Protein 3KK7 (pdb70)

InterPro domains:
  IPR020864 Membrane attack complex component/perforin (MACPF) domain [PS51412] (56-400)
  IPR048467 MACPF protein, D3 domain [PF20785] (496-558)
  IPR048468 MACPF protein, D2 domain [PF20779] (391-493)

Structure (mmCIF, N/CA/C/O backbone):
data_3KK7
#
_entry.id   3KK7
#
_cell.length_a   78.400
_cell.length_b   127.200
_cell.length_c   138.250
_cell.angle_alpha   90.00
_cell.angle_beta   90.00
_cell.angle_gamma   90.00
#
_symmetry.space_group_name_H-M   'P 21 21 21'
#
loop_
_entity.id
_entity.type
_entity.pdbx_description
1 polymer 'Putative cell invasion protein with MAC/Perforin domain'
2 non-polymer 'CHLORIDE ION'
3 non-polymer 1,2-ETHANEDIOL
4 non-polymer (4S)-2-METHYL-2,4-PENTANEDIOL
5 water water
#
loop_
_atom_site.group_PDB
_atom_site.id
_atom_site.type_symbol
_atom_site.label_atom_id
_atom_site.label_alt_id
_atom_site.label_comp_id
_atom_site.label_asym_id
_atom_site.label_entity_id
_atom_site.label_seq_id
_atom_site.pdbx_PDB_ins_code
_atom_site.Cartn_x
_atom_site.Cartn_y
_atom_site.Cartn_z
_atom_site.occupancy
_atom_site.B_iso_or_equiv
_atom_site.auth_seq_id
_atom_site.auth_comp_id
_atom_site.auth_asym_id
_atom_site.auth_atom_id
_atom_site.pdbx_PDB_model_num
ATOM 1 N N . THR A 1 19 ? 9.509 32.963 87.604 1.00 35.88 36 THR A N 1
ATOM 2 C CA . THR A 1 19 ? 10.179 34.202 87.096 1.00 36.16 36 THR A CA 1
ATOM 3 C C . THR A 1 19 ? 9.876 34.498 85.602 1.00 36.19 36 THR A C 1
ATOM 4 O O . THR A 1 19 ? 9.482 35.622 85.255 1.00 36.15 36 THR A O 1
ATOM 8 N N . SER A 1 20 ? 10.086 33.504 84.730 1.00 35.89 37 SER A N 1
ATOM 9 C CA . SER A 1 20 ? 9.630 33.561 83.325 1.00 35.40 37 SER A CA 1
ATOM 10 C C . SER A 1 20 ? 8.362 32.702 83.154 1.00 35.10 37 SER A C 1
ATOM 11 O O . SER A 1 20 ? 8.071 32.183 82.075 1.00 35.08 37 SER A O 1
ATOM 14 N N . GLU A 1 21 ? 7.635 32.540 84.259 1.00 34.81 38 GLU A N 1
ATOM 15 C CA . GLU A 1 21 ? 6.335 31.890 84.306 1.00 34.36 38 GLU A CA 1
ATOM 16 C C . GLU A 1 21 ? 5.325 32.867 83.725 1.00 34.02 38 GLU A C 1
ATOM 17 O O . GLU A 1 21 ? 5.405 34.057 83.998 1.00 33.89 38 GLU A O 1
ATOM 23 N N . ILE A 1 22 ? 4.387 32.386 82.919 1.00 33.73 39 ILE A N 1
ATOM 24 C CA . ILE A 1 22 ? 3.370 33.265 82.343 1.00 33.40 39 ILE A CA 1
ATOM 25 C C . ILE A 1 22 ? 1.996 32.564 82.344 1.00 33.48 39 ILE A C 1
ATOM 26 O O . ILE A 1 22 ? 1.876 31.397 81.936 1.00 33.70 39 ILE A O 1
ATOM 31 N N . ILE A 1 23 ? 0.972 33.255 82.849 1.00 32.99 40 ILE A N 1
ATOM 32 C CA . ILE A 1 23 ? -0.358 32.669 82.914 1.00 32.96 40 ILE A CA 1
ATOM 33 C C . ILE A 1 23 ? -0.981 32.653 81.524 1.00 33.13 40 ILE A C 1
ATOM 34 O O . ILE A 1 23 ? -0.940 33.659 80.820 1.00 33.60 40 ILE A O 1
ATOM 39 N N . LEU A 1 24 ? -1.555 31.524 81.125 1.00 33.01 41 LEU A N 1
ATOM 40 C CA . LEU A 1 24 ? -2.314 31.456 79.876 1.00 32.97 41 LEU A CA 1
ATOM 41 C C . LEU A 1 24 ? -3.816 31.481 80.147 1.00 33.42 41 LEU A C 1
ATOM 42 O O . LEU A 1 24 ? -4.602 31.841 79.261 1.00 34.01 41 LEU A O 1
ATOM 47 N N . GLN A 1 25 ? -4.216 31.110 81.362 1.00 33.59 42 GLN A N 1
ATOM 48 C CA . GLN A 1 25 ? -5.622 31.177 81.770 1.00 33.59 42 GLN A CA 1
ATOM 49 C C . GLN A 1 25 ? -5.675 31.423 83.270 1.00 34.18 42 GLN A C 1
ATOM 50 O O . GLN A 1 25 ? -5.076 30.671 84.038 1.00 34.08 42 GLN A O 1
ATOM 56 N N . GLU A 1 26 ? -6.358 32.494 83.681 1.00 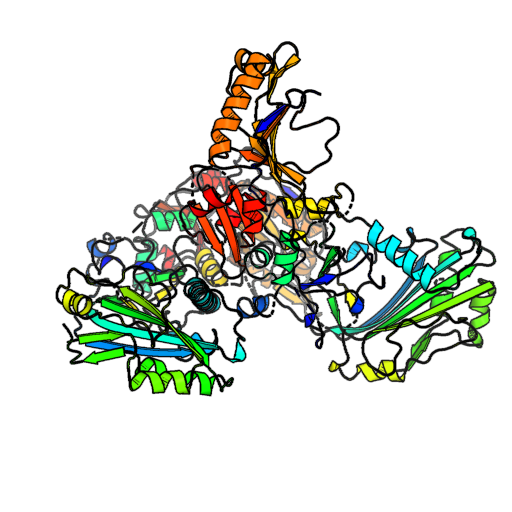34.77 43 GLU A N 1
ATOM 57 C CA . GLU A 1 26 ? -6.608 32.734 85.106 1.00 35.19 43 GLU A CA 1
ATOM 58 C C . GLU A 1 26 ? -7.555 31.615 85.551 1.00 34.73 43 GLU A C 1
ATOM 59 O O . GLU A 1 26 ? -8.387 31.157 84.758 1.00 35.15 43 GLU A O 1
ATOM 65 N N . ARG A 1 27 ? -7.454 31.179 86.798 1.00 33.96 44 ARG A N 1
ATOM 66 C CA . ARG A 1 27 ? -8.462 30.269 87.322 1.00 33.56 44 ARG A CA 1
ATOM 67 C C . ARG A 1 27 ? -9.819 30.970 87.211 1.00 33.48 44 ARG A C 1
ATOM 68 O O . ARG A 1 27 ? -9.973 32.110 87.674 1.00 33.09 44 ARG A O 1
ATOM 76 N N . ASN A 1 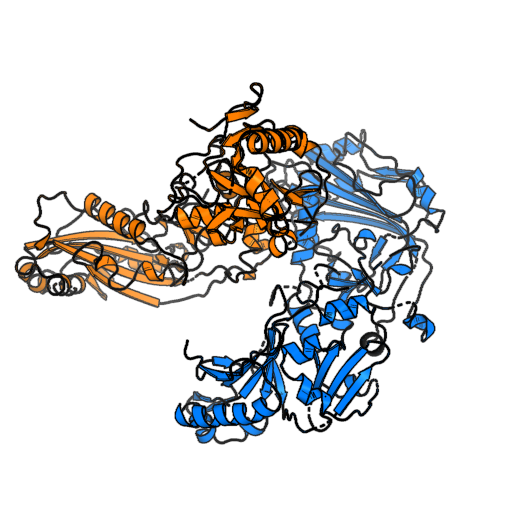28 ? -10.786 30.306 86.581 1.00 33.19 45 ASN A N 1
ATOM 77 C CA . ASN A 1 28 ? -12.119 30.866 86.478 1.00 33.13 45 ASN A CA 1
ATOM 78 C C . ASN A 1 28 ? -12.596 31.373 87.850 1.00 33.04 45 ASN A C 1
ATOM 79 O O . ASN A 1 28 ? -12.700 30.611 88.821 1.00 33.20 45 ASN A O 1
ATOM 84 N N . SER A 1 29 ? -12.893 32.670 87.898 1.00 32.59 46 SER A N 1
ATOM 85 C CA . SER A 1 29 ? -13.115 33.384 89.151 1.00 32.27 46 SER A CA 1
ATOM 86 C C . SER A 1 29 ? -14.401 33.013 89.907 1.00 32.20 46 SER A C 1
ATOM 87 O O . SER A 1 29 ? -14.534 33.343 91.094 1.00 32.40 46 SER A O 1
ATOM 90 N N . SER A 1 30 ? -15.347 32.346 89.243 1.00 31.75 47 SER A N 1
ATOM 91 C CA . SER A 1 30 ? -16.593 31.956 89.910 1.00 31.46 47 SER A CA 1
ATOM 92 C C . SER A 1 30 ? -16.483 30.579 90.571 1.00 31.32 47 SER A C 1
ATOM 93 O O . SER A 1 30 ? -17.367 30.176 91.323 1.00 31.09 47 SER A O 1
ATOM 96 N N . LEU A 1 31 ? -15.393 29.861 90.303 1.00 31.27 48 LEU A N 1
ATOM 97 C CA . LEU A 1 31 ? -15.099 28.618 91.022 1.00 30.85 48 LEU A CA 1
ATOM 98 C C . LEU A 1 31 ? -14.748 28.947 92.462 1.00 30.75 48 LEU A C 1
ATOM 99 O O . LEU A 1 31 ? -14.093 29.968 92.709 1.00 30.93 48 LEU A O 1
ATOM 104 N N . PRO A 1 32 ? -15.152 28.087 93.418 1.00 30.53 49 PRO A N 1
ATOM 105 C CA . PRO A 1 32 ? -14.716 28.357 94.799 1.00 30.26 49 PRO A CA 1
ATOM 106 C C . PRO A 1 32 ? -13.202 28.113 94.973 1.00 30.41 49 PRO A C 1
ATOM 107 O O . PRO A 1 32 ? -12.548 27.591 94.072 1.00 30.32 49 PRO A O 1
ATOM 111 N N . ARG A 1 33 ? -12.654 28.565 96.098 1.00 30.64 50 ARG A N 1
ATOM 112 C CA . ARG A 1 33 ? -11.266 28.313 96.465 1.00 30.81 50 ARG A CA 1
ATOM 113 C C . ARG A 1 33 ? -11.218 27.346 97.636 1.00 30.52 50 ARG A C 1
ATOM 114 O O . ARG A 1 33 ? -10.735 27.703 98.704 1.00 31.03 50 ARG A O 1
ATOM 122 N N . VAL A 1 34 ? -11.745 26.141 97.452 1.00 29.74 51 VAL A N 1
ATOM 123 C CA . VAL A 1 34 ? -11.766 25.183 98.540 1.00 29.32 51 VAL A CA 1
ATOM 124 C C . VAL A 1 34 ? -11.053 23.911 98.109 1.00 29.01 51 VAL A C 1
ATOM 125 O O . VAL A 1 34 ? -11.493 23.200 97.197 1.00 28.14 51 VAL A O 1
ATOM 129 N N . TRP A 1 35 ? -9.941 23.649 98.793 1.00 28.96 52 TRP A N 1
ATOM 130 C CA . TRP A 1 35 ? -9.084 22.525 98.477 1.00 28.99 52 TRP A CA 1
ATOM 131 C C . TRP A 1 35 ? -9.287 21.346 99.440 1.00 29.56 52 TRP A C 1
ATOM 132 O O . TRP A 1 35 ? -8.794 20.247 99.176 1.00 29.09 52 TRP A O 1
ATOM 143 N N . SER A 1 36 ? -10.037 21.552 100.526 1.00 30.14 53 SER A N 1
ATOM 144 C CA . SER A 1 36 ? -10.301 20.478 101.475 1.00 30.58 53 SER A CA 1
ATOM 145 C C . SER A 1 36 ? -11.558 20.720 102.288 1.00 31.28 53 SER A C 1
ATOM 146 O O . SER A 1 36 ? -12.091 21.800 102.270 1.00 31.71 53 SER A O 1
ATOM 149 N N . LYS A 1 37 ? -12.022 19.695 102.996 1.00 32.61 54 LYS A N 1
ATOM 150 C CA . LYS A 1 37 ? -13.133 19.808 103.951 1.00 33.50 54 LYS A CA 1
ATOM 151 C C . LYS A 1 37 ? -12.700 19.101 105.211 1.00 33.91 54 LYS A C 1
ATOM 152 O O . LYS A 1 37 ? -12.232 17.987 105.130 1.00 34.00 54 LYS A O 1
ATOM 158 N N . LYS A 1 38 ? -12.841 19.737 106.371 1.00 34.76 55 LYS A N 1
ATOM 159 C CA . LYS A 1 38 ? -12.469 19.107 107.639 1.00 35.31 55 LYS A CA 1
ATOM 160 C C . LYS A 1 38 ? -13.644 18.305 108.155 1.00 35.98 55 LYS A C 1
ATOM 161 O O . LYS A 1 38 ? -14.305 18.743 109.084 1.00 36.75 55 LYS A O 1
ATOM 163 N N . THR A 1 39 ? -13.903 17.142 107.552 1.00 36.59 56 THR A N 1
ATOM 164 C CA . THR A 1 39 ? -15.024 16.264 107.951 1.00 36.78 56 THR A CA 1
ATOM 165 C C . THR A 1 39 ? -14.764 15.521 109.272 1.00 36.60 56 THR A C 1
ATOM 166 O O . THR A 1 39 ? -15.343 15.861 110.310 1.00 36.74 56 THR A O 1
ATOM 168 N N . PHE A 1 49 ? -13.104 -0.136 121.158 1.00 57.61 66 PHE A N 1
ATOM 169 C CA . PHE A 1 49 ? -12.384 -1.396 121.359 1.00 57.66 66 PHE A CA 1
ATOM 170 C C . PHE A 1 49 ? -12.891 -2.221 122.570 1.00 57.48 66 PHE A C 1
ATOM 171 O O . PHE A 1 49 ? -12.256 -2.246 123.650 1.00 57.44 66 PHE A O 1
ATOM 179 N N . THR A 1 50 ? -14.047 -2.884 122.353 1.00 56.84 67 THR A N 1
ATOM 180 C CA . THR A 1 50 ? -14.680 -3.830 123.323 1.00 56.06 67 THR A CA 1
ATOM 181 C C . THR A 1 50 ? -13.675 -4.949 123.701 1.00 54.67 67 THR A C 1
ATOM 182 O O . THR A 1 50 ? -13.174 -4.995 124.842 1.00 54.48 67 THR A O 1
ATOM 186 N N . ASP A 1 51 ? -13.353 -5.804 122.715 1.00 52.45 68 ASP A N 1
ATOM 187 C CA . ASP A 1 51 ? -12.469 -6.933 122.930 1.00 50.46 68 ASP A CA 1
ATOM 188 C C . ASP A 1 51 ? -11.194 -6.876 122.056 1.00 48.14 68 ASP A C 1
ATOM 189 O O . ASP A 1 51 ? -11.044 -6.021 121.155 1.00 46.97 68 ASP A O 1
ATOM 194 N N . ALA A 1 52 ? -10.312 -7.832 122.367 1.00 45.20 69 ALA A N 1
ATOM 195 C CA . ALA A 1 52 ? -8.968 -7.949 121.845 1.00 42.93 69 ALA A CA 1
ATOM 196 C C . ALA A 1 52 ? -8.888 -8.188 120.336 1.00 40.92 69 ALA A C 1
ATOM 197 O O . ALA A 1 52 ? -7.843 -7.997 119.739 1.00 40.26 69 ALA A O 1
ATOM 199 N N . THR A 1 53 ? -9.989 -8.591 119.720 1.00 38.71 70 THR A N 1
ATOM 200 C CA . THR A 1 53 ? -9.996 -8.898 118.307 1.00 36.92 70 THR A CA 1
ATOM 201 C C . THR A 1 53 ? -10.300 -7.656 117.451 1.00 35.77 70 THR A C 1
ATOM 202 O O . THR A 1 53 ? -10.079 -7.648 116.236 1.00 35.76 70 THR A O 1
ATOM 206 N N . ASP A 1 54 ? -10.793 -6.596 118.076 1.00 34.34 71 ASP A N 1
ATOM 207 C CA . ASP A 1 54 ? -11.161 -5.383 117.334 1.00 33.33 71 ASP A CA 1
ATOM 208 C C . ASP A 1 54 ? -9.983 -4.521 116.881 1.00 31.57 71 ASP A C 1
ATOM 209 O O . ASP A 1 54 ? -10.218 -3.528 116.239 1.00 30.85 71 ASP A O 1
ATOM 214 N N . PHE A 1 55 ? -8.737 -4.836 117.227 1.00 30.15 72 PHE A N 1
ATOM 215 C CA . PHE A 1 55 ? -7.630 -3.978 116.772 1.00 29.49 72 PHE A CA 1
ATOM 216 C C . PHE A 1 55 ? -7.210 -4.276 115.338 1.00 28.97 72 PHE A C 1
ATOM 217 O O . PHE A 1 55 ? -6.502 -3.488 114.728 1.00 28.56 72 PHE A O 1
ATOM 225 N N . LEU A 1 56 ? -7.651 -5.406 114.804 1.00 28.36 73 LEU A N 1
ATOM 226 C CA . LEU A 1 56 ? -7.204 -5.833 113.500 1.00 28.33 73 LEU A CA 1
ATOM 227 C C . LEU A 1 56 ? -7.715 -4.865 112.444 1.00 27.72 73 LEU A C 1
ATOM 228 O O . LEU A 1 56 ? -8.848 -4.441 112.496 1.00 27.37 73 LEU A O 1
ATOM 233 N N . GLY A 1 57 ? -6.848 -4.493 111.515 1.00 27.72 74 GLY A N 1
ATOM 234 C CA . GLY A 1 57 ? -7.200 -3.566 110.439 1.00 27.79 74 GLY A CA 1
ATOM 235 C C . GLY A 1 57 ? -7.283 -2.104 110.846 1.00 27.75 74 GLY A C 1
ATOM 236 O O . GLY A 1 57 ? -7.757 -1.264 110.049 1.00 27.00 74 GLY A O 1
ATOM 237 N N . CYS A 1 58 ? -6.864 -1.806 112.080 1.00 27.39 75 CYS A N 1
ATOM 238 C CA . CYS A 1 58 ? -6.762 -0.427 112.543 1.00 28.46 75 CYS A CA 1
ATOM 239 C C . CYS A 1 58 ? -5.400 0.146 112.282 1.00 27.39 75 CYS A C 1
ATOM 240 O O . CYS A 1 58 ? -4.412 -0.576 112.182 1.00 27.18 75 CYS A O 1
ATOM 243 N N . SER A 1 59 ? -5.365 1.464 112.197 1.00 26.77 76 SER A N 1
ATOM 244 C CA . SER A 1 59 ? -4.109 2.160 112.085 1.00 26.27 76 SER A CA 1
ATOM 245 C C . SER A 1 59 ? -3.355 2.035 113.415 1.00 26.16 76 SER A C 1
ATOM 246 O O . SER A 1 59 ? -3.947 1.818 114.491 1.00 25.97 76 SER A O 1
ATOM 249 N N . TYR A 1 60 ? -2.044 2.180 113.314 1.00 25.81 77 TYR A N 1
ATOM 250 C CA . TYR A 1 60 ? -1.153 2.059 114.423 1.00 26.00 77 TYR A CA 1
ATOM 251 C C . TYR A 1 60 ? -0.189 3.254 114.418 1.00 26.38 77 TYR A C 1
ATOM 252 O O . TYR A 1 60 ? 0.383 3.591 113.368 1.00 26.26 77 TYR A O 1
ATOM 261 N N . ALA A 1 61 ? 0.000 3.874 115.588 1.00 26.57 78 ALA A N 1
ATOM 262 C CA . ALA A 1 61 ? 0.802 5.111 115.712 1.00 26.89 78 ALA A CA 1
ATOM 263 C C . ALA A 1 61 ? 2.202 4.877 116.253 1.00 27.34 78 ALA A C 1
ATOM 264 O O . ALA A 1 61 ? 2.377 4.418 117.383 1.00 26.31 78 ALA A O 1
ATOM 266 N N . VAL A 1 62 ? 3.200 5.203 115.450 1.00 28.51 79 VAL A N 1
ATOM 267 C CA . VAL A 1 62 ? 4.590 5.019 115.864 1.00 30.08 79 VAL A CA 1
ATOM 268 C C . VAL A 1 62 ? 5.093 6.338 116.460 1.00 31.19 79 VAL A C 1
ATOM 269 O O . VAL A 1 62 ? 5.293 6.431 117.663 1.00 30.61 79 VAL A O 1
ATOM 273 N N . GLU A 1 63 ? 5.240 7.358 115.609 1.00 32.32 80 GLU A N 1
ATOM 274 C CA . GLU A 1 63 ? 5.810 8.652 116.006 1.00 33.07 80 GLU A CA 1
ATOM 275 C C . GLU A 1 63 ? 5.101 9.306 117.161 1.00 32.87 80 GLU A C 1
ATOM 276 O O . GLU A 1 63 ? 5.736 9.881 118.032 1.00 34.09 80 GLU A O 1
ATOM 282 N N . ASN A 1 64 ? 3.782 9.258 117.153 1.00 32.41 81 ASN A N 1
ATOM 283 C CA . ASN A 1 64 ? 2.993 9.933 118.168 1.00 31.72 81 ASN A CA 1
ATOM 284 C C . ASN A 1 64 ? 2.353 8.980 119.154 1.00 30.70 81 ASN A C 1
ATOM 285 O O . ASN A 1 64 ? 1.338 9.296 119.745 1.00 31.65 81 ASN A O 1
ATOM 290 N N . GLY A 1 65 ? 2.913 7.797 119.330 1.00 29.63 82 GLY A N 1
ATOM 291 C CA . GLY A 1 65 ? 2.328 6.827 120.263 1.00 28.30 82 GLY A CA 1
ATOM 292 C C . GLY A 1 65 ? 3.127 6.773 121.537 1.00 26.97 82 GLY A C 1
ATOM 293 O O . GLY A 1 65 ? 3.946 7.625 121.806 1.00 26.09 82 GLY A O 1
ATOM 294 N N . THR A 1 66 ? 2.888 5.738 122.313 1.00 26.54 83 THR A N 1
ATOM 295 C CA . THR A 1 66 ? 3.604 5.523 123.560 1.00 25.91 83 THR A CA 1
ATOM 296 C C . THR A 1 66 ? 5.060 5.031 123.359 1.00 25.85 83 THR A C 1
ATOM 297 O O . THR A 1 66 ? 5.870 5.118 124.278 1.00 25.51 83 THR A O 1
ATOM 301 N N . SER A 1 67 ? 5.354 4.494 122.169 1.00 25.26 84 SER A N 1
ATOM 302 C CA . SER A 1 67 ? 6.668 3.951 121.782 1.00 25.03 84 SER A CA 1
ATOM 303 C C . SER A 1 67 ? 6.897 2.540 122.324 1.00 25.42 84 SER A C 1
ATOM 304 O O . SER A 1 67 ? 7.966 1.978 122.146 1.00 25.07 84 SER A O 1
ATOM 307 N N . ILE A 1 68 ? 5.883 1.964 122.978 1.00 26.18 85 ILE A N 1
ATOM 308 C CA . ILE A 1 68 ? 5.921 0.570 123.367 1.00 25.52 85 ILE A CA 1
ATOM 309 C C . ILE A 1 68 ? 5.321 -0.194 122.195 1.00 25.46 85 ILE A C 1
ATOM 310 O O . ILE A 1 68 ? 4.165 -0.003 121.828 1.00 24.86 85 ILE A O 1
ATOM 315 N N . ILE A 1 69 ? 6.151 -1.051 121.611 1.00 25.61 86 ILE A N 1
ATOM 316 C CA . ILE A 1 69 ? 5.804 -1.816 120.421 1.00 25.40 86 ILE A CA 1
ATOM 317 C C . ILE A 1 69 ? 4.650 -2.773 120.716 1.00 25.21 86 ILE A C 1
ATOM 318 O O . ILE A 1 69 ? 4.749 -3.620 121.604 1.00 23.70 86 ILE A O 1
ATOM 323 N N . GLY A 1 70 ? 3.570 -2.625 119.963 1.00 25.18 87 GLY A N 1
ATOM 324 C CA . GLY A 1 70 ? 2.416 -3.505 120.100 1.00 26.11 87 GLY A CA 1
ATOM 325 C C . GLY A 1 70 ? 1.415 -3.123 121.177 1.00 26.44 87 GLY A C 1
ATOM 326 O O . GLY A 1 70 ? 0.427 -3.825 121.376 1.00 27.37 87 GLY A O 1
ATOM 327 N N . ASP A 1 71 ? 1.673 -2.005 121.854 1.00 26.52 88 ASP A N 1
ATOM 328 C CA . ASP A 1 71 ? 0.804 -1.445 122.883 1.00 26.07 88 ASP A CA 1
ATOM 329 C C . ASP A 1 71 ? -0.553 -1.065 122.258 1.00 25.93 88 ASP A C 1
ATOM 330 O O . ASP A 1 71 ? -0.599 -0.279 121.318 1.00 25.64 88 ASP A O 1
ATOM 335 N N . PHE A 1 72 ? -1.639 -1.595 122.823 1.00 25.65 89 PHE A N 1
ATOM 336 C CA . PHE A 1 72 ? -2.985 -1.341 122.339 1.00 25.56 89 PHE A CA 1
ATOM 337 C C . PHE A 1 72 ? -3.332 0.140 122.269 1.00 25.69 89 PHE A C 1
ATOM 338 O O . PHE A 1 72 ? -4.104 0.539 121.412 1.00 26.19 89 PHE A O 1
ATOM 346 N N . ALA A 1 73 ? -2.776 0.950 123.166 1.00 26.00 90 ALA A N 1
ATOM 347 C CA . ALA A 1 73 ? -2.992 2.399 123.145 1.00 25.94 90 ALA A CA 1
ATOM 348 C C . ALA A 1 73 ? -2.588 3.042 121.791 1.00 26.29 90 ALA A C 1
ATOM 349 O O . ALA A 1 73 ? -3.115 4.065 121.424 1.00 26.77 90 ALA A O 1
ATOM 351 N N . ASN A 1 74 ? -1.633 2.464 121.074 1.00 26.53 91 ASN A N 1
ATOM 352 C CA . ASN A 1 74 ? -1.203 3.015 119.800 1.00 26.94 91 ASN A CA 1
ATOM 353 C C . ASN A 1 74 ? -2.126 2.635 118.640 1.00 27.29 91 ASN A C 1
ATOM 354 O O . ASN A 1 74 ? -1.926 3.100 117.512 1.00 26.62 91 ASN A O 1
ATOM 359 N N . ALA A 1 75 ? -3.094 1.754 118.899 1.00 27.50 92 ALA A N 1
ATOM 360 C CA . ALA A 1 75 ? -4.130 1.447 117.911 1.00 27.71 92 ALA A CA 1
ATOM 361 C C . ALA A 1 75 ? -5.044 2.659 117.838 1.00 27.84 92 ALA A C 1
ATOM 362 O O . ALA A 1 75 ? -5.542 3.102 118.864 1.00 28.04 92 ALA A O 1
ATOM 364 N N . LYS A 1 76 ? -5.259 3.220 116.654 1.00 28.16 93 LYS A N 1
ATOM 365 C CA . LYS A 1 76 ? -6.024 4.463 116.577 1.00 28.83 93 LYS A CA 1
ATOM 366 C C . LYS A 1 76 ? -7.420 4.320 115.980 1.00 28.63 93 LYS A C 1
ATOM 367 O O . LYS A 1 76 ? -8.384 4.254 116.728 1.00 29.93 93 LYS A O 1
ATOM 373 N N . TYR A 1 77 ? -7.546 4.288 114.656 1.00 28.41 94 TYR A N 1
ATOM 374 C CA . TYR A 1 77 ? -8.846 4.186 114.011 1.00 28.29 94 TYR A CA 1
ATOM 375 C C . TYR A 1 77 ? -8.892 3.110 112.943 1.00 27.70 94 TYR A C 1
ATOM 376 O O . TYR A 1 77 ? -7.860 2.676 112.403 1.00 27.43 94 TYR A O 1
ATOM 385 N N . PRO A 1 78 ? -10.102 2.679 112.615 1.00 27.22 95 PRO A N 1
ATOM 386 C CA . PRO A 1 78 ? -10.173 1.600 111.634 1.00 26.78 95 PRO A CA 1
ATOM 387 C C . PRO A 1 78 ? -9.792 2.075 110.249 1.00 26.39 95 PRO A C 1
ATOM 388 O O . PRO A 1 78 ? -10.227 3.145 109.835 1.00 26.30 95 PRO A O 1
ATOM 392 N N . VAL A 1 79 ? -8.979 1.279 109.556 1.00 25.77 96 VAL A N 1
ATOM 393 C CA . VAL A 1 79 ? -8.704 1.481 108.139 1.00 25.38 96 VAL A CA 1
ATOM 394 C C . VAL A 1 79 ? -9.537 0.472 107.327 1.00 25.17 96 VAL A C 1
ATOM 395 O O . VAL A 1 79 ? -10.258 0.846 106.385 1.00 24.73 96 VAL A O 1
ATOM 399 N N . VAL A 1 80 ? -9.470 -0.793 107.721 1.00 24.93 97 VAL A N 1
ATOM 400 C CA . VAL A 1 80 ? -10.326 -1.798 107.112 1.00 24.91 97 VAL A CA 1
ATOM 401 C C . VAL A 1 80 ? -11.641 -1.843 107.859 1.00 25.39 97 VAL A C 1
ATOM 402 O O . VAL A 1 80 ? -11.652 -1.863 109.091 1.00 25.42 97 VAL A O 1
ATOM 406 N N . ASN A 1 81 ? -12.751 -1.811 107.114 1.00 25.69 98 ASN A N 1
ATOM 407 C CA . ASN A 1 81 ? -14.066 -2.116 107.696 1.00 25.35 98 ASN A CA 1
ATOM 408 C C . ASN A 1 81 ? -14.201 -3.641 107.872 1.00 25.86 98 ASN A C 1
ATOM 409 O O . ASN A 1 81 ? -14.747 -4.323 107.000 1.00 26.19 98 ASN A O 1
ATOM 422 N N . LYS A 1 83 ? -15.999 -5.566 110.007 1.00 24.65 100 LYS A N 1
ATOM 423 C CA . LYS A 1 83 ? -17.319 -6.138 110.103 1.00 24.60 100 LYS A CA 1
ATOM 424 C C . LYS A 1 83 ? -17.844 -6.388 108.683 1.00 23.99 100 LYS A C 1
ATOM 425 O O . LYS A 1 83 ? -18.356 -7.463 108.388 1.00 23.63 100 LYS A O 1
ATOM 431 N N . LYS A 1 84 ? -17.712 -5.406 107.807 1.00 23.52 101 LYS A N 1
ATOM 432 C CA . LYS A 1 84 ? -18.194 -5.578 106.439 1.00 23.67 101 LYS A CA 1
ATOM 433 C C . LYS A 1 84 ? -17.418 -6.667 105.693 1.00 22.22 101 LYS A C 1
ATOM 434 O O . LYS A 1 84 ? -18.003 -7.480 104.988 1.00 22.20 101 LYS A O 1
ATOM 440 N N . LEU A 1 85 ? -16.109 -6.685 105.857 1.00 20.79 102 LEU A N 1
ATOM 441 C CA . LEU A 1 85 ? -15.269 -7.669 105.179 1.00 19.83 102 LEU A CA 1
ATOM 442 C C . LEU A 1 85 ? -15.640 -9.076 105.599 1.00 19.17 102 LEU A C 1
ATOM 443 O O . LEU A 1 85 ? -15.769 -9.952 104.762 1.00 18.68 102 LEU A O 1
ATOM 448 N N . LEU A 1 86 ? -15.841 -9.287 106.889 1.00 19.00 103 LEU A N 1
ATOM 449 C CA . LEU A 1 86 ? -16.032 -10.651 107.388 1.00 18.83 103 LEU A CA 1
ATOM 450 C C . LEU A 1 86 ? -17.421 -11.161 107.096 1.00 18.95 103 LEU A C 1
ATOM 451 O O . LEU A 1 86 ? -17.640 -12.352 106.985 1.00 18.71 103 LEU A O 1
ATOM 456 N N . GLU A 1 87 ? -18.354 -10.246 106.923 1.00 19.95 104 GLU A N 1
ATOM 457 C CA . GLU A 1 87 ? -19.682 -10.599 106.468 1.00 21.01 104 GLU A CA 1
ATOM 458 C C . GLU A 1 87 ? -19.726 -11.222 105.062 1.00 20.45 104 GLU A C 1
ATOM 459 O O . GLU A 1 87 ? -20.628 -12.004 104.756 1.00 20.73 104 GLU A O 1
ATOM 465 N N . ARG A 1 88 ? -18.740 -10.899 104.236 1.00 20.24 105 ARG A N 1
ATOM 466 C CA . ARG A 1 88 ? -18.617 -11.457 102.890 1.00 20.31 105 ARG A CA 1
ATOM 467 C C . ARG A 1 88 ? -17.570 -12.604 102.831 1.00 19.58 105 ARG A C 1
ATOM 468 O O . ARG A 1 88 ? -17.831 -13.656 102.247 1.00 18.00 105 ARG A O 1
ATOM 476 N N . TYR A 1 89 ? -16.403 -12.383 103.445 1.00 19.30 106 TYR A N 1
ATOM 477 C CA . TYR A 1 89 ? -15.295 -13.342 103.427 1.00 19.03 106 TYR A CA 1
ATOM 478 C C . TYR A 1 89 ? -14.784 -13.639 104.843 1.00 19.17 106 TYR A C 1
ATOM 479 O O . TYR A 1 89 ? -13.777 -13.086 105.271 1.00 18.71 106 TYR A O 1
ATOM 488 N N . PRO A 1 90 ? -15.459 -14.515 105.582 1.00 19.46 107 PRO A N 1
ATOM 489 C CA . PRO A 1 90 ? -15.041 -14.759 106.985 1.00 20.67 107 PRO A CA 1
ATOM 490 C C . PRO A 1 90 ? -13.617 -15.294 107.186 1.00 21.74 107 PRO A C 1
ATOM 491 O O . PRO A 1 90 ? -13.053 -15.168 108.289 1.00 22.62 107 PRO A O 1
ATOM 495 N N . SER A 1 91 ? -13.051 -15.896 106.144 1.00 22.63 108 SER A N 1
ATOM 496 C CA . SER A 1 91 ? -11.732 -16.518 106.251 1.00 23.33 108 SER A CA 1
ATOM 497 C C . SER A 1 91 ? -10.600 -15.478 106.174 1.00 23.36 108 SER A C 1
ATOM 498 O O . SER A 1 91 ? -9.479 -15.857 106.340 1.00 22.88 108 SER A O 1
ATOM 501 N N . TYR A 1 92 ? -10.901 -14.193 105.952 1.00 23.61 109 TYR A N 1
ATOM 502 C CA . TYR A 1 92 ? -9.868 -13.149 105.964 1.00 24.32 109 TYR A CA 1
ATOM 503 C C . TYR A 1 92 ? -9.264 -12.934 107.347 1.00 25.24 109 TYR A C 1
ATOM 504 O O . TYR A 1 92 ? -8.198 -12.341 107.467 1.00 24.98 109 TYR A O 1
ATOM 513 N N . ILE A 1 93 ? -9.964 -13.372 108.389 1.00 26.27 110 ILE A N 1
ATOM 514 C CA . ILE A 1 93 ? -9.459 -13.263 109.749 1.00 26.57 110 ILE A CA 1
ATOM 515 C C . ILE A 1 93 ? -9.055 -14.653 110.155 1.00 27.44 110 ILE A C 1
ATOM 516 O O . ILE A 1 93 ? -9.615 -15.597 109.681 1.00 27.75 110 ILE A O 1
ATOM 521 N N . ASN A 1 94 ? -8.076 -14.774 111.028 1.00 29.04 111 ASN A N 1
ATOM 522 C CA . ASN A 1 94 ? -7.551 -16.064 111.406 1.00 30.11 111 ASN A CA 1
ATOM 523 C C . ASN A 1 94 ? -6.979 -15.990 112.806 1.00 31.04 111 ASN A C 1
ATOM 524 O O . ASN A 1 94 ? -5.836 -15.584 112.983 1.00 31.98 111 ASN A O 1
ATOM 529 N N . PRO A 1 95 ? -7.780 -16.359 113.811 1.00 31.68 112 PRO A N 1
ATOM 530 C CA . PRO A 1 95 ? -7.318 -16.395 115.195 1.00 31.75 112 PRO A CA 1
ATOM 531 C C . PRO A 1 95 ? -6.686 -17.717 115.546 1.00 31.87 112 PRO A C 1
ATOM 532 O O . PRO A 1 95 ? -7.021 -18.714 114.956 1.00 32.45 112 PRO A O 1
ATOM 536 N N . LYS A 1 96 ? -5.750 -17.718 116.478 1.00 32.34 113 LYS A N 1
ATOM 537 C CA A LYS A 1 96 ? -5.131 -18.956 116.964 0.50 32.76 113 LYS A CA 1
ATOM 538 C CA B LYS A 1 96 ? -5.136 -18.951 116.956 0.50 32.68 113 LYS A CA 1
ATOM 539 C C . LYS A 1 96 ? -4.832 -18.838 118.451 1.00 33.23 113 LYS A C 1
ATOM 540 O O . LYS A 1 96 ? -4.130 -17.930 118.876 1.00 33.55 113 LYS A O 1
ATOM 551 N N . GLU A 1 97 ? -5.382 -19.757 119.231 1.00 34.50 114 GLU A N 1
ATOM 552 C CA . GLU A 1 97 ? -5.059 -19.869 120.641 1.00 36.34 114 GLU A CA 1
ATOM 553 C C . GLU A 1 97 ? -3.544 -20.036 120.842 1.00 36.60 114 GLU A C 1
ATOM 554 O O . GLU A 1 97 ? -2.878 -20.753 120.086 1.00 36.49 114 GLU A O 1
ATOM 560 N N . LEU A 1 98 ? -3.019 -19.341 121.849 1.00 37.08 115 LEU A N 1
ATOM 561 C CA . LEU A 1 98 ? -1.668 -19.557 122.362 1.00 37.29 115 LEU A CA 1
ATOM 562 C C . LEU A 1 98 ? -1.712 -19.665 123.877 1.00 37.76 115 LEU A C 1
ATOM 563 O O . LEU A 1 98 ? -2.653 -19.208 124.522 1.00 38.61 115 LEU A O 1
ATOM 568 N N . ARG A 1 99 ? -0.707 -20.297 124.456 1.00 37.54 116 ARG A N 1
ATOM 569 C CA . ARG A 1 99 ? -0.615 -20.341 125.897 1.00 37.24 116 ARG A CA 1
ATOM 570 C C . ARG A 1 99 ? 0.874 -20.395 126.181 1.00 36.28 116 ARG A C 1
ATOM 571 O O . ARG A 1 99 ? 1.456 -21.469 126.315 1.00 35.82 116 ARG A O 1
ATOM 575 N N . THR A 1 100 ? 1.483 -19.215 126.210 1.00 35.55 117 THR A N 1
ATOM 576 C CA . THR A 1 100 ? 2.907 -19.073 126.520 1.00 35.37 117 THR A CA 1
ATOM 577 C C . THR A 1 100 ? 3.169 -17.831 127.345 1.00 34.46 117 THR A C 1
ATOM 578 O O . THR A 1 100 ? 2.287 -17.020 127.579 1.00 33.60 117 THR A O 1
ATOM 582 N N . THR A 1 101 ? 4.400 -17.724 127.814 1.00 34.60 118 THR A N 1
ATOM 583 C CA . THR A 1 101 ? 4.882 -16.560 128.549 1.00 34.49 118 THR A CA 1
ATOM 584 C C . THR A 1 101 ? 6.118 -16.137 127.805 1.00 34.91 118 THR A C 1
ATOM 585 O O . THR A 1 101 ? 6.718 -16.936 127.116 1.00 35.04 118 THR A O 1
ATOM 589 N N . GLU A 1 102 ? 6.491 -14.878 127.937 1.00 35.50 119 GLU A N 1
ATOM 590 C CA . GLU A 1 102 ? 7.631 -14.325 127.217 1.00 35.73 119 GLU A CA 1
ATOM 591 C C . GLU A 1 102 ? 8.257 -13.218 128.069 1.00 34.88 119 GLU A C 1
ATOM 592 O O . GLU A 1 102 ? 7.550 -12.357 128.596 1.00 34.49 119 GLU A O 1
ATOM 598 N N . THR A 1 103 ? 9.571 -13.253 128.238 1.00 34.32 120 THR A N 1
ATOM 599 C CA . THR A 1 103 ? 10.281 -12.096 128.781 1.00 33.62 120 THR A CA 1
ATOM 600 C C . THR A 1 103 ? 11.357 -11.688 127.774 1.00 33.35 120 THR A C 1
ATOM 601 O O . THR A 1 103 ? 11.966 -12.530 127.106 1.00 33.85 120 THR A O 1
ATOM 605 N N . LYS A 1 104 ? 11.514 -10.388 127.602 1.00 32.32 121 LYS A N 1
ATOM 606 C CA . LYS A 1 104 ? 12.532 -9.836 126.724 1.00 31.58 121 LYS A CA 1
ATOM 607 C C . LYS A 1 104 ? 13.073 -8.634 127.469 1.00 29.90 121 LYS A C 1
ATOM 608 O O . LYS A 1 104 ? 12.300 -7.889 128.052 1.00 29.08 121 LYS A O 1
ATOM 614 N N . ALA A 1 105 ? 14.381 -8.437 127.415 1.00 28.47 122 ALA A N 1
ATOM 615 C CA . ALA A 1 105 ? 15.026 -7.263 127.994 1.00 27.79 122 ALA A CA 1
ATOM 616 C C . ALA A 1 105 ? 15.886 -6.640 126.905 1.00 26.99 122 ALA A C 1
ATOM 617 O O . ALA A 1 105 ? 16.465 -7.342 126.092 1.00 26.77 122 ALA A O 1
ATOM 619 N N . LEU A 1 106 ? 15.952 -5.320 126.885 1.00 26.60 123 LEU A N 1
ATOM 620 C CA . LEU A 1 106 ? 16.786 -4.608 125.926 1.00 26.17 123 LEU A CA 1
ATOM 621 C C . LEU A 1 106 ? 17.543 -3.485 126.631 1.00 25.89 123 LEU A C 1
ATOM 622 O O . LEU A 1 106 ? 16.945 -2.683 127.328 1.00 25.40 123 LEU A O 1
ATOM 627 N N . SER A 1 107 ? 18.849 -3.435 126.434 1.00 25.85 124 SER A N 1
ATOM 628 C CA . SER A 1 107 ? 19.655 -2.339 126.914 1.00 26.15 124 SER A CA 1
ATOM 629 C C . SER A 1 107 ? 20.213 -1.589 125.720 1.00 26.14 124 SER A C 1
ATOM 630 O O . SER A 1 107 ? 20.655 -2.208 124.751 1.00 25.82 124 SER A O 1
ATOM 633 N N . TYR A 1 108 ? 20.232 -0.258 125.817 1.00 26.06 125 TYR A N 1
ATOM 634 C CA . TYR A 1 108 ? 20.667 0.589 124.725 1.00 25.07 125 TYR A CA 1
ATOM 635 C C . TYR A 1 108 ? 21.240 1.909 125.221 1.00 25.10 125 TYR A C 1
ATOM 636 O O . TYR A 1 108 ? 20.603 2.639 125.976 1.00 24.42 125 TYR A O 1
ATOM 645 N N . SER A 1 109 ? 22.463 2.185 124.777 1.00 25.37 126 SER A N 1
ATOM 646 C CA . SER A 1 109 ? 23.208 3.399 125.126 1.00 25.48 126 SER A CA 1
ATOM 647 C C . SER A 1 109 ? 22.776 4.616 124.360 1.00 25.72 126 SER A C 1
ATOM 648 O O . SER A 1 109 ? 23.229 5.723 124.661 1.00 25.90 126 SER A O 1
ATOM 651 N N . ASP A 1 110 ? 21.966 4.431 123.334 1.00 25.72 127 ASP A N 1
ATOM 652 C CA . ASP A 1 110 ? 21.502 5.574 122.566 1.00 26.23 127 ASP A CA 1
ATOM 653 C C . ASP A 1 110 ? 20.379 5.119 121.659 1.00 26.72 127 ASP A C 1
ATOM 654 O O . ASP A 1 110 ? 20.071 3.912 121.597 1.00 26.71 127 ASP A O 1
ATOM 659 N N . PHE A 1 111 ? 19.787 6.071 120.945 1.00 27.24 128 PHE A N 1
ATOM 660 C CA . PHE A 1 111 ? 18.554 5.801 120.236 1.00 27.74 128 PHE A CA 1
ATOM 661 C C . PHE A 1 111 ? 18.753 5.099 118.907 1.00 28.47 128 PHE A C 1
ATOM 662 O O . PHE A 1 111 ? 17.807 4.561 118.377 1.00 29.74 128 PHE A O 1
ATOM 670 N N . ASP A 1 112 ? 19.975 5.008 118.406 1.00 28.89 129 ASP A N 1
ATOM 671 C CA . ASP A 1 112 ? 20.226 4.117 117.281 1.00 29.84 129 ASP A CA 1
ATOM 672 C C . ASP A 1 112 ? 20.372 2.704 117.788 1.00 29.71 129 ASP A C 1
ATOM 673 O O . ASP A 1 112 ? 19.849 1.753 117.188 1.00 31.37 129 ASP A O 1
ATOM 678 N N . ARG A 1 113 ? 21.049 2.556 118.917 1.00 28.95 130 ARG A N 1
ATOM 679 C CA . ARG A 1 113 ? 21.189 1.244 119.537 1.00 28.34 130 ARG A CA 1
ATOM 680 C C . ARG A 1 113 ? 19.831 0.668 119.967 1.00 27.45 130 ARG A C 1
ATOM 681 O O . ARG A 1 113 ? 19.748 -0.525 120.179 1.00 26.96 130 ARG A O 1
ATOM 689 N N . LEU A 1 114 ? 18.800 1.510 120.116 1.00 26.37 131 LEU A N 1
ATOM 690 C CA . LEU A 1 114 ? 17.435 1.057 120.437 1.00 25.94 131 LEU A CA 1
ATOM 691 C C . LEU A 1 114 ? 16.996 -0.119 119.549 1.00 25.79 131 LEU A C 1
ATOM 692 O O . LEU A 1 114 ? 16.321 -1.058 120.007 1.00 25.07 131 LEU A O 1
ATOM 697 N N . GLU A 1 115 ? 17.419 -0.052 118.286 1.00 25.79 132 GLU A N 1
ATOM 698 C CA . GLU A 1 115 ? 17.100 -1.068 117.294 1.00 25.69 132 GLU A CA 1
ATOM 699 C C . GLU A 1 115 ? 18.219 -2.103 117.042 1.00 24.94 132 GLU A C 1
ATOM 700 O O . GLU A 1 115 ? 18.198 -2.818 116.054 1.00 24.88 132 GLU A O 1
ATOM 706 N N . LYS A 1 116 ? 19.159 -2.226 117.958 1.00 24.41 133 LYS A N 1
ATOM 707 C CA . LYS A 1 116 ? 20.229 -3.215 117.813 1.00 24.44 133 LYS A CA 1
ATOM 708 C C . LYS A 1 116 ? 19.709 -4.649 117.594 1.00 24.57 133 LYS A C 1
ATOM 709 O O . LYS A 1 116 ? 20.385 -5.426 116.944 1.00 26.30 133 LYS A O 1
ATOM 715 N N . ASN A 1 117 ? 18.561 -5.001 118.163 1.00 23.95 134 ASN A N 1
ATOM 716 C CA . ASN A 1 117 ? 17.921 -6.305 117.937 1.00 23.79 134 ASN A CA 1
ATOM 717 C C . ASN A 1 117 ? 16.754 -6.246 116.961 1.00 23.41 134 ASN A C 1
ATOM 718 O O . ASN A 1 117 ? 15.968 -7.173 116.862 1.00 22.69 134 ASN A O 1
ATOM 723 N N . LYS A 1 118 ? 16.646 -5.131 116.254 1.00 24.12 135 LYS A N 1
ATOM 724 C CA . LYS A 1 118 ? 15.617 -4.929 115.258 1.00 24.89 135 LYS A CA 1
ATOM 725 C C . LYS A 1 118 ? 14.200 -5.213 115.784 1.00 24.26 135 LYS A C 1
ATOM 726 O O . LYS A 1 118 ? 13.332 -5.683 115.050 1.00 23.85 135 LYS A O 1
ATOM 732 N N . THR A 1 119 ? 13.964 -4.865 117.045 1.00 23.76 136 THR A N 1
ATOM 733 C CA . THR A 1 119 ? 12.705 -5.189 117.716 1.00 23.22 136 THR A CA 1
ATOM 734 C C . THR A 1 119 ? 11.477 -4.621 116.978 1.00 23.60 136 THR A C 1
ATOM 735 O O . THR A 1 119 ? 10.494 -5.355 116.730 1.00 22.52 136 THR A O 1
ATOM 739 N N . PHE A 1 120 ? 11.540 -3.328 116.646 1.00 24.24 137 PHE A N 1
ATOM 740 C CA . PHE A 1 120 ? 10.472 -2.669 115.863 1.00 25.16 137 PHE A CA 1
ATOM 741 C C . PHE A 1 120 ? 10.565 -3.004 114.374 1.00 25.42 137 PHE A C 1
ATOM 742 O O . PHE A 1 120 ? 9.555 -3.335 113.754 1.00 25.52 137 PHE A O 1
ATOM 750 N N . THR A 1 121 ? 11.784 -2.952 113.829 1.00 25.40 138 THR A N 1
ATOM 751 C CA . THR A 1 121 ? 12.037 -3.200 112.419 1.00 25.22 138 THR A CA 1
ATOM 752 C C . THR A 1 121 ? 11.367 -4.452 111.896 1.00 25.69 138 THR A C 1
ATOM 753 O O . THR A 1 121 ? 10.746 -4.448 110.824 1.00 26.04 138 THR A O 1
ATOM 757 N N . LYS A 1 122 ? 11.485 -5.532 112.653 1.00 26.08 139 LYS A N 1
ATOM 758 C CA . LYS A 1 122 ? 10.971 -6.814 112.186 1.00 25.98 139 LYS A CA 1
ATOM 759 C C . LYS A 1 122 ? 9.461 -6.936 112.272 1.00 25.52 139 LYS A C 1
ATOM 760 O O . LYS A 1 122 ? 8.919 -7.874 111.695 1.00 25.51 139 LYS A O 1
ATOM 766 N N . THR A 1 123 ? 8.795 -6.014 112.990 1.00 24.89 140 THR A N 1
ATOM 767 C CA . THR A 1 123 ? 7.324 -5.951 113.007 1.00 24.23 140 THR A CA 1
ATOM 768 C C . THR A 1 123 ? 6.724 -5.382 111.712 1.00 24.15 140 THR A C 1
ATOM 769 O O . THR A 1 123 ? 5.571 -5.607 111.421 1.00 23.73 140 THR A O 1
ATOM 773 N N . VAL A 1 124 ? 7.495 -4.624 110.956 1.00 25.03 141 VAL A N 1
ATOM 774 C CA . VAL A 1 124 ? 7.003 -4.036 109.723 1.00 25.34 141 VAL A CA 1
ATOM 775 C C . VAL A 1 124 ? 7.229 -5.008 108.587 1.00 25.89 141 VAL A C 1
ATOM 776 O O . VAL A 1 124 ? 8.239 -5.725 108.542 1.00 26.67 141 VAL A O 1
ATOM 780 N N . LYS A 1 125 ? 6.244 -5.065 107.700 1.00 25.96 142 LYS A N 1
ATOM 781 C CA . LYS A 1 125 ? 6.271 -5.918 106.527 1.00 26.14 142 LYS A CA 1
ATOM 782 C C . LYS A 1 125 ? 7.644 -5.968 105.849 1.00 26.40 142 LYS A C 1
ATOM 783 O O . LYS A 1 125 ? 8.176 -4.976 105.401 1.00 26.29 142 LYS A O 1
ATOM 789 N N . SER A 1 126 ? 8.175 -7.164 105.765 1.00 26.81 143 SER A N 1
ATOM 790 C CA . SER A 1 126 ? 9.406 -7.423 105.092 1.00 27.27 143 SER A CA 1
ATOM 791 C C . SER A 1 126 ? 9.421 -6.831 103.698 1.00 26.73 143 SER A C 1
ATOM 792 O O . SER A 1 126 ? 8.493 -7.030 102.912 1.00 26.13 143 SER A O 1
ATOM 795 N N . GLY A 1 127 ? 10.489 -6.084 103.410 1.00 26.73 144 GLY A N 1
ATOM 796 C CA . GLY A 1 127 ? 10.670 -5.478 102.100 1.00 26.52 144 GLY A CA 1
ATOM 797 C C . GLY A 1 127 ? 10.261 -4.018 101.983 1.00 26.35 144 GLY A C 1
ATOM 798 O O . GLY A 1 127 ? 10.670 -3.349 101.039 1.00 27.26 144 GLY A O 1
ATOM 799 N N . PHE A 1 128 ? 9.445 -3.520 102.905 1.00 25.37 145 PHE A N 1
ATOM 800 C CA . PHE A 1 128 ? 9.040 -2.121 102.881 1.00 24.83 145 PHE A CA 1
ATOM 801 C C . PHE A 1 128 ? 10.196 -1.224 103.321 1.00 24.34 145 PHE A C 1
ATOM 802 O O . PHE A 1 128 ? 10.919 -1.589 104.216 1.00 24.77 145 PHE A O 1
ATOM 810 N N . SER A 1 129 ? 10.363 -0.061 102.692 1.00 24.24 146 SER A N 1
ATOM 811 C CA . SER A 1 129 ? 11.409 0.903 103.094 1.00 24.51 146 SER A CA 1
ATOM 812 C C . SER A 1 129 ? 11.018 1.578 104.381 1.00 23.74 146 SER A C 1
ATOM 813 O O . SER A 1 129 ? 10.226 2.528 104.378 1.00 23.16 146 SER A O 1
ATOM 816 N N . LEU A 1 130 ? 11.606 1.121 105.471 1.00 23.17 147 LEU A N 1
ATOM 817 C CA . LEU A 1 130 ? 11.226 1.625 106.780 1.00 23.13 147 LEU A CA 1
ATOM 818 C C . LEU A 1 130 ? 12.123 2.780 107.233 1.00 23.16 147 LEU A C 1
ATOM 819 O O . LEU A 1 130 ? 13.332 2.672 107.226 1.00 23.25 147 LEU A O 1
ATOM 824 N N . ASN A 1 131 ? 11.498 3.891 107.605 1.00 23.94 148 ASN A N 1
ATOM 825 C CA . ASN A 1 131 ? 12.173 5.001 108.236 1.00 23.78 148 ASN A CA 1
ATOM 826 C C . ASN A 1 131 ? 12.062 4.811 109.738 1.00 24.18 148 ASN A C 1
ATOM 827 O O . ASN A 1 131 ? 10.982 4.897 110.287 1.00 24.82 148 ASN A O 1
ATOM 832 N N . LEU A 1 132 ? 13.188 4.572 110.395 1.00 24.87 149 LEU A N 1
ATOM 833 C CA . LEU A 1 132 ? 13.230 4.388 111.832 1.00 24.75 149 LEU A CA 1
ATOM 834 C C . LEU A 1 132 ? 13.235 5.681 112.648 1.00 25.59 149 LEU A C 1
ATOM 835 O O . LEU A 1 132 ? 12.958 5.631 113.849 1.00 25.97 149 LEU A O 1
ATOM 840 N N . GLY A 1 133 ? 13.531 6.824 112.013 1.00 25.98 150 GLY A N 1
ATOM 841 C CA . GLY A 1 133 ? 13.579 8.122 112.702 1.00 26.39 150 GLY A CA 1
ATOM 842 C C . GLY A 1 133 ? 12.406 8.389 113.643 1.00 27.23 150 GLY A C 1
ATOM 843 O O . GLY A 1 133 ? 12.588 8.677 114.830 1.00 27.29 150 GLY A O 1
ATOM 844 N N . PRO A 1 134 ? 11.177 8.257 113.133 1.00 28.28 151 PRO A N 1
ATOM 845 C CA . PRO A 1 134 ? 10.026 8.558 114.015 1.00 28.75 151 PRO A CA 1
ATOM 846 C C . PRO A 1 134 ? 9.893 7.622 115.214 1.00 28.32 151 PRO A C 1
ATOM 847 O O . PRO A 1 134 ? 9.566 8.078 116.322 1.00 28.47 151 PRO A O 1
ATOM 851 N N . PHE A 1 135 ? 10.173 6.341 115.010 1.00 27.57 152 PHE A N 1
ATOM 852 C CA . PHE A 1 135 ? 10.165 5.413 116.119 1.00 27.25 152 PHE A CA 1
ATOM 853 C C . PHE A 1 135 ? 11.193 5.843 117.165 1.00 27.67 152 PHE A C 1
ATOM 854 O O . PHE A 1 135 ? 10.884 5.917 118.342 1.00 27.59 152 PHE A O 1
ATOM 862 N N . LYS A 1 136 ? 12.415 6.135 116.727 1.00 27.85 153 LYS A N 1
ATOM 863 C CA . LYS A 1 136 ? 13.494 6.500 117.664 1.00 27.48 153 LYS A CA 1
ATOM 864 C C . LYS A 1 136 ? 13.190 7.822 118.372 1.00 26.79 153 LYS A C 1
ATOM 865 O O . LYS A 1 136 ? 13.471 7.990 119.565 1.00 25.66 153 LYS A O 1
ATOM 871 N N . PHE A 1 137 ? 12.609 8.746 117.619 1.00 26.59 154 PHE A N 1
ATOM 872 C CA . PHE A 1 137 ? 12.206 10.026 118.171 1.00 26.98 154 PHE A CA 1
ATOM 873 C C . PHE A 1 137 ? 11.160 9.848 119.274 1.00 25.77 154 PHE A C 1
ATOM 874 O O . PHE A 1 137 ? 11.266 10.437 120.326 1.00 25.37 154 PHE A O 1
ATOM 882 N N . GLY A 1 138 ? 10.161 9.016 119.014 1.00 25.67 155 GLY A N 1
ATOM 883 C CA . GLY A 1 138 ? 9.097 8.751 119.970 1.00 25.08 155 GLY A CA 1
ATOM 884 C C . GLY A 1 138 ? 9.600 8.095 121.230 1.00 24.89 155 GLY A C 1
ATOM 885 O O . GLY A 1 138 ? 9.145 8.402 122.329 1.00 25.36 155 GLY A O 1
ATOM 886 N N . ARG A 1 139 ? 10.557 7.196 121.105 1.00 24.48 156 ARG A N 1
ATOM 887 C CA . ARG A 1 139 ? 11.060 6.559 122.300 1.00 24.59 156 ARG A CA 1
ATOM 888 C C . ARG A 1 139 ? 11.760 7.618 123.148 1.00 24.66 156 ARG A C 1
ATOM 889 O O . ARG A 1 139 ? 11.463 7.728 124.339 1.00 24.68 156 ARG A O 1
ATOM 897 N N . GLN A 1 140 ? 12.635 8.416 122.530 1.00 24.32 157 GLN A N 1
ATOM 898 C CA . GLN A 1 140 ? 13.363 9.440 123.263 1.00 24.55 157 GLN A CA 1
ATOM 899 C C . GLN A 1 140 ? 12.407 10.435 123.910 1.00 24.36 157 GLN A C 1
ATOM 900 O O . GLN A 1 140 ? 12.634 10.875 125.009 1.00 23.62 157 GLN A O 1
ATOM 906 N N . LYS A 1 141 ? 11.360 10.807 123.190 1.00 24.93 158 LYS A N 1
ATOM 907 C CA . LYS A 1 141 ? 10.361 11.731 123.702 1.00 25.47 158 LYS A CA 1
ATOM 908 C C . LYS A 1 141 ? 9.706 11.161 124.980 1.00 24.94 158 LYS A C 1
ATOM 909 O O . LYS A 1 141 ? 9.573 11.859 125.986 1.00 25.08 158 LYS A O 1
ATOM 915 N N . THR A 1 142 ? 9.363 9.878 124.942 1.00 24.54 159 THR A N 1
ATOM 916 C CA . THR A 1 142 ? 8.803 9.197 126.079 1.00 24.09 159 THR A CA 1
ATOM 917 C C . THR A 1 142 ? 9.792 9.136 127.225 1.00 24.90 159 THR A C 1
ATOM 918 O O . THR A 1 142 ? 9.424 9.424 128.374 1.00 24.52 159 THR A O 1
ATOM 922 N N . ILE A 1 143 ? 11.041 8.755 126.932 1.00 25.71 160 ILE A N 1
ATOM 923 C CA . ILE A 1 143 ? 12.045 8.693 128.003 1.00 26.55 160 ILE A CA 1
ATOM 924 C C . ILE A 1 143 ? 12.104 10.058 128.682 1.00 27.36 160 ILE A C 1
ATOM 925 O O . ILE A 1 143 ? 12.032 10.149 129.907 1.00 27.55 160 ILE A O 1
ATOM 930 N N . LYS A 1 144 ? 12.187 11.114 127.886 1.00 27.85 161 LYS A N 1
ATOM 931 C CA . LYS A 1 144 ? 12.298 12.445 128.445 1.00 29.11 161 LYS A CA 1
ATOM 932 C C . LYS A 1 144 ? 11.072 12.847 129.274 1.00 29.44 161 LYS A C 1
ATOM 933 O O . LYS A 1 144 ? 11.221 13.538 130.265 1.00 28.44 161 LYS A O 1
ATOM 939 N N . GLU A 1 145 ? 9.887 12.372 128.905 1.00 30.69 162 GLU A N 1
ATOM 940 C CA . GLU A 1 145 ? 8.665 12.709 129.646 1.00 31.96 162 GLU A CA 1
ATOM 941 C C . GLU A 1 145 ? 8.498 11.835 130.860 1.00 33.31 162 GLU A C 1
ATOM 942 O O . GLU A 1 145 ? 7.835 12.235 131.809 1.00 33.81 162 GLU A O 1
ATOM 948 N N . THR A 1 146 ? 9.072 10.633 130.836 1.00 34.90 163 THR A N 1
ATOM 949 C CA . THR A 1 146 ? 8.856 9.651 131.917 1.00 35.45 163 THR A CA 1
ATOM 950 C C . THR A 1 146 ? 9.811 9.834 133.060 1.00 36.46 163 THR A C 1
ATOM 951 O O . THR A 1 146 ? 9.504 9.462 134.194 1.00 36.95 163 THR A O 1
ATOM 955 N N . PHE A 1 147 ? 10.985 10.360 132.756 1.00 37.81 164 PHE A N 1
ATOM 956 C CA . PHE A 1 147 ? 12.021 10.493 133.758 1.00 39.40 164 PHE A CA 1
ATOM 957 C C . PHE A 1 147 ? 12.248 11.948 134.068 1.00 41.98 164 PHE A C 1
ATOM 958 O O . PHE A 1 147 ? 12.200 12.806 133.190 1.00 42.90 164 PHE A O 1
ATOM 966 N N . VAL A 1 148 ? 12.437 12.208 135.354 1.00 44.71 165 VAL A N 1
ATOM 967 C CA . VAL A 1 148 ? 12.614 13.555 135.867 1.00 46.35 165 VAL A CA 1
ATOM 968 C C . VAL A 1 148 ? 13.708 14.179 135.025 1.00 47.58 165 VAL A C 1
ATOM 969 O O . VAL A 1 148 ? 14.610 13.477 134.555 1.00 47.95 165 VAL A O 1
ATOM 973 N N . HIS A 1 149 ? 13.555 15.475 134.780 1.00 49.02 166 HIS A N 1
ATOM 974 C CA . HIS A 1 149 ? 14.523 16.298 134.076 1.00 50.24 166 HIS A CA 1
ATOM 975 C C . HIS A 1 149 ? 15.956 16.125 134.654 1.00 50.77 166 HIS A C 1
ATOM 976 O O . HIS A 1 149 ? 16.119 16.086 135.884 1.00 50.59 166 HIS A O 1
ATOM 983 N N . ASN A 1 150 ? 16.971 16.036 133.771 1.00 51.36 167 ASN A N 1
ATOM 984 C CA . ASN A 1 150 ? 18.372 15.693 134.167 1.00 51.81 167 ASN A CA 1
ATOM 985 C C . ASN A 1 150 ? 19.443 16.680 133.736 1.00 51.91 167 ASN A C 1
ATOM 986 O O . ASN A 1 150 ? 19.326 17.312 132.693 1.00 52.03 167 ASN A O 1
ATOM 991 N N . THR A 1 151 ? 20.515 16.731 134.523 1.00 51.98 168 THR A N 1
ATOM 992 C CA . THR A 1 151 ? 21.776 17.384 134.141 1.00 52.24 168 THR A CA 1
ATOM 993 C C . THR A 1 151 ? 22.738 16.351 133.540 1.00 51.84 168 THR A C 1
ATOM 994 O O . THR A 1 151 ? 23.853 16.710 133.123 1.00 52.09 168 THR A O 1
ATOM 998 N N . ASP A 1 152 ? 22.304 15.085 133.489 1.00 50.92 169 ASP A N 1
ATOM 999 C CA . ASP A 1 152 ? 23.201 13.944 133.219 1.00 49.90 169 ASP A CA 1
ATOM 1000 C C . ASP A 1 152 ? 24.021 14.066 131.934 1.00 48.83 169 ASP A C 1
ATOM 1001 O O . ASP A 1 152 ? 23.529 14.547 130.901 1.00 49.21 169 ASP A O 1
ATOM 1006 N N . ASP A 1 153 ? 25.285 13.655 132.040 1.00 47.22 170 ASP A N 1
ATOM 1007 C CA . ASP A 1 153 ? 26.230 13.601 130.926 1.00 45.85 170 ASP A CA 1
ATOM 1008 C C . ASP A 1 153 ? 25.850 12.392 130.087 1.00 44.12 170 ASP A C 1
ATOM 1009 O O . ASP A 1 153 ? 26.087 11.249 130.485 1.00 43.85 170 ASP A O 1
ATOM 1014 N N . SER A 1 154 ? 25.277 12.640 128.918 1.00 41.90 171 SER A N 1
ATOM 1015 C CA . SER A 1 154 ? 24.837 11.547 128.061 1.00 40.54 171 SER A CA 1
ATOM 1016 C C . SER A 1 154 ? 25.874 10.396 127.912 1.00 38.61 171 SER A C 1
ATOM 1017 O O . SER A 1 154 ? 25.496 9.259 127.656 1.00 38.30 171 SER A O 1
ATOM 1020 N N . GLU A 1 155 ? 27.162 10.688 128.061 1.00 36.55 172 GLU A N 1
ATOM 1021 C CA . GLU A 1 155 ? 28.205 9.656 127.984 1.00 35.29 172 GLU A CA 1
ATOM 1022 C C . GLU A 1 155 ? 28.003 8.549 128.971 1.00 32.74 172 GLU A C 1
ATOM 1023 O O . GLU A 1 155 ? 28.359 7.415 128.694 1.00 32.49 172 GLU A O 1
ATOM 1029 N N . LYS A 1 156 ? 27.481 8.890 130.137 1.00 30.04 173 LYS A N 1
ATOM 1030 C CA . LYS A 1 156 ? 27.236 7.916 131.184 1.00 28.50 173 LYS A CA 1
ATOM 1031 C C . LYS A 1 156 ? 25.854 7.268 131.127 1.00 26.61 173 LYS A C 1
ATOM 1032 O O . LYS A 1 156 ? 25.595 6.304 131.840 1.00 26.27 173 LYS A O 1
ATOM 1038 N N . VAL A 1 157 ? 24.981 7.789 130.286 1.00 24.64 174 VAL A N 1
ATOM 1039 C CA . VAL A 1 157 ? 23.609 7.340 130.222 1.00 24.06 174 VAL A CA 1
ATOM 1040 C C . VAL A 1 157 ? 23.458 6.024 129.464 1.00 23.65 174 VAL A C 1
ATOM 1041 O O . VAL A 1 157 ? 24.065 5.835 128.408 1.00 24.04 174 VAL A O 1
ATOM 1045 N N . VAL A 1 158 ? 22.676 5.106 130.025 1.00 22.79 175 VAL A N 1
ATOM 1046 C CA . VAL A 1 158 ? 22.220 3.928 129.294 1.00 22.73 175 VAL A CA 1
ATOM 1047 C C . VAL A 1 158 ? 20.746 3.678 129.611 1.00 23.18 175 VAL A C 1
ATOM 1048 O O . VAL A 1 158 ? 20.286 3.959 130.724 1.00 23.26 175 VAL A O 1
ATOM 1052 N N . HIS A 1 159 ? 20.009 3.185 128.612 1.00 23.55 176 HIS A N 1
ATOM 1053 C CA . HIS A 1 159 ? 18.570 2.918 128.737 1.00 23.76 176 HIS A CA 1
ATOM 1054 C C . HIS A 1 159 ? 18.249 1.438 128.733 1.00 24.06 176 HIS A C 1
ATOM 1055 O O . HIS A 1 159 ? 19.008 0.632 128.212 1.00 24.38 176 HIS A O 1
ATOM 1062 N N . GLY A 1 160 ? 17.105 1.101 129.318 1.00 24.10 177 GLY A N 1
ATOM 1063 C CA . GLY A 1 160 ? 16.666 -0.297 129.456 1.00 23.42 177 GLY A CA 1
ATOM 1064 C C . GLY A 1 160 ? 15.173 -0.427 129.212 1.00 22.55 177 GLY A C 1
ATOM 1065 O O . GLY A 1 160 ? 14.431 0.504 129.462 1.00 20.90 177 GLY A O 1
ATOM 1066 N N . GLU A 1 161 ? 14.756 -1.576 128.684 1.00 22.46 178 GLU A N 1
ATOM 1067 C CA . GLU A 1 161 ? 13.336 -1.911 128.546 1.00 22.48 178 GLU A CA 1
ATOM 1068 C C . GLU A 1 161 ? 13.132 -3.362 128.926 1.00 22.44 178 GLU A C 1
ATOM 1069 O O . GLU A 1 161 ? 13.970 -4.215 128.613 1.00 23.24 178 GLU A O 1
ATOM 1075 N N . LEU A 1 162 ? 12.049 -3.641 129.640 1.00 22.47 179 LEU A N 1
ATOM 1076 C CA . LEU A 1 162 ? 11.698 -5.019 129.999 1.00 22.45 179 LEU A CA 1
ATOM 1077 C C . LEU A 1 162 ? 10.296 -5.275 129.499 1.00 22.72 179 LEU A C 1
ATOM 1078 O O . LEU A 1 162 ? 9.469 -4.357 129.498 1.00 22.55 179 LEU A O 1
ATOM 1083 N N . SER A 1 163 ? 10.040 -6.506 129.056 1.00 23.04 180 SER A N 1
ATOM 1084 C CA . SER A 1 163 ? 8.697 -6.922 128.694 1.00 23.76 180 SER A CA 1
ATOM 1085 C C . SER A 1 163 ? 8.347 -8.253 129.331 1.00 23.80 180 SER A C 1
ATOM 1086 O O . SER A 1 163 ? 9.110 -9.219 129.263 1.00 24.61 180 SER A O 1
ATOM 1089 N N . ILE A 1 164 ? 7.192 -8.287 129.972 1.00 23.77 181 ILE A N 1
ATOM 1090 C CA . ILE A 1 164 ? 6.717 -9.465 130.673 1.00 23.91 181 ILE A CA 1
ATOM 1091 C C . ILE A 1 164 ? 5.340 -9.686 130.108 1.00 24.29 181 ILE A C 1
ATOM 1092 O O . ILE A 1 164 ? 4.469 -8.827 130.281 1.00 24.15 181 ILE A O 1
ATOM 1097 N N . GLU A 1 165 ? 5.153 -10.811 129.425 1.00 24.54 182 GLU A N 1
ATOM 1098 C CA . GLU A 1 165 ? 3.927 -11.061 128.658 1.00 25.25 182 GLU A CA 1
ATOM 1099 C C . GLU A 1 165 ? 3.308 -12.417 128.960 1.00 24.79 182 GLU A C 1
ATOM 1100 O O . GLU A 1 165 ? 3.986 -13.463 128.910 1.00 24.50 182 GLU A O 1
ATOM 1106 N N . VAL A 1 166 ? 2.022 -12.409 129.270 1.00 24.41 183 VAL A N 1
ATOM 1107 C CA . VAL A 1 166 ? 1.281 -13.650 129.275 1.00 24.58 183 VAL A CA 1
ATOM 1108 C C . VAL A 1 166 ? 0.509 -13.663 127.956 1.00 24.92 183 VAL A C 1
ATOM 1109 O O . VAL A 1 166 ? -0.337 -12.803 127.695 1.00 24.55 183 VAL A O 1
ATOM 1113 N N . VAL A 1 167 ? 0.870 -14.598 127.090 1.00 25.33 184 VAL A N 1
ATOM 1114 C CA . VAL A 1 167 ? 0.346 -14.600 125.746 1.00 25.39 184 VAL A CA 1
ATOM 1115 C C . VAL A 1 167 ? -0.733 -15.651 125.675 1.00 26.89 184 VAL A C 1
ATOM 1116 O O . VAL A 1 167 ? -0.556 -16.808 126.100 1.00 26.47 184 VAL A O 1
ATOM 1120 N N . ASN A 1 168 ? -1.875 -15.218 125.162 1.00 28.05 185 ASN A N 1
ATOM 1121 C CA . ASN A 1 168 ? -3.017 -16.089 125.106 1.00 29.39 185 ASN A CA 1
ATOM 1122 C C . ASN A 1 168 ? -3.578 -16.294 123.716 1.00 29.31 185 ASN A C 1
ATOM 1123 O O . ASN A 1 168 ? -4.202 -17.312 123.444 1.00 29.54 185 ASN A O 1
ATOM 1128 N N . GLY A 1 169 ? -3.340 -15.342 122.830 1.00 29.42 186 GLY A N 1
ATOM 1129 C CA . GLY A 1 169 ? -3.837 -15.446 121.486 1.00 29.43 186 GLY A CA 1
ATOM 1130 C C . GLY A 1 169 ? -3.003 -14.735 120.452 1.00 29.68 186 GLY A C 1
ATOM 1131 O O . GLY A 1 169 ? -1.987 -14.087 120.742 1.00 29.19 186 GLY A O 1
ATOM 1140 N N . LEU A 1 171 ? -3.809 -12.977 116.374 1.00 28.51 188 LEU A N 1
ATOM 1141 C CA . LEU A 1 171 ? -4.789 -12.619 115.338 1.00 28.00 188 LEU A CA 1
ATOM 1142 C C . LEU A 1 171 ? -4.083 -12.199 114.103 1.00 26.78 188 LEU A C 1
ATOM 1143 O O . LEU A 1 171 ? -3.139 -11.439 114.195 1.00 27.26 188 LEU A O 1
ATOM 1148 N N . ASN A 1 172 ? -4.576 -12.652 112.952 1.00 25.80 189 ASN A N 1
ATOM 1149 C CA . ASN A 1 172 ? -4.010 -12.287 111.662 1.00 24.88 189 ASN A CA 1
ATOM 1150 C C . ASN A 1 172 ? -5.076 -11.915 110.651 1.00 25.11 189 ASN A C 1
ATOM 1151 O O . ASN A 1 172 ? -6.125 -12.561 110.589 1.00 25.89 189 ASN A O 1
ATOM 1156 N N . LEU A 1 173 ? -4.817 -10.859 109.882 1.00 25.13 190 LEU A N 1
ATOM 1157 C CA . LEU A 1 173 ? -5.625 -10.530 108.716 1.00 25.05 190 LEU A CA 1
ATOM 1158 C C . LEU A 1 173 ? -4.889 -11.089 107.524 1.00 25.36 190 LEU A C 1
ATOM 1159 O O . LEU A 1 173 ? -3.648 -11.029 107.466 1.00 26.27 190 LEU A O 1
ATOM 1164 N N . GLN A 1 174 ? -5.650 -11.633 106.583 1.00 24.80 191 GLN A N 1
ATOM 1165 C CA . GLN A 1 174 ? -5.131 -12.135 105.322 1.00 24.77 191 GLN A CA 1
ATOM 1166 C C . GLN A 1 174 ? -4.367 -11.032 104.615 1.00 24.56 191 GLN A C 1
ATOM 1167 O O . GLN A 1 174 ? -4.895 -9.951 104.446 1.00 24.39 191 GLN A O 1
ATOM 1173 N N . THR A 1 175 ? -3.135 -11.292 104.199 1.00 24.53 192 THR A N 1
ATOM 1174 C CA . THR A 1 175 ? -2.377 -10.246 103.517 1.00 24.53 192 THR A CA 1
ATOM 1175 C C . THR A 1 175 ? -1.884 -10.575 102.104 1.00 24.57 192 THR A C 1
ATOM 1176 O O . THR A 1 175 ? -1.058 -9.842 101.565 1.00 25.35 192 THR A O 1
ATOM 1180 N N . ALA A 1 176 ? -2.405 -11.622 101.469 1.00 24.29 193 ALA A N 1
ATOM 1181 C CA . ALA A 1 176 ? -2.058 -11.847 100.072 1.00 24.72 193 ALA A CA 1
ATOM 1182 C C . ALA A 1 176 ? -2.401 -10.571 99.293 1.00 25.39 193 ALA A C 1
ATOM 1183 O O . ALA A 1 176 ? -3.476 -9.969 99.502 1.00 24.32 193 ALA A O 1
ATOM 1185 N N . PRO A 1 177 ? -1.474 -10.143 98.414 1.00 26.15 194 PRO A N 1
ATOM 1186 C CA . PRO A 1 177 ? -1.651 -8.906 97.651 1.00 26.51 194 PRO A CA 1
ATOM 1187 C C . PRO A 1 177 ? -3.016 -8.783 97.020 1.00 26.54 194 PRO A C 1
ATOM 1188 O O . PRO A 1 177 ? -3.581 -7.696 97.037 1.00 27.55 194 PRO A O 1
ATOM 1192 N N . SER A 1 178 ? -3.536 -9.876 96.475 1.00 26.78 195 SER A N 1
ATOM 1193 C CA . SER A 1 178 ? -4.861 -9.887 95.852 1.00 27.09 195 SER A CA 1
ATOM 1194 C C . SER A 1 178 ? -5.990 -9.666 96.883 1.00 26.90 195 SER A C 1
ATOM 1195 O O . SER A 1 178 ? -7.025 -9.070 96.579 1.00 27.06 195 SER A O 1
ATOM 1198 N N . ALA A 1 179 ? -5.790 -10.160 98.094 1.00 26.48 196 ALA A N 1
ATOM 1199 C CA . ALA A 1 179 ? -6.664 -9.840 99.193 1.00 26.42 196 ALA A CA 1
ATOM 1200 C C . ALA A 1 179 ? -6.600 -8.340 99.483 1.00 26.30 196 ALA A C 1
ATOM 1201 O O . ALA A 1 179 ? -7.621 -7.669 99.565 1.00 26.09 196 ALA A O 1
ATOM 1203 N N . LEU A 1 180 ? -5.386 -7.814 99.637 1.00 26.72 197 LEU A N 1
ATOM 1204 C CA . LEU A 1 180 ? -5.216 -6.419 99.997 1.00 26.67 197 LEU A CA 1
ATOM 1205 C C . LEU A 1 180 ? -5.857 -5.524 98.949 1.00 26.88 197 LEU A C 1
ATOM 1206 O O . LEU A 1 180 ? -6.508 -4.521 99.266 1.00 26.74 197 LEU A O 1
ATOM 1211 N N . ARG A 1 181 ? -5.753 -5.899 97.696 1.00 27.35 198 ARG A N 1
ATOM 1212 C CA . ARG A 1 181 ? -6.374 -5.051 96.691 1.00 27.97 198 ARG A CA 1
ATOM 1213 C C . ARG A 1 181 ? -7.898 -5.061 96.782 1.00 26.86 198 ARG A C 1
ATOM 1214 O O . ARG A 1 181 ? -8.529 -4.013 96.660 1.00 26.69 198 ARG A O 1
ATOM 1222 N N . LYS A 1 182 ? -8.479 -6.231 97.025 1.00 25.98 199 LYS A N 1
ATOM 1223 C CA . LYS A 1 182 ? -9.920 -6.333 97.210 1.00 24.93 199 LYS A CA 1
ATOM 1224 C C . LYS A 1 182 ? -10.354 -5.428 98.339 1.00 23.79 199 LYS A C 1
ATOM 1225 O O . LYS A 1 182 ? -11.386 -4.740 98.208 1.00 23.32 199 LYS A O 1
ATOM 1231 N N . ILE A 1 183 ? -9.577 -5.435 99.442 1.00 22.62 200 ILE A N 1
ATOM 1232 C CA . ILE A 1 183 ? -9.906 -4.617 100.620 1.00 21.28 200 ILE A CA 1
ATOM 1233 C C . ILE A 1 183 ? -9.861 -3.135 100.252 1.00 20.71 200 ILE A C 1
ATOM 1234 O O . ILE A 1 183 ? -10.778 -2.380 100.590 1.00 19.12 200 ILE A O 1
ATOM 1239 N N . ALA A 1 184 ? -8.816 -2.751 99.522 1.00 20.97 201 ALA A N 1
ATOM 1240 C CA . ALA A 1 184 ? -8.614 -1.357 99.077 1.00 21.75 201 ALA A CA 1
ATOM 1241 C C . ALA A 1 184 ? -9.801 -0.852 98.251 1.00 22.55 201 ALA A C 1
ATOM 1242 O O . ALA A 1 184 ? -10.363 0.227 98.533 1.00 23.46 201 ALA A O 1
ATOM 1244 N N . ALA A 1 185 ? -10.188 -1.664 97.270 1.00 22.72 202 ALA A N 1
ATOM 1245 C CA . ALA A 1 185 ? -11.313 -1.404 96.356 1.00 22.76 202 ALA A CA 1
ATOM 1246 C C . ALA A 1 185 ? -12.680 -1.201 97.014 1.00 22.86 202 ALA A C 1
ATOM 1247 O O . ALA A 1 185 ? -13.447 -0.313 96.590 1.00 23.41 202 ALA A O 1
ATOM 1249 N N . ASP A 1 186 ? -12.984 -2.017 98.025 1.00 22.75 203 ASP A N 1
ATOM 1250 C CA . ASP A 1 186 ? -14.357 -2.128 98.536 1.00 23.30 203 ASP A CA 1
ATOM 1251 C C . ASP A 1 186 ? -14.572 -2.192 100.059 1.00 23.19 203 ASP A C 1
ATOM 1252 O O . ASP A 1 186 ? -15.676 -2.020 100.492 1.00 23.07 203 ASP A O 1
ATOM 1257 N N . TYR A 1 187 ? -13.540 -2.406 100.874 1.00 23.80 204 TYR A N 1
ATOM 1258 C CA . TYR A 1 187 ? -13.744 -2.647 102.301 1.00 24.01 204 TYR A CA 1
ATOM 1259 C C . TYR A 1 187 ? -13.066 -1.652 103.268 1.00 24.04 204 TYR A C 1
ATOM 1260 O O . TYR A 1 187 ? -12.894 -1.941 104.466 1.00 24.46 204 TYR A O 1
ATOM 1269 N N . LEU A 1 188 ? -12.736 -0.462 102.768 1.00 23.56 205 LEU A N 1
ATOM 1270 C CA . LEU A 1 188 ? -12.164 0.565 103.613 1.00 23.13 205 LEU A CA 1
ATOM 1271 C C . LEU A 1 188 ? -13.226 1.261 104.468 1.00 23.76 205 LEU A C 1
ATOM 1272 O O . LEU A 1 188 ? -14.376 1.423 104.071 1.00 22.46 205 LEU A O 1
ATOM 1277 N N . ASP A 1 189 ? -12.820 1.644 105.676 1.00 24.78 206 ASP A N 1
ATOM 1278 C CA . ASP A 1 189 ? -13.684 2.365 106.578 1.00 25.17 206 ASP A CA 1
ATOM 1279 C C . ASP A 1 189 ? -14.006 3.701 105.915 1.00 26.07 206 ASP A C 1
ATOM 1280 O O . ASP A 1 189 ? -13.113 4.334 105.323 1.00 26.65 206 ASP A O 1
ATOM 1285 N N . GLU A 1 190 ? -15.258 4.138 105.987 1.00 26.37 207 GLU A N 1
ATOM 1286 C CA . GLU A 1 190 ? -15.627 5.376 105.303 1.00 27.43 207 GLU A CA 1
ATOM 1287 C C . GLU A 1 190 ? -14.900 6.631 105.876 1.00 27.15 207 GLU A C 1
ATOM 1288 O O . GLU A 1 190 ? -14.635 7.579 105.145 1.00 26.77 207 GLU A O 1
ATOM 1294 N N . LEU A 1 191 ? -14.562 6.645 107.162 1.00 26.75 208 LEU A N 1
ATOM 1295 C CA . LEU A 1 191 ? -13.869 7.820 107.697 1.00 26.60 208 LEU A CA 1
ATOM 1296 C C . LEU A 1 191 ? -12.403 7.816 107.250 1.00 26.90 208 LEU A C 1
ATOM 1297 O O . LEU A 1 191 ? -11.790 8.862 107.085 1.00 27.19 208 LEU A O 1
ATOM 1302 N N . PHE A 1 192 ? -11.834 6.641 107.030 1.00 27.02 209 PHE A N 1
ATOM 1303 C CA . PHE A 1 192 ? -10.522 6.580 106.393 1.00 27.22 209 PHE A CA 1
ATOM 1304 C C . PHE A 1 192 ? -10.575 7.060 104.921 1.00 27.29 209 PHE A C 1
ATOM 1305 O O . PHE A 1 192 ? -9.672 7.768 104.473 1.00 27.29 209 PHE A O 1
ATOM 1313 N N . VAL A 1 193 ? -11.612 6.664 104.181 1.00 27.21 210 VAL A N 1
ATOM 1314 C CA . VAL A 1 193 ? -11.825 7.198 102.835 1.00 27.17 210 VAL A CA 1
ATOM 1315 C C . VAL A 1 193 ? -11.958 8.702 102.907 1.00 27.55 210 VAL A C 1
ATOM 1316 O O . VAL A 1 193 ? -11.377 9.399 102.100 1.00 28.12 210 VAL A O 1
ATOM 1320 N N . ASP A 1 194 ? -12.681 9.204 103.897 1.00 27.89 211 ASP A N 1
ATOM 1321 C CA . ASP A 1 194 ? -12.773 10.642 104.100 1.00 28.20 211 ASP A CA 1
ATOM 1322 C C . ASP A 1 194 ? -11.406 11.306 104.205 1.00 27.48 211 ASP A C 1
ATOM 1323 O O . ASP A 1 194 ? -11.172 12.318 103.568 1.00 27.01 211 ASP A O 1
ATOM 1328 N N . ALA A 1 195 ? -10.524 10.742 105.021 1.00 27.25 212 ALA A N 1
ATOM 1329 C CA . ALA A 1 195 ? -9.213 11.348 105.284 1.00 27.01 212 ALA A CA 1
ATOM 1330 C C . ALA A 1 195 ? -8.364 11.281 104.036 1.00 27.36 212 ALA A C 1
ATOM 1331 O O . ALA A 1 195 ? -7.613 12.206 103.734 1.00 28.20 212 ALA A O 1
ATOM 1333 N N . LEU A 1 196 ? -8.558 10.217 103.268 1.00 27.60 213 LEU A N 1
ATOM 1334 C CA . LEU A 1 196 ? -7.813 9.987 102.029 1.00 27.71 213 LEU A CA 1
ATOM 1335 C C . LEU A 1 196 ? -8.071 11.076 100.999 1.00 27.26 213 LEU A C 1
ATOM 1336 O O . LEU A 1 196 ? -7.142 11.537 100.357 1.00 27.27 213 LEU A O 1
ATOM 1341 N N . TYR A 1 197 ? -9.328 11.472 100.840 1.00 26.90 214 TYR A N 1
ATOM 1342 C CA . TYR A 1 197 ? -9.678 12.495 99.864 1.00 27.16 214 TYR A CA 1
ATOM 1343 C C . TYR A 1 197 ? -9.911 13.902 100.404 1.00 27.17 214 TYR A C 1
ATOM 1344 O O . TYR A 1 197 ? -9.920 14.833 99.620 1.00 27.59 214 TYR A O 1
ATOM 1353 N N . ASN A 1 198 ? -10.094 14.083 101.703 1.00 27.04 215 ASN A N 1
ATOM 1354 C CA . ASN A 1 198 ? -10.443 15.412 102.213 1.00 27.46 215 ASN A CA 1
ATOM 1355 C C . ASN A 1 198 ? -9.397 16.083 103.080 1.00 27.69 215 ASN A C 1
ATOM 1356 O O . ASN A 1 198 ? -9.609 17.185 103.558 1.00 28.27 215 ASN A O 1
ATOM 1361 N N . SER A 1 199 ? -8.261 15.427 103.258 1.00 27.79 216 SER A N 1
ATOM 1362 C CA . SER A 1 199 ? -7.138 16.007 103.959 1.00 27.23 216 SER A CA 1
ATOM 1363 C C . SER A 1 199 ? -5.886 15.569 103.190 1.00 26.75 216 SER A C 1
ATOM 1364 O O . SER A 1 199 ? -5.983 14.818 102.208 1.00 26.40 216 SER A O 1
ATOM 1367 N N . SER A 1 200 ? -4.736 16.087 103.610 1.00 25.69 217 SER A N 1
ATOM 1368 C CA . SER A 1 200 ? -3.486 15.757 102.966 1.00 25.30 217 SER A CA 1
ATOM 1369 C C . SER A 1 200 ? -2.985 14.479 103.581 1.00 24.78 217 SER A C 1
ATOM 1370 O O . SER A 1 200 ? -3.367 14.125 104.687 1.00 25.35 217 SER A O 1
ATOM 1381 N N . VAL A 1 202 ? -0.187 14.064 104.858 1.00 23.65 219 VAL A N 1
ATOM 1382 C CA . VAL A 1 202 ? 0.438 14.502 106.086 1.00 23.48 219 VAL A CA 1
ATOM 1383 C C . VAL A 1 202 ? -0.578 14.482 107.236 1.00 23.75 219 VAL A C 1
ATOM 1384 O O . VAL A 1 202 ? -0.307 13.915 108.297 1.00 22.55 219 VAL A O 1
ATOM 1388 N N . GLU A 1 203 ? -1.741 15.095 106.996 1.00 24.24 220 GLU A N 1
ATOM 1389 C CA . GLU A 1 203 ? -2.822 15.185 107.991 1.00 24.26 220 GLU A CA 1
ATOM 1390 C C . GLU A 1 203 ? -3.400 13.807 108.352 1.00 24.58 220 GLU A C 1
ATOM 1391 O O . GLU A 1 203 ? -3.650 13.507 109.527 1.00 24.25 220 GLU A O 1
ATOM 1397 N N . LEU A 1 204 ? -3.582 12.967 107.334 1.00 24.97 221 LEU A N 1
ATOM 1398 C CA . LEU A 1 204 ? -4.080 11.625 107.514 1.00 25.20 221 LEU A CA 1
ATOM 1399 C C . LEU A 1 204 ? -3.114 10.858 108.412 1.00 25.68 221 LEU A C 1
ATOM 1400 O O . LEU A 1 204 ? -3.547 10.163 109.331 1.00 26.11 221 LEU A O 1
ATOM 1413 N N . GLN A 1 206 ? -1.069 12.078 110.634 1.00 27.46 223 GLN A N 1
ATOM 1414 C CA . GLN A 1 206 ? -1.094 12.665 111.980 1.00 28.48 223 GLN A CA 1
ATOM 1415 C C . GLN A 1 206 ? -2.237 12.094 112.803 1.00 28.16 223 GLN A C 1
ATOM 1416 O O . GLN A 1 206 ? -2.099 11.815 113.980 1.00 29.05 223 GLN A O 1
ATOM 1422 N N . SER A 1 207 ? -3.375 11.928 112.162 1.00 27.69 224 SER A N 1
ATOM 1423 C CA . SER A 1 207 ? -4.543 11.446 112.829 1.00 27.46 224 SER A CA 1
ATOM 1424 C C . SER A 1 207 ? -4.546 9.906 113.007 1.00 27.19 224 SER A C 1
ATOM 1425 O O . SER A 1 207 ? -4.805 9.420 114.117 1.00 27.25 224 SER A O 1
ATOM 1428 N N . TYR A 1 208 ? -4.265 9.156 111.928 1.00 26.23 225 TYR A N 1
ATOM 1429 C CA . TYR A 1 208 ? -4.296 7.692 111.959 1.00 25.68 225 TYR A CA 1
ATOM 1430 C C . TYR A 1 208 ? -3.012 7.019 112.474 1.00 25.76 225 TYR A C 1
ATOM 1431 O O . TYR A 1 208 ? -3.085 5.963 113.098 1.00 25.47 225 TYR A O 1
ATOM 1440 N N . GLY A 1 209 ? -1.849 7.633 112.236 1.00 25.07 226 GLY A N 1
ATOM 1441 C CA . GLY A 1 209 ? -0.580 6.924 112.358 1.00 24.44 226 GLY A CA 1
ATOM 1442 C C . GLY A 1 209 ? -0.102 6.443 110.987 1.00 24.12 226 GLY A C 1
ATOM 1443 O O . GLY A 1 209 ? -0.657 6.830 109.952 1.00 24.22 226 GLY A O 1
ATOM 1444 N N . GLU A 1 210 ? 0.902 5.569 110.979 1.00 23.53 227 GLU A N 1
ATOM 1445 C CA . GLU A 1 210 ? 1.599 5.219 109.756 1.00 23.48 227 GLU A CA 1
ATOM 1446 C C . GLU A 1 210 ? 1.337 3.819 109.232 1.00 23.55 227 GLU A C 1
ATOM 1447 O O . GLU A 1 210 ? 1.633 3.534 108.078 1.00 23.74 227 GLU A O 1
ATOM 1453 N N . PHE A 1 211 ? 0.763 2.947 110.051 1.00 23.78 228 PHE A N 1
ATOM 1454 C CA . PHE A 1 211 ? 0.660 1.542 109.684 1.00 23.96 228 PHE A CA 1
ATOM 1455 C C . PHE A 1 211 ? -0.686 0.925 110.002 1.00 23.88 228 PHE A C 1
ATOM 1456 O O . PHE A 1 211 ? -1.470 1.467 110.796 1.00 23.17 228 PHE A O 1
ATOM 1464 N N . VAL A 1 212 ? -0.956 -0.211 109.352 1.00 23.45 229 VAL A N 1
ATOM 1465 C CA . VAL A 1 212 ? -2.192 -0.966 109.609 1.00 22.57 229 VAL A CA 1
ATOM 1466 C C . VAL A 1 212 ? -1.868 -2.283 110.302 1.00 22.49 229 VAL A C 1
ATOM 1467 O O . VAL A 1 212 ? -0.976 -3.022 109.880 1.00 22.06 229 VAL A O 1
ATOM 1471 N N . LEU A 1 213 ? -2.592 -2.564 111.380 1.00 22.22 230 LEU A N 1
ATOM 1472 C CA . LEU A 1 213 ? -2.404 -3.814 112.135 1.00 22.22 230 LEU A CA 1
ATOM 1473 C C . LEU A 1 213 ? -2.933 -5.048 111.356 1.00 21.84 230 LEU A C 1
ATOM 1474 O O . LEU A 1 213 ? -4.122 -5.167 111.150 1.00 21.37 230 LEU A O 1
ATOM 1479 N N . THR A 1 214 ? -2.034 -5.949 110.966 1.00 21.88 231 THR A N 1
ATOM 1480 C CA . THR A 1 214 ? -2.360 -7.210 110.312 1.00 21.94 231 THR A CA 1
ATOM 1481 C C . THR A 1 214 ? -1.999 -8.448 111.140 1.00 22.58 231 THR A C 1
ATOM 1482 O O . THR A 1 214 ? -2.537 -9.547 110.874 1.00 22.23 231 THR A O 1
ATOM 1486 N N . GLY A 1 215 ? -1.082 -8.297 112.108 1.00 22.63 232 GLY A N 1
ATOM 1487 C CA . GLY A 1 215 ? -0.623 -9.436 112.936 1.00 22.76 232 GLY A CA 1
ATOM 1488 C C . GLY A 1 215 ? -0.164 -9.064 114.345 1.00 23.05 232 GLY A C 1
ATOM 1489 O O . GLY A 1 215 ? 0.864 -8.433 114.537 1.00 23.09 232 GLY A O 1
ATOM 1490 N N . TYR A 1 216 ? -0.919 -9.460 115.359 1.00 23.52 233 TYR A N 1
ATOM 1491 C CA . TYR A 1 216 ? -0.535 -9.141 116.725 1.00 23.38 233 TYR A CA 1
ATOM 1492 C C . TYR A 1 216 ? -0.823 -10.261 117.682 1.00 23.43 233 TYR A C 1
ATOM 1493 O O . TYR A 1 216 ? -1.426 -11.259 117.300 1.00 22.99 233 TYR A O 1
ATOM 1502 N N . TYR A 1 217 ? -0.369 -10.084 118.926 1.00 23.71 234 TYR A N 1
ATOM 1503 C CA . TYR A 1 217 ? -0.641 -11.026 120.006 1.00 23.57 234 TYR A CA 1
ATOM 1504 C C . TYR A 1 217 ? -1.576 -10.407 121.014 1.00 23.34 234 TYR A C 1
ATOM 1505 O O . TYR A 1 217 ? -1.611 -9.187 121.165 1.00 23.43 234 TYR A O 1
ATOM 1514 N N . THR A 1 218 ? -2.361 -11.256 121.686 1.00 23.30 235 THR A N 1
ATOM 1515 C CA . THR A 1 218 ? -3.226 -10.804 122.768 1.00 22.64 235 THR A CA 1
ATOM 1516 C C . THR A 1 218 ? -2.856 -11.446 124.072 1.00 22.63 235 THR A C 1
ATOM 1517 O O . THR A 1 218 ? -2.329 -12.565 124.100 1.00 23.04 235 THR A O 1
ATOM 1521 N N . GLY A 1 219 ? -3.161 -10.731 125.148 1.00 22.07 236 GLY A N 1
ATOM 1522 C CA . GLY A 1 219 ? -2.951 -11.226 126.484 1.00 22.15 236 GLY A CA 1
ATOM 1523 C C . GLY A 1 219 ? -2.853 -10.095 127.480 1.00 22.30 236 GLY A C 1
ATOM 1524 O O . GLY A 1 219 ? -3.656 -9.163 127.435 1.00 21.44 236 GLY A O 1
ATOM 1525 N N . GLY A 1 220 ? -1.881 -10.216 128.390 1.00 22.53 237 GLY A N 1
ATOM 1526 C CA . GLY A 1 220 ? -1.502 -9.152 129.324 1.00 23.02 237 GLY A CA 1
ATOM 1527 C C . GLY A 1 220 ? 0.003 -8.894 129.232 1.00 22.94 237 GLY A C 1
ATOM 1528 O O . GLY A 1 220 ? 0.736 -9.764 128.856 1.00 23.04 237 GLY A O 1
ATOM 1529 N N . ARG A 1 221 ? 0.463 -7.700 129.559 1.00 23.25 238 ARG A N 1
ATOM 1530 C CA . ARG A 1 221 ? 1.896 -7.395 129.504 1.00 23.80 238 ARG A CA 1
ATOM 1531 C C . ARG A 1 221 ? 2.269 -6.369 130.544 1.00 24.25 238 ARG A C 1
ATOM 1532 O O . ARG A 1 221 ? 1.520 -5.420 130.740 1.00 24.82 238 ARG A O 1
ATOM 1540 N N . ALA A 1 222 ? 3.406 -6.560 131.216 1.00 24.34 239 ALA A N 1
ATOM 1541 C CA . ALA A 1 222 ? 3.985 -5.485 132.007 1.00 24.49 239 ALA A CA 1
ATOM 1542 C C . ALA A 1 222 ? 5.215 -5.007 131.242 1.00 24.54 239 ALA A C 1
ATOM 1543 O O . ALA A 1 222 ? 6.001 -5.799 130.753 1.00 24.38 239 ALA A O 1
ATOM 1545 N N . SER A 1 223 ? 5.343 -3.693 131.128 1.00 25.13 240 SER A N 1
ATOM 1546 C CA . SER A 1 223 ? 6.377 -3.035 130.356 1.00 24.88 240 SER A CA 1
ATOM 1547 C C . SER A 1 223 ? 7.051 -2.066 131.280 1.00 24.98 240 SER A C 1
ATOM 1548 O O . SER A 1 223 ? 6.390 -1.287 131.936 1.00 25.59 240 SER A O 1
ATOM 1551 N N . ALA A 1 224 ? 8.371 -2.130 131.356 1.00 25.42 241 ALA A N 1
ATOM 1552 C CA . ALA A 1 224 ? 9.150 -1.290 132.245 1.00 24.61 241 ALA A CA 1
ATOM 1553 C C . ALA A 1 224 ? 10.275 -0.647 131.435 1.00 24.01 241 ALA A C 1
ATOM 1554 O O . ALA A 1 224 ? 10.947 -1.337 130.654 1.00 23.48 241 ALA A O 1
ATOM 1556 N N . LEU A 1 225 ? 10.468 0.660 131.626 1.00 23.11 242 LEU A N 1
ATOM 1557 C CA . LEU A 1 225 ? 11.591 1.372 131.036 1.00 22.88 242 LEU A CA 1
ATOM 1558 C C . LEU A 1 225 ? 12.532 1.756 132.156 1.00 22.97 242 LEU A C 1
ATOM 1559 O O . LEU A 1 225 ? 12.087 2.036 133.268 1.00 22.98 242 LEU A O 1
ATOM 1564 N N . PHE A 1 226 ? 13.828 1.750 131.852 1.00 23.10 243 PHE A N 1
ATOM 1565 C CA . PHE A 1 226 ? 14.872 2.055 132.812 1.00 23.13 243 PHE A CA 1
ATOM 1566 C C . PHE A 1 226 ? 15.763 3.189 132.304 1.00 23.69 243 PHE A C 1
ATOM 1567 O O . PHE A 1 226 ? 16.068 3.306 131.088 1.00 23.28 243 PHE A O 1
ATOM 1575 N N . TYR A 1 227 ? 16.188 4.015 133.251 1.00 23.76 244 TYR A N 1
ATOM 1576 C CA . TYR A 1 227 ? 17.121 5.084 132.974 1.00 24.39 244 TYR A CA 1
ATOM 1577 C C . TYR A 1 227 ? 18.237 5.039 134.001 1.00 24.19 244 TYR A C 1
ATOM 1578 O O . TYR A 1 227 ? 18.014 5.316 135.170 1.00 24.64 244 TYR A O 1
ATOM 1587 N N . GLY A 1 228 ? 19.432 4.650 133.551 1.00 24.65 245 GLY A N 1
ATOM 1588 C CA . GLY A 1 228 ? 20.628 4.523 134.403 1.00 24.33 245 GLY A CA 1
ATOM 1589 C C . GLY A 1 228 ? 21.789 5.471 134.078 1.00 24.58 245 GLY A C 1
ATOM 1590 O O . GLY A 1 228 ? 22.064 5.794 132.905 1.00 23.45 245 GLY A O 1
ATOM 1591 N N . VAL A 1 229 ? 22.467 5.928 135.140 1.00 24.89 246 VAL A N 1
ATOM 1592 C CA . VAL A 1 229 ? 23.734 6.641 134.996 1.00 24.81 246 VAL A CA 1
ATOM 1593 C C . VAL A 1 229 ? 24.841 5.673 135.428 1.00 25.52 246 VAL A C 1
ATOM 1594 O O . VAL A 1 229 ? 24.987 5.362 136.620 1.00 25.92 246 VAL A O 1
ATOM 1598 N N . ASP A 1 230 ? 25.600 5.185 134.450 1.00 25.75 247 ASP A N 1
ATOM 1599 C CA . ASP A 1 230 ? 26.652 4.227 134.712 1.00 26.24 247 ASP A CA 1
ATOM 1600 C C . ASP A 1 230 ? 27.815 5.010 135.321 1.00 27.09 247 ASP A C 1
ATOM 1601 O O . ASP A 1 230 ? 28.309 5.992 134.760 1.00 28.03 247 ASP A O 1
ATOM 1606 N N . THR A 1 231 ? 28.215 4.574 136.499 1.00 27.83 248 THR A N 1
ATOM 1607 C CA . THR A 1 231 ? 29.214 5.254 137.299 1.00 28.00 248 THR A CA 1
ATOM 1608 C C . THR A 1 231 ? 30.579 5.300 136.620 1.00 28.39 248 THR A C 1
ATOM 1609 O O . THR A 1 231 ? 31.263 6.344 136.635 1.00 28.56 248 THR A O 1
ATOM 1613 N N . ASN A 1 232 ? 30.965 4.187 136.006 1.00 28.42 249 ASN A N 1
ATOM 1614 C CA . ASN A 1 232 ? 32.333 4.062 135.518 1.00 28.45 249 ASN A CA 1
ATOM 1615 C C . ASN A 1 232 ? 32.576 3.704 134.061 1.00 28.18 249 ASN A C 1
ATOM 1616 O O . ASN A 1 232 ? 33.717 3.801 133.622 1.00 28.94 249 ASN A O 1
ATOM 1621 N N . SER A 1 233 ? 31.555 3.308 133.311 1.00 27.48 250 SER A N 1
ATOM 1622 C CA . SER A 1 233 ? 31.751 2.987 131.900 1.00 27.29 250 SER A CA 1
ATOM 1623 C C . SER A 1 233 ? 31.053 4.005 131.037 1.00 27.44 250 SER A C 1
ATOM 1624 O O . SER A 1 233 ? 29.938 4.401 131.343 1.00 27.66 250 SER A O 1
ATOM 1627 N N . ILE A 1 234 ? 31.717 4.426 129.970 1.00 27.68 251 ILE A N 1
ATOM 1628 C CA . ILE A 1 234 ? 31.105 5.277 128.947 1.00 27.86 251 ILE A CA 1
ATOM 1629 C C . ILE A 1 234 ? 30.943 4.547 127.594 1.00 28.43 251 ILE A C 1
ATOM 1630 O O . ILE A 1 234 ? 30.263 5.040 126.696 1.00 28.16 251 ILE A O 1
ATOM 1635 N N . GLN A 1 235 ? 31.601 3.398 127.454 1.00 29.11 252 GLN A N 1
ATOM 1636 C CA . GLN A 1 235 ? 31.528 2.587 126.255 1.00 29.81 252 GLN A CA 1
ATOM 1637 C C . GLN A 1 235 ? 30.143 1.991 126.087 1.00 29.50 252 GLN A C 1
ATOM 1638 O O . GLN A 1 235 ? 29.616 1.364 127.010 1.00 29.35 252 GLN A O 1
ATOM 1644 N N . PHE A 1 236 ? 29.589 2.150 124.885 1.00 28.89 253 PHE A N 1
ATOM 1645 C CA . PHE A 1 236 ? 28.240 1.681 124.600 1.00 28.81 253 PHE A CA 1
ATOM 1646 C C . PHE A 1 236 ? 28.019 0.224 125.026 1.00 28.68 253 PHE A C 1
ATOM 1647 O O . PHE A 1 236 ? 26.978 -0.111 125.567 1.00 28.05 253 PHE A O 1
ATOM 1655 N N . ASP A 1 237 ? 29.006 -0.629 124.798 1.00 28.35 254 ASP A N 1
ATOM 1656 C CA . ASP A 1 237 ? 28.803 -2.032 125.059 1.00 28.38 254 ASP A CA 1
ATOM 1657 C C . ASP A 1 237 ? 28.899 -2.335 126.545 1.00 27.42 254 ASP A C 1
ATOM 1658 O O . ASP A 1 237 ? 28.051 -3.054 127.093 1.00 27.40 254 ASP A O 1
ATOM 1663 N N . SER A 1 238 ? 29.891 -1.763 127.207 1.00 26.17 255 SER A N 1
ATOM 1664 C CA . SER A 1 238 ? 30.021 -1.964 128.646 1.00 25.83 255 SER A CA 1
ATOM 1665 C C . SER A 1 238 ? 28.752 -1.518 129.420 1.00 24.96 255 SER A C 1
ATOM 1666 O O . SER A 1 238 ? 28.279 -2.220 130.304 1.00 24.23 255 SER A O 1
ATOM 1669 N N . LYS A 1 239 ? 28.210 -0.352 129.071 1.00 24.53 256 LYS A N 1
ATOM 1670 C CA . LYS A 1 239 ? 27.022 0.160 129.741 1.00 24.11 256 LYS A CA 1
ATOM 1671 C C . LYS A 1 239 ? 25.848 -0.771 129.480 1.00 24.23 256 LYS A C 1
ATOM 1672 O O . LYS A 1 239 ? 25.070 -1.042 130.375 1.00 23.84 256 LYS A O 1
ATOM 1678 N N . GLU A 1 240 ? 25.749 -1.282 128.257 1.00 25.08 257 GLU A N 1
ATOM 1679 C CA . GLU A 1 240 ? 24.661 -2.211 127.894 1.00 25.66 257 GLU A CA 1
ATOM 1680 C C . GLU A 1 240 ? 24.747 -3.527 128.686 1.00 25.84 257 GLU A C 1
ATOM 1681 O O . GLU A 1 240 ? 23.721 -4.011 129.151 1.00 26.21 257 GLU A O 1
ATOM 1687 N N . LYS A 1 241 ? 25.963 -4.057 128.893 1.00 25.80 258 LYS A N 1
ATOM 1688 C CA . LYS A 1 241 ? 26.148 -5.253 129.705 1.00 25.59 258 LYS A CA 1
ATOM 1689 C C . LYS A 1 241 ? 25.790 -4.921 131.161 1.00 25.51 258 LYS A C 1
ATOM 1690 O O . LYS A 1 241 ? 25.148 -5.730 131.838 1.00 25.62 258 LYS A O 1
ATOM 1693 N N . ASP A 1 242 ? 26.148 -3.729 131.633 1.00 24.87 259 ASP A N 1
ATOM 1694 C CA . ASP A 1 242 ? 25.739 -3.333 132.977 1.00 24.93 259 ASP A CA 1
ATOM 1695 C C . ASP A 1 242 ? 24.212 -3.278 133.098 1.00 24.55 259 ASP A C 1
ATOM 1696 O O . ASP A 1 242 ? 23.627 -3.753 134.058 1.00 24.81 259 ASP A O 1
ATOM 1709 N N . ASP A 1 244 ? 21.953 -4.809 131.056 1.00 24.09 261 ASP A N 1
ATOM 1710 C CA . ASP A 1 244 ? 21.556 -6.209 130.915 1.00 24.52 261 ASP A CA 1
ATOM 1711 C C . ASP A 1 244 ? 21.546 -6.928 132.286 1.00 24.44 261 ASP A C 1
ATOM 1712 O O . ASP A 1 244 ? 20.614 -7.664 132.599 1.00 24.51 261 ASP A O 1
ATOM 1717 N N . VAL A 1 245 ? 22.578 -6.706 133.095 1.00 24.73 262 VAL A N 1
ATOM 1718 C CA . VAL A 1 245 ? 22.701 -7.364 134.406 1.00 25.03 262 VAL A CA 1
ATOM 1719 C C . VAL A 1 245 ? 21.709 -6.765 135.372 1.00 25.00 262 VAL A C 1
ATOM 1720 O O . VAL A 1 245 ? 21.089 -7.495 136.161 1.00 25.51 262 VAL A O 1
ATOM 1724 N N . ALA A 1 246 ? 21.541 -5.442 135.306 1.00 24.21 263 ALA A N 1
ATOM 1725 C CA . ALA A 1 246 ? 20.666 -4.760 136.244 1.00 23.84 263 ALA A CA 1
ATOM 1726 C C . ALA A 1 246 ? 19.214 -5.148 136.008 1.00 23.91 263 ALA A C 1
ATOM 1727 O O . ALA A 1 246 ? 18.505 -5.557 136.932 1.00 23.05 263 ALA A O 1
ATOM 1729 N N . ILE A 1 247 ? 18.768 -5.028 134.764 1.00 24.69 264 ILE A N 1
ATOM 1730 C CA . ILE A 1 247 ? 17.400 -5.423 134.422 1.00 25.00 264 ILE A CA 1
ATOM 1731 C C . ILE A 1 247 ? 17.115 -6.810 134.959 1.00 25.45 264 ILE A C 1
ATOM 1732 O O . ILE A 1 247 ? 16.128 -7.031 135.635 1.00 25.32 264 ILE A O 1
ATOM 1737 N N . ASN A 1 248 ? 18.032 -7.726 134.679 1.00 26.73 265 ASN A N 1
ATOM 1738 C CA . ASN A 1 248 ? 17.876 -9.113 135.064 1.00 27.51 265 ASN A CA 1
ATOM 1739 C C . ASN A 1 248 ? 17.908 -9.363 136.575 1.00 27.45 265 ASN A C 1
ATOM 1740 O O . ASN A 1 248 ? 17.363 -10.363 137.031 1.00 28.29 265 ASN A O 1
ATOM 1745 N N . ALA A 1 249 ? 18.519 -8.477 137.352 1.00 27.22 266 ALA A N 1
ATOM 1746 C CA . ALA A 1 249 ? 18.477 -8.595 138.810 1.00 27.59 266 ALA A CA 1
ATOM 1747 C C . ALA A 1 249 ? 17.318 -7.815 139.435 1.00 28.10 266 ALA A C 1
ATOM 1748 O O . ALA A 1 249 ? 17.166 -7.815 140.660 1.00 27.71 266 ALA A O 1
ATOM 1750 N N . SER A 1 250 ? 16.490 -7.181 138.605 1.00 28.97 267 SER A N 1
ATOM 1751 C CA . SER A 1 250 ? 15.525 -6.192 139.089 1.00 29.85 267 SER A CA 1
ATOM 1752 C C . SER A 1 250 ? 14.076 -6.581 138.983 1.00 29.95 267 SER A C 1
ATOM 1753 O O . SER A 1 250 ? 13.205 -5.730 139.144 1.00 29.83 267 SER A O 1
ATOM 1756 N N . TYR A 1 251 ? 13.798 -7.852 138.713 1.00 30.14 268 TYR A N 1
ATOM 1757 C CA . TYR A 1 251 ? 12.427 -8.307 138.763 1.00 30.14 268 TYR A CA 1
ATOM 1758 C C . TYR A 1 251 ? 12.410 -9.754 139.157 1.00 30.65 268 TYR A C 1
ATOM 1759 O O . TYR A 1 251 ? 13.426 -10.407 139.123 1.00 30.28 268 TYR A O 1
ATOM 1768 N N . GLU A 1 252 ? 11.253 -10.247 139.561 1.00 32.08 269 GLU A N 1
ATOM 1769 C CA . GLU A 1 252 ? 11.127 -11.634 139.914 1.00 33.57 269 GLU A CA 1
ATOM 1770 C C . GLU A 1 252 ? 9.820 -12.208 139.384 1.00 34.98 269 GLU A C 1
ATOM 1771 O O . GLU A 1 252 ? 8.748 -11.681 139.650 1.00 34.88 269 GLU A O 1
ATOM 1777 N N . TRP A 1 253 ? 9.926 -13.281 138.612 1.00 37.21 270 TRP A N 1
ATOM 1778 C CA . TRP A 1 253 ? 8.767 -14.055 138.201 1.00 39.02 270 TRP A CA 1
ATOM 1779 C C . TRP A 1 253 ? 8.973 -15.487 138.719 1.00 41.16 270 TRP A C 1
ATOM 1780 O O . TRP A 1 253 ? 9.690 -16.272 138.101 1.00 40.87 270 TRP A O 1
ATOM 1791 N N . LYS A 1 254 ? 8.397 -15.796 139.887 1.00 44.09 271 LYS A N 1
ATOM 1792 C CA . LYS A 1 254 ? 8.423 -17.162 140.437 1.00 46.30 271 LYS A CA 1
ATOM 1793 C C . LYS A 1 254 ? 7.313 -17.982 139.811 1.00 48.09 271 LYS A C 1
ATOM 1794 O O . LYS A 1 254 ? 6.177 -17.518 139.766 1.00 48.67 271 LYS A O 1
ATOM 1800 N N . ASN A 1 255 ? 7.622 -19.198 139.363 1.00 50.32 272 ASN A N 1
ATOM 1801 C CA . ASN A 1 255 ? 6.597 -20.133 138.852 1.00 52.18 272 ASN A CA 1
ATOM 1802 C C . ASN A 1 255 ? 5.826 -19.554 137.653 1.00 53.70 272 ASN A C 1
ATOM 1803 O O . ASN A 1 255 ? 4.601 -19.453 137.696 1.00 53.61 272 ASN A O 1
ATOM 1808 N N . LYS A 1 256 ? 6.541 -19.201 136.581 1.00 56.04 273 LYS A N 1
ATOM 1809 C CA . LYS A 1 256 ? 5.946 -18.457 135.444 1.00 57.85 273 LYS A CA 1
ATOM 1810 C C . LYS A 1 256 ? 5.028 -19.324 134.549 1.00 59.79 273 LYS A C 1
ATOM 1811 O O . LYS A 1 256 ? 5.277 -19.517 133.355 1.00 60.26 273 LYS A O 1
ATOM 1817 N N . LYS A 1 257 ? 3.947 -19.825 135.147 1.00 62.03 274 LYS A N 1
ATOM 1818 C CA . LYS A 1 257 ? 2.931 -20.607 134.427 1.00 63.51 274 LYS A CA 1
ATOM 1819 C C . LYS A 1 257 ? 2.138 -19.686 133.480 1.00 64.65 274 LYS A C 1
ATOM 1820 O O . LYS A 1 257 ? 1.936 -18.503 133.803 1.00 64.83 274 LYS A O 1
ATOM 1826 N N . PRO A 1 258 ? 1.705 -20.214 132.306 1.00 65.91 275 PRO A N 1
ATOM 1827 C CA . PRO A 1 258 ? 0.803 -19.474 131.399 1.00 66.46 275 PRO A CA 1
ATOM 1828 C C . PRO A 1 258 ? -0.691 -19.787 131.624 1.00 67.10 275 PRO A C 1
ATOM 1829 O O . PRO A 1 258 ? -1.037 -20.552 132.551 1.00 67.40 275 PRO A O 1
ATOM 1833 N N . THR A 1 259 ? -1.551 -19.189 130.786 1.00 67.44 276 THR A N 1
ATOM 1834 C CA . THR A 1 259 ? -2.963 -19.590 130.659 1.00 67.50 276 THR A CA 1
ATOM 1835 C C . THR A 1 259 ? -3.774 -19.249 131.919 1.00 67.60 276 THR A C 1
ATOM 1836 O O . THR A 1 259 ? -4.580 -20.044 132.406 1.00 67.81 276 THR A O 1
ATOM 1840 N N . GLY A 1 270 ? 1.623 -18.019 140.445 1.00 37.99 287 GLY A N 1
ATOM 1841 C CA . GLY A 1 270 ? 2.925 -17.356 140.310 1.00 37.93 287 GLY A CA 1
ATOM 1842 C C . GLY A 1 270 ? 2.976 -15.971 140.958 1.00 37.86 287 GLY A C 1
ATOM 1843 O O . GLY A 1 270 ? 1.942 -15.321 141.113 1.00 38.79 287 GLY A O 1
ATOM 1844 N N . ASN A 1 271 ? 4.171 -15.530 141.355 1.00 36.72 288 ASN A N 1
ATOM 1845 C CA . ASN A 1 271 ? 4.369 -14.219 141.971 1.00 35.89 288 ASN A CA 1
ATOM 1846 C C . ASN A 1 271 ? 5.193 -13.375 141.039 1.00 34.50 288 ASN A C 1
ATOM 1847 O O . ASN A 1 271 ? 6.161 -13.857 140.463 1.00 34.62 288 ASN A O 1
ATOM 1852 N N . LEU A 1 272 ? 4.809 -12.118 140.877 1.00 32.96 289 LEU A N 1
ATOM 1853 C CA . LEU A 1 272 ? 5.532 -11.208 139.991 1.00 31.81 289 LEU A CA 1
ATOM 1854 C C . LEU A 1 272 ? 5.801 -9.857 140.681 1.00 31.12 289 LEU A C 1
ATOM 1855 O O . LEU A 1 272 ? 4.895 -9.226 141.240 1.00 31.00 289 LEU A O 1
ATOM 1860 N N . SER A 1 273 ? 7.045 -9.411 140.637 1.00 30.35 290 SER A N 1
ATOM 1861 C CA . SER A 1 273 ? 7.366 -8.113 141.205 1.00 30.01 290 SER A CA 1
ATOM 1862 C C . SER A 1 273 ? 8.537 -7.530 140.497 1.00 30.10 290 SER A C 1
ATOM 1863 O O . SER A 1 273 ? 9.390 -8.262 139.993 1.00 29.38 290 SER A O 1
ATOM 1866 N N . ILE A 1 274 ? 8.564 -6.202 140.465 1.00 30.56 291 ILE A N 1
ATOM 1867 C CA . ILE A 1 274 ? 9.683 -5.447 139.895 1.00 31.11 291 ILE A CA 1
ATOM 1868 C C . ILE A 1 274 ? 10.297 -4.619 141.028 1.00 31.59 291 ILE A C 1
ATOM 1869 O O . ILE A 1 274 ? 9.583 -4.215 141.950 1.00 31.41 291 ILE A O 1
ATOM 1874 N N . GLY A 1 275 ? 11.609 -4.392 140.955 1.00 32.36 292 GLY A N 1
ATOM 1875 C CA . GLY A 1 275 ? 12.365 -3.701 142.001 1.00 33.46 292 GLY A CA 1
ATOM 1876 C C . GLY A 1 275 ? 13.351 -4.664 142.636 1.00 34.32 292 GLY A C 1
ATOM 1877 O O . GLY A 1 275 ? 13.122 -5.864 142.649 1.00 35.40 292 GLY A O 1
ATOM 1878 N N . THR A 1 276 ? 14.468 -4.157 143.135 1.00 35.02 293 THR A N 1
ATOM 1879 C CA . THR A 1 276 ? 15.433 -4.989 143.841 1.00 35.36 293 THR A CA 1
ATOM 1880 C C . THR A 1 276 ? 15.288 -4.742 145.345 1.00 36.26 293 THR A C 1
ATOM 1881 O O . THR A 1 276 ? 14.661 -3.768 145.769 1.00 36.47 293 THR A O 1
ATOM 1885 N N . LYS A 1 277 ? 15.844 -5.634 146.152 1.00 36.84 294 LYS A N 1
ATOM 1886 C CA . LYS A 1 277 ? 16.048 -5.348 147.567 1.00 37.31 294 LYS A CA 1
ATOM 1887 C C . LYS A 1 277 ? 17.358 -5.983 147.946 1.00 37.82 294 LYS A C 1
ATOM 1888 O O . LYS A 1 277 ? 17.995 -6.658 147.129 1.00 38.18 294 LYS A O 1
ATOM 1890 N N . ARG A 1 278 ? 17.773 -5.722 149.172 1.00 38.43 295 ARG A N 1
ATOM 1891 C CA . ARG A 1 278 ? 18.904 -6.404 149.797 1.00 39.01 295 ARG A CA 1
ATOM 1892 C C . ARG A 1 278 ? 20.051 -6.809 148.817 1.00 39.15 295 ARG A C 1
ATOM 1893 O O . ARG A 1 278 ? 20.670 -5.938 148.207 1.00 38.85 295 ARG A O 1
ATOM 1895 N N . GLU A 1 279 ? 20.309 -8.119 148.665 1.00 39.72 296 GLU A N 1
ATOM 1896 C CA . GLU A 1 279 ? 21.489 -8.629 147.926 1.00 39.48 296 GLU A CA 1
ATOM 1897 C C . GLU A 1 279 ? 21.504 -8.124 146.499 1.00 39.20 296 GLU A C 1
ATOM 1898 O O . GLU A 1 279 ? 22.532 -7.603 146.024 1.00 39.54 296 GLU A O 1
ATOM 1900 N N . ASN A 1 280 ? 20.353 -8.214 145.834 1.00 38.35 297 ASN A N 1
ATOM 1901 C CA . ASN A 1 280 ? 20.249 -7.705 144.461 1.00 37.90 297 ASN A CA 1
ATOM 1902 C C . ASN A 1 280 ? 20.537 -6.209 144.289 1.00 38.22 297 ASN A C 1
ATOM 1903 O O . ASN A 1 280 ? 20.857 -5.774 143.172 1.00 38.71 297 ASN A O 1
ATOM 1908 N N . SER A 1 281 ? 20.426 -5.420 145.358 1.00 37.88 298 SER A N 1
ATOM 1909 C CA . SER A 1 281 ? 20.627 -3.980 145.228 1.00 37.89 298 SER A CA 1
ATOM 1910 C C . SER A 1 281 ? 22.093 -3.633 145.026 1.00 37.56 298 SER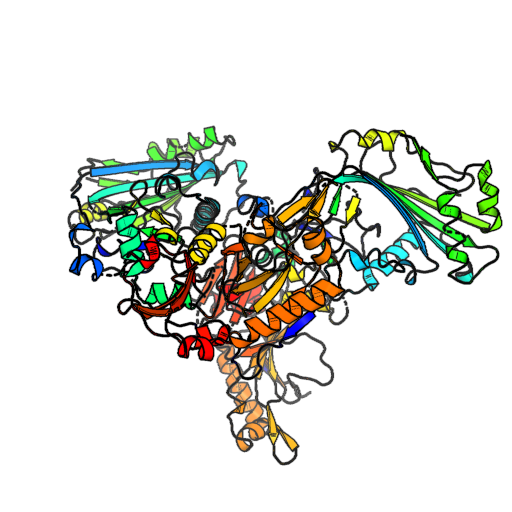 A C 1
ATOM 1911 O O . SER A 1 281 ? 22.419 -2.746 144.246 1.00 37.02 298 SER A O 1
ATOM 1914 N N . GLU A 1 282 ? 22.969 -4.374 145.694 1.00 37.62 299 GLU A N 1
ATOM 1915 C CA . GLU A 1 282 ? 24.415 -4.276 145.472 1.00 37.35 299 GLU A CA 1
ATOM 1916 C C . GLU A 1 282 ? 24.789 -4.527 144.000 1.00 36.10 299 GLU A C 1
ATOM 1917 O O . GLU A 1 282 ? 25.633 -3.826 143.449 1.00 36.54 299 GLU A O 1
ATOM 1923 N N . THR A 1 283 ? 24.150 -5.499 143.351 1.00 34.41 300 THR A N 1
ATOM 1924 C CA . THR A 1 283 ? 24.367 -5.737 141.920 1.00 33.36 300 THR A CA 1
ATOM 1925 C C . THR A 1 283 ? 24.182 -4.460 141.092 1.00 32.63 300 THR A C 1
ATOM 1926 O O . THR A 1 283 ? 24.821 -4.288 140.057 1.00 32.05 300 THR A O 1
ATOM 1930 N N . ILE A 1 284 ? 23.280 -3.592 141.536 1.00 31.77 301 ILE A N 1
ATOM 1931 C CA . ILE A 1 284 ? 22.924 -2.392 140.795 1.00 31.33 301 ILE A CA 1
ATOM 1932 C C . ILE A 1 284 ? 23.829 -1.239 141.161 1.00 30.66 301 ILE A C 1
ATOM 1933 O O . ILE A 1 284 ? 24.431 -0.606 140.308 1.00 31.04 301 ILE A O 1
ATOM 1938 N N . THR A 1 285 ? 23.943 -0.981 142.441 1.00 30.15 302 THR A N 1
ATOM 1939 C CA . THR A 1 285 ? 24.742 0.138 142.909 1.00 29.79 302 THR A CA 1
ATOM 1940 C C . THR A 1 285 ? 26.242 0.013 142.568 1.00 29.44 302 THR A C 1
ATOM 1941 O O . THR A 1 285 ? 26.910 1.026 142.371 1.00 28.43 302 THR A O 1
ATOM 1945 N N . ASN A 1 286 ? 26.749 -1.217 142.497 1.00 29.37 303 ASN A N 1
ATOM 1946 C CA . ASN A 1 286 ? 28.124 -1.467 142.065 1.00 29.85 303 ASN A CA 1
ATOM 1947 C C . ASN A 1 286 ? 28.419 -1.004 140.630 1.00 29.13 303 ASN A C 1
ATOM 1948 O O . ASN A 1 286 ? 29.569 -0.753 140.288 1.00 29.19 303 ASN A O 1
ATOM 1953 N N . LYS A 1 287 ? 27.392 -0.890 139.798 1.00 28.42 304 LYS A N 1
ATOM 1954 C CA . LYS A 1 287 ? 27.566 -0.404 138.429 1.00 27.74 304 LYS A CA 1
ATOM 1955 C C . LYS A 1 287 ? 26.928 0.955 138.153 1.00 26.64 304 LYS A C 1
ATOM 1956 O O . LYS A 1 287 ? 27.379 1.678 137.267 1.00 25.88 304 LYS A O 1
ATOM 1962 N N . PHE A 1 288 ? 25.886 1.310 138.897 1.00 25.60 305 PHE A N 1
ATOM 1963 C CA . PHE A 1 288 ? 25.138 2.535 138.612 1.00 24.95 305 PHE A CA 1
ATOM 1964 C C . PHE A 1 288 ? 25.082 3.478 139.790 1.00 24.24 305 PHE A C 1
ATOM 1965 O O . PHE A 1 288 ? 24.804 3.058 140.904 1.00 23.57 305 PHE A O 1
ATOM 1973 N N . SER A 1 289 ? 25.300 4.762 139.517 1.00 23.97 306 SER A N 1
ATOM 1974 C CA . SER A 1 289 ? 25.086 5.826 140.515 1.00 23.06 306 SER A CA 1
ATOM 1975 C C . SER A 1 289 ? 23.606 6.138 140.637 1.00 22.83 306 SER A C 1
ATOM 1976 O O . SER A 1 289 ? 23.185 6.723 141.607 1.00 22.60 306 SER A O 1
ATOM 1979 N N . ALA A 1 290 ? 22.810 5.780 139.635 1.00 22.90 307 ALA A N 1
ATOM 1980 C CA . ALA A 1 290 ? 21.346 5.841 139.778 1.00 22.80 307 ALA A CA 1
ATOM 1981 C C . ALA A 1 290 ? 20.759 4.968 138.704 1.00 23.17 307 ALA A C 1
ATOM 1982 O O . ALA A 1 290 ? 21.278 4.965 137.575 1.00 24.87 307 ALA A O 1
ATOM 1984 N N . LEU A 1 291 ? 19.708 4.220 139.040 1.00 23.02 308 LEU A N 1
ATOM 1985 C CA . LEU A 1 291 ? 18.909 3.481 138.052 1.00 22.46 308 LEU A CA 1
ATOM 1986 C C . LEU A 1 291 ? 17.457 3.589 138.443 1.00 22.36 308 LEU A C 1
ATOM 1987 O O . LEU A 1 291 ? 17.071 3.104 139.484 1.00 21.87 308 LEU A O 1
ATOM 1992 N N . SER A 1 292 ? 16.666 4.212 137.582 1.00 22.83 309 SER A N 1
ATOM 1993 C CA . SER A 1 292 ? 15.264 4.465 137.851 1.00 23.57 309 SER A CA 1
ATOM 1994 C C . SER A 1 292 ? 14.420 3.727 136.851 1.00 23.77 309 SER A C 1
ATOM 1995 O O . SER A 1 292 ? 14.933 3.330 135.807 1.00 23.85 309 SER A O 1
ATOM 1998 N N . TYR A 1 293 ? 13.139 3.522 137.177 1.00 23.80 310 TYR A N 1
ATOM 1999 C CA . TYR A 1 293 ? 12.218 2.795 136.272 1.00 23.46 310 TYR A CA 1
ATOM 2000 C C . TYR A 1 293 ? 10.798 3.286 136.318 1.00 23.52 310 TYR A C 1
ATOM 2001 O O . TYR A 1 293 ? 10.395 3.931 137.264 1.00 23.69 310 TYR A O 1
ATOM 2010 N N . SER A 1 294 ? 10.043 2.955 135.286 1.00 23.45 311 SER A N 1
ATOM 2011 C CA . SER A 1 294 ? 8.636 3.222 135.258 1.00 23.95 311 SER A CA 1
ATOM 2012 C C . SER A 1 294 ? 7.974 2.032 134.598 1.00 24.39 311 SER A C 1
ATOM 2013 O O . SER A 1 294 ? 8.475 1.524 133.611 1.00 24.77 311 SER A O 1
ATOM 2016 N N . ILE A 1 295 ? 6.865 1.564 135.153 1.00 24.86 312 ILE A N 1
ATOM 2017 C CA . ILE A 1 295 ? 6.150 0.471 134.531 1.00 24.94 312 ILE A CA 1
ATOM 2018 C C . ILE A 1 295 ? 4.753 0.879 134.087 1.00 24.74 312 ILE A C 1
ATOM 2019 O O . ILE A 1 295 ? 4.234 1.931 134.484 1.00 24.86 312 ILE A O 1
ATOM 2024 N N . LYS A 1 296 ? 4.191 0.042 133.231 1.00 24.32 313 LYS A N 1
ATOM 2025 C CA . LYS A 1 296 ? 2.835 0.185 132.728 1.00 24.87 313 LYS A CA 1
ATOM 2026 C C . LYS A 1 296 ? 2.351 -1.199 132.393 1.00 24.74 313 LYS A C 1
ATOM 2027 O O . LYS A 1 296 ? 3.084 -1.958 131.756 1.00 24.42 313 LYS A O 1
ATOM 2033 N N . THR A 1 297 ? 1.135 -1.543 132.815 1.00 24.96 314 THR A N 1
ATOM 2034 C CA . THR A 1 297 ? 0.566 -2.850 132.498 1.00 24.35 314 THR A CA 1
ATOM 2035 C C . THR A 1 297 ? -0.452 -2.656 131.397 1.00 24.90 314 THR A C 1
ATOM 2036 O O . THR A 1 297 ? -1.090 -1.608 131.305 1.00 24.34 314 THR A O 1
ATOM 2040 N N . LEU A 1 298 ? -0.544 -3.659 130.530 1.00 25.74 315 LEU A N 1
ATOM 2041 C CA . LEU A 1 298 ? -1.477 -3.667 129.417 1.00 26.29 315 LEU A CA 1
ATOM 2042 C C . LEU A 1 298 ? -2.446 -4.798 129.682 1.00 27.11 315 LEU A C 1
ATOM 2043 O O . LEU A 1 298 ? -2.025 -5.959 129.740 1.00 27.89 315 LEU A O 1
ATOM 2048 N N . GLY A 1 299 ? -3.723 -4.465 129.865 1.00 27.33 316 GLY A N 1
ATOM 2049 C CA . GLY A 1 299 ? -4.750 -5.463 130.130 1.00 27.53 316 GLY A CA 1
ATOM 2050 C C . GLY A 1 299 ? -4.753 -5.891 131.575 1.00 27.56 316 GLY A C 1
ATOM 2051 O O . GLY A 1 299 ? -4.051 -5.326 132.404 1.00 27.15 316 GLY A O 1
ATOM 2052 N N . GLY A 1 300 ? -5.550 -6.911 131.868 1.00 28.34 317 GLY A N 1
ATOM 2053 C CA . GLY A 1 300 ? -5.718 -7.405 133.243 1.00 28.48 317 GLY A CA 1
ATOM 2054 C C . GLY A 1 300 ? -6.404 -6.379 134.112 1.00 28.73 317 GLY A C 1
ATOM 2055 O O . GLY A 1 300 ? -7.038 -5.457 133.610 1.00 28.74 317 GLY A O 1
ATOM 2056 N N . ALA A 1 301 ? -6.277 -6.547 135.423 1.00 29.10 318 ALA A N 1
ATOM 2057 C CA . ALA A 1 301 ? -6.851 -5.623 136.388 1.00 29.25 318 ALA A CA 1
ATOM 2058 C C . ALA A 1 301 ? -5.852 -5.520 137.501 1.00 29.88 318 ALA A C 1
ATOM 2059 O O . ALA A 1 301 ? -4.920 -6.316 137.550 1.00 30.00 318 ALA A O 1
ATOM 2061 N N . TYR A 1 302 ? -6.032 -4.529 138.375 1.00 30.72 319 TYR A N 1
ATOM 2062 C CA . TYR A 1 302 ? -5.225 -4.374 139.599 1.00 31.54 319 TYR A CA 1
ATOM 2063 C C . TYR A 1 302 ? -3.764 -4.068 139.284 1.00 31.24 319 TYR A C 1
ATOM 2064 O O . TYR A 1 302 ? -2.852 -4.392 140.052 1.00 31.16 319 TYR A O 1
ATOM 2073 N N . GLY A 1 303 ? -3.560 -3.403 138.155 1.00 31.08 320 GLY A N 1
ATOM 2074 C CA . GLY A 1 303 ? -2.225 -3.065 137.692 1.00 30.92 320 GLY A CA 1
ATOM 2075 C C . GLY A 1 303 ? -2.008 -1.578 137.525 1.00 30.51 320 GLY A C 1
ATOM 2076 O O . GLY A 1 303 ? -2.348 -0.786 138.392 1.00 30.01 320 GLY A O 1
ATOM 2077 N N . TYR A 1 304 ? -1.411 -1.199 136.401 1.00 30.35 321 TYR A N 1
ATOM 2078 C CA . TYR A 1 304 ? -0.997 0.177 136.203 1.00 30.39 321 TYR A CA 1
ATOM 2079 C C . TYR A 1 304 ? -1.219 0.587 134.765 1.00 29.69 321 TYR A C 1
ATOM 2080 O O . TYR A 1 304 ? -0.293 0.598 133.955 1.00 31.08 321 TYR A O 1
ATOM 2089 N N . SER A 1 305 ? -2.459 0.965 134.492 1.00 28.82 322 SER A N 1
ATOM 2090 C CA A SER A 1 305 ? -2.922 1.306 133.154 0.50 28.70 322 SER A CA 1
ATOM 2091 C CA B SER A 1 305 ? -2.885 1.288 133.137 0.50 28.74 322 SER A CA 1
ATOM 2092 C C . SER A 1 305 ? -2.213 2.536 132.574 1.00 28.65 322 SER A C 1
ATOM 2093 O O . SER A 1 305 ? -2.105 2.677 131.353 1.00 28.69 322 SER A O 1
ATOM 2098 N N . ILE A 1 306 ? -1.759 3.422 133.456 1.00 28.52 323 ILE A N 1
ATOM 2099 C CA . ILE A 1 306 ? -1.073 4.652 133.080 1.00 28.71 323 ILE A CA 1
ATOM 2100 C C . ILE A 1 306 ? 0.357 4.499 133.549 1.00 28.55 323 ILE A C 1
ATOM 2101 O O . ILE A 1 306 ? 0.591 4.091 134.679 1.00 28.61 323 ILE A O 1
ATOM 2106 N N . SER A 1 307 ? 1.317 4.819 132.697 1.00 28.09 324 SER A N 1
ATOM 2107 C CA . SER A 1 307 ? 2.718 4.702 133.095 1.00 28.04 324 SER A CA 1
ATOM 2108 C C . SER A 1 307 ? 2.931 5.321 134.460 1.00 27.31 324 SER A C 1
ATOM 2109 O O . SER A 1 307 ? 2.415 6.403 134.710 1.00 28.42 324 SER A O 1
ATOM 2112 N N . THR A 1 308 ? 3.669 4.642 135.344 1.00 26.85 325 THR A N 1
ATOM 2113 C CA . THR A 1 308 ? 3.945 5.166 136.692 1.00 25.82 325 THR A CA 1
ATOM 2114 C C . THR A 1 308 ? 5.003 6.280 136.694 1.00 26.35 325 THR A C 1
ATOM 2115 O O . THR A 1 308 ? 5.851 6.362 135.809 1.00 26.24 325 THR A O 1
ATOM 2119 N N . PRO A 1 309 ? 4.984 7.133 137.720 1.00 26.38 326 PRO A N 1
ATOM 2120 C CA . PRO A 1 309 ? 6.099 8.023 137.861 1.00 26.12 326 PRO A CA 1
ATOM 2121 C C . PRO A 1 309 ? 7.374 7.213 138.003 1.00 26.21 326 PRO A C 1
ATOM 2122 O O . PRO A 1 309 ? 7.311 6.013 138.271 1.00 26.26 326 PRO A O 1
ATOM 2126 N N . PRO A 1 310 ? 8.527 7.867 137.866 1.00 26.24 327 PRO A N 1
ATOM 2127 C CA . PRO A 1 310 ? 9.785 7.162 137.947 1.00 26.69 327 PRO A CA 1
ATOM 2128 C C . PRO A 1 310 ? 10.205 6.899 139.392 1.00 27.14 327 PRO A C 1
ATOM 2129 O O . PRO A 1 310 ? 10.029 7.755 140.253 1.00 26.60 327 PRO A O 1
ATOM 2133 N N . TYR A 1 311 ? 10.764 5.708 139.614 1.00 27.76 328 TYR A N 1
ATOM 2134 C CA . TYR A 1 311 ? 11.153 5.242 140.924 1.00 28.58 328 TYR A CA 1
ATOM 2135 C C . TYR A 1 311 ? 12.573 4.726 140.870 1.00 28.30 328 TYR A C 1
ATOM 2136 O O . TYR A 1 311 ? 12.989 4.153 139.858 1.00 27.75 328 TYR A O 1
ATOM 2145 N N . ASP A 1 312 ? 13.308 4.938 141.962 1.00 28.37 329 ASP A N 1
ATOM 2146 C CA . ASP A 1 312 ? 14.627 4.344 142.115 1.00 28.82 329 ASP A CA 1
ATOM 2147 C C . ASP A 1 312 ? 14.450 2.832 142.369 1.00 29.05 329 ASP A C 1
ATOM 2148 O O . ASP A 1 312 ? 13.752 2.415 143.323 1.00 29.17 329 ASP A O 1
ATOM 2153 N N . ILE A 1 313 ? 15.111 2.033 141.526 1.00 28.27 330 ILE A N 1
ATOM 2154 C CA . ILE A 1 313 ? 14.967 0.574 141.512 1.00 27.46 330 ILE A CA 1
ATOM 2155 C C . ILE A 1 313 ? 15.259 -0.090 142.861 1.00 27.60 330 ILE A C 1
ATOM 2156 O O . ILE A 1 313 ? 14.631 -1.102 143.209 1.00 27.61 330 ILE A O 1
ATOM 2161 N N . THR A 1 314 ? 16.182 0.485 143.624 1.00 27.16 331 THR A N 1
ATOM 2162 C CA . THR A 1 314 ? 16.549 -0.063 144.919 1.00 27.21 331 THR A CA 1
ATOM 2163 C C . THR A 1 314 ? 15.667 0.452 146.071 1.00 27.20 331 THR A C 1
ATOM 2164 O O . THR A 1 314 ? 15.750 -0.059 147.176 1.00 27.16 331 THR A O 1
ATOM 2168 N N . ASN A 1 315 ? 14.853 1.474 145.825 1.00 26.98 332 ASN A N 1
ATOM 2169 C CA . ASN A 1 315 ? 14.051 2.085 146.874 1.00 26.64 332 ASN A CA 1
ATOM 2170 C C . ASN A 1 315 ? 12.603 1.643 146.829 1.00 27.18 332 ASN A C 1
ATOM 2171 O O . ASN A 1 315 ? 11.970 1.501 147.873 1.00 26.60 332 ASN A O 1
ATOM 2176 N N . TYR A 1 316 ? 12.055 1.433 145.635 1.00 27.88 333 TYR A N 1
ATOM 2177 C CA . TYR A 1 316 ? 10.645 1.129 145.557 1.00 28.71 333 TYR A CA 1
ATOM 2178 C C . TYR A 1 316 ? 10.348 -0.063 144.675 1.00 29.34 333 TYR A C 1
ATOM 2179 O O . TYR A 1 316 ? 10.742 -0.115 143.508 1.00 29.86 333 TYR A O 1
ATOM 2188 N N . SER A 1 317 ? 9.637 -1.021 145.261 1.00 29.90 334 SER A N 1
ATOM 2189 C CA . SER A 1 317 ? 9.241 -2.249 144.595 1.00 30.06 334 SER A CA 1
ATOM 2190 C C . SER A 1 317 ? 7.745 -2.307 144.488 1.00 29.68 334 SER A C 1
ATOM 2191 O O . SER A 1 317 ? 7.043 -1.888 145.405 1.00 28.99 334 SER A O 1
ATOM 2194 N N . ILE A 1 318 ? 7.280 -2.858 143.372 1.00 29.61 335 ILE A N 1
ATOM 2195 C CA . ILE A 1 318 ? 5.879 -3.014 143.093 1.00 29.88 335 ILE A CA 1
ATOM 2196 C C . ILE A 1 318 ? 5.557 -4.484 142.919 1.00 30.19 335 ILE A C 1
ATOM 2197 O O . ILE A 1 318 ? 6.222 -5.164 142.142 1.00 30.86 335 ILE A O 1
ATOM 2202 N N . ASP A 1 319 ? 4.526 -4.951 143.625 1.00 30.38 336 ASP A N 1
ATOM 2203 C CA . ASP A 1 319 ? 4.018 -6.317 143.526 1.00 30.36 336 ASP A CA 1
ATOM 2204 C C . ASP A 1 319 ? 2.985 -6.359 142.403 1.00 29.77 336 ASP A C 1
ATOM 2205 O O . ASP A 1 319 ? 1.942 -5.715 142.515 1.00 29.88 336 ASP A O 1
ATOM 2210 N N . LEU A 1 320 ? 3.270 -7.091 141.324 1.00 28.52 337 LEU A N 1
ATOM 2211 C CA . LEU A 1 320 ? 2.288 -7.258 140.265 1.00 28.27 337 LEU A CA 1
ATOM 2212 C C . LEU A 1 320 ? 1.511 -8.583 140.403 1.00 28.19 337 LEU A C 1
ATOM 2213 O O . LEU A 1 320 ? 0.805 -8.994 139.469 1.00 28.53 337 LEU A O 1
ATOM 2218 N N . THR A 1 321 ? 1.599 -9.240 141.561 1.00 27.52 338 THR A N 1
ATOM 2219 C CA . THR A 1 321 ? 0.979 -10.547 141.692 1.00 26.89 338 THR A CA 1
ATOM 2220 C C . THR A 1 321 ? -0.532 -10.496 141.427 1.00 27.05 338 THR A C 1
ATOM 2221 O O . THR A 1 321 ? -1.008 -11.258 140.612 1.00 26.62 338 THR A O 1
ATOM 2225 N N . PRO A 1 322 ? -1.273 -9.561 142.053 1.00 27.27 339 PRO A N 1
ATOM 2226 C CA . PRO A 1 322 ? -2.713 -9.463 141.756 1.00 27.17 339 PRO A CA 1
ATOM 2227 C C . PRO A 1 322 ? -2.990 -9.252 140.280 1.00 27.45 339 PRO A C 1
ATOM 2228 O O . PRO A 1 322 ? -3.910 -9.873 139.730 1.00 27.81 339 PRO A O 1
ATOM 2232 N N . TRP A 1 323 ? -2.212 -8.380 139.642 1.00 27.40 340 TRP A N 1
ATOM 2233 C CA . TRP A 1 323 ? -2.385 -8.149 138.215 1.00 27.60 340 TRP A CA 1
ATOM 2234 C C . TRP A 1 323 ? -2.121 -9.432 137.390 1.00 28.19 340 TRP A C 1
ATOM 2235 O O . TRP A 1 323 ? -2.876 -9.758 136.466 1.00 28.20 340 TRP A O 1
ATOM 2246 N N . LEU A 1 324 ? -1.067 -10.163 137.732 1.00 28.52 341 LEU A N 1
ATOM 2247 C CA . LEU A 1 324 ? -0.737 -11.358 136.992 1.00 28.79 341 LEU A CA 1
ATOM 2248 C C . LEU A 1 324 ? -1.902 -12.327 137.075 1.00 29.57 341 LEU A C 1
ATOM 2249 O O . LEU A 1 324 ? -2.325 -12.881 136.068 1.00 29.85 341 LEU A O 1
ATOM 2254 N N . GLN A 1 325 ? -2.454 -12.514 138.266 1.00 30.05 342 GLN A N 1
ATOM 2255 C CA . GLN A 1 325 ? -3.521 -13.476 138.410 1.00 30.72 342 GLN A CA 1
ATOM 2256 C C . GLN A 1 325 ? -4.875 -12.945 137.933 1.00 30.56 342 GLN A C 1
ATOM 2257 O O . GLN A 1 325 ? -5.816 -13.701 137.803 1.00 30.70 342 GLN A O 1
ATOM 2263 N N . SER A 1 326 ? -4.968 -11.656 137.643 1.00 30.36 343 SER A N 1
ATOM 2264 C CA . SER A 1 326 ? -6.158 -11.122 137.009 1.00 30.12 343 SER A CA 1
ATOM 2265 C C . SER A 1 326 ? -6.223 -11.600 135.553 1.00 30.13 343 SER A C 1
ATOM 2266 O O . SER A 1 326 ? -7.303 -11.608 134.938 1.00 29.62 343 SER A O 1
ATOM 2269 N N . LEU A 1 327 ? -5.068 -11.992 135.007 1.00 30.09 344 LEU A N 1
ATOM 2270 C CA . LEU A 1 327 ? -4.978 -12.422 133.602 1.00 30.10 344 LEU A CA 1
ATOM 2271 C C . LEU A 1 327 ? -5.597 -13.798 133.344 1.00 30.91 344 LEU A C 1
ATOM 2272 O O . LEU A 1 327 ? -5.700 -14.229 132.198 1.00 30.68 344 LEU A O 1
ATOM 2277 N N . ASN A 1 328 ? -6.008 -14.480 134.410 1.00 32.22 345 ASN A N 1
ATOM 2278 C CA . ASN A 1 328 ? -6.732 -15.733 134.278 1.00 33.35 345 ASN A CA 1
ATOM 2279 C C . ASN A 1 328 ? -8.114 -15.541 133.693 1.00 33.60 345 ASN A C 1
ATOM 2280 O O . ASN A 1 328 ? -8.725 -16.503 133.243 1.00 33.99 345 ASN A O 1
ATOM 2285 N N . ASP A 1 329 ? -8.610 -14.309 133.708 1.00 34.02 346 ASP A N 1
ATOM 2286 C CA . ASP A 1 329 ? -9.867 -13.965 133.033 1.00 34.32 346 ASP A CA 1
ATOM 2287 C C . ASP A 1 329 ? -9.547 -13.416 131.639 1.00 34.01 346 ASP A C 1
ATOM 2288 O O . ASP A 1 329 ? -9.221 -12.230 131.487 1.00 33.87 346 ASP A O 1
ATOM 2293 N N . PRO A 1 330 ? -9.689 -14.256 130.607 1.00 33.52 347 PRO A N 1
ATOM 2294 C CA . PRO A 1 330 ? -9.326 -13.767 129.280 1.00 33.23 347 PRO A CA 1
ATOM 2295 C C . PRO A 1 330 ? -10.158 -12.552 128.800 1.00 32.72 347 PRO A C 1
ATOM 2296 O O . PRO A 1 330 ? -9.789 -11.912 127.819 1.00 32.76 347 PRO A O 1
ATOM 2300 N N . LYS A 1 331 ? -11.242 -12.214 129.493 1.00 32.29 348 LYS A N 1
ATOM 2301 C CA A LYS A 1 331 ? -12.028 -11.026 129.160 0.50 32.16 348 LYS A CA 1
ATOM 2302 C CA B LYS A 1 331 ? -12.014 -11.021 129.123 0.50 32.06 348 LYS A CA 1
ATOM 2303 C C . LYS A 1 331 ? -11.187 -9.753 129.359 1.00 31.94 348 LYS A C 1
ATOM 2304 O O . LYS A 1 331 ? -11.461 -8.700 128.771 1.00 31.56 348 LYS A O 1
ATOM 2315 N N . THR A 1 332 ? -10.166 -9.850 130.213 1.00 31.10 349 THR A N 1
ATOM 2316 C CA . THR A 1 332 ? -9.331 -8.700 130.520 1.00 30.16 349 THR A CA 1
ATOM 2317 C C . THR A 1 332 ? -8.152 -8.539 129.551 1.00 29.60 349 THR A C 1
ATOM 2318 O O . THR A 1 332 ? -7.340 -7.625 129.702 1.00 29.43 349 THR A O 1
ATOM 2322 N N . HIS A 1 333 ? -8.073 -9.397 128.544 1.00 28.73 350 HIS A N 1
ATOM 2323 C CA . HIS A 1 333 ? -6.936 -9.386 127.642 1.00 28.29 350 HIS A CA 1
ATOM 2324 C C . HIS A 1 333 ? -7.038 -8.255 126.612 1.00 27.91 350 HIS A C 1
ATOM 2325 O O . HIS A 1 333 ? -8.120 -7.726 126.359 1.00 28.77 350 HIS A O 1
ATOM 2332 N N . THR A 1 334 ? -5.908 -7.852 126.052 1.00 26.86 351 THR A N 1
ATOM 2333 C CA . THR A 1 334 ? -5.913 -6.803 125.044 1.00 26.08 351 THR A CA 1
ATOM 2334 C C . THR A 1 334 ? -4.744 -7.058 124.106 1.00 25.40 351 THR A C 1
ATOM 2335 O O . THR A 1 334 ? -4.068 -8.066 124.244 1.00 24.37 351 THR A O 1
ATOM 2347 N N . ILE A 1 336 ? -1.103 -6.864 123.069 1.00 25.82 353 ILE A N 1
ATOM 2348 C CA . ILE A 1 336 ? 0.099 -6.691 123.873 1.00 25.33 353 ILE A CA 1
ATOM 2349 C C . ILE A 1 336 ? 1.460 -6.680 123.144 1.00 25.65 353 ILE A C 1
ATOM 2350 O O . ILE A 1 336 ? 2.468 -6.297 123.747 1.00 25.00 353 ILE A O 1
ATOM 2355 N N . ASP A 1 337 ? 1.511 -7.092 121.878 1.00 25.87 354 ASP A N 1
ATOM 2356 C CA . ASP A 1 337 ? 2.781 -7.109 121.117 1.00 25.95 354 ASP A CA 1
ATOM 2357 C C . ASP A 1 337 ? 2.446 -7.405 119.675 1.00 25.96 354 ASP A C 1
ATOM 2358 O O . ASP A 1 337 ? 1.308 -7.757 119.364 1.00 25.95 354 ASP A O 1
ATOM 2363 N N . LEU A 1 338 ? 3.434 -7.276 118.802 1.00 25.72 355 LEU A N 1
ATOM 2364 C CA . LEU A 1 338 ? 3.231 -7.437 117.370 1.00 25.42 355 LEU A CA 1
ATOM 2365 C C . LEU A 1 338 ? 3.956 -8.689 116.853 1.00 25.30 355 LEU A C 1
ATOM 2366 O O . LEU A 1 338 ? 5.004 -9.060 117.352 1.00 24.46 355 LEU A O 1
ATOM 2371 N N . GLN A 1 339 ? 3.354 -9.336 115.859 1.00 24.95 356 GLN A N 1
ATOM 2372 C CA . GLN A 1 339 ? 3.971 -10.427 115.141 1.00 24.54 356 GLN A CA 1
ATOM 2373 C C . GLN A 1 339 ? 4.966 -9.851 114.174 1.00 24.24 356 GLN A C 1
ATOM 2374 O O . GLN A 1 339 ? 4.816 -8.717 113.729 1.00 23.92 356 GLN A O 1
ATOM 2380 N N . ASP A 1 340 ? 5.970 -10.638 113.823 1.00 24.13 357 ASP A N 1
ATOM 2381 C CA . ASP A 1 340 ? 6.895 -10.204 112.795 1.00 24.04 357 ASP A CA 1
ATOM 2382 C C . ASP A 1 340 ? 6.063 -9.924 111.547 1.00 23.88 357 ASP A C 1
ATOM 2383 O O . ASP A 1 340 ? 5.191 -10.708 111.170 1.00 23.76 357 ASP A O 1
ATOM 2388 N N . GLY A 1 341 ? 6.312 -8.788 110.918 1.00 23.50 358 GLY A N 1
ATOM 2389 C CA . GLY A 1 341 ? 5.528 -8.401 109.761 1.00 23.50 358 GLY A CA 1
ATOM 2390 C C . GLY A 1 341 ? 4.051 -8.152 110.044 1.00 23.16 358 GLY A C 1
ATOM 2391 O O . GLY A 1 341 ? 3.244 -8.242 109.129 1.00 23.31 358 GLY A O 1
ATOM 2392 N N . GLY A 1 342 ? 3.708 -7.834 111.301 1.00 22.94 359 GLY A N 1
ATOM 2393 C CA . GLY A 1 342 ? 2.326 -7.541 111.704 1.00 22.79 359 GLY A CA 1
ATOM 2394 C C . GLY A 1 342 ? 1.848 -6.122 111.419 1.00 23.08 359 GLY A C 1
ATOM 2395 O O . GLY A 1 342 ? 0.720 -5.778 111.750 1.00 22.90 359 GLY A O 1
ATOM 2396 N N . LEU A 1 343 ? 2.726 -5.284 110.854 1.00 23.39 360 LEU A N 1
ATOM 2397 C CA . LEU A 1 343 ? 2.397 -3.902 110.472 1.00 23.44 360 LEU A CA 1
ATOM 2398 C C . LEU A 1 343 ? 2.632 -3.712 108.976 1.00 22.76 360 LEU A C 1
ATOM 2399 O O . LEU A 1 343 ? 3.718 -3.944 108.485 1.00 23.27 360 LEU A O 1
ATOM 2404 N N . TYR A 1 344 ? 1.605 -3.259 108.273 1.00 22.54 361 TYR A N 1
ATOM 2405 C CA . TYR A 1 344 ? 1.656 -3.033 106.839 1.00 22.39 361 TYR A CA 1
ATOM 2406 C C . TYR A 1 344 ? 1.532 -1.560 106.557 1.00 22.23 361 TYR A C 1
ATOM 2407 O O . TYR A 1 344 ? 0.796 -0.864 107.234 1.00 22.79 361 TYR A O 1
ATOM 2416 N N . PRO A 1 345 ? 2.245 -1.068 105.555 1.00 22.15 362 PRO A N 1
ATOM 2417 C CA . PRO A 1 345 ? 2.090 0.317 105.239 1.00 22.51 362 PRO A CA 1
ATOM 2418 C C . PRO A 1 345 ? 0.678 0.642 104.806 1.00 22.52 362 PRO A C 1
ATOM 2419 O O . PRO A 1 345 ? 0.039 -0.169 104.158 1.00 22.43 362 PRO A O 1
ATOM 2423 N N . ILE A 1 346 ? 0.216 1.841 105.125 1.00 23.15 363 ILE A N 1
ATOM 2424 C CA . ILE A 1 346 ? -1.097 2.324 104.656 1.00 23.43 363 ILE A CA 1
ATOM 2425 C C . ILE A 1 346 ? -1.177 2.228 103.144 1.00 23.43 363 ILE A C 1
ATOM 2426 O O . ILE A 1 346 ? -2.242 1.978 102.591 1.00 23.70 363 ILE A O 1
ATOM 2431 N N . SER A 1 347 ? -0.044 2.388 102.467 1.00 24.29 364 SER A N 1
ATOM 2432 C CA . SER A 1 347 ? -0.035 2.344 100.993 1.00 24.47 364 SER A CA 1
ATOM 2433 C C . SER A 1 347 ? -0.501 1.012 100.421 1.00 24.93 364 SER A C 1
ATOM 2434 O O . SER A 1 347 ? -1.008 0.965 99.299 1.00 25.81 364 SER A O 1
ATOM 2437 N N . ASP A 1 348 ? -0.353 -0.067 101.180 1.00 25.41 365 ASP A N 1
ATOM 2438 C CA . ASP A 1 348 ? -0.906 -1.359 100.753 1.00 25.93 365 ASP A CA 1
ATOM 2439 C C . ASP A 1 348 ? -2.418 -1.429 100.770 1.00 25.68 365 ASP A C 1
ATOM 2440 O O . ASP A 1 348 ? -2.966 -2.331 100.174 1.00 26.28 365 ASP A O 1
ATOM 2445 N N . PHE A 1 349 ? -3.090 -0.481 101.423 1.00 25.66 366 PHE A N 1
ATOM 2446 C CA . PHE A 1 349 ? -4.553 -0.495 101.543 1.00 25.36 366 PHE A CA 1
ATOM 2447 C C . PHE A 1 349 ? -5.312 0.494 100.670 1.00 24.86 366 PHE A C 1
ATOM 2448 O O . PHE A 1 349 ? -6.503 0.686 100.864 1.00 24.13 366 PHE A O 1
ATOM 2456 N N . ILE A 1 350 ? -4.627 1.094 99.698 1.00 25.11 367 ILE A N 1
ATOM 2457 C CA . ILE A 1 350 ? -5.229 2.076 98.793 1.00 24.81 367 ILE A CA 1
ATOM 2458 C C . ILE A 1 350 ? -4.826 1.774 97.370 1.00 24.75 367 ILE A C 1
ATOM 2459 O O . ILE A 1 350 ? -3.783 1.169 97.132 1.00 25.11 367 ILE A O 1
ATOM 2464 N N . LEU A 1 351 ? -5.677 2.164 96.429 1.00 24.90 368 LEU A N 1
ATOM 2465 C CA . LEU A 1 351 ? -5.465 1.855 95.017 1.00 24.91 368 LEU A CA 1
ATOM 2466 C C . LEU A 1 351 ? -4.695 2.927 94.256 1.00 25.46 368 LEU A C 1
ATOM 2467 O O . LEU A 1 351 ? -4.073 2.632 93.225 1.00 26.13 368 LEU A O 1
ATOM 2472 N N . GLU A 1 352 ? -4.756 4.158 94.755 1.00 25.40 369 GLU A N 1
ATOM 2473 C CA . GLU A 1 352 ? -4.274 5.331 94.049 1.00 25.69 369 GLU A CA 1
ATOM 2474 C C . GLU A 1 352 ? -2.746 5.404 94.042 1.00 25.76 369 GLU A C 1
ATOM 2475 O O . GLU A 1 352 ? -2.109 5.639 95.078 1.00 25.45 369 GLU A O 1
ATOM 2481 N N . GLU A 1 353 ? -2.171 5.255 92.856 1.00 25.89 370 GLU A N 1
ATOM 2482 C CA . GLU A 1 353 ? -0.712 5.373 92.641 1.00 25.89 370 GLU A CA 1
ATOM 2483 C C . GLU A 1 353 ? -0.064 6.563 93.349 1.00 24.91 370 GLU A C 1
ATOM 2484 O O . GLU A 1 353 ? 0.958 6.427 94.013 1.00 24.38 370 GLU A O 1
ATOM 2490 N N . ASN A 1 354 ? -0.653 7.744 93.173 1.00 24.46 371 ASN A N 1
ATOM 2491 C CA . ASN A 1 354 ? -0.092 8.971 93.733 1.00 23.78 371 ASN A CA 1
ATOM 2492 C C . ASN A 1 354 ? -0.192 9.048 95.242 1.00 23.51 371 ASN A C 1
ATOM 2493 O O . ASN A 1 354 ? 0.705 9.607 95.880 1.00 22.35 371 ASN A O 1
ATOM 2498 N N . PHE A 1 355 ? -1.252 8.481 95.822 1.00 23.46 372 PHE A N 1
ATOM 2499 C CA . PHE A 1 355 ? -1.357 8.471 97.284 1.00 23.19 372 PHE A CA 1
ATOM 2500 C C . PHE A 1 355 ? -0.374 7.470 97.868 1.00 23.71 372 PHE A C 1
ATOM 2501 O O . PHE A 1 355 ? 0.248 7.708 98.905 1.00 24.00 372 PHE A O 1
ATOM 2509 N N . LYS A 1 356 ? -0.228 6.350 97.184 1.00 24.21 373 LYS A N 1
ATOM 2510 C CA . LYS A 1 356 ? 0.700 5.327 97.600 1.00 24.48 373 LYS A CA 1
ATOM 2511 C C . LYS A 1 356 ? 2.090 5.923 97.701 1.00 23.89 373 LYS A C 1
ATOM 2512 O O . LYS A 1 356 ? 2.723 5.869 98.746 1.00 23.07 373 LYS A O 1
ATOM 2518 N N . GLN A 1 357 ? 2.529 6.525 96.609 1.00 23.86 374 GLN A N 1
ATOM 2519 C CA . GLN A 1 357 ? 3.842 7.140 96.536 1.00 24.15 374 GLN A CA 1
ATOM 2520 C C . GLN A 1 357 ? 4.025 8.255 97.573 1.00 23.63 374 GLN A C 1
ATOM 2521 O O . GLN A 1 357 ? 5.053 8.330 98.242 1.00 24.27 374 GLN A O 1
ATOM 2527 N N . ARG A 1 358 ? 3.014 9.099 97.742 1.00 23.02 375 ARG A N 1
ATOM 2528 C CA . ARG A 1 358 ? 3.089 10.197 98.704 1.00 22.35 375 ARG A CA 1
ATOM 2529 C C . ARG A 1 358 ? 3.205 9.724 100.155 1.00 22.39 375 ARG A C 1
ATOM 2530 O O . ARG A 1 358 ? 3.947 10.326 100.922 1.00 21.70 375 ARG A O 1
ATOM 2538 N N . TYR A 1 359 ? 2.441 8.683 100.512 1.00 22.32 376 TYR A N 1
ATOM 2539 C CA . TYR A 1 359 ? 2.560 8.017 101.782 1.00 22.61 376 TYR A CA 1
ATOM 2540 C C . TYR A 1 359 ? 4.009 7.584 101.980 1.00 23.22 376 TYR A C 1
ATOM 2541 O O . TYR A 1 359 ? 4.646 7.914 102.990 1.00 23.71 376 TYR A O 1
ATOM 2550 N N . ASN A 1 360 ? 4.529 6.850 101.012 1.00 23.34 377 ASN A N 1
ATOM 2551 C CA . ASN A 1 360 ? 5.914 6.380 101.088 1.00 23.98 377 ASN A CA 1
ATOM 2552 C C . ASN A 1 360 ? 6.939 7.502 101.171 1.00 23.34 377 ASN A C 1
ATOM 2553 O O . ASN A 1 360 ? 7.860 7.481 102.013 1.00 23.36 377 ASN A O 1
ATOM 2558 N N . ASP A 1 361 ? 6.762 8.491 100.329 1.00 22.67 378 ASP A N 1
ATOM 2559 C CA . ASP A 1 361 ? 7.707 9.583 100.295 1.00 23.18 378 ASP A CA 1
ATOM 2560 C C . ASP A 1 361 ? 7.623 10.404 101.603 1.00 23.20 378 ASP A C 1
ATOM 2561 O O . ASP A 1 361 ? 8.628 10.963 102.083 1.00 23.42 378 ASP A O 1
ATOM 2566 N N . THR A 1 362 ? 6.432 10.481 102.191 1.00 23.02 379 THR A N 1
ATOM 2567 C CA . THR A 1 362 ? 6.259 11.316 103.369 1.00 22.41 379 THR A CA 1
ATOM 2568 C C . THR A 1 362 ? 6.855 10.563 104.541 1.00 23.22 379 THR A C 1
ATOM 2569 O O . THR A 1 362 ? 7.576 11.134 105.356 1.00 23.65 379 THR A O 1
ATOM 2573 N N . HIS A 1 363 ? 6.594 9.261 104.599 1.00 23.60 380 HIS A N 1
ATOM 2574 C CA . HIS A 1 363 ? 7.153 8.435 105.642 1.00 23.66 380 HIS A CA 1
ATOM 2575 C C . HIS A 1 363 ? 8.662 8.513 105.627 1.00 24.28 380 HIS A C 1
ATOM 2576 O O . HIS A 1 363 ? 9.300 8.533 106.685 1.00 23.74 380 HIS A O 1
ATOM 2591 N N . ASP A 1 365 ? 10.565 10.931 104.699 1.00 25.22 382 ASP A N 1
ATOM 2592 C CA . ASP A 1 365 ? 11.035 12.338 104.766 1.00 25.12 382 ASP A CA 1
ATOM 2593 C C . ASP A 1 365 ? 11.481 12.892 103.393 1.00 25.11 382 ASP A C 1
ATOM 2594 O O . ASP A 1 365 ? 12.258 13.838 103.336 1.00 25.21 382 ASP A O 1
ATOM 2599 N N . PHE A 1 366 ? 10.977 12.330 102.293 1.00 25.18 383 PHE A N 1
ATOM 2600 C CA . PHE A 1 366 ? 11.261 12.887 100.958 1.00 25.40 383 PHE A CA 1
ATOM 2601 C C . PHE A 1 366 ? 10.277 14.012 100.534 1.00 24.87 383 PHE A C 1
ATOM 2602 O O . PHE A 1 366 ? 10.633 14.886 99.755 1.00 25.02 383 PHE A O 1
ATOM 2610 N N . GLN A 1 367 ? 9.058 13.996 101.043 1.00 24.26 384 GLN A N 1
ATOM 2611 C CA . GLN A 1 367 ? 8.069 14.983 100.669 1.00 24.33 384 GLN A CA 1
ATOM 2612 C C . GLN A 1 367 ? 7.233 15.318 101.870 1.00 23.80 384 GLN A C 1
ATOM 2613 O O . GLN A 1 367 ? 7.014 14.481 102.718 1.00 23.87 384 GLN A O 1
ATOM 2619 N N . TYR A 1 368 ? 6.734 16.538 101.936 1.00 23.73 385 TYR A N 1
ATOM 2620 C CA . TYR A 1 368 ? 5.855 16.930 103.019 1.00 23.93 385 TYR A CA 1
ATOM 2621 C C . TYR A 1 368 ? 5.052 18.145 102.568 1.00 24.61 385 TYR A C 1
ATOM 2622 O O . TYR A 1 368 ? 5.590 19.242 102.476 1.00 26.26 385 TYR A O 1
ATOM 2631 N N . GLN A 1 369 ? 3.787 17.939 102.239 1.00 24.51 386 GLN A N 1
ATOM 2632 C CA . GLN A 1 369 ? 2.864 19.015 101.972 1.00 24.62 386 GLN A CA 1
ATOM 2633 C C . GLN A 1 369 ? 1.904 19.067 103.166 1.00 24.67 386 GLN A C 1
ATOM 2634 O O . GLN A 1 369 ? 1.142 18.104 103.377 1.00 24.54 386 GLN A O 1
ATOM 2640 N N . GLU A 1 370 ? 1.955 20.161 103.947 1.00 24.56 387 GLU A N 1
ATOM 2641 C CA A GLU A 1 370 ? 1.151 20.268 105.171 0.50 24.23 387 GLU A CA 1
ATOM 2642 C CA B GLU A 1 370 ? 1.118 20.306 105.162 0.50 24.22 387 GLU A CA 1
ATOM 2643 C C . GLU A 1 370 ? -0.344 20.064 104.833 1.00 24.12 387 GLU A C 1
ATOM 2644 O O . GLU A 1 370 ? -1.032 19.282 105.506 1.00 24.01 387 GLU A O 1
ATOM 2655 N N . SER A 1 371 ? -0.825 20.723 103.782 1.00 24.07 388 SER A N 1
ATOM 2656 C CA . SER A 1 371 ? -2.259 20.665 103.440 1.00 24.24 388 SER A CA 1
ATOM 2657 C C . SER A 1 371 ? -2.575 20.788 101.965 1.00 24.03 388 SER A C 1
ATOM 2658 O O . SER A 1 371 ? -1.771 21.274 101.188 1.00 23.72 388 SER A O 1
ATOM 2661 N N . LEU A 1 372 ? -3.788 20.369 101.604 1.00 23.99 389 LEU A N 1
ATOM 2662 C CA . LEU A 1 372 ? -4.205 20.347 100.218 1.00 24.20 389 LEU A CA 1
ATOM 2663 C C . LEU A 1 372 ? -4.180 21.772 99.668 1.00 24.72 389 LEU A C 1
ATOM 2664 O O . LEU A 1 372 ? -4.322 22.717 100.422 1.00 25.11 389 LEU A O 1
ATOM 2669 N N . GLU A 1 373 ? -3.942 21.913 98.365 1.00 25.38 390 GLU A N 1
ATOM 2670 C CA . GLU A 1 373 ? -3.692 23.214 97.735 1.00 25.24 390 GLU A CA 1
ATOM 2671 C C . GLU A 1 373 ? -4.409 23.366 96.379 1.00 25.25 390 GLU A C 1
ATOM 2672 O O . GLU A 1 373 ? -5.093 22.452 95.927 1.00 23.92 390 GLU A O 1
ATOM 2678 N N . GLU A 1 374 ? -4.271 24.540 95.757 1.00 26.09 391 GLU A N 1
ATOM 2679 C CA . GLU A 1 374 ? -4.923 24.818 94.477 1.00 27.23 391 GLU A CA 1
ATOM 2680 C C . GLU A 1 374 ? -4.263 23.989 93.393 1.00 27.47 391 GLU A C 1
ATOM 2681 O O . GLU A 1 374 ? -3.042 24.013 93.261 1.00 26.83 391 GLU A O 1
ATOM 2687 N N . PRO A 1 375 ? -5.064 23.246 92.621 1.00 28.31 392 PRO A N 1
ATOM 2688 C CA . PRO A 1 375 ? -4.511 22.590 91.446 1.00 29.04 392 PRO A CA 1
ATOM 2689 C C . PRO A 1 375 ? -4.366 23.528 90.229 1.00 29.80 392 PRO A C 1
ATOM 2690 O O . PRO A 1 375 ? -4.974 24.587 90.175 1.00 29.71 392 PRO A O 1
ATOM 2694 N N . TYR A 1 376 ? -3.554 23.108 89.262 1.00 30.77 393 TYR A N 1
ATOM 2695 C CA . TYR A 1 376 ? -3.258 23.909 88.087 1.00 31.33 393 TYR A CA 1
ATOM 2696 C C . TYR A 1 376 ? -2.494 23.070 87.086 1.00 31.92 393 TYR A C 1
ATOM 2697 O O . TYR A 1 376 ? -1.797 22.147 87.466 1.00 32.45 393 TYR A O 1
ATOM 2706 N N . ILE A 1 377 ? -2.627 23.405 85.812 1.00 32.39 394 ILE A N 1
ATOM 2707 C CA . ILE A 1 377 ? -1.870 22.771 84.759 1.00 32.64 394 ILE A CA 1
ATOM 2708 C C . ILE A 1 377 ? -0.715 23.691 84.420 1.00 33.09 394 ILE A C 1
ATOM 2709 O O . ILE A 1 377 ? -0.930 24.877 84.210 1.00 33.23 394 ILE A O 1
ATOM 2714 N N . GLU A 1 378 ? 0.503 23.158 84.393 1.00 33.44 395 GLU A N 1
ATOM 2715 C CA . GLU A 1 378 ? 1.664 23.920 83.947 1.00 34.21 395 GLU A CA 1
ATOM 2716 C C . GLU A 1 378 ? 2.173 23.278 82.645 1.00 34.88 395 GLU A C 1
ATOM 2717 O O . GLU A 1 378 ? 2.394 22.057 82.593 1.00 35.37 395 GLU A O 1
ATOM 2723 N N . ILE A 1 379 ? 2.285 24.075 81.578 1.00 34.82 396 ILE A N 1
ATOM 2724 C CA . ILE A 1 379 ? 2.814 23.592 80.296 1.00 34.80 396 ILE A CA 1
ATOM 2725 C C . ILE A 1 379 ? 4.310 23.891 80.324 1.00 35.01 396 ILE A C 1
ATOM 2726 O O . ILE A 1 379 ? 4.727 25.059 80.263 1.00 35.01 396 ILE A O 1
ATOM 2731 N N . ILE A 1 380 ? 5.115 22.845 80.443 1.00 34.69 397 ILE A N 1
ATOM 2732 C CA . ILE A 1 380 ? 6.540 23.021 80.605 1.00 34.71 397 ILE A CA 1
ATOM 2733 C C . ILE A 1 380 ? 7.274 22.028 79.726 1.00 34.85 397 ILE A C 1
ATOM 2734 O O . ILE A 1 380 ? 6.683 21.436 78.841 1.00 34.52 397 ILE A O 1
ATOM 2739 N N . LYS A 1 381 ? 8.565 21.863 79.970 1.00 35.49 398 LYS A N 1
ATOM 2740 C CA . LYS A 1 381 ? 9.418 21.045 79.139 1.00 35.88 398 LYS A CA 1
ATOM 2741 C C . LYS A 1 381 ? 9.762 19.740 79.842 1.00 36.49 398 LYS A C 1
ATOM 2742 O O . LYS A 1 381 ? 10.077 19.748 81.026 1.00 36.97 398 LYS A O 1
ATOM 2756 N N . TYR A 1 383 ? 12.250 16.349 79.571 1.00 37.94 400 TYR A N 1
ATOM 2757 C CA . TYR A 1 383 ? 13.488 15.862 78.995 1.00 38.14 400 TYR A CA 1
ATOM 2758 C C . TYR A 1 383 ? 13.218 14.576 78.242 1.00 37.81 400 TYR A C 1
ATOM 2759 O O . TYR A 1 383 ? 12.484 13.719 78.730 1.00 38.46 400 TYR A O 1
ATOM 2768 N N . ILE A 1 384 ? 13.789 14.454 77.049 1.00 37.49 401 ILE A N 1
ATOM 2769 C CA . ILE A 1 384 ? 13.599 13.260 76.222 1.00 37.41 401 ILE A CA 1
ATOM 2770 C C . ILE A 1 384 ? 14.939 12.570 76.019 1.00 37.58 401 ILE A C 1
ATOM 2771 O O . ILE A 1 384 ? 15.106 11.429 76.444 1.00 38.01 401 ILE A O 1
ATOM 2776 N N . ARG A 1 385 ? 15.891 13.253 75.383 1.00 37.47 402 ARG A N 1
ATOM 2777 C CA . ARG A 1 385 ? 17.218 12.675 75.163 1.00 37.43 402 ARG A CA 1
ATOM 2778 C C . ARG A 1 385 ? 18.258 13.729 74.825 1.00 37.11 402 ARG A C 1
ATOM 2779 O O . ARG A 1 385 ? 17.918 14.905 74.631 1.00 37.13 402 ARG A O 1
ATOM 2787 N N . LYS A 1 386 ? 19.518 13.287 74.766 1.00 36.55 403 LYS A N 1
ATOM 2788 C CA . LYS A 1 386 ? 20.641 14.097 74.281 1.00 36.21 403 LYS A CA 1
ATOM 2789 C C . LYS A 1 386 ? 20.831 13.890 72.788 1.00 34.61 403 LYS A C 1
ATOM 2790 O O . LYS A 1 386 ? 20.807 12.760 72.314 1.00 34.08 403 LYS A O 1
ATOM 2796 N N . SER A 1 387 ? 21.062 14.988 72.073 1.00 33.09 404 SER A N 1
ATOM 2797 C CA . SER A 1 387 ? 21.379 14.941 70.653 1.00 31.99 404 SER A CA 1
ATOM 2798 C C . SER A 1 387 ? 22.747 14.310 70.467 1.00 31.08 404 SER A C 1
ATOM 2799 O O . SER A 1 387 ? 23.478 14.107 71.431 1.00 30.15 404 SER A O 1
ATOM 2802 N N . ASN A 1 388 ? 23.103 14.013 69.225 1.00 30.48 405 ASN A N 1
ATOM 2803 C CA . ASN A 1 388 ? 24.431 13.495 68.965 1.00 30.16 405 ASN A CA 1
ATOM 2804 C C . ASN A 1 388 ? 25.503 14.585 69.059 1.00 30.63 405 ASN A C 1
ATOM 2805 O O . ASN A 1 388 ? 26.684 14.304 68.863 1.00 30.39 405 ASN A O 1
ATOM 2810 N N . SER A 1 389 ? 25.097 15.826 69.320 1.00 30.78 406 SER A N 1
ATOM 2811 C CA . SER A 1 389 ? 26.053 16.876 69.621 1.00 31.49 406 SER A CA 1
ATOM 2812 C C . SER A 1 389 ? 26.126 17.099 71.147 1.00 31.76 406 SER A C 1
ATOM 2813 O O . SER A 1 389 ? 26.910 17.913 71.633 1.00 31.60 406 SER A O 1
ATOM 2816 N N . GLY A 1 390 ? 25.332 16.348 71.898 1.00 32.12 407 GLY A N 1
ATOM 2817 C CA . GLY A 1 390 ? 25.394 16.379 73.350 1.00 32.67 407 GLY A CA 1
ATOM 2818 C C . GLY A 1 390 ? 24.386 17.318 73.944 1.00 33.49 407 GLY A C 1
ATOM 2819 O O . GLY A 1 390 ? 24.432 17.605 75.125 1.00 33.36 407 GLY A O 1
ATOM 2820 N N . GLU A 1 391 ? 23.440 17.763 73.129 1.00 34.83 408 GLU A N 1
ATOM 2821 C CA . GLU A 1 391 ? 22.488 18.790 73.541 1.00 35.83 408 GLU A CA 1
ATOM 2822 C C . GLU A 1 391 ? 21.219 18.174 74.146 1.00 36.27 408 GLU A C 1
ATOM 2823 O O . GLU A 1 391 ? 20.635 17.230 73.584 1.00 35.72 408 GLU A O 1
ATOM 2829 N N . LYS A 1 392 ? 20.791 18.719 75.286 1.00 36.51 409 LYS A N 1
ATOM 2830 C CA . LYS A 1 392 ? 19.550 18.269 75.887 1.00 36.79 409 LYS A CA 1
ATOM 2831 C C . LYS A 1 392 ? 18.367 18.706 75.021 1.00 36.52 409 LYS A C 1
ATOM 2832 O O . LYS A 1 392 ? 18.277 19.869 74.607 1.00 36.31 409 LYS A O 1
ATOM 2838 N N . LEU A 1 393 ? 17.495 17.735 74.729 1.00 36.38 410 LEU A N 1
ATOM 2839 C CA . LEU A 1 393 ? 16.298 17.925 73.897 1.00 35.85 410 LEU A CA 1
ATOM 2840 C C . LEU A 1 393 ? 15.031 17.629 74.696 1.00 35.73 410 LEU A C 1
ATOM 2841 O O . LEU A 1 393 ? 14.959 16.635 75.432 1.00 35.04 410 LEU A O 1
ATOM 2846 N N . TYR A 1 394 ? 14.026 18.482 74.502 1.00 35.58 411 TYR A N 1
ATOM 2847 C CA . TYR A 1 394 ? 12.833 18.472 75.317 1.00 34.98 411 TYR A CA 1
ATOM 2848 C C . TYR A 1 394 ? 11.550 18.467 74.498 1.00 35.11 411 TYR A C 1
ATOM 2849 O O . TYR A 1 394 ? 11.505 19.004 73.397 1.00 35.10 411 TYR A O 1
ATOM 2858 N N . ASP A 1 395 ? 10.512 17.845 75.060 1.00 35.23 412 ASP A N 1
ATOM 2859 C CA . ASP A 1 395 ? 9.150 17.942 74.559 1.00 35.15 412 ASP A CA 1
ATOM 2860 C C . ASP A 1 395 ? 8.434 18.981 75.436 1.00 35.21 412 ASP A C 1
ATOM 2861 O O . ASP A 1 395 ? 8.866 19.270 76.554 1.00 34.71 412 ASP A O 1
ATOM 2866 N N . ILE A 1 396 ? 7.353 19.554 74.916 1.00 35.21 413 ILE A N 1
ATOM 2867 C CA . ILE A 1 396 ? 6.529 20.498 75.668 1.00 34.83 413 ILE A CA 1
ATOM 2868 C C . ILE A 1 396 ? 5.305 19.723 76.091 1.00 34.09 413 ILE A C 1
ATOM 2869 O O . ILE A 1 396 ? 4.628 19.129 75.265 1.00 34.16 413 ILE A O 1
ATOM 2874 N N . VAL A 1 397 ? 5.014 19.769 77.379 1.00 33.65 414 VAL A N 1
ATOM 2875 C CA . VAL A 1 397 ? 4.028 18.898 78.002 1.00 33.09 414 VAL A CA 1
ATOM 2876 C C . VAL A 1 397 ? 3.130 19.646 79.027 1.00 32.44 414 VAL A C 1
ATOM 2877 O O . VAL A 1 397 ? 3.618 20.487 79.790 1.00 32.44 414 VAL A O 1
ATOM 2881 N N . PRO A 1 398 ? 1.814 19.350 79.035 1.00 31.65 415 PRO A N 1
ATOM 2882 C CA . PRO A 1 398 ? 0.979 19.830 80.122 1.00 31.30 415 PRO A CA 1
ATOM 2883 C C . PRO A 1 398 ? 1.141 18.911 81.319 1.00 30.78 415 PRO A C 1
ATOM 2884 O O . PRO A 1 398 ? 1.134 17.695 81.146 1.00 30.41 415 PRO A O 1
ATOM 2888 N N . VAL A 1 399 ? 1.306 19.488 82.512 1.00 30.05 416 VAL A N 1
ATOM 2889 C CA . VAL A 1 399 ? 1.438 18.710 83.745 1.00 28.95 416 VAL A CA 1
ATOM 2890 C C . VAL A 1 399 ? 0.375 19.167 84.737 1.00 29.03 416 VAL A C 1
ATOM 2891 O O . VAL A 1 399 ? 0.407 20.293 85.205 1.00 28.75 416 VAL A O 1
ATOM 2895 N N . LEU A 1 400 ? -0.576 18.292 85.062 1.00 29.23 417 LEU A N 1
ATOM 2896 C CA . LEU A 1 400 ? -1.583 18.614 86.076 1.00 28.87 417 LEU A CA 1
ATOM 2897 C C . LEU A 1 400 ? -0.980 18.483 87.466 1.00 29.22 417 LEU A C 1
ATOM 2898 O O . LEU A 1 400 ? -0.534 17.401 87.849 1.00 29.17 417 LEU A O 1
ATOM 2903 N N . ASN A 1 401 ? -0.943 19.590 88.204 1.00 29.93 418 ASN A N 1
ATOM 2904 C CA . ASN A 1 401 ? -0.570 19.574 89.616 1.00 30.59 418 ASN A CA 1
ATOM 2905 C C . ASN A 1 401 ? -1.837 19.339 90.429 1.00 30.46 418 ASN A C 1
ATOM 2906 O O . ASN A 1 401 ? -2.763 20.156 90.354 1.00 30.95 418 ASN A O 1
ATOM 2911 N N . THR A 1 402 ? -1.880 18.231 91.184 1.00 29.52 419 THR A N 1
ATOM 2912 C CA . THR A 1 402 ? -3.069 17.857 91.946 1.00 29.01 419 THR A CA 1
ATOM 2913 C C . THR A 1 402 ? -3.157 18.645 93.242 1.00 28.39 419 THR A C 1
ATOM 2914 O O . THR A 1 402 ? -2.249 19.375 93.578 1.00 28.43 419 THR A O 1
ATOM 2918 N N . ARG A 1 403 ? -4.241 18.465 93.979 1.00 27.86 420 ARG A N 1
ATOM 2919 C CA . ARG A 1 403 ? -4.416 19.091 95.277 1.00 27.77 420 ARG A CA 1
ATOM 2920 C C . ARG A 1 403 ? -3.308 18.719 96.262 1.00 27.89 420 ARG A C 1
ATOM 2921 O O . ARG A 1 403 ? -2.901 19.519 97.137 1.00 26.83 420 ARG A O 1
ATOM 2929 N N . GLN A 1 404 ? -2.841 17.485 96.110 1.00 28.03 421 GLN A N 1
ATOM 2930 C CA . GLN A 1 404 ? -1.873 16.883 97.013 1.00 28.19 421 GLN A CA 1
ATOM 2931 C C . GLN A 1 404 ? -0.484 17.329 96.596 1.00 28.36 421 GLN A C 1
ATOM 2932 O O . GLN A 1 404 ? 0.486 17.122 97.312 1.00 28.01 421 GLN A O 1
ATOM 2938 N N . GLY A 1 405 ? -0.396 17.949 95.421 1.00 28.96 422 GLY A N 1
ATOM 2939 C CA . GLY A 1 405 ? 0.873 18.462 94.901 1.00 29.49 422 GLY A CA 1
ATOM 2940 C C . GLY A 1 405 ? 1.662 17.441 94.096 1.00 29.74 422 GLY A C 1
ATOM 2941 O O . GLY A 1 405 ? 2.866 17.547 93.970 1.00 30.46 422 GLY A O 1
ATOM 2942 N N . ASP A 1 406 ? 0.972 16.459 93.536 1.00 29.93 423 ASP A N 1
ATOM 2943 C CA . ASP A 1 406 ? 1.584 15.471 92.657 1.00 29.92 423 ASP A CA 1
ATOM 2944 C C . ASP A 1 406 ? 1.598 16.089 91.272 1.00 29.83 423 ASP A C 1
ATOM 2945 O O . ASP A 1 406 ? 0.734 16.891 90.971 1.00 29.58 423 ASP A O 1
ATOM 2950 N N . LYS A 1 407 ? 2.570 15.714 90.443 1.00 29.97 424 LYS A N 1
ATOM 2951 C CA . LYS A 1 407 ? 2.657 16.206 89.080 1.00 30.24 424 LYS A CA 1
ATOM 2952 C C . LYS A 1 407 ? 2.317 15.083 88.108 1.00 30.19 424 LYS A C 1
ATOM 2953 O O . LYS A 1 407 ? 3.068 14.121 87.968 1.00 29.88 424 LYS A O 1
ATOM 2959 N N . LEU A 1 408 ? 1.166 15.209 87.450 1.00 30.43 425 LEU A N 1
ATOM 2960 C CA . LEU A 1 408 ? 0.721 14.229 86.469 1.00 30.70 425 LEU A CA 1
ATOM 2961 C C . LEU A 1 408 ? 1.048 14.761 85.070 1.00 31.10 425 LEU A C 1
ATOM 2962 O O . LEU A 1 408 ? 0.282 15.522 84.468 1.00 30.96 425 LEU A O 1
ATOM 2967 N N . ILE A 1 409 ? 2.217 14.357 84.582 1.00 31.74 426 ILE A N 1
ATOM 2968 C CA . ILE A 1 409 ? 2.711 14.715 83.257 1.00 32.23 426 ILE A CA 1
ATOM 2969 C C . ILE A 1 409 ? 1.882 13.984 82.212 1.00 32.53 426 ILE A C 1
ATOM 2970 O O . ILE A 1 409 ? 1.829 12.768 82.235 1.00 31.87 426 ILE A O 1
ATOM 2975 N N . PHE A 1 410 ? 1.236 14.730 81.313 1.00 33.83 427 PHE A N 1
ATOM 2976 C CA . PHE A 1 410 ? 0.494 14.156 80.164 1.00 35.03 427 PHE A CA 1
ATOM 2977 C C . PHE A 1 410 ? 1.466 14.033 78.985 1.00 36.72 427 PHE A C 1
ATOM 2978 O O . PHE A 1 410 ? 1.574 14.924 78.138 1.00 36.34 427 PHE A O 1
ATOM 2986 N N . SER A 1 411 ? 2.175 12.918 78.937 1.00 38.93 428 SER A N 1
ATOM 2987 C CA . SER A 1 411 ? 3.257 12.735 77.975 1.00 40.81 428 SER A CA 1
ATOM 2988 C C . SER A 1 411 ? 2.778 12.273 76.627 1.00 42.24 428 SER A C 1
ATOM 2989 O O . SER A 1 411 ? 1.683 11.719 76.509 1.00 42.55 428 SER A O 1
ATOM 2992 N N . ASN A 1 412 ? 3.622 12.518 75.616 1.00 44.16 429 ASN A N 1
ATOM 2993 C CA . ASN A 1 412 ? 3.417 12.058 74.234 1.00 45.63 429 ASN A CA 1
ATOM 2994 C C . ASN A 1 412 ? 4.488 11.004 73.953 1.00 46.40 429 ASN A C 1
ATOM 2995 O O . ASN A 1 412 ? 5.636 11.344 73.650 1.00 46.61 429 ASN A O 1
ATOM 3000 N N . PRO A 1 413 ? 4.130 9.713 74.067 1.00 47.44 430 PRO A N 1
ATOM 3001 C CA . PRO A 1 413 ? 5.167 8.686 73.977 1.00 48.04 430 PRO A CA 1
ATOM 3002 C C . PRO A 1 413 ? 5.833 8.632 72.595 1.00 48.84 430 PRO A C 1
ATOM 3003 O O . PRO A 1 413 ? 6.946 8.118 72.477 1.00 48.72 430 PRO A O 1
ATOM 3007 N N . ASP A 1 414 ? 5.168 9.195 71.580 1.00 49.91 431 ASP A N 1
ATOM 3008 C CA . ASP A 1 414 ? 5.744 9.330 70.231 1.00 50.89 431 ASP A CA 1
ATOM 3009 C C . ASP A 1 414 ? 6.702 10.521 70.083 1.00 50.91 431 ASP A C 1
ATOM 3010 O O . ASP A 1 414 ? 7.225 10.781 69.000 1.00 51.00 431 ASP A O 1
ATOM 3015 N N . ALA A 1 415 ? 6.939 11.232 71.176 1.00 51.16 432 ALA A N 1
ATOM 3016 C CA . ALA A 1 415 ? 7.875 12.340 71.182 1.00 51.09 432 ALA A CA 1
ATOM 3017 C C . ALA A 1 415 ? 9.316 11.864 70.976 1.00 51.06 432 ALA A C 1
ATOM 3018 O O . ALA A 1 415 ? 10.129 12.628 70.463 1.00 51.44 432 ALA A O 1
ATOM 3020 N N . ALA A 1 416 ? 9.632 10.627 71.377 1.00 50.86 433 ALA A N 1
ATOM 3021 C CA . ALA A 1 416 ? 10.986 10.064 71.189 1.00 50.95 433 ALA A CA 1
ATOM 3022 C C . ALA A 1 416 ? 11.290 9.752 69.70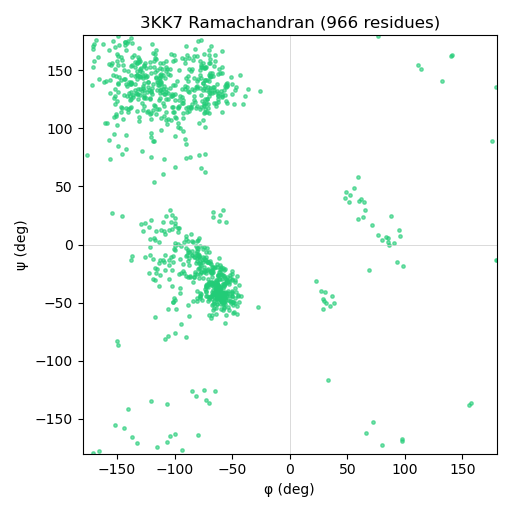9 1.00 50.94 433 ALA A C 1
ATOM 3023 O O . ALA A 1 416 ? 12.453 9.804 69.284 1.00 51.11 433 ALA A O 1
ATOM 3025 N N . SER A 1 417 ? 10.242 9.435 68.942 1.00 50.71 434 SER A N 1
ATOM 3026 C CA . SER A 1 417 ? 10.344 9.199 67.490 1.00 50.41 434 SER A CA 1
ATOM 3027 C C . SER A 1 417 ? 10.819 10.445 66.748 1.00 49.97 434 SER A C 1
ATOM 3028 O O . SER A 1 417 ? 11.560 10.350 65.783 1.00 50.00 434 SER A O 1
ATOM 3031 N N . GLN A 1 418 ? 10.392 11.615 67.203 1.00 49.61 435 GLN A N 1
ATOM 3032 C CA . GLN A 1 418 ? 10.655 12.845 66.471 1.00 49.17 435 GLN A CA 1
ATOM 3033 C C . GLN A 1 418 ? 12.152 13.070 66.289 1.00 48.91 435 GLN A C 1
ATOM 3034 O O . GLN A 1 418 ? 12.963 12.688 67.130 1.00 49.13 435 GLN A O 1
ATOM 3040 N N . SER A 1 419 ? 12.503 13.686 65.172 1.00 48.63 436 SER A N 1
ATOM 3041 C CA . SER A 1 419 ? 13.888 13.937 64.822 1.00 48.46 436 SER A CA 1
ATOM 3042 C C . SER A 1 419 ? 14.457 15.042 65.683 1.00 48.46 436 SER A C 1
ATOM 3043 O O . SER A 1 419 ? 13.780 16.039 65.945 1.00 48.62 436 SER A O 1
ATOM 3046 N N . ASP A 1 420 ? 15.714 14.877 66.083 1.00 48.38 437 ASP A N 1
ATOM 3047 C CA . ASP A 1 420 ? 16.450 15.890 66.841 1.00 48.35 437 ASP A CA 1
ATOM 3048 C C . ASP A 1 420 ? 15.989 17.343 66.585 1.00 48.56 437 ASP A C 1
ATOM 3049 O O . ASP A 1 420 ? 15.644 18.058 67.526 1.00 48.40 437 ASP A O 1
ATOM 3054 N N . GLU A 1 421 ? 15.958 17.763 65.318 1.00 48.80 438 GLU A N 1
ATOM 3055 C CA . GLU A 1 421 ? 15.711 19.183 64.976 1.00 48.86 438 GLU A CA 1
ATOM 3056 C C . GLU A 1 421 ? 14.319 19.659 65.368 1.00 48.12 438 GLU A C 1
ATOM 3057 O O . GLU A 1 421 ? 14.137 20.821 65.723 1.00 48.07 438 GLU A O 1
ATOM 3063 N N . GLU A 1 422 ? 13.346 18.757 65.319 1.00 47.48 439 GLU A N 1
ATOM 3064 C CA . GLU A 1 422 ? 11.994 19.068 65.773 1.00 47.03 439 GLU A CA 1
ATOM 3065 C C . GLU A 1 422 ? 11.973 19.377 67.271 1.00 46.21 439 GLU A C 1
ATOM 3066 O O . GLU A 1 422 ? 11.500 20.437 67.698 1.00 46.46 439 GLU A O 1
ATOM 3072 N N . LEU A 1 423 ? 12.500 18.443 68.059 1.00 45.05 440 LEU A N 1
ATOM 3073 C CA . LEU A 1 423 ? 12.579 18.593 69.518 1.00 43.96 440 LEU A CA 1
ATOM 3074 C C . LEU A 1 423 ? 13.353 19.847 69.932 1.00 42.95 440 LEU A C 1
ATOM 3075 O O . LEU A 1 423 ? 12.940 20.552 70.850 1.00 42.94 440 LEU A O 1
ATOM 3080 N N . LYS A 1 424 ? 14.456 20.124 69.245 1.00 41.84 441 LYS A N 1
ATOM 3081 C CA . LYS A 1 424 ? 15.246 21.343 69.481 1.00 41.27 441 LYS A CA 1
ATOM 3082 C C . LYS A 1 424 ? 14.453 22.635 69.190 1.00 40.73 441 LYS A C 1
ATOM 3083 O O . LYS A 1 424 ? 14.747 23.698 69.760 1.00 40.39 441 LYS A O 1
ATOM 3089 N N . ALA A 1 425 ? 13.459 22.538 68.301 1.00 40.20 442 ALA A N 1
ATOM 3090 C CA . ALA A 1 425 ? 12.587 23.673 67.971 1.00 39.85 442 ALA A CA 1
ATOM 3091 C C . ALA A 1 425 ? 11.619 24.031 69.111 1.00 39.43 442 ALA A C 1
ATOM 3092 O O . ALA A 1 425 ? 11.020 25.108 69.090 1.00 39.08 442 ALA A O 1
ATOM 3094 N N . ASN A 1 426 ? 11.464 23.134 70.093 1.00 38.76 443 ASN A N 1
ATOM 3095 C CA . ASN A 1 426 ? 10.703 23.448 71.298 1.00 38.51 443 ASN A CA 1
ATOM 3096 C C . ASN A 1 426 ? 11.451 24.451 72.201 1.00 38.62 443 ASN A C 1
ATOM 3097 O O . ASN A 1 426 ? 10.856 25.027 73.131 1.00 38.34 443 ASN A O 1
ATOM 3102 N N . SER A 1 427 ? 12.749 24.634 71.928 1.00 38.63 444 SER A N 1
ATOM 3103 C CA . SER A 1 427 ? 13.595 25.629 72.609 1.00 38.87 444 SER A CA 1
ATOM 3104 C C . SER A 1 427 ? 13.508 27.012 72.010 1.00 38.57 444 SER A C 1
ATOM 3105 O O . SER A 1 427 ? 14.059 27.952 72.575 1.00 38.60 444 SER A O 1
ATOM 3108 N N . ILE A 1 428 ? 12.854 27.130 70.854 1.00 38.35 445 ILE A N 1
ATOM 3109 C CA . ILE A 1 428 ? 12.602 28.424 70.232 1.00 38.07 445 ILE A CA 1
ATOM 3110 C C . ILE A 1 428 ? 11.353 29.040 70.883 1.00 38.16 445 ILE A C 1
ATOM 3111 O O . ILE A 1 428 ? 10.283 28.418 70.872 1.00 38.03 445 ILE A O 1
ATOM 3116 N N . PRO A 1 429 ? 11.483 30.260 71.457 1.00 38.19 446 PRO A N 1
ATOM 3117 C CA . PRO A 1 429 ? 10.343 30.970 72.071 1.00 38.16 446 PRO A CA 1
ATOM 3118 C C . PRO A 1 429 ? 9.058 31.012 71.221 1.00 38.18 446 PRO A C 1
ATOM 3119 O O . PRO A 1 429 ? 7.958 31.005 71.771 1.00 37.93 446 PRO A O 1
ATOM 3123 N N . ALA A 1 430 ? 9.217 31.057 69.897 1.00 38.29 447 ALA A N 1
ATOM 3124 C CA . ALA A 1 430 ? 8.093 31.160 68.951 1.00 38.49 447 ALA A CA 1
ATOM 3125 C C . ALA A 1 430 ? 7.271 29.870 68.851 1.00 38.41 447 ALA A C 1
ATOM 3126 O O . ALA A 1 430 ? 6.035 29.913 68.817 1.00 38.28 447 ALA A O 1
ATOM 3128 N N . THR A 1 431 ? 7.958 28.731 68.773 1.00 38.59 448 THR A N 1
ATOM 3129 C CA . THR A 1 431 ? 7.277 27.431 68.734 1.00 38.60 448 THR A CA 1
ATOM 3130 C C . THR A 1 431 ? 6.681 27.128 70.127 1.00 38.49 448 THR A C 1
ATOM 3131 O O . THR A 1 431 ? 5.613 26.524 70.227 1.00 38.35 448 THR A O 1
ATOM 3135 N N . PHE A 1 432 ? 7.356 27.566 71.192 1.00 38.45 449 PHE A N 1
ATOM 3136 C CA . PHE A 1 432 ? 6.846 27.356 72.547 1.00 38.68 449 PHE A CA 1
ATOM 3137 C C . PHE A 1 432 ? 5.507 28.096 72.705 1.00 39.08 449 PHE A C 1
ATOM 3138 O O . PHE A 1 432 ? 4.526 27.500 73.177 1.00 39.23 449 PHE A O 1
ATOM 3146 N N . LEU A 1 433 ? 5.484 29.367 72.279 1.00 39.10 450 LEU A N 1
ATOM 3147 C CA . LEU A 1 433 ? 4.263 30.202 72.207 1.00 39.15 450 LEU A CA 1
ATOM 3148 C C . LEU A 1 433 ? 3.117 29.417 71.572 1.00 38.75 450 LEU A C 1
ATOM 3149 O O . LEU A 1 433 ? 2.089 29.203 72.216 1.00 39.24 450 LEU A O 1
ATOM 3154 N N . THR A 1 434 ? 3.327 28.979 70.326 1.00 37.96 451 THR A N 1
ATOM 3155 C CA . THR A 1 434 ? 2.312 28.296 69.505 1.00 37.45 451 THR A CA 1
ATOM 3156 C C . THR A 1 434 ? 1.815 26.986 70.125 1.00 37.15 451 THR A C 1
ATOM 3157 O O . THR A 1 434 ? 0.617 26.675 70.081 1.00 37.18 451 THR A O 1
ATOM 3161 N N . LYS A 1 435 ? 2.743 26.211 70.679 1.00 36.71 452 LYS A N 1
ATOM 3162 C CA . LYS A 1 435 ? 2.403 24.903 71.243 1.00 36.58 452 LYS A CA 1
ATOM 3163 C C . LYS A 1 435 ? 1.716 25.062 72.576 1.00 35.83 452 LYS A C 1
ATOM 3164 O O . LYS A 1 435 ? 0.676 24.444 72.807 1.00 35.49 452 LYS A O 1
ATOM 3170 N N . SER A 1 436 ? 2.297 25.897 73.436 1.00 35.24 453 SER A N 1
ATOM 3171 C CA . SER A 1 436 ? 1.753 26.124 74.770 1.00 35.15 453 SER A CA 1
ATOM 3172 C C . SER A 1 436 ? 0.328 26.669 74.668 1.00 35.13 453 SER A C 1
ATOM 3173 O O . SER A 1 436 ? -0.591 26.151 75.330 1.00 34.51 453 SER A O 1
ATOM 3176 N N . ASN A 1 437 ? 0.145 27.669 73.798 1.00 35.12 454 ASN A N 1
ATOM 3177 C CA . ASN A 1 437 ? -1.168 28.242 73.550 1.00 35.35 454 ASN A CA 1
ATOM 3178 C C . ASN A 1 437 ? -2.138 27.247 72.944 1.00 35.09 454 ASN A C 1
ATOM 3179 O O . ASN A 1 437 ? -3.334 27.328 73.212 1.00 35.47 454 ASN A O 1
ATOM 3184 N N . ALA A 1 438 ? -1.640 26.339 72.107 1.00 34.74 455 ALA A N 1
ATOM 3185 C CA . ALA A 1 438 ? -2.495 25.312 71.480 1.00 34.31 455 ALA A CA 1
ATOM 3186 C C . ALA A 1 438 ? -2.975 24.293 72.525 1.00 33.89 455 ALA A C 1
ATOM 3187 O O . ALA A 1 438 ? -4.169 23.955 72.568 1.00 33.68 455 ALA A O 1
ATOM 3189 N N . ILE A 1 439 ? -2.047 23.839 73.375 1.00 33.43 456 ILE A N 1
ATOM 3190 C CA . ILE A 1 439 ? -2.370 22.952 74.507 1.00 33.21 456 ILE A CA 1
ATOM 3191 C C . ILE A 1 439 ? -3.366 23.620 75.451 1.00 33.61 456 ILE A C 1
ATOM 3192 O O . ILE A 1 439 ? -4.350 23.011 75.856 1.00 33.89 456 ILE A O 1
ATOM 3197 N N . LYS A 1 440 ? -3.119 24.876 75.800 1.00 34.10 457 LYS A N 1
ATOM 3198 C CA . LYS A 1 440 ? -4.077 25.623 76.613 1.00 34.30 457 LYS A CA 1
ATOM 3199 C C . LYS A 1 440 ? -5.453 25.655 75.926 1.00 34.51 457 LYS A C 1
ATOM 3200 O O . LYS A 1 440 ? -6.445 25.318 76.554 1.00 33.97 457 LYS A O 1
ATOM 3206 N N . ASP A 1 441 ? -5.508 26.008 74.638 1.00 34.90 458 ASP A N 1
ATOM 3207 C CA . ASP A 1 441 ? -6.799 26.068 73.923 1.00 35.50 458 ASP A CA 1
ATOM 3208 C C . ASP A 1 441 ? -7.534 24.742 74.060 1.00 35.62 458 ASP A C 1
ATOM 3209 O O . ASP A 1 441 ? -8.741 24.725 74.284 1.00 35.34 458 ASP A O 1
ATOM 3214 N N . GLU A 1 442 ? -6.801 23.634 73.935 1.00 35.86 459 GLU A N 1
ATOM 3215 C CA . GLU A 1 442 ? -7.409 22.306 74.109 1.00 36.24 459 GLU A CA 1
ATOM 3216 C C . GLU A 1 442 ? -7.840 22.018 75.537 1.00 36.01 459 GLU A C 1
ATOM 3217 O O . GLU A 1 442 ? -9.029 21.842 75.806 1.00 35.25 459 GLU A O 1
ATOM 3223 N N . LYS A 1 443 ? -6.882 21.974 76.455 1.00 36.15 460 LYS A N 1
ATOM 3224 C CA . LYS A 1 443 ? -7.202 21.613 77.839 1.00 36.56 460 LYS A CA 1
ATOM 3225 C C . LYS A 1 443 ? -8.249 22.554 78.455 1.00 36.30 460 LYS A C 1
ATOM 3226 O O . LYS A 1 443 ? -9.096 22.132 79.248 1.00 36.62 460 LYS A O 1
ATOM 3232 N N . SER A 1 444 ? -8.203 23.819 78.056 1.00 36.13 461 SER A N 1
ATOM 3233 C CA . SER A 1 444 ? -9.187 24.828 78.471 1.00 35.90 461 SER A CA 1
ATOM 3234 C C . SER A 1 444 ? -10.647 24.390 78.244 1.00 35.25 461 SER A C 1
ATOM 3235 O O . SER A 1 444 ? -11.546 24.859 78.923 1.00 34.92 461 SER A O 1
ATOM 3238 N N . LYS A 1 445 ? -10.878 23.505 77.277 1.00 35.01 462 LYS A N 1
ATOM 3239 C CA . LYS A 1 445 ? -12.226 22.989 76.997 1.00 34.93 462 LYS A CA 1
ATOM 3240 C C . LYS A 1 445 ? -12.761 22.117 78.139 1.00 34.80 462 LYS A C 1
ATOM 3241 O O . LYS A 1 445 ? -13.967 21.943 78.262 1.00 34.64 462 LYS A O 1
ATOM 3247 N N . TYR A 1 446 ? -11.856 21.565 78.948 1.00 34.72 463 TYR A N 1
ATOM 3248 C CA . TYR A 1 446 ? -12.211 20.614 79.998 1.00 34.79 463 TYR A CA 1
ATOM 3249 C C . TYR A 1 446 ? -11.895 21.119 81.419 1.00 35.08 463 TYR A C 1
ATOM 3250 O O . TYR A 1 446 ? -12.584 20.747 82.372 1.00 34.58 463 TYR A O 1
ATOM 3259 N N . TYR A 1 447 ? -10.853 21.948 81.553 1.00 35.54 464 TYR A N 1
ATOM 3260 C CA . TYR A 1 447 ? -10.362 22.407 82.858 1.00 35.86 464 TYR A CA 1
ATOM 3261 C C . TYR A 1 447 ? -10.445 23.926 82.920 1.00 36.39 464 TYR A C 1
ATOM 3262 O O . TYR A 1 447 ? -9.980 24.609 82.000 1.00 36.11 464 TYR A O 1
ATOM 3271 N N . GLN A 1 448 ? -10.999 24.436 84.020 1.00 36.99 465 GLN A N 1
ATOM 3272 C CA . GLN A 1 448 ? -11.177 25.878 84.245 1.00 37.37 465 GLN A CA 1
ATOM 3273 C C . GLN A 1 448 ? -10.252 26.414 85.346 1.00 37.17 465 GLN A C 1
ATOM 3274 O O . GLN A 1 448 ? -10.501 27.486 85.922 1.00 36.97 465 GLN A O 1
ATOM 3280 N N . LEU A 1 449 ? -9.194 25.658 85.638 1.00 36.80 466 LEU A N 1
ATOM 3281 C CA . LEU A 1 449 ? -8.230 26.041 86.654 1.00 36.22 466 LEU A CA 1
ATOM 3282 C C . LEU A 1 449 ? -7.117 26.871 86.013 1.00 36.11 466 LEU A C 1
ATOM 3283 O O . LEU A 1 449 ? -7.059 27.017 84.795 1.00 35.66 466 LEU A O 1
ATOM 3288 N N . LYS A 1 450 ? -6.261 27.442 86.853 1.00 36.05 467 LYS A N 1
ATOM 3289 C CA . LYS A 1 450 ? -5.101 28.184 86.399 1.00 36.02 467 LYS A CA 1
ATOM 3290 C C . LYS A 1 450 ? -4.273 27.289 85.466 1.00 35.90 467 LYS A C 1
ATOM 3291 O O . LYS A 1 450 ? -3.887 26.194 85.840 1.00 35.76 467 LYS A O 1
ATOM 3297 N N . ILE A 1 451 ? -4.071 27.743 84.234 1.00 35.50 468 ILE A N 1
ATOM 3298 C CA . ILE A 1 451 ? -3.146 27.121 83.302 1.00 35.21 468 ILE A CA 1
ATOM 3299 C C . ILE A 1 451 ? -2.019 28.136 83.104 1.00 35.87 468 ILE A C 1
ATOM 3300 O O . ILE A 1 451 ? -2.273 29.335 82.866 1.00 35.70 468 ILE A O 1
ATOM 3305 N N . LYS A 1 452 ? -0.782 27.669 83.234 1.00 36.14 469 LYS A N 1
ATOM 3306 C CA . LYS A 1 452 ? 0.377 28.515 83.019 1.00 36.31 469 LYS A CA 1
ATOM 3307 C C . LYS A 1 452 ? 1.382 27.762 82.176 1.00 36.29 469 LYS A C 1
ATOM 3308 O O . LYS A 1 452 ? 1.266 26.556 82.009 1.00 36.25 469 LYS A O 1
ATOM 3314 N N . ALA A 1 453 ? 2.323 28.494 81.596 1.00 36.28 470 ALA A N 1
ATOM 3315 C CA . ALA A 1 453 ? 3.379 27.903 80.799 1.00 36.66 470 ALA A CA 1
ATOM 3316 C C . ALA A 1 453 ? 4.684 28.472 81.304 1.00 36.95 470 ALA A C 1
ATOM 3317 O O . ALA A 1 453 ? 4.681 29.529 81.927 1.00 36.58 470 ALA A O 1
ATOM 3319 N N . ASP A 1 454 ? 5.790 27.768 81.064 1.00 37.52 471 ASP A N 1
ATOM 3320 C CA . ASP A 1 454 ? 7.091 28.251 81.496 1.00 38.05 471 ASP A CA 1
ATOM 3321 C C . ASP A 1 454 ? 8.197 27.565 80.735 1.00 38.67 471 ASP A C 1
ATOM 3322 O O . ASP A 1 454 ? 8.538 26.441 81.038 1.00 38.53 471 ASP A O 1
ATOM 3327 N N . PRO A 1 455 ? 8.806 28.271 79.771 1.00 40.02 472 PRO A N 1
ATOM 3328 C CA . PRO A 1 455 ? 9.820 27.639 78.930 1.00 40.68 472 PRO A CA 1
ATOM 3329 C C . PRO A 1 455 ? 11.092 27.224 79.671 1.00 41.44 472 PRO A C 1
ATOM 3330 O O . PRO A 1 455 ? 11.817 26.378 79.175 1.00 41.78 472 PRO A O 1
ATOM 3334 N N . ASN A 1 456 ? 11.361 27.793 80.841 1.00 42.22 473 ASN A N 1
ATOM 3335 C CA . ASN A 1 456 ? 12.564 27.435 81.589 1.00 42.91 473 ASN A CA 1
ATOM 3336 C C . ASN A 1 456 ? 12.363 26.379 82.698 1.00 43.45 473 ASN A C 1
ATOM 3337 O O . ASN A 1 456 ? 13.324 26.006 83.379 1.00 43.24 473 ASN A O 1
ATOM 3342 N N . LYS A 1 457 ? 11.139 25.882 82.872 1.00 44.21 474 LYS A N 1
ATOM 3343 C CA . LYS A 1 457 ? 10.898 24.830 83.862 1.00 44.79 474 LYS A CA 1
ATOM 3344 C C . LYS A 1 457 ? 11.016 23.464 83.187 1.00 45.35 474 LYS A C 1
ATOM 3345 O O . LYS A 1 457 ? 10.331 23.190 82.202 1.00 45.52 474 LYS A O 1
ATOM 3351 N N . THR A 1 458 ? 11.887 22.606 83.707 1.00 45.92 475 THR A N 1
ATOM 3352 C CA . THR A 1 458 ? 11.981 21.238 83.209 1.00 46.51 475 THR A CA 1
ATOM 3353 C C . THR A 1 458 ? 11.384 20.254 84.217 1.00 47.39 475 THR A C 1
ATOM 3354 O O . THR A 1 458 ? 11.340 20.513 85.414 1.00 47.81 475 THR A O 1
ATOM 3358 N N . ILE A 1 459 ? 10.890 19.131 83.725 1.00 48.74 476 ILE A N 1
ATOM 3359 C CA . ILE A 1 459 ? 10.494 18.033 84.598 1.00 49.64 476 ILE A CA 1
ATOM 3360 C C . ILE A 1 459 ? 11.031 16.772 83.948 1.00 51.22 476 ILE A C 1
ATOM 3361 O O . ILE A 1 459 ? 10.820 16.540 82.754 1.00 51.13 476 ILE A O 1
ATOM 3366 N N . ASN A 1 460 ? 11.776 15.986 84.722 1.00 53.28 477 ASN A N 1
ATOM 3367 C CA . ASN A 1 460 ? 12.448 14.792 84.196 1.00 54.88 477 ASN A CA 1
ATOM 3368 C C . ASN A 1 460 ? 11.987 13.453 84.854 1.00 56.00 477 ASN A C 1
ATOM 3369 O O . ASN A 1 460 ? 12.568 12.995 85.844 1.00 56.29 477 ASN A O 1
ATOM 3374 N N . PRO A 1 461 ? 10.936 12.824 84.294 1.00 57.43 478 PRO A N 1
ATOM 3375 C CA . PRO A 1 461 ? 10.408 11.552 84.802 1.00 58.38 478 PRO A CA 1
ATOM 3376 C C . PRO A 1 461 ? 11.173 10.319 84.307 1.00 59.37 478 PRO A C 1
ATOM 3377 O O . PRO A 1 461 ? 11.115 9.282 84.968 1.00 59.47 478 PRO A O 1
ATOM 3381 N N . ILE A 1 462 ? 11.862 10.433 83.158 1.00 60.65 479 ILE A N 1
ATOM 3382 C CA . ILE A 1 462 ? 12.679 9.332 82.587 1.00 61.22 479 ILE A CA 1
ATOM 3383 C C . ILE A 1 462 ? 13.862 8.981 83.526 1.00 61.72 479 ILE A C 1
ATOM 3384 O O . ILE A 1 462 ? 14.182 7.796 83.695 1.00 61.72 479 ILE A O 1
ATOM 3389 N N . ILE A 1 463 ? 14.479 10.004 84.139 1.00 62.20 480 ILE A N 1
ATOM 3390 C CA . ILE A 1 463 ? 15.559 9.814 85.134 1.00 62.40 480 ILE A CA 1
ATOM 3391 C C . ILE A 1 463 ? 15.087 9.947 86.603 1.00 62.53 480 ILE A C 1
ATOM 3392 O O . ILE A 1 463 ? 15.897 9.735 87.507 1.00 63.00 480 ILE A O 1
ATOM 3394 N N . GLN A 1 464 ? 13.806 10.286 86.839 1.00 62.44 481 GLN A N 1
ATOM 3395 C CA . GLN A 1 464 ? 13.209 10.334 88.200 1.00 62.18 481 GLN A CA 1
ATOM 3396 C C . GLN A 1 464 ? 11.773 9.798 88.199 1.00 62.03 481 GLN A C 1
ATOM 3397 O O . GLN A 1 464 ? 11.513 8.673 88.643 1.00 61.98 481 GLN A O 1
ATOM 3403 N N . LEU A 1 467 ? 7.655 14.666 93.375 1.00 40.08 484 LEU A N 1
ATOM 3404 C CA . LEU A 1 467 ? 7.182 13.436 92.738 1.00 40.23 484 LEU A CA 1
ATOM 3405 C C . LEU A 1 467 ? 6.360 13.673 91.456 1.00 39.66 484 LEU A C 1
ATOM 3406 O O . LEU A 1 467 ? 5.329 14.383 91.492 1.00 39.12 484 LEU A O 1
ATOM 3411 N N . SER A 1 468 ? 6.807 13.052 90.346 1.00 38.74 485 SER A N 1
ATOM 3412 C CA . SER A 1 468 ? 6.051 13.097 89.076 1.00 38.22 485 SER A CA 1
ATOM 3413 C C . SER A 1 468 ? 5.533 11.733 88.601 1.00 37.14 485 SER A C 1
ATOM 3414 O O . SER A 1 468 ? 6.137 10.716 88.874 1.00 36.99 485 SER A O 1
ATOM 3417 N N . PHE A 1 469 ? 4.411 11.728 87.885 1.00 36.25 486 PHE A N 1
ATOM 3418 C CA . PHE A 1 469 ? 3.944 10.525 87.181 1.00 35.77 486 PHE A CA 1
ATOM 3419 C C . PHE A 1 469 ? 3.720 10.847 85.705 1.00 35.82 486 PHE A C 1
ATOM 3420 O O . PHE A 1 469 ? 3.317 11.967 85.354 1.00 35.17 486 PHE A O 1
ATOM 3428 N N . GLN A 1 470 ? 3.997 9.857 84.855 1.00 36.18 487 GLN A N 1
ATOM 3429 C CA . GLN A 1 470 ? 3.734 9.921 83.409 1.00 36.12 487 GLN A CA 1
ATOM 3430 C C . GLN A 1 470 ? 2.455 9.202 83.050 1.00 35.55 487 GLN A C 1
ATOM 3431 O O . GLN A 1 470 ? 2.300 8.033 83.374 1.00 34.57 487 GLN A O 1
ATOM 3437 N N . ILE A 1 471 ? 1.545 9.908 82.383 1.00 35.75 488 ILE A N 1
ATOM 3438 C CA . ILE A 1 471 ? 0.363 9.294 81.790 1.00 35.87 488 ILE A CA 1
ATOM 3439 C C . ILE A 1 471 ? 0.402 9.578 80.290 1.00 36.06 488 ILE A C 1
ATOM 3440 O O . ILE A 1 471 ? 0.203 10.721 79.848 1.00 36.65 488 ILE A O 1
ATOM 3445 N N . ASN A 1 472 ? 0.685 8.538 79.511 1.00 36.10 489 ASN A N 1
ATOM 3446 C CA . ASN A 1 472 ? 0.760 8.663 78.048 1.00 35.73 489 ASN A CA 1
ATOM 3447 C C . ASN A 1 472 ? -0.608 8.799 77.434 1.00 35.64 489 ASN A C 1
ATOM 3448 O O . ASN A 1 472 ? -1.586 8.281 77.973 1.00 35.74 489 ASN A O 1
ATOM 3453 N N . ASN A 1 473 ? -0.663 9.472 76.287 1.00 35.61 490 ASN A N 1
ATOM 3454 C CA . ASN A 1 473 ? -1.880 9.538 75.489 1.00 35.41 490 ASN A CA 1
ATOM 3455 C C . ASN A 1 473 ? -3.101 9.988 76.287 1.00 35.00 490 ASN A C 1
ATOM 3456 O O . ASN A 1 473 ? -4.184 9.405 76.145 1.00 35.08 490 ASN A O 1
ATOM 3461 N N . VAL A 1 474 ? -2.930 11.003 77.135 1.00 34.57 491 VAL A N 1
ATOM 3462 C CA . VAL A 1 474 ? -4.064 11.524 77.885 1.00 34.32 491 VAL A CA 1
ATOM 3463 C C . VAL A 1 474 ? -4.955 12.208 76.888 1.00 34.19 491 VAL A C 1
ATOM 3464 O O . VAL A 1 474 ? -4.474 12.956 76.043 1.00 34.20 491 VAL A O 1
ATOM 3468 N N . ASP A 1 475 ? -6.248 11.907 76.969 1.00 34.16 492 ASP A N 1
ATOM 3469 C CA . ASP A 1 475 ? -7.238 12.429 76.036 1.00 34.01 492 ASP A CA 1
ATOM 3470 C C . ASP A 1 475 ? -8.569 12.543 76.769 1.00 33.86 492 ASP A C 1
ATOM 3471 O O . ASP A 1 475 ? -9.285 11.561 76.986 1.00 33.41 492 ASP A O 1
ATOM 3476 N N . GLU A 1 476 ? -8.886 13.777 77.140 1.00 33.92 493 GLU A N 1
ATOM 3477 C CA . GLU A 1 476 ? -10.094 14.081 77.871 1.00 33.90 493 GLU A CA 1
ATOM 3478 C C . GLU A 1 476 ? -11.369 13.608 77.153 1.00 33.68 493 GLU A C 1
ATOM 3479 O O . GLU A 1 476 ? -12.389 13.423 77.813 1.00 33.58 493 GLU A O 1
ATOM 3485 N N . LYS A 1 477 ? -11.309 13.394 75.830 1.00 33.26 494 LYS A N 1
ATOM 3486 C CA . LYS A 1 477 ? -12.493 12.996 75.055 1.00 33.30 494 LYS A CA 1
ATOM 3487 C C . LYS A 1 477 ? -12.843 11.524 75.187 1.00 33.40 494 LYS A C 1
ATOM 3488 O O . LYS A 1 477 ? -13.982 11.141 74.902 1.00 33.21 494 LYS A O 1
ATOM 3494 N N . GLY A 1 478 ? -11.886 10.695 75.602 1.00 33.46 495 GLY A N 1
ATOM 3495 C CA . GLY A 1 478 ? -12.063 9.240 75.536 1.00 33.56 495 GLY A CA 1
ATOM 3496 C C . GLY A 1 478 ? -12.473 8.538 76.818 1.00 33.87 495 GLY A C 1
ATOM 3497 O O . GLY A 1 478 ? -11.998 7.435 77.092 1.00 34.05 495 GLY A O 1
ATOM 3506 N N . TYR A 1 480 ? -15.011 7.339 80.303 1.00 33.22 497 TYR A N 1
ATOM 3507 C CA . TYR A 1 480 ? -16.224 6.892 80.941 1.00 33.20 497 TYR A CA 1
ATOM 3508 C C . TYR A 1 480 ? -16.015 7.019 82.444 1.00 32.58 497 TYR A C 1
ATOM 3509 O O . TYR A 1 480 ? -14.903 7.231 82.909 1.00 32.24 497 TYR A O 1
ATOM 3518 N N . LYS A 1 481 ? -17.091 6.885 83.200 1.00 31.98 498 LYS A N 1
ATOM 3519 C CA . LYS A 1 481 ? -16.997 6.960 84.643 1.00 31.57 498 LYS A CA 1
ATOM 3520 C C . LYS A 1 481 ? -18.014 6.019 85.287 1.00 31.19 498 LYS A C 1
ATOM 3521 O O . LYS A 1 481 ? -19.023 5.634 84.663 1.00 31.36 498 LYS A O 1
ATOM 3527 N N . PHE A 1 482 ? -17.744 5.661 86.537 1.00 30.27 499 PHE A N 1
ATOM 3528 C CA . PHE A 1 482 ? -18.739 4.982 87.362 1.00 29.70 499 PHE A CA 1
ATOM 3529 C C . PHE A 1 482 ? -18.448 5.246 88.843 1.00 29.07 499 PHE A C 1
ATOM 3530 O O . PHE A 1 482 ? -17.303 5.548 89.216 1.00 28.32 499 PHE A O 1
ATOM 3538 N N . LYS A 1 483 ? -19.489 5.136 89.667 1.00 28.38 500 LYS A N 1
ATOM 3539 C CA . LYS A 1 483 ? -19.344 5.276 91.103 1.00 28.14 500 LYS A CA 1
ATOM 3540 C C . LYS A 1 483 ? -19.363 3.932 91.798 1.00 27.71 500 LYS A C 1
ATOM 3541 O O . LYS A 1 483 ? -20.293 3.162 91.607 1.00 28.38 500 LYS A O 1
ATOM 3547 N N . ASN A 1 484 ? -18.352 3.671 92.625 1.00 27.13 501 ASN A N 1
ATOM 3548 C CA . ASN A 1 484 ? -18.351 2.519 93.528 1.00 26.73 501 ASN A CA 1
ATOM 3549 C C . ASN A 1 484 ? -19.348 2.789 94.657 1.00 26.94 501 ASN A C 1
ATOM 3550 O O . ASN A 1 484 ? -19.241 3.777 95.374 1.00 26.93 501 ASN A O 1
ATOM 3555 N N . ALA A 1 485 ? -20.323 1.905 94.801 1.00 27.28 502 ALA A N 1
ATOM 3556 C CA . ALA A 1 485 ? -21.397 2.099 95.762 1.00 27.55 502 ALA A CA 1
ATOM 3557 C C . ALA A 1 485 ? -20.931 1.895 97.190 1.00 27.89 502 ALA A C 1
ATOM 3558 O O . ALA A 1 485 ? -21.414 2.562 98.084 1.00 27.81 502 ALA A O 1
ATOM 3560 N N . ASN A 1 486 ? -20.016 0.959 97.420 1.00 28.20 503 ASN A N 1
ATOM 3561 C CA . ASN A 1 486 ? -19.519 0.742 98.783 1.00 28.45 503 ASN A CA 1
ATOM 3562 C C . ASN A 1 486 ? -18.794 1.971 99.313 1.00 27.93 503 ASN A C 1
ATOM 3563 O O . ASN A 1 486 ? -18.931 2.310 100.475 1.00 28.18 503 ASN A O 1
ATOM 3568 N N . THR A 1 487 ? -17.991 2.598 98.466 1.00 27.21 504 THR A N 1
ATOM 3569 C CA . THR A 1 487 ? -17.050 3.602 98.926 1.00 26.80 504 THR A CA 1
ATOM 3570 C C . THR A 1 487 ? -17.402 5.022 98.491 1.00 26.58 504 THR A C 1
ATOM 3571 O O . THR A 1 487 ? -16.833 5.963 99.004 1.00 26.15 504 THR A O 1
ATOM 3575 N N . ASN A 1 488 ? -18.331 5.158 97.545 1.00 26.51 505 ASN A N 1
ATOM 3576 C CA . ASN A 1 488 ? -18.717 6.447 96.964 1.00 26.82 505 ASN A CA 1
ATOM 3577 C C . ASN A 1 488 ? -17.583 7.188 96.271 1.00 26.79 505 ASN A C 1
ATOM 3578 O O . ASN A 1 488 ? -17.503 8.402 96.308 1.00 27.18 505 ASN A O 1
ATOM 3583 N N . ILE A 1 489 ? -16.720 6.439 95.608 1.00 26.72 506 ILE A N 1
ATOM 3584 C CA . ILE A 1 489 ? -15.653 7.030 94.819 1.00 26.46 506 ILE A CA 1
ATOM 3585 C C . ILE A 1 489 ? -16.067 6.975 93.361 1.00 26.66 506 ILE A C 1
ATOM 3586 O O . ILE A 1 489 ? -16.640 5.977 92.896 1.00 26.95 506 ILE A O 1
ATOM 3591 N N . TRP A 1 490 ? -15.821 8.075 92.659 1.00 26.44 507 TRP A N 1
ATOM 3592 C CA . TRP A 1 490 ? -16.006 8.126 91.225 1.00 26.31 507 TRP A CA 1
ATOM 3593 C C . TRP A 1 490 ? -14.691 7.703 90.618 1.00 25.86 507 TRP A C 1
ATOM 3594 O O . TRP A 1 490 ? -13.634 8.116 91.088 1.00 25.77 507 TRP A O 1
ATOM 3605 N N . TYR A 1 491 ? -14.762 6.841 89.614 1.00 25.79 508 TYR A N 1
ATOM 3606 C CA . TYR A 1 491 ? -13.589 6.430 88.857 1.00 25.74 508 TYR A CA 1
ATOM 3607 C C . TYR A 1 491 ? -13.868 6.802 87.407 1.00 26.53 508 TYR A C 1
ATOM 3608 O O . TYR A 1 491 ? -14.805 6.268 86.784 1.00 26.47 508 TYR A O 1
ATOM 3617 N N . ILE A 1 492 ? -13.092 7.775 86.921 1.00 27.31 509 ILE A N 1
ATOM 3618 C CA . ILE A 1 492 ? -13.150 8.244 85.542 1.00 28.10 509 ILE A CA 1
ATOM 3619 C C . ILE A 1 492 ? -11.965 7.617 84.820 1.00 28.41 509 ILE A C 1
ATOM 3620 O O . ILE A 1 492 ? -10.817 7.828 85.201 1.00 28.55 509 ILE A O 1
ATOM 3625 N N . TYR A 1 493 ? -12.257 6.814 83.802 1.00 28.73 510 TYR A N 1
ATOM 3626 C CA . TYR A 1 493 ? -11.249 5.963 83.192 1.00 28.97 510 TYR A CA 1
ATOM 3627 C C . TYR A 1 493 ? -11.276 6.070 81.696 1.00 28.60 510 TYR A C 1
ATOM 3628 O O . TYR A 1 493 ? -12.331 6.260 81.101 1.00 28.50 510 TYR A O 1
ATOM 3637 N N . ASN A 1 494 ? -10.084 5.964 81.116 1.00 28.60 511 ASN A N 1
ATOM 3638 C CA . ASN A 1 494 ? -9.882 5.989 79.671 1.00 28.39 511 ASN A CA 1
ATOM 3639 C C . ASN A 1 494 ? -9.547 4.576 79.190 1.00 28.40 511 ASN A C 1
ATOM 3640 O O . ASN A 1 494 ? -8.412 4.117 79.366 1.00 28.31 511 ASN A O 1
ATOM 3645 N N . PRO A 1 495 ? -10.522 3.887 78.569 1.00 28.28 512 PRO A N 1
ATOM 3646 C CA . PRO A 1 495 ? -10.315 2.500 78.211 1.00 28.39 512 PRO A CA 1
ATOM 3647 C C . PRO A 1 495 ? -9.497 2.287 76.928 1.00 28.49 512 PRO A C 1
ATOM 3648 O O . PRO A 1 495 ? -9.338 1.143 76.519 1.00 28.95 512 PRO A O 1
ATOM 3652 N N . THR A 1 496 ? -8.984 3.353 76.309 1.00 28.26 513 THR A N 1
ATOM 3653 C CA . THR A 1 496 ? -7.996 3.218 75.243 1.00 28.03 513 THR A CA 1
ATOM 3654 C C . THR A 1 496 ? -6.578 3.345 75.786 1.00 28.02 513 THR A C 1
ATOM 3655 O O . THR A 1 496 ? -5.702 2.583 75.387 1.00 28.55 513 THR A O 1
ATOM 3659 N N . SER A 1 497 ? -6.352 4.298 76.694 1.00 27.54 514 SER A N 1
ATOM 3660 C CA . SER A 1 497 ? -5.009 4.590 77.228 1.00 26.98 514 SER A CA 1
ATOM 3661 C C . SER A 1 497 ? -4.711 3.974 78.610 1.00 26.48 514 SER A C 1
ATOM 3662 O O . SER A 1 497 ? -3.569 3.954 79.053 1.00 25.81 514 SER A O 1
ATOM 3673 N N . TYR A 1 499 ? -5.664 4.770 81.754 1.00 26.71 516 TYR A N 1
ATOM 3674 C CA . TYR A 1 499 ? -5.445 5.608 82.921 1.00 26.43 516 TYR A CA 1
ATOM 3675 C C . TYR A 1 499 ? -6.792 5.985 83.499 1.00 26.11 516 TYR A C 1
ATOM 3676 O O . TYR A 1 499 ? -7.817 5.863 82.824 1.00 25.73 516 TYR A O 1
ATOM 3685 N N . CYS A 1 500 ? -6.768 6.442 84.751 1.00 25.82 517 CYS A N 1
ATOM 3686 C CA . CYS A 1 500 ? -7.966 6.722 85.486 1.00 25.99 517 CYS A CA 1
ATOM 3687 C C . CYS A 1 500 ? -7.761 7.741 86.624 1.00 26.37 517 CYS A C 1
ATOM 3688 O O . CYS A 1 500 ? -6.839 7.602 87.441 1.00 25.93 517 CYS A O 1
ATOM 3691 N N . PHE A 1 501 ? -8.637 8.754 86.670 1.00 26.40 518 PHE A N 1
ATOM 3692 C CA . PHE A 1 501 ? -8.660 9.726 87.755 1.00 26.28 518 PHE A CA 1
ATOM 3693 C C . PHE A 1 501 ? -9.794 9.358 88.686 1.00 26.78 518 PHE A C 1
ATOM 3694 O O . PHE A 1 501 ? -10.935 9.181 88.237 1.00 26.90 518 PHE A O 1
ATOM 3702 N N . ALA A 1 502 ? -9.490 9.257 89.986 1.00 27.48 519 ALA A N 1
ATOM 3703 C CA . ALA A 1 502 ? -10.507 8.943 91.012 1.00 27.76 519 ALA A CA 1
ATOM 3704 C C . ALA A 1 502 ? -10.771 10.125 91.966 1.00 27.64 519 ALA A C 1
ATOM 3705 O O . ALA A 1 502 ? -9.922 10.985 92.134 1.00 27.98 519 ALA A O 1
ATOM 3707 N N . TYR A 1 503 ? -11.948 10.157 92.584 1.00 27.78 520 TYR A N 1
ATOM 3708 C CA . TYR A 1 503 ? -12.252 11.145 93.642 1.00 27.76 520 TYR A CA 1
ATOM 3709 C C . TYR A 1 503 ? -13.513 10.756 94.416 1.00 27.47 520 TYR A C 1
ATOM 3710 O O . TYR A 1 503 ? -14.462 10.237 93.822 1.00 26.92 520 TYR A O 1
ATOM 3719 N N . TYR A 1 504 ? -13.508 10.999 95.731 1.00 27.24 521 TYR A N 1
ATOM 3720 C CA . TYR A 1 504 ? -14.708 10.825 96.560 1.00 27.25 521 TYR A CA 1
ATOM 3721 C C . TYR A 1 504 ? -15.824 11.758 96.072 1.00 26.55 521 TYR A C 1
ATOM 3722 O O . TYR A 1 504 ? -15.544 12.843 95.585 1.00 25.94 521 TYR A O 1
ATOM 3731 N N . ASP A 1 505 ? -17.077 11.315 96.206 1.00 26.04 522 ASP A N 1
ATOM 3732 C CA . ASP A 1 505 ? -18.226 11.986 95.601 1.00 26.04 522 ASP A CA 1
ATOM 3733 C C . ASP A 1 505 ? -18.698 13.214 96.378 1.00 26.03 522 ASP A C 1
ATOM 3734 O O . ASP A 1 505 ? -19.706 13.194 97.108 1.00 25.59 522 ASP A O 1
ATOM 3739 N N . ASP A 1 506 ? -17.941 14.283 96.200 1.00 26.12 523 ASP A N 1
ATOM 3740 C CA . ASP A 1 506 ? -18.297 15.582 96.701 1.00 26.43 523 ASP A CA 1
ATOM 3741 C C . ASP A 1 506 ? -17.862 16.549 95.632 1.00 26.07 523 ASP A C 1
ATOM 3742 O O . ASP A 1 506 ? -16.681 16.651 95.338 1.00 26.29 523 ASP A O 1
ATOM 3747 N N . ASP A 1 507 ? -18.830 17.254 95.060 1.00 25.95 524 ASP A N 1
ATOM 3748 C CA . ASP A 1 507 ? -18.581 18.220 94.000 1.00 25.74 524 ASP A CA 1
ATOM 3749 C C . ASP A 1 507 ? -17.459 19.230 94.329 1.00 25.40 524 ASP A C 1
ATOM 3750 O O . ASP A 1 507 ? -16.785 19.728 93.417 1.00 25.22 524 ASP A O 1
ATOM 3755 N N . TYR A 1 508 ? -17.198 19.501 95.603 1.00 24.90 525 TYR A N 1
ATOM 3756 C CA . TYR A 1 508 ? -16.119 20.430 95.915 1.00 25.49 525 TYR A CA 1
ATOM 3757 C C . TYR A 1 508 ? -14.787 20.012 95.260 1.00 26.25 525 TYR A C 1
ATOM 3758 O O . TYR A 1 508 ? -13.982 20.869 94.922 1.00 26.57 525 TYR A O 1
ATOM 3767 N N . ILE A 1 509 ? -14.562 18.706 95.083 1.00 27.01 526 ILE A N 1
ATOM 3768 C CA . ILE A 1 509 ? -13.322 18.207 94.466 1.00 27.39 526 ILE A CA 1
ATOM 3769 C C . ILE A 1 509 ? -13.257 18.519 92.974 1.00 27.77 526 ILE A C 1
ATOM 3770 O O . ILE A 1 509 ? -12.350 19.222 92.545 1.00 28.52 526 ILE A O 1
ATOM 3775 N N . PRO A 1 510 ? -14.205 18.016 92.167 1.00 28.22 527 PRO A N 1
ATOM 3776 C CA . PRO A 1 510 ? -14.136 18.449 90.743 1.00 28.25 527 PRO A CA 1
ATOM 3777 C C . PRO A 1 510 ? -14.097 19.974 90.578 1.00 28.45 527 PRO A C 1
ATOM 3778 O O . PRO A 1 510 ? -13.458 20.478 89.653 1.00 28.14 527 PRO A O 1
ATOM 3782 N N . ASP A 1 511 ? -14.743 20.699 91.495 1.00 29.03 528 ASP A N 1
ATOM 3783 C CA . ASP A 1 511 ? -14.742 22.175 91.462 1.00 29.28 528 ASP A CA 1
ATOM 3784 C C . ASP A 1 511 ? -13.350 22.768 91.753 1.00 29.14 528 ASP A C 1
ATOM 3785 O O . ASP A 1 511 ? -12.970 23.788 91.163 1.00 29.14 528 ASP A O 1
ATOM 3790 N N . ALA A 1 512 ? -12.578 22.123 92.622 1.00 29.07 529 ALA A N 1
ATOM 3791 C CA . ALA A 1 512 ? -11.204 22.541 92.849 1.00 28.76 529 ALA A CA 1
ATOM 3792 C C . ALA A 1 512 ? -10.400 22.454 91.542 1.00 29.02 529 ALA A C 1
ATOM 3793 O O . ALA A 1 512 ? -9.587 23.331 91.248 1.00 29.73 529 ALA A O 1
ATOM 3795 N N . TYR A 1 513 ? -10.673 21.453 90.715 1.00 29.03 530 TYR A N 1
ATOM 3796 C CA . TYR A 1 513 ? -10.010 21.344 89.401 1.00 28.77 530 TYR A CA 1
ATOM 3797 C C . TYR A 1 513 ? -10.746 22.057 88.267 1.00 29.08 530 TYR A C 1
ATOM 3798 O O . TYR A 1 513 ? -10.267 22.102 87.133 1.00 29.29 530 TYR A O 1
ATOM 3807 N N . GLY A 1 514 ? -11.901 22.636 88.570 1.00 29.75 531 GLY A N 1
ATOM 3808 C CA . GLY A 1 514 ? -12.730 23.309 87.553 1.00 29.85 531 GLY A CA 1
ATOM 3809 C C . GLY A 1 514 ? -13.070 22.374 86.410 1.00 29.91 531 GLY A C 1
ATOM 3810 O O . GLY A 1 514 ? -12.884 22.731 85.249 1.00 30.34 531 GLY A O 1
ATOM 3811 N N . ILE A 1 515 ? -13.534 21.171 86.757 1.00 29.87 532 ILE A N 1
ATOM 3812 C CA . ILE A 1 515 ? -13.836 20.108 85.791 1.00 30.06 532 ILE A CA 1
ATOM 3813 C C . ILE A 1 515 ? -15.251 19.539 85.968 1.00 30.38 532 ILE A C 1
ATOM 3814 O O . ILE A 1 515 ? -15.603 18.531 85.364 1.00 30.57 532 ILE A O 1
ATOM 3819 N N . LEU A 1 516 ? -16.075 20.202 86.771 1.00 30.68 533 LEU A N 1
ATOM 3820 C CA . LEU A 1 516 ? -17.383 19.681 87.084 1.00 30.63 533 LEU A CA 1
ATOM 3821 C C . LEU A 1 516 ? -18.220 19.548 85.819 1.00 30.81 533 LEU A C 1
ATOM 3822 O O . LEU A 1 516 ? -18.861 18.521 85.608 1.00 31.11 533 LEU A O 1
ATOM 3827 N N . ASP A 1 517 ? -18.205 20.564 84.966 1.00 30.88 534 ASP A N 1
ATOM 3828 C CA . ASP A 1 517 ? -18.941 20.477 83.705 1.00 30.92 534 ASP A CA 1
ATOM 3829 C C . ASP A 1 517 ? -18.490 19.258 82.946 1.00 30.91 534 ASP A C 1
ATOM 3830 O O . ASP A 1 517 ? -19.282 18.349 82.689 1.00 31.05 534 ASP A O 1
ATOM 3835 N N . TRP A 1 518 ? -17.206 19.225 82.618 1.00 30.83 535 TRP A N 1
ATOM 3836 C CA . TRP A 1 518 ? -16.651 18.114 81.865 1.00 30.92 535 TRP A CA 1
ATOM 3837 C C . TRP A 1 518 ? -17.066 16.739 82.405 1.00 31.13 535 TRP A C 1
ATOM 3838 O O . TRP A 1 518 ? -17.542 15.879 81.667 1.00 31.50 535 TRP A O 1
ATOM 3849 N N . VAL A 1 519 ? -16.903 16.546 83.697 1.00 31.09 536 VAL A N 1
ATOM 3850 C CA . VAL A 1 519 ? -17.191 15.263 84.295 1.00 31.60 536 VAL A CA 1
ATOM 3851 C C . VAL A 1 519 ? -18.670 14.877 84.212 1.00 31.64 536 VAL A C 1
ATOM 3852 O O . VAL A 1 519 ? -19.000 13.709 84.024 1.00 31.17 536 VAL A O 1
ATOM 3856 N N . ASN A 1 520 ? -19.555 15.861 84.340 1.00 32.13 537 ASN A N 1
ATOM 3857 C CA . ASN A 1 520 ? -20.986 15.606 84.234 1.00 32.24 537 ASN A CA 1
ATOM 3858 C C . ASN A 1 520 ? -21.350 15.083 82.851 1.00 32.29 537 ASN A C 1
ATOM 3859 O O . ASN A 1 520 ? -22.249 14.262 82.721 1.00 32.80 537 ASN A O 1
ATOM 3864 N N . GLY A 1 521 ? -20.655 15.564 81.824 1.00 32.22 538 GLY A N 1
ATOM 3865 C CA . GLY A 1 521 ? -20.865 15.095 80.453 1.00 31.92 538 GLY A CA 1
ATOM 3866 C C . GLY A 1 521 ? -20.333 13.697 80.177 1.00 31.89 538 GLY A C 1
ATOM 3867 O O . GLY A 1 521 ? -20.809 13.029 79.258 1.00 31.68 538 GLY A O 1
ATOM 3868 N N . ILE A 1 522 ? -19.347 13.253 80.965 1.00 31.93 539 ILE A N 1
ATOM 3869 C CA . ILE A 1 522 ? -18.750 11.924 80.795 1.00 31.77 539 ILE A CA 1
ATOM 3870 C C . ILE A 1 522 ? -19.821 10.825 80.946 1.00 31.84 539 ILE A C 1
ATOM 3871 O O . ILE A 1 522 ? -20.561 10.809 81.939 1.00 31.78 539 ILE A O 1
ATOM 3876 N N . PRO A 1 523 ? -19.910 9.910 79.965 1.00 31.85 540 PRO A N 1
ATOM 3877 C CA . PRO A 1 523 ? -20.910 8.838 80.083 1.00 32.08 540 PRO A CA 1
ATOM 3878 C C . PRO A 1 523 ? -20.583 7.768 81.138 1.00 32.15 540 PRO A C 1
ATOM 3879 O O . PRO A 1 523 ? -19.432 7.375 81.309 1.00 32.23 540 PRO A O 1
ATOM 3883 N N . ILE A 1 524 ? -21.625 7.324 81.830 1.00 32.42 541 ILE A N 1
ATOM 3884 C CA . ILE A 1 524 ? -21.539 6.285 82.838 1.00 32.77 541 ILE A CA 1
ATOM 3885 C C . ILE A 1 524 ? -21.365 4.909 82.195 1.00 33.14 541 ILE A C 1
ATOM 3886 O O . ILE A 1 524 ? -22.210 4.472 81.407 1.00 32.57 541 ILE A O 1
ATOM 3891 N N . LYS A 1 525 ? -20.280 4.229 82.542 1.00 33.58 542 LYS A N 1
ATOM 3892 C CA . LYS A 1 525 ? -20.095 2.838 82.151 1.00 34.00 542 LYS A CA 1
ATOM 3893 C C . LYS A 1 525 ? -19.330 2.109 83.236 1.00 34.10 542 LYS A C 1
ATOM 3894 O O . LYS A 1 525 ? -18.154 2.398 83.492 1.00 34.36 542 LYS A O 1
ATOM 3900 N N . ALA A 1 526 ? -20.012 1.161 83.873 1.00 34.10 543 ALA A N 1
ATOM 3901 C CA . ALA A 1 526 ? -19.427 0.398 84.954 1.00 33.74 543 ALA A CA 1
ATOM 3902 C C . ALA A 1 526 ? -18.354 -0.526 84.403 1.00 33.47 543 ALA A C 1
ATOM 3903 O O . ALA A 1 526 ? -18.438 -1.001 83.271 1.00 33.94 543 ALA A O 1
ATOM 3905 N N . VAL A 1 527 ? -17.315 -0.708 85.201 1.00 33.14 544 VAL A N 1
ATOM 3906 C CA . VAL A 1 527 ? -16.343 -1.772 85.015 1.00 32.42 544 VAL A CA 1
ATOM 3907 C C . VAL A 1 527 ? -16.114 -2.275 86.432 1.00 31.56 544 VAL A C 1
ATOM 3908 O O . VAL A 1 527 ? -16.365 -1.541 87.386 1.00 31.58 544 VAL A O 1
ATOM 3912 N N . THR A 1 528 ? -15.730 -3.537 86.581 1.00 30.37 545 THR A N 1
ATOM 3913 C CA . THR A 1 528 ? -15.565 -4.118 87.908 1.00 29.02 545 THR A CA 1
ATOM 3914 C C . THR A 1 528 ? -14.299 -3.541 88.533 1.00 28.93 545 THR A C 1
ATOM 3915 O O . THR A 1 528 ? -13.369 -3.121 87.818 1.00 28.87 545 THR A O 1
ATOM 3927 N N . THR A 1 530 ? -11.968 -5.050 90.033 1.00 27.93 547 THR A N 1
ATOM 3928 C CA . THR A 1 530 ? -10.778 -5.868 89.832 1.00 27.73 547 THR A CA 1
ATOM 3929 C C . THR A 1 530 ? -10.200 -5.523 88.469 1.00 27.89 547 THR A C 1
ATOM 3930 O O . THR A 1 530 ? -8.993 -5.385 88.345 1.00 27.67 547 THR A O 1
ATOM 3934 N N . THR A 1 531 ? -11.063 -5.319 87.467 1.00 28.26 548 THR A N 1
ATOM 3935 C CA . THR A 1 531 ? -10.622 -4.874 86.134 1.00 28.18 548 THR A CA 1
ATOM 3936 C C . THR A 1 531 ? -9.927 -3.523 86.241 1.00 28.63 548 THR A C 1
ATOM 3937 O O . THR A 1 531 ? -8.852 -3.307 85.672 1.00 29.13 548 THR A O 1
ATOM 3941 N N . LEU A 1 532 ? -10.512 -2.616 86.999 1.00 28.87 549 LEU A N 1
ATOM 3942 C CA . LEU A 1 532 ? -9.923 -1.297 87.137 1.00 29.09 549 LEU A CA 1
ATOM 3943 C C . LEU A 1 532 ? -8.500 -1.376 87.681 1.00 29.33 549 LEU A C 1
ATOM 3944 O O . LEU A 1 532 ? -7.554 -0.916 87.048 1.00 30.11 549 LEU A O 1
ATOM 3949 N N . TYR A 1 533 ? -8.319 -1.994 88.836 1.00 29.32 550 TYR A N 1
ATOM 3950 C CA . TYR A 1 533 ? -6.989 -1.994 89.427 1.00 29.19 550 TYR A CA 1
ATOM 3951 C C . TYR A 1 533 ? -6.023 -2.987 88.792 1.00 29.34 550 TYR A C 1
ATOM 3952 O O . TYR A 1 533 ? -4.816 -2.895 89.004 1.00 29.80 550 TYR A O 1
ATOM 3961 N N . GLN A 1 534 ? -6.521 -3.957 88.045 1.00 29.65 551 GLN A N 1
ATOM 3962 C CA . GLN A 1 534 ? -5.599 -4.888 87.385 1.00 30.13 551 GLN A CA 1
ATOM 3963 C C . GLN A 1 534 ? -5.074 -4.326 86.072 1.00 31.16 551 GLN A C 1
ATOM 3964 O O . GLN A 1 534 ? -3.967 -4.682 85.653 1.00 31.22 551 GLN A O 1
ATOM 3970 N N . ARG A 1 535 ? -5.866 -3.462 85.431 1.00 32.06 552 ARG A N 1
ATOM 3971 C CA . ARG A 1 535 ? -5.565 -3.011 84.083 1.00 32.88 552 ARG A CA 1
ATOM 3972 C C . ARG A 1 535 ? -5.404 -1.512 83.953 1.00 32.70 552 ARG A C 1
ATOM 3973 O O . ARG A 1 535 ? -4.976 -1.055 82.906 1.00 33.23 552 ARG A O 1
ATOM 3981 N N . TYR A 1 536 ? -5.719 -0.742 84.994 1.00 32.50 553 TYR A N 1
ATOM 3982 C CA . TYR A 1 536 ? -5.564 0.715 84.924 1.00 32.24 553 TYR A CA 1
ATOM 3983 C C . TYR A 1 536 ? -4.559 1.247 85.956 1.00 31.89 553 TYR A C 1
ATOM 3984 O O . TYR A 1 536 ? -4.237 0.573 86.933 1.00 32.26 553 TYR A O 1
ATOM 3993 N N . LYS A 1 537 ? -4.024 2.430 85.674 1.00 31.14 554 LYS A N 1
ATOM 3994 C CA . LYS A 1 537 ? -3.303 3.227 86.644 1.00 30.58 554 LYS A CA 1
ATOM 3995 C C . LYS A 1 537 ? -4.337 4.196 87.208 1.00 29.55 554 LYS A C 1
ATOM 3996 O O . LYS A 1 537 ? -5.046 4.857 86.466 1.00 29.50 554 LYS A O 1
ATOM 4002 N N . ILE A 1 538 ? -4.448 4.245 88.520 1.00 28.77 555 ILE A N 1
ATOM 4003 C CA . ILE A 1 538 ? -5.437 5.073 89.174 1.00 28.55 555 ILE A CA 1
ATOM 4004 C C . ILE A 1 538 ? -4.762 6.224 89.944 1.00 28.13 555 ILE A C 1
ATOM 4005 O O . ILE A 1 538 ? -3.871 6.001 90.774 1.00 28.86 555 ILE A O 1
ATOM 4010 N N . TYR A 1 539 ? -5.199 7.443 89.656 1.00 27.17 556 TYR A N 1
ATOM 4011 C CA . TYR A 1 539 ? -4.704 8.628 90.321 1.00 26.60 556 TYR A CA 1
ATOM 4012 C C . TYR A 1 539 ? -5.865 9.342 90.986 1.00 26.48 556 TYR A C 1
ATOM 4013 O O . TYR A 1 539 ? -6.889 9.614 90.339 1.00 25.61 556 TYR A O 1
ATOM 4022 N N . GLY A 1 540 ? -5.706 9.601 92.287 1.00 26.32 557 GLY A N 1
ATOM 4023 C CA . GLY A 1 540 ? -6.675 10.338 93.081 1.00 25.96 557 GLY A CA 1
ATOM 4024 C C . GLY A 1 540 ? -6.448 11.843 92.907 1.00 26.50 557 GLY A C 1
ATOM 4025 O O . GLY A 1 540 ? -5.335 12.334 93.063 1.00 25.89 557 GLY A O 1
ATOM 4026 N N . LEU A 1 541 ? -7.515 12.560 92.558 1.00 26.68 558 LEU A N 1
ATOM 4027 C CA . LEU A 1 541 ? -7.501 13.998 92.468 1.00 26.83 558 LEU A CA 1
ATOM 4028 C C . LEU A 1 541 ? -7.800 14.573 93.872 1.00 27.50 558 LEU A C 1
ATOM 4029 O O . LEU A 1 541 ? -8.301 13.854 94.766 1.00 27.08 558 LEU A O 1
ATOM 4035 N N . THR B 1 19 ? -4.276 60.536 133.028 1.00 31.71 36 THR B N 1
ATOM 4036 C CA . THR B 1 19 ? -5.389 61.314 133.675 1.00 31.90 36 THR B CA 1
ATOM 4037 C C . THR B 1 19 ? -6.706 60.608 133.701 1.00 31.33 36 THR B C 1
ATOM 4038 O O . THR B 1 19 ? -7.529 60.918 134.546 1.00 32.06 36 THR B O 1
ATOM 4042 N N . SER B 1 20 ? -6.952 59.747 132.720 1.00 30.30 37 SER B N 1
ATOM 4043 C CA . SER B 1 20 ? -8.224 58.999 132.638 1.00 29.42 37 SER B CA 1
ATOM 4044 C C . SER B 1 20 ? -8.021 57.528 132.962 1.00 28.33 37 SER B C 1
ATOM 4045 O O . SER B 1 20 ? -8.973 56.788 133.088 1.00 27.64 37 SER B O 1
ATOM 4048 N N . GLU B 1 21 ? -6.764 57.121 133.070 1.00 27.53 38 GLU B N 1
ATOM 4049 C CA . GLU B 1 21 ? -6.412 55.770 133.426 1.00 26.83 38 GLU B CA 1
ATOM 4050 C C . GLU B 1 21 ? -6.790 55.550 134.890 1.00 25.25 38 GLU B C 1
ATOM 4051 O O . GLU B 1 21 ? -6.540 56.393 135.714 1.00 25.07 38 GLU B O 1
ATOM 4057 N N . ILE B 1 22 ? -7.424 54.418 135.173 1.00 24.48 39 ILE B N 1
ATOM 4058 C CA . ILE B 1 22 ? -7.834 54.009 136.518 1.00 23.41 39 ILE B CA 1
ATOM 4059 C C . ILE B 1 22 ? -7.317 52.574 136.781 1.00 23.18 39 ILE B C 1
ATOM 4060 O O . ILE B 1 22 ? -7.430 51.696 135.913 1.00 22.17 39 ILE B O 1
ATOM 4065 N N . ILE B 1 23 ? -6.691 52.373 137.949 1.00 22.87 40 ILE B N 1
ATOM 4066 C CA . ILE B 1 23 ? -6.145 51.077 138.353 1.00 22.82 40 ILE B CA 1
ATOM 4067 C C . ILE B 1 23 ? -7.297 50.334 139.005 1.00 22.93 40 ILE B C 1
ATOM 4068 O O . ILE B 1 23 ? -7.838 50.801 139.986 1.00 23.19 40 ILE B O 1
ATOM 4073 N N . LEU B 1 24 ? -7.710 49.206 138.443 1.00 23.37 41 LEU B N 1
ATOM 4074 C CA . LEU B 1 24 ? -8.822 48.435 139.002 1.00 23.48 41 LEU B CA 1
ATOM 4075 C C . LEU B 1 24 ? -8.307 47.319 139.904 1.00 24.12 41 LEU B C 1
ATOM 4076 O O . LEU B 1 24 ? -8.999 46.877 140.797 1.00 23.57 41 LEU B O 1
ATOM 4081 N N . GLN B 1 25 ? -7.081 46.868 139.675 1.00 25.26 42 GLN B N 1
ATOM 4082 C CA . GLN B 1 25 ? -6.439 45.928 140.583 1.00 25.78 42 GLN B CA 1
ATOM 4083 C C . GLN B 1 25 ? -4.973 46.228 140.605 1.00 26.20 42 GLN B C 1
ATOM 4084 O O . GLN B 1 25 ? -4.322 46.144 139.575 1.00 26.69 42 GLN B O 1
ATOM 4090 N N . GLU B 1 26 ? -4.453 46.616 141.762 1.00 27.27 43 GLU B N 1
ATOM 4091 C CA . GLU B 1 26 ? -3.010 46.835 141.896 1.00 28.63 43 GLU B CA 1
ATOM 4092 C C . GLU B 1 26 ? -2.359 45.467 141.713 1.00 28.23 43 GLU B C 1
ATOM 4093 O O . GLU B 1 26 ? -2.999 44.444 141.977 1.00 28.34 43 GLU B O 1
ATOM 4099 N N . ARG B 1 27 ? -1.114 45.426 141.258 1.00 27.52 44 ARG B N 1
ATOM 4100 C CA . ARG B 1 27 ? -0.420 44.138 141.213 1.00 27.48 44 ARG B CA 1
ATOM 4101 C C . ARG B 1 27 ? -0.357 43.571 142.647 1.00 27.25 44 ARG B C 1
ATOM 4102 O O . ARG B 1 27 ? 0.002 44.295 143.584 1.00 27.00 44 ARG B O 1
ATOM 4110 N N . ASN B 1 28 ? -0.711 42.301 142.825 1.00 26.93 45 ASN B N 1
ATOM 4111 C CA . ASN B 1 28 ? -0.640 41.730 144.149 1.00 27.34 45 ASN B CA 1
ATOM 4112 C C . ASN B 1 28 ? 0.794 41.923 144.666 1.00 27.33 45 ASN B C 1
ATOM 4113 O O . ASN B 1 28 ? 1.776 41.513 144.037 1.00 27.29 45 ASN B O 1
ATOM 4118 N N . SER B 1 29 ? 0.882 42.572 145.821 1.00 26.97 46 SER B N 1
ATOM 4119 C CA . SER B 1 29 ? 2.154 43.009 146.394 1.00 26.79 46 SER B CA 1
ATOM 4120 C C . SER B 1 29 ? 3.037 41.884 146.939 1.00 26.25 46 SER B C 1
ATOM 4121 O O . SER B 1 29 ? 4.211 42.100 147.214 1.00 25.91 46 SER B O 1
ATOM 4124 N N . SER B 1 30 ? 2.468 40.705 147.132 1.00 25.89 47 SER B N 1
ATOM 4125 C CA . SER B 1 30 ? 3.256 39.571 147.564 1.00 26.10 47 SER B CA 1
ATOM 4126 C C . SER B 1 30 ? 3.976 38.891 146.384 1.00 25.91 47 SER B C 1
ATOM 4127 O O . SER B 1 30 ? 4.819 38.046 146.606 1.00 26.13 47 SER B O 1
ATOM 4130 N N . LEU B 1 31 ? 3.657 39.240 145.142 1.00 25.64 48 LEU B N 1
ATOM 4131 C CA . LEU B 1 31 ? 4.370 38.649 144.010 1.00 25.53 48 LEU B CA 1
ATOM 4132 C C . LEU B 1 31 ? 5.729 39.293 143.882 1.00 25.21 48 LEU B C 1
ATOM 4133 O O . LEU B 1 31 ? 5.909 40.444 144.267 1.00 24.77 48 LEU B O 1
ATOM 4138 N N . PRO B 1 32 ? 6.699 38.564 143.323 1.00 25.43 49 PRO B N 1
ATOM 4139 C CA . PRO B 1 32 ? 7.968 39.220 143.026 1.00 25.53 49 PRO B CA 1
ATOM 4140 C C . PRO B 1 32 ? 7.794 40.202 141.867 1.00 25.78 49 PRO B C 1
ATOM 4141 O O . PRO B 1 32 ? 6.795 40.138 141.153 1.00 25.31 49 PRO B O 1
ATOM 4145 N N . ARG B 1 33 ? 8.749 41.109 141.700 1.00 26.24 50 ARG B N 1
ATOM 4146 C CA . ARG B 1 33 ? 8.706 42.073 140.617 1.00 26.90 50 ARG B CA 1
ATOM 4147 C C . ARG B 1 33 ? 9.920 41.866 139.711 1.00 26.85 50 ARG B C 1
ATOM 4148 O O . ARG B 1 33 ? 10.681 42.803 139.451 1.00 27.77 50 ARG B O 1
ATOM 4156 N N . VAL B 1 34 ? 10.085 40.634 139.239 1.00 26.12 51 VAL B N 1
ATOM 4157 C CA . VAL B 1 34 ? 11.236 40.212 138.438 1.00 25.50 51 VAL B CA 1
ATOM 4158 C C . VAL B 1 34 ? 10.728 39.800 137.060 1.00 25.08 51 VAL B C 1
ATOM 4159 O O . VAL B 1 34 ? 9.927 38.869 136.958 1.00 24.02 51 VAL B O 1
ATOM 4163 N N . TRP B 1 35 ? 11.191 40.493 136.016 1.00 24.85 52 TRP B N 1
ATOM 4164 C CA . TRP B 1 35 ? 10.663 40.316 134.639 1.00 24.70 52 TRP B CA 1
ATOM 4165 C C . TRP B 1 35 ? 11.606 39.534 133.732 1.00 25.13 52 TRP B C 1
ATOM 4166 O O . TRP B 1 35 ? 11.202 39.096 132.645 1.00 24.61 52 TRP B O 1
ATOM 4177 N N . SER B 1 36 ? 12.845 39.360 134.189 1.00 25.69 53 SER B N 1
ATOM 4178 C CA . SER B 1 36 ? 13.857 38.586 133.470 1.00 26.13 53 SER B CA 1
ATOM 4179 C C . SER B 1 36 ? 14.927 38.027 134.422 1.00 26.80 53 SER B C 1
ATOM 4180 O O . SER B 1 36 ? 15.166 38.574 135.497 1.00 26.60 53 SER B O 1
ATOM 4183 N N . LYS B 1 37 ? 15.558 36.931 134.026 1.00 28.12 54 LYS B N 1
ATOM 4184 C CA . LYS B 1 37 ? 16.719 36.405 134.744 1.00 29.53 54 LYS B CA 1
ATOM 4185 C C . LYS B 1 37 ? 17.834 36.243 133.723 1.00 30.33 54 LYS B C 1
ATOM 4186 O O . LYS B 1 37 ? 17.679 35.509 132.750 1.00 30.98 54 LYS B O 1
ATOM 4190 N N . LYS B 1 38 ? 18.947 36.946 133.926 1.00 31.08 55 LYS B N 1
ATOM 4191 C CA . LYS B 1 38 ? 20.062 36.908 132.988 1.00 31.52 55 LYS B CA 1
ATOM 4192 C C . LYS B 1 38 ? 20.863 35.611 133.156 1.00 32.12 55 LYS B C 1
ATOM 4193 O O . LYS B 1 38 ? 22.034 35.648 133.542 1.00 33.29 55 LYS B O 1
ATOM 4195 N N . THR B 1 39 ? 20.223 34.481 132.834 1.00 32.26 56 THR B N 1
ATOM 4196 C CA . THR B 1 39 ? 20.804 33.137 132.934 1.00 32.15 56 THR B CA 1
ATOM 4197 C C . THR B 1 39 ? 21.981 32.937 131.971 1.00 31.85 56 THR B C 1
ATOM 4198 O O . THR B 1 39 ? 23.118 33.298 132.285 1.00 30.95 56 THR B O 1
ATOM 4200 N N . PHE B 1 49 ? 34.093 25.539 117.610 1.00 57.01 66 PHE B N 1
ATOM 4201 C CA . PHE B 1 49 ? 34.235 25.384 116.156 1.00 57.06 66 PHE B CA 1
ATOM 4202 C C . PHE B 1 49 ? 35.595 24.755 115.789 1.00 56.52 66 PHE B C 1
ATOM 4203 O O . PHE B 1 49 ? 36.599 25.453 115.580 1.00 56.34 66 PHE B O 1
ATOM 4211 N N . THR B 1 50 ? 35.608 23.423 115.736 1.00 55.73 67 THR B N 1
ATOM 4212 C CA . THR B 1 50 ? 36.776 22.654 115.282 1.00 54.84 67 THR B CA 1
ATOM 4213 C C . THR B 1 50 ? 36.514 22.027 113.891 1.00 53.26 67 THR B C 1
ATOM 4214 O O . THR B 1 50 ? 37.310 21.226 113.389 1.00 53.76 67 THR B O 1
ATOM 4218 N N . ASP B 1 51 ? 35.405 22.414 113.267 1.00 51.00 68 ASP B N 1
ATOM 4219 C CA . ASP B 1 51 ? 35.016 21.857 111.983 1.00 48.82 68 ASP B CA 1
ATOM 4220 C C . ASP B 1 51 ? 34.266 22.923 111.160 1.00 46.13 68 ASP B C 1
ATOM 4221 O O . ASP B 1 51 ? 33.519 23.726 111.706 1.00 45.53 68 ASP B O 1
ATOM 4226 N N . ALA B 1 52 ? 34.484 22.912 109.847 1.00 43.01 69 ALA B N 1
ATOM 4227 C CA . ALA B 1 52 ? 33.879 23.862 108.942 1.00 40.72 69 ALA B CA 1
ATOM 4228 C C . ALA B 1 52 ? 32.367 23.649 108.818 1.00 38.86 69 ALA B C 1
ATOM 4229 O O . ALA B 1 52 ? 31.627 24.567 108.486 1.00 38.18 69 ALA B O 1
ATOM 4231 N N . THR B 1 53 ? 31.901 22.443 109.096 1.00 37.10 70 THR B N 1
ATOM 4232 C CA . THR B 1 53 ? 30.474 22.169 109.041 1.00 35.90 70 THR B CA 1
ATOM 4233 C C . THR B 1 53 ? 29.734 22.633 110.311 1.00 34.74 70 THR B C 1
ATOM 4234 O O . THR B 1 53 ? 28.517 22.521 110.377 1.00 34.94 70 THR B O 1
ATOM 4238 N N . ASP B 1 54 ? 30.439 23.160 111.310 1.00 33.12 71 ASP B N 1
ATOM 4239 C CA . ASP B 1 54 ? 29.811 23.441 112.601 1.00 32.16 71 ASP B CA 1
ATOM 4240 C C . ASP B 1 54 ? 29.220 24.830 112.732 1.00 30.70 71 ASP B C 1
ATOM 4241 O O . ASP B 1 54 ? 28.755 25.195 113.809 1.00 30.29 71 ASP B O 1
ATOM 4246 N N . PHE B 1 55 ? 29.243 25.596 111.646 1.00 28.96 72 PHE B N 1
ATOM 4247 C CA . PHE B 1 55 ? 28.716 26.933 111.622 1.00 27.15 72 PHE B CA 1
ATOM 4248 C C . PHE B 1 55 ? 27.247 26.969 111.156 1.00 26.19 72 PHE B C 1
ATOM 4249 O O . PHE B 1 55 ? 26.557 27.958 111.355 1.00 26.71 72 PHE B O 1
ATOM 4257 N N . LEU B 1 56 ? 26.766 25.901 110.538 1.00 24.96 73 LEU B N 1
ATOM 4258 C CA . LEU B 1 56 ? 25.396 25.852 110.063 1.00 24.15 73 LEU B CA 1
ATOM 4259 C C . LEU B 1 56 ? 24.471 25.886 111.264 1.00 24.15 73 LEU B C 1
ATOM 4260 O O . LEU B 1 56 ? 24.681 25.146 112.229 1.00 24.31 73 LEU B O 1
ATOM 4265 N N . GLY B 1 57 ? 23.468 26.757 111.223 1.00 23.19 74 GLY B N 1
ATOM 4266 C CA . GLY B 1 57 ? 22.558 26.894 112.335 1.00 23.13 74 GLY B CA 1
ATOM 4267 C C . GLY B 1 57 ? 23.032 27.862 113.411 1.00 23.49 74 GLY B C 1
ATOM 4268 O O . GLY B 1 57 ? 22.338 28.041 114.396 1.00 22.60 74 GLY B O 1
ATOM 4269 N N . CYS B 1 58 ? 24.203 28.482 113.251 1.00 23.73 75 CYS B N 1
ATOM 4270 C CA . CYS B 1 58 ? 24.614 29.499 114.198 1.00 24.89 75 CYS B CA 1
ATOM 4271 C C . CYS B 1 58 ? 24.109 30.884 113.831 1.00 24.52 75 CYS B C 1
ATOM 4272 O O . CYS B 1 58 ? 23.748 31.162 112.692 1.00 23.64 75 CYS B O 1
ATOM 4275 N N . SER B 1 59 ? 24.104 31.750 114.833 1.00 24.57 76 SER B N 1
ATOM 4276 C CA . SER B 1 59 ? 23.759 33.119 114.645 1.00 24.98 76 SER B CA 1
ATOM 4277 C C . SER B 1 59 ? 24.944 33.800 113.936 1.00 25.65 76 SER B C 1
ATOM 4278 O O . SER B 1 59 ? 26.089 33.324 114.045 1.00 25.85 76 SER B O 1
ATOM 4281 N N . TYR B 1 60 ? 24.642 34.860 113.175 1.00 25.70 77 TYR B N 1
ATOM 4282 C CA . TYR B 1 60 ? 25.649 35.647 112.454 1.00 26.37 77 TYR B CA 1
ATOM 4283 C C . TYR B 1 60 ? 25.544 37.128 112.854 1.00 26.16 77 TYR B C 1
ATOM 4284 O O . TYR B 1 60 ? 24.455 37.690 112.886 1.00 26.33 77 TYR B O 1
ATOM 4293 N N . ALA B 1 61 ? 26.672 37.741 113.186 1.00 26.16 78 ALA B N 1
ATOM 4294 C CA . ALA B 1 61 ? 26.701 39.104 113.711 1.00 26.32 78 ALA B CA 1
ATOM 4295 C C . ALA B 1 61 ? 27.101 40.021 112.572 1.00 26.66 78 ALA B C 1
ATOM 4296 O O . ALA B 1 61 ? 28.188 39.892 112.019 1.00 25.66 78 ALA B O 1
ATOM 4298 N N . VAL B 1 62 ? 26.179 40.885 112.172 1.00 27.96 79 VAL B N 1
ATOM 4299 C CA . VAL B 1 62 ? 26.433 41.858 111.109 1.00 29.48 79 VAL B CA 1
ATOM 4300 C C . VAL B 1 62 ? 27.030 43.095 111.759 1.00 30.97 79 VAL B C 1
ATOM 4301 O O . VAL B 1 62 ? 28.186 43.434 111.522 1.00 32.08 79 VAL B O 1
ATOM 4305 N N . GLU B 1 63 ? 26.270 43.715 112.650 1.00 32.53 80 GLU B N 1
ATOM 4306 C CA . GLU B 1 63 ? 26.626 45.020 113.152 1.00 33.95 80 GLU B CA 1
ATOM 4307 C C . GLU B 1 63 ? 27.878 45.028 113.999 1.00 33.92 80 GLU B C 1
ATOM 4308 O O . GLU B 1 63 ? 28.738 45.904 113.800 1.00 35.19 80 GLU B O 1
ATOM 4314 N N . ASN B 1 64 ? 27.973 44.091 114.942 1.00 33.29 81 ASN B N 1
ATOM 4315 C CA . ASN B 1 64 ? 29.154 43.989 115.819 1.00 32.65 81 ASN B CA 1
ATOM 4316 C C . ASN B 1 64 ? 30.166 42.975 115.319 1.00 31.72 81 ASN B C 1
ATOM 4317 O O . ASN B 1 64 ? 31.048 42.578 116.068 1.00 32.29 81 ASN B O 1
ATOM 4322 N N . GLY B 1 65 ? 30.034 42.529 114.070 1.00 30.17 82 GLY B N 1
ATOM 4323 C CA . GLY B 1 65 ? 31.010 41.616 113.493 1.00 28.93 82 GLY B CA 1
ATOM 4324 C C . GLY B 1 65 ? 32.260 42.342 113.028 1.00 27.60 82 GLY B C 1
ATOM 4325 O O . GLY B 1 65 ? 32.523 43.477 113.411 1.00 27.19 82 GLY B O 1
ATOM 4326 N N . THR B 1 66 ? 33.027 41.653 112.206 1.00 26.40 83 THR B N 1
ATOM 4327 C CA . THR B 1 66 ? 34.199 42.192 111.559 1.00 25.79 83 THR B CA 1
ATOM 4328 C C . THR B 1 66 ? 33.767 43.002 110.339 1.00 26.02 83 THR B C 1
ATOM 4329 O O . THR B 1 66 ? 34.465 43.907 109.929 1.00 26.44 83 THR B O 1
ATOM 4333 N N . SER B 1 67 ? 32.601 42.671 109.773 1.00 25.79 84 SER B N 1
ATOM 4334 C CA . SER B 1 67 ? 32.035 43.323 108.589 1.00 25.27 84 SER B CA 1
ATOM 4335 C C . SER B 1 67 ? 32.570 42.719 107.330 1.00 24.63 84 SER B C 1
ATOM 4336 O O . SER B 1 67 ? 32.285 43.234 106.262 1.00 24.18 84 SER B O 1
ATOM 4339 N N . ILE B 1 68 ? 33.360 41.651 107.448 1.00 24.14 85 ILE B N 1
ATOM 4340 C CA . ILE B 1 68 ? 33.727 40.862 106.277 1.00 23.19 85 ILE B CA 1
ATOM 4341 C C . ILE B 1 68 ? 32.584 39.844 106.076 1.00 23.27 85 ILE B C 1
ATOM 4342 O O . ILE B 1 68 ? 32.290 39.020 106.943 1.00 22.07 85 ILE B O 1
ATOM 4347 N N . ILE B 1 69 ? 31.931 39.938 104.924 1.00 23.68 86 ILE B N 1
ATOM 4348 C CA . ILE B 1 69 ? 30.753 39.147 104.638 1.00 24.16 86 ILE B CA 1
ATOM 4349 C C . ILE B 1 69 ? 31.199 37.704 104.621 1.00 25.14 86 ILE B C 1
ATOM 4350 O O . ILE B 1 69 ? 32.081 37.366 103.810 1.00 26.12 86 ILE B O 1
ATOM 4355 N N . GLY B 1 70 ? 30.645 36.875 105.521 1.00 24.91 87 GLY B N 1
ATOM 4356 C CA . GLY B 1 70 ? 30.959 35.425 105.553 1.00 25.42 87 GLY B CA 1
ATOM 4357 C C . GLY B 1 70 ? 32.119 34.988 106.438 1.00 25.95 87 GLY B C 1
ATOM 4358 O O . GLY B 1 70 ? 32.470 33.808 106.509 1.00 26.59 87 GLY B O 1
ATOM 4359 N N . ASP B 1 71 ? 32.722 35.954 107.111 1.00 26.59 88 ASP B N 1
ATOM 4360 C CA . ASP B 1 71 ? 33.865 35.744 107.988 1.00 26.73 88 ASP B CA 1
ATOM 4361 C C . ASP B 1 71 ? 33.408 34.808 109.119 1.00 26.58 88 ASP B C 1
ATOM 4362 O O . ASP B 1 71 ? 32.450 35.098 109.838 1.00 25.88 88 ASP B O 1
ATOM 4367 N N . PHE B 1 72 ? 34.087 33.677 109.259 1.00 26.65 89 PHE B N 1
ATOM 4368 C CA . PHE B 1 72 ? 33.707 32.694 110.271 1.00 27.00 89 PHE B CA 1
ATOM 4369 C C . PHE B 1 72 ? 33.668 33.338 111.629 1.00 26.94 89 PHE B C 1
ATOM 4370 O O . PHE B 1 72 ? 32.915 32.898 112.484 1.00 27.92 89 PHE B O 1
ATOM 4378 N N . ALA B 1 73 ? 34.504 34.359 111.832 1.00 26.70 90 ALA B N 1
ATOM 4379 C CA . ALA B 1 73 ? 34.545 35.122 113.079 1.00 26.19 90 ALA B CA 1
ATOM 4380 C C . ALA B 1 73 ? 33.194 35.748 113.458 1.00 26.14 90 ALA B C 1
ATOM 4381 O O . ALA B 1 73 ? 32.949 36.081 114.609 1.00 26.10 90 ALA B O 1
ATOM 4383 N N . ASN B 1 74 ? 32.313 35.922 112.488 1.00 26.57 91 ASN B N 1
ATOM 4384 C CA . ASN B 1 74 ? 31.001 36.483 112.771 1.00 27.03 91 ASN B CA 1
ATOM 4385 C C . ASN B 1 74 ? 29.958 35.409 113.182 1.00 27.24 91 ASN B C 1
ATOM 4386 O O . ASN B 1 74 ? 28.834 35.763 113.568 1.00 27.30 91 ASN B O 1
ATOM 4391 N N . ALA B 1 75 ? 30.307 34.114 113.113 1.00 26.91 92 ALA B N 1
ATOM 4392 C CA . ALA B 1 75 ? 29.413 33.072 113.662 1.00 27.03 92 ALA B CA 1
ATOM 4393 C C . ALA B 1 75 ? 29.504 33.150 115.173 1.00 27.14 92 ALA B C 1
ATOM 4394 O O . ALA B 1 75 ? 30.601 33.095 115.718 1.00 27.07 92 ALA B O 1
ATOM 4396 N N . LYS B 1 76 ? 28.371 33.297 115.850 1.00 27.25 93 LYS B N 1
ATOM 4397 C CA . LYS B 1 76 ? 28.403 33.430 117.308 1.00 27.57 93 LYS B CA 1
ATOM 4398 C C . LYS B 1 76 ? 27.949 32.177 118.032 1.00 26.72 93 LYS B C 1
ATOM 4399 O O . LYS B 1 76 ? 28.790 31.436 118.494 1.00 26.96 93 LYS B O 1
ATOM 4405 N N . TYR B 1 77 ? 26.649 31.921 118.133 1.00 25.82 94 TYR B N 1
ATOM 4406 C CA . TYR B 1 77 ? 26.179 30.786 118.949 1.00 25.40 94 TYR B CA 1
ATOM 4407 C C . TYR B 1 77 ? 25.193 29.898 118.222 1.00 24.58 94 TYR B C 1
ATOM 4408 O O . TYR B 1 77 ? 24.539 30.322 117.268 1.00 25.23 94 TYR B O 1
ATOM 4417 N N . PRO B 1 78 ? 25.084 28.649 118.667 1.00 23.37 95 PRO B N 1
ATOM 4418 C CA . PRO B 1 78 ? 24.079 27.799 118.020 1.00 22.34 95 PRO B CA 1
ATOM 4419 C C . PRO B 1 78 ? 22.726 28.371 118.271 1.00 21.38 95 PRO B C 1
ATOM 4420 O O . PRO B 1 78 ? 22.431 28.762 119.401 1.00 20.73 95 PRO B O 1
ATOM 4424 N N . VAL B 1 79 ? 21.941 28.483 117.204 1.00 20.69 96 VAL B N 1
ATOM 4425 C CA . VAL B 1 79 ? 20.514 28.778 117.314 1.00 19.57 96 VAL B CA 1
ATOM 4426 C C . VAL B 1 79 ? 19.828 27.415 117.180 1.00 19.97 96 VAL B C 1
ATOM 4427 O O . VAL B 1 79 ? 19.081 27.008 118.075 1.00 19.35 96 VAL B O 1
ATOM 4431 N N . VAL B 1 80 ? 20.119 26.714 116.081 1.00 20.33 97 VAL B N 1
ATOM 4432 C CA . VAL B 1 80 ? 19.644 25.350 115.854 1.00 21.85 97 VAL B CA 1
ATOM 4433 C C . VAL B 1 80 ? 20.589 24.372 116.565 1.00 22.49 97 VAL B C 1
ATOM 4434 O O . VAL B 1 80 ? 21.790 24.602 116.633 1.00 22.92 97 VAL B O 1
ATOM 4438 N N . ASN B 1 81 ? 20.056 23.300 117.130 1.00 23.09 98 ASN B N 1
ATOM 4439 C CA . ASN B 1 81 ? 20.913 22.254 117.695 1.00 23.62 98 ASN B CA 1
ATOM 4440 C C . ASN B 1 81 ? 21.139 21.198 116.637 1.00 23.07 98 ASN B C 1
ATOM 4441 O O . ASN B 1 81 ? 20.402 20.239 116.543 1.00 22.27 98 ASN B O 1
ATOM 4454 N N . LYS B 1 83 ? 23.379 18.750 116.137 1.00 25.72 100 LYS B N 1
ATOM 4455 C CA . LYS B 1 83 ? 23.610 17.383 116.514 1.00 26.33 100 LYS B CA 1
ATOM 4456 C C . LYS B 1 83 ? 22.247 16.687 116.743 1.00 26.48 100 LYS B C 1
ATOM 4457 O O . LYS B 1 83 ? 22.000 15.608 116.208 1.00 26.11 100 LYS B O 1
ATOM 4463 N N . LYS B 1 84 ? 21.357 17.314 117.511 1.00 26.77 101 LYS B N 1
ATOM 4464 C CA . LYS B 1 84 ? 20.045 16.701 117.771 1.00 27.31 101 LYS B CA 1
ATOM 4465 C C . LYS B 1 84 ? 19.158 16.671 116.530 1.00 25.85 101 LYS B C 1
ATOM 4466 O O . LYS B 1 84 ? 18.355 15.743 116.365 1.00 24.62 101 LYS B O 1
ATOM 4472 N N . LEU B 1 85 ? 19.287 17.697 115.677 1.00 25.14 102 LEU B N 1
ATOM 4473 C CA . LEU B 1 85 ? 18.491 17.778 114.439 1.00 24.24 102 LEU B CA 1
ATOM 4474 C C . LEU B 1 85 ? 18.863 16.652 113.489 1.00 23.99 102 LEU B C 1
ATOM 4475 O O . LEU B 1 85 ? 17.982 15.918 113.031 1.00 24.27 102 LEU B O 1
ATOM 4480 N N . LEU B 1 86 ? 20.161 16.487 113.235 1.00 23.48 103 LEU B N 1
ATOM 4481 C CA . LEU B 1 86 ? 20.640 15.512 112.247 1.00 23.31 103 LEU B CA 1
ATOM 4482 C C . LEU B 1 86 ? 20.419 14.036 112.647 1.00 23.84 103 LEU B C 1
ATOM 4483 O O . LEU B 1 86 ? 20.391 13.155 111.767 1.00 23.87 103 LEU B O 1
ATOM 4488 N N . GLU B 1 87 ? 20.275 13.781 113.955 1.00 24.09 104 GLU B N 1
ATOM 4489 C CA . GLU B 1 87 ? 19.946 12.455 114.473 1.00 24.90 104 GLU B CA 1
ATOM 4490 C C . GLU B 1 87 ? 18.614 12.033 113.907 1.00 23.96 104 GLU B C 1
ATOM 4491 O O . GLU B 1 87 ? 18.451 10.918 113.466 1.00 23.22 104 GLU B O 1
ATOM 4497 N N . ARG B 1 88 ? 17.658 12.950 113.959 1.00 23.62 105 ARG B N 1
ATOM 4498 C CA . ARG B 1 88 ? 16.344 12.717 113.401 1.00 23.28 105 ARG B CA 1
ATOM 4499 C C . ARG B 1 88 ? 16.280 12.918 111.868 1.00 22.94 105 ARG B C 1
ATOM 4500 O O . ARG B 1 88 ? 15.724 12.084 111.163 1.00 22.73 105 ARG B O 1
ATOM 4508 N N . TYR B 1 89 ? 16.847 14.006 111.362 1.00 22.45 106 TYR B N 1
ATOM 4509 C CA . TYR B 1 89 ? 16.803 14.287 109.932 1.00 22.56 106 TYR B CA 1
ATOM 4510 C C . TYR B 1 89 ? 18.205 14.398 109.289 1.00 22.66 106 TYR B C 1
ATOM 4511 O O . TYR B 1 89 ? 18.650 15.488 108.936 1.00 22.61 106 TYR B O 1
ATOM 4520 N N . PRO B 1 90 ? 18.885 13.266 109.078 1.00 22.88 107 PRO B N 1
ATOM 4521 C CA . PRO B 1 90 ? 20.249 13.377 108.519 1.00 23.22 107 PRO B CA 1
ATOM 4522 C C . PRO B 1 90 ? 20.343 14.162 107.206 1.00 23.54 107 PRO B C 1
ATOM 4523 O O . PRO B 1 90 ? 21.378 14.756 106.916 1.00 24.44 107 PRO B O 1
ATOM 4527 N N . SER B 1 91 ? 19.289 14.182 106.409 1.00 23.86 108 SER B N 1
ATOM 4528 C CA . SER B 1 91 ? 19.365 14.905 105.138 1.00 24.07 108 SER B CA 1
ATOM 4529 C C . SER B 1 91 ? 19.088 16.412 105.234 1.00 23.77 108 SER B C 1
ATOM 4530 O O . SER B 1 91 ? 19.085 17.082 104.222 1.00 24.62 108 SER B O 1
ATOM 4533 N N . TYR B 1 92 ? 18.857 16.951 106.426 1.00 23.26 109 TYR B N 1
ATOM 4534 C CA . TYR B 1 92 ? 18.697 18.393 106.579 1.00 23.02 109 TYR B CA 1
ATOM 4535 C C . TYR B 1 92 ? 20.021 19.175 106.434 1.00 23.89 109 TYR B C 1
ATOM 4536 O O . TYR B 1 92 ? 20.009 20.411 106.376 1.00 23.74 109 TYR B O 1
ATOM 4545 N N . ILE B 1 93 ? 21.153 18.478 106.406 1.00 24.58 110 ILE B N 1
ATOM 4546 C CA . ILE B 1 93 ? 22.453 19.101 106.134 1.00 24.83 110 ILE B CA 1
ATOM 4547 C C . ILE B 1 93 ? 22.822 18.629 104.742 1.00 26.06 110 ILE B C 1
ATOM 4548 O O . ILE B 1 93 ? 22.530 17.507 104.365 1.00 25.32 110 ILE B O 1
ATOM 4553 N N . ASN B 1 94 ? 23.443 19.498 103.967 1.00 27.99 111 ASN B N 1
ATOM 4554 C CA . ASN B 1 94 ? 23.725 19.200 102.567 1.00 29.72 111 ASN B CA 1
ATOM 4555 C C . ASN B 1 94 ? 25.088 19.753 102.150 1.00 30.50 111 ASN B C 1
ATOM 4556 O O . ASN B 1 94 ? 25.209 20.923 101.794 1.00 30.54 111 ASN B O 1
ATOM 4561 N N . PRO B 1 95 ? 26.127 18.914 102.229 1.00 31.74 112 PRO B N 1
ATOM 4562 C CA . PRO B 1 95 ? 27.434 19.340 101.772 1.00 32.85 112 PRO B CA 1
ATOM 4563 C C . PRO B 1 95 ? 27.585 19.026 100.298 1.00 34.47 112 PRO B C 1
ATOM 4564 O O . PRO B 1 95 ? 27.064 18.020 99.806 1.00 34.78 112 PRO B O 1
ATOM 4568 N N . LYS B 1 96 ? 28.285 19.883 99.589 1.00 36.31 113 LYS B N 1
ATOM 4569 C CA . LYS B 1 96 ? 28.552 19.643 98.181 1.00 37.92 113 LYS B CA 1
ATOM 4570 C C . LYS B 1 96 ? 29.999 20.091 97.965 1.00 39.14 113 LYS B C 1
ATOM 4571 O O . LYS B 1 96 ? 30.319 21.269 98.162 1.00 39.52 113 LYS B O 1
ATOM 4577 N N . GLU B 1 97 ? 30.888 19.148 97.648 1.00 40.68 114 GLU B N 1
ATOM 4578 C CA . GLU B 1 97 ? 32.282 19.504 97.381 1.00 42.01 114 GLU B CA 1
ATOM 4579 C C . GLU B 1 97 ? 32.333 20.490 96.214 1.00 42.33 114 GLU B C 1
ATOM 4580 O O . GLU B 1 97 ? 31.670 20.289 95.204 1.00 42.48 114 GLU B O 1
ATOM 4586 N N . LEU B 1 98 ? 33.050 21.591 96.416 1.00 42.99 115 LEU B N 1
ATOM 4587 C CA . LEU B 1 98 ? 33.437 22.500 95.350 1.00 43.35 115 LEU B CA 1
ATOM 4588 C C . LEU B 1 98 ? 34.946 22.440 95.293 1.00 44.28 115 LEU B C 1
ATOM 4589 O O . LEU B 1 98 ? 35.608 21.864 96.181 1.00 44.92 115 LEU B O 1
ATOM 4594 N N . ARG B 1 99 ? 35.491 22.999 94.225 1.00 44.41 116 ARG B N 1
ATOM 4595 C CA . ARG B 1 99 ? 36.926 23.106 94.056 1.00 44.63 116 ARG B CA 1
ATOM 4596 C C . ARG B 1 99 ? 37.065 24.251 93.091 1.00 44.28 116 ARG B C 1
ATOM 4597 O O . ARG B 1 99 ? 37.036 24.068 91.878 1.00 44.73 116 ARG B O 1
ATOM 4605 N N . THR B 1 100 ? 37.166 25.448 93.619 1.00 43.64 117 THR B N 1
ATOM 4606 C CA . THR B 1 100 ? 37.251 26.569 92.745 1.00 43.21 117 THR B CA 1
ATOM 4607 C C . THR B 1 100 ? 37.979 27.716 93.392 1.00 42.81 117 THR B C 1
ATOM 4608 O O . THR B 1 100 ? 38.392 27.640 94.552 1.00 42.65 117 THR B O 1
ATOM 4612 N N . THR B 1 101 ? 38.180 28.753 92.583 1.00 42.64 118 THR B N 1
ATOM 4613 C CA . THR B 1 101 ? 38.841 29.990 92.990 1.00 42.22 118 THR B CA 1
ATOM 4614 C C . THR B 1 101 ? 37.979 31.210 92.624 1.00 41.92 118 THR B C 1
ATOM 4615 O O . THR B 1 101 ? 37.227 31.211 91.638 1.00 41.77 118 THR B O 1
ATOM 4619 N N . GLU B 1 102 ? 38.091 32.240 93.447 1.00 41.52 119 GLU B N 1
ATOM 4620 C CA . GLU B 1 102 ? 37.263 33.414 93.311 1.00 41.28 119 GLU B CA 1
ATOM 4621 C C . GLU B 1 102 ? 38.110 34.636 93.603 1.00 40.23 119 GLU B C 1
ATOM 4622 O O . GLU B 1 102 ? 38.804 34.719 94.616 1.00 39.83 119 GLU B O 1
ATOM 4628 N N . THR B 1 103 ? 38.063 35.573 92.676 1.00 39.32 120 THR B N 1
ATOM 4629 C CA . THR B 1 103 ? 38.685 36.853 92.850 1.00 38.50 120 THR B CA 1
ATOM 4630 C C . THR B 1 103 ? 37.571 37.922 92.743 1.00 37.48 120 THR B C 1
ATOM 4631 O O . THR B 1 103 ? 36.957 38.069 91.692 1.00 38.29 120 THR B O 1
ATOM 4635 N N . LYS B 1 104 ? 37.270 38.620 93.836 1.00 35.71 121 LYS B N 1
ATOM 4636 C CA . LYS B 1 104 ? 36.214 39.654 93.836 1.00 34.66 121 LYS B CA 1
ATOM 4637 C C . LYS B 1 104 ? 36.782 40.948 94.366 1.00 32.66 121 LYS B C 1
ATOM 4638 O O . LYS B 1 104 ? 37.409 40.947 95.410 1.00 32.75 121 LYS B O 1
ATOM 4644 N N . ALA B 1 105 ? 36.522 42.055 93.691 1.00 30.83 122 ALA B N 1
ATOM 4645 C CA . ALA B 1 105 ? 36.994 43.373 94.140 1.00 29.43 122 ALA B CA 1
ATOM 4646 C C . ALA B 1 105 ? 35.843 44.371 94.140 1.00 28.22 122 ALA B C 1
ATOM 4647 O O . ALA B 1 105 ? 34.974 44.331 93.261 1.00 27.56 122 ALA B O 1
ATOM 4649 N N . LEU B 1 106 ? 35.855 45.269 95.127 1.00 27.60 123 LEU B N 1
ATOM 4650 C CA . LEU B 1 106 ? 34.829 46.327 95.278 1.00 26.61 123 LEU B CA 1
ATOM 4651 C C . LEU B 1 106 ? 35.450 47.657 95.689 1.00 26.23 123 LEU B C 1
ATOM 4652 O O . LEU B 1 106 ? 36.191 47.733 96.666 1.00 25.89 123 LEU B O 1
ATOM 4657 N N . SER B 1 107 ? 35.120 48.697 94.937 1.00 26.04 124 SER B N 1
ATOM 4658 C CA . SER B 1 107 ? 35.508 50.060 95.252 1.00 26.35 124 SER B CA 1
ATOM 4659 C C . SER B 1 107 ? 34.278 50.854 95.615 1.00 26.01 124 SER B C 1
ATOM 4660 O O . SER B 1 107 ? 33.241 50.747 94.950 1.00 26.18 124 SER B O 1
ATOM 4663 N N . TYR B 1 108 ? 34.383 51.688 96.637 1.00 25.38 125 TYR B N 1
ATOM 4664 C CA . TYR B 1 108 ? 33.186 52.400 97.096 1.00 24.94 125 TYR B CA 1
ATOM 4665 C C . TYR B 1 108 ? 33.544 53.741 97.727 1.00 24.81 125 TYR B C 1
ATOM 4666 O O . TYR B 1 108 ? 34.372 53.800 98.616 1.00 23.80 125 TYR B O 1
ATOM 4675 N N . SER B 1 109 ? 32.893 54.805 97.245 1.00 25.04 126 SER B N 1
ATOM 4676 C CA . SER B 1 109 ? 33.237 56.170 97.633 1.00 25.20 126 SER B CA 1
ATOM 4677 C C . SER B 1 109 ? 32.690 56.562 99.008 1.00 25.02 126 SER B C 1
ATOM 4678 O O . SER B 1 109 ? 33.146 57.525 99.611 1.00 25.79 126 SER B O 1
ATOM 4681 N N . ASP B 1 110 ? 31.742 55.785 99.515 1.00 25.15 127 ASP B N 1
ATOM 4682 C CA . ASP B 1 110 ? 31.177 55.985 100.845 1.00 24.44 127 ASP B CA 1
ATOM 4683 C C . ASP B 1 110 ? 30.395 54.734 101.222 1.00 24.35 127 ASP B C 1
ATOM 4684 O O . ASP B 1 110 ? 30.325 53.777 100.446 1.00 23.58 127 ASP B O 1
ATOM 4689 N N . PHE B 1 111 ? 29.765 54.752 102.390 1.00 24.72 128 PHE B N 1
ATOM 4690 C CA . PHE B 1 111 ? 29.216 53.524 102.933 1.00 24.94 128 PHE B CA 1
ATOM 4691 C C . PHE B 1 111 ? 27.842 53.139 102.450 1.00 24.91 128 PHE B C 1
ATOM 4692 O O . PHE B 1 111 ? 27.305 52.133 102.886 1.00 24.81 128 PHE B O 1
ATOM 4700 N N . ASP B 1 112 ? 27.285 53.923 101.536 1.00 25.44 129 ASP B N 1
ATOM 4701 C CA . ASP B 1 112 ? 26.075 53.520 100.821 1.00 25.65 129 ASP B CA 1
ATOM 4702 C C . ASP B 1 112 ? 26.481 52.900 99.500 1.00 25.30 129 ASP B C 1
ATOM 4703 O O . ASP B 1 112 ? 25.881 51.927 99.056 1.00 24.91 129 ASP B O 1
ATOM 4708 N N . ARG B 1 113 ? 27.525 53.466 98.887 1.00 25.27 130 ARG B N 1
ATOM 4709 C CA . ARG B 1 113 ? 28.083 52.961 97.636 1.00 24.86 130 ARG B CA 1
ATOM 4710 C C . ARG B 1 113 ? 28.621 51.561 97.844 1.00 24.53 130 ARG B C 1
ATOM 4711 O O . ARG B 1 113 ? 28.709 50.796 96.900 1.00 23.33 130 ARG B O 1
ATOM 4719 N N . LEU B 1 114 ? 29.021 51.273 99.083 1.00 24.96 131 LEU B N 1
ATOM 4720 C CA . LEU B 1 114 ? 29.440 49.935 99.558 1.00 25.38 131 LEU B CA 1
ATOM 4721 C C . LEU B 1 114 ? 28.520 48.800 99.094 1.00 25.80 131 LEU B C 1
ATOM 4722 O O . LEU B 1 114 ? 28.967 47.677 98.814 1.00 26.31 131 LEU B O 1
ATOM 4727 N N . GLU B 1 115 ? 27.233 49.097 99.005 1.00 25.57 132 GLU B N 1
ATOM 4728 C CA . GLU B 1 115 ? 26.272 48.122 98.520 1.00 25.82 132 GLU B CA 1
ATOM 4729 C C . GLU B 1 115 ? 25.867 48.297 97.049 1.00 25.65 132 GLU B C 1
ATOM 4730 O O . GLU B 1 115 ? 24.838 47.787 96.630 1.00 25.16 132 GLU B O 1
ATOM 4736 N N . LYS B 1 116 ? 26.712 48.947 96.250 1.00 26.11 133 LYS B N 1
ATOM 4737 C CA . LYS B 1 116 ? 26.391 49.180 94.846 1.00 25.97 133 LYS B CA 1
ATOM 4738 C C . LYS B 1 116 ? 26.205 47.874 94.081 1.00 26.12 133 LYS B C 1
ATOM 4739 O O . LYS B 1 116 ? 25.444 47.832 93.135 1.00 26.16 133 LYS B O 1
ATOM 4745 N N . ASN B 1 117 ? 26.873 46.808 94.476 1.00 26.54 134 ASN B N 1
ATOM 4746 C CA . ASN B 1 117 ? 26.600 45.504 93.837 1.00 27.29 134 ASN B CA 1
ATOM 4747 C C . ASN B 1 117 ? 25.755 44.590 94.707 1.00 27.11 134 ASN B C 1
ATOM 4748 O O . ASN B 1 117 ? 25.723 43.391 94.501 1.00 26.60 134 ASN B O 1
ATOM 4753 N N . LYS B 1 118 ? 25.053 45.169 95.674 1.00 27.69 135 LYS B N 1
ATOM 4754 C CA . LYS B 1 118 ? 24.223 44.396 96.595 1.00 28.21 135 LYS B CA 1
ATOM 4755 C C . LYS B 1 118 ? 24.947 43.170 97.183 1.00 27.73 135 LYS B C 1
ATOM 4756 O O . LYS B 1 118 ? 24.340 42.102 97.352 1.00 28.00 135 LYS B O 1
ATOM 4762 N N . THR B 1 119 ? 26.224 43.340 97.514 1.00 27.01 136 THR B N 1
ATOM 4763 C CA . THR B 1 119 ? 27.034 42.215 97.968 1.00 26.80 136 THR B CA 1
ATOM 4764 C C . THR B 1 119 ? 26.519 41.610 99.289 1.00 26.54 136 THR B C 1
ATOM 4765 O O . THR B 1 119 ? 26.392 40.406 99.420 1.00 27.10 136 THR B O 1
ATOM 4769 N N . PHE B 1 120 ? 26.208 42.439 100.263 1.00 26.45 137 PHE B N 1
ATOM 4770 C CA . PHE B 1 120 ? 25.619 41.931 101.497 1.00 26.03 137 PHE B CA 1
ATOM 4771 C C . PHE B 1 120 ? 24.159 41.639 101.307 1.00 25.72 137 PHE B C 1
ATOM 4772 O O . PHE B 1 120 ? 23.664 40.586 101.721 1.00 26.86 137 PHE B O 1
ATOM 4780 N N . THR B 1 121 ? 23.473 42.582 100.692 1.00 25.28 138 THR B N 1
ATOM 4781 C CA . THR B 1 121 ? 22.041 42.505 100.479 1.00 25.06 138 THR B CA 1
ATOM 4782 C C . THR B 1 121 ? 21.589 41.134 99.984 1.00 24.99 138 THR B C 1
ATOM 4783 O O . THR B 1 121 ? 20.601 40.593 100.472 1.00 25.21 138 THR B O 1
ATOM 4787 N N . LYS B 1 122 ? 22.312 40.575 99.028 1.00 25.04 139 LYS B N 1
ATOM 4788 C CA . LYS B 1 122 ? 21.881 39.331 98.402 1.00 25.43 139 LYS B CA 1
ATOM 4789 C C . LYS B 1 122 ? 22.161 38.077 99.237 1.00 25.23 139 LYS B C 1
ATOM 4790 O O . LYS B 1 122 ? 21.668 36.978 98.895 1.00 25.96 139 LYS B O 1
ATOM 4796 N N . THR B 1 123 ? 22.922 38.225 100.322 1.00 24.32 140 THR B N 1
ATOM 4797 C CA . THR B 1 123 ? 23.136 37.114 101.245 1.00 24.11 140 THR B CA 1
ATOM 4798 C C . THR B 1 123 ? 21.926 36.832 102.144 1.00 23.84 140 THR B C 1
ATOM 4799 O O . THR B 1 123 ? 21.863 35.782 102.769 1.00 22.70 140 THR B O 1
ATOM 4803 N N . VAL B 1 124 ? 20.970 37.762 102.216 1.00 24.13 141 VAL B N 1
ATOM 4804 C CA . VAL B 1 124 ? 19.859 37.608 103.140 1.00 24.12 141 VAL B CA 1
ATOM 4805 C C . VAL B 1 124 ? 18.646 37.096 102.405 1.00 24.76 141 VAL B C 1
ATOM 4806 O O . VAL B 1 124 ? 18.367 37.534 101.301 1.00 25.45 141 VAL B O 1
ATOM 4810 N N . LYS B 1 125 ? 17.953 36.145 103.022 1.00 24.66 142 LYS B N 1
ATOM 4811 C CA . LYS B 1 125 ? 16.791 35.506 102.433 1.00 24.68 142 LYS B CA 1
ATOM 4812 C C . LYS B 1 125 ? 15.952 36.459 101.604 1.00 24.45 142 LYS B C 1
ATOM 4813 O O . LYS B 1 125 ? 15.595 37.558 102.035 1.00 24.59 142 LYS B O 1
ATOM 4819 N N . SER B 1 126 ? 15.582 36.007 100.422 1.00 24.52 143 SER B N 1
ATOM 4820 C CA . SER B 1 126 ? 14.776 36.832 99.543 1.00 24.61 143 SER B CA 1
ATOM 4821 C C . SER B 1 126 ? 13.396 37.062 100.140 1.00 24.00 143 SER B C 1
ATOM 4822 O O . SER B 1 126 ? 12.769 36.139 100.652 1.00 23.86 143 SER B O 1
ATOM 4825 N N . GLY B 1 127 ? 12.937 38.304 100.067 1.00 23.76 144 GLY B N 1
ATOM 4826 C CA . GLY B 1 127 ? 11.625 38.660 100.505 1.00 23.27 144 GLY B CA 1
ATOM 4827 C C . GLY B 1 127 ? 11.598 39.143 101.929 1.00 23.94 144 GLY B C 1
ATOM 4828 O O . GLY B 1 127 ? 10.608 39.705 102.342 1.00 24.53 144 GLY B O 1
ATOM 4829 N N . PHE B 1 128 ? 12.668 38.913 102.694 1.00 24.01 145 PHE B N 1
ATOM 4830 C CA . PHE B 1 128 ? 12.730 39.395 104.048 1.00 23.91 145 PHE B CA 1
ATOM 4831 C C . PHE B 1 128 ? 13.117 40.869 104.053 1.00 24.18 145 PHE B C 1
ATOM 4832 O O . PHE B 1 128 ? 14.041 41.257 103.375 1.00 25.14 145 PHE B O 1
ATOM 4840 N N . SER B 1 129 ? 12.440 41.665 104.879 1.00 24.26 146 SER B N 1
ATOM 4841 C CA . SER B 1 129 ? 12.656 43.102 104.941 1.00 23.46 146 SER B CA 1
ATOM 4842 C C . SER B 1 129 ? 13.925 43.363 105.733 1.00 23.21 146 SER B C 1
ATOM 4843 O O . SER B 1 129 ? 14.003 43.068 106.962 1.00 21.56 146 SER B O 1
ATOM 4846 N N . LEU B 1 130 ? 14.880 43.947 104.996 1.00 22.04 147 LEU B N 1
ATOM 4847 C CA . LEU B 1 130 ? 16.242 44.086 105.408 1.00 21.61 147 LEU B CA 1
ATOM 4848 C C . LEU B 1 130 ? 16.549 45.515 105.738 1.00 21.63 147 LEU B C 1
ATOM 4849 O O . LEU B 1 130 ? 16.304 46.408 104.964 1.00 21.05 147 LEU B O 1
ATOM 4854 N N . ASN B 1 131 ? 17.132 45.705 106.899 1.00 22.46 148 ASN B N 1
ATOM 4855 C CA . ASN B 1 131 ? 17.656 46.981 107.300 1.00 23.27 148 ASN B CA 1
ATOM 4856 C C . ASN B 1 131 ? 19.121 46.915 106.857 1.00 23.94 148 ASN B C 1
ATOM 4857 O O . ASN B 1 131 ? 19.827 46.003 107.250 1.00 24.64 148 ASN B O 1
ATOM 4862 N N . LEU B 1 132 ? 19.556 47.835 106.012 1.00 24.26 149 LEU B N 1
ATOM 4863 C CA . LEU B 1 132 ? 20.937 47.872 105.598 1.00 25.40 149 LEU B CA 1
ATOM 4864 C C . LEU B 1 132 ? 21.799 48.662 106.618 1.00 26.47 149 LEU B C 1
ATOM 4865 O O . LEU B 1 132 ? 23.021 48.699 106.499 1.00 25.96 149 LEU B O 1
ATOM 4870 N N . GLY B 1 133 ? 21.160 49.272 107.620 1.00 28.02 150 GLY B N 1
ATOM 4871 C CA . GLY B 1 133 ? 21.866 50.053 108.661 1.00 28.77 150 GLY B CA 1
ATOM 4872 C C . GLY B 1 133 ? 22.990 49.267 109.322 1.00 29.76 150 GLY B C 1
ATOM 4873 O O . GLY B 1 133 ? 24.135 49.688 109.318 1.00 29.37 150 GLY B O 1
ATOM 4874 N N . PRO B 1 134 ? 22.666 48.095 109.880 1.00 31.01 151 PRO B N 1
ATOM 4875 C CA . PRO B 1 134 ? 23.669 47.243 110.538 1.00 31.46 151 PRO B CA 1
ATOM 4876 C C . PRO B 1 134 ? 24.918 46.944 109.702 1.00 31.43 151 PRO B C 1
ATOM 4877 O O . PRO B 1 134 ? 26.047 47.095 110.206 1.00 31.68 151 PRO B O 1
ATOM 4881 N N . PHE B 1 135 ? 24.740 46.537 108.447 1.00 30.24 152 PHE B N 1
ATOM 4882 C CA . PHE B 1 135 ? 25.902 46.199 107.644 1.00 29.83 152 PHE B CA 1
ATOM 4883 C C . PHE B 1 135 ? 26.766 47.424 107.345 1.00 30.03 152 PHE B C 1
ATOM 4884 O O . PHE B 1 135 ? 27.987 47.360 107.446 1.00 29.99 152 PHE B O 1
ATOM 4892 N N . LYS B 1 136 ? 26.119 48.532 107.003 1.00 29.99 153 LYS B N 1
ATOM 4893 C CA . LYS B 1 136 ? 26.808 49.730 106.592 1.00 30.12 153 LYS B CA 1
ATOM 4894 C C . LYS B 1 136 ? 27.540 50.382 107.773 1.00 30.87 153 LYS B C 1
ATOM 4895 O O . LYS B 1 136 ? 28.721 50.738 107.665 1.00 31.02 153 LYS B O 1
ATOM 4901 N N . PHE B 1 137 ? 26.852 50.515 108.898 1.00 31.79 154 PHE B N 1
ATOM 4902 C CA . PHE B 1 137 ? 27.485 51.032 110.114 1.00 33.14 154 PHE B CA 1
ATOM 4903 C C . PHE B 1 137 ? 28.632 50.143 110.585 1.00 32.76 154 PHE B C 1
ATOM 4904 O O . PHE B 1 137 ? 29.622 50.652 111.109 1.00 33.08 154 PHE B O 1
ATOM 4912 N N . GLY B 1 138 ? 28.496 48.834 110.421 1.00 32.03 155 GLY B N 1
ATOM 4913 C CA . GLY B 1 138 ? 29.532 47.915 110.888 1.00 31.77 155 GLY B CA 1
ATOM 4914 C C . GLY B 1 138 ? 30.828 48.123 110.135 1.00 31.31 155 GLY B C 1
ATOM 4915 O O . GLY B 1 138 ? 31.903 48.203 110.730 1.00 31.29 155 GLY B O 1
ATOM 4916 N N . ARG B 1 139 ? 30.709 48.241 108.817 1.00 30.65 156 ARG B N 1
ATOM 4917 C CA . ARG B 1 139 ? 31.847 48.423 107.945 1.00 29.72 156 ARG B CA 1
ATOM 4918 C C . ARG B 1 139 ? 32.479 49.779 108.220 1.00 29.57 156 ARG B C 1
ATOM 4919 O O . ARG B 1 139 ? 33.691 49.897 108.290 1.00 28.70 156 ARG B O 1
ATOM 4927 N N . GLN B 1 140 ? 31.651 50.798 108.382 1.00 29.93 157 GLN B N 1
ATOM 4928 C CA . GLN B 1 140 ? 32.144 52.143 108.658 1.00 30.23 157 GLN B CA 1
ATOM 4929 C C . GLN B 1 140 ? 32.945 52.172 109.969 1.00 30.20 157 GLN B C 1
ATOM 4930 O O . GLN B 1 140 ? 34.003 52.801 110.065 1.00 29.84 157 GLN B O 1
ATOM 4936 N N . LYS B 1 141 ? 32.434 51.476 110.977 1.00 30.78 158 LYS B N 1
ATOM 4937 C CA . LYS B 1 141 ? 33.089 51.393 112.283 1.00 31.22 158 LYS B CA 1
ATOM 4938 C C . LYS B 1 141 ? 34.443 50.686 112.121 1.00 31.14 158 LYS B C 1
ATOM 4939 O O . LYS B 1 141 ? 35.448 51.140 112.672 1.00 30.24 158 LYS B O 1
ATOM 4945 N N . THR B 1 142 ? 34.454 49.601 111.330 1.00 30.95 159 THR B N 1
ATOM 4946 C CA . THR B 1 142 ? 35.674 48.868 111.009 1.00 30.53 159 THR B CA 1
ATOM 4947 C C . THR B 1 142 ? 36.728 49.766 110.321 1.00 31.41 159 THR B C 1
ATOM 4948 O O . THR B 1 142 ? 37.906 49.778 110.740 1.00 31.36 159 THR B O 1
ATOM 4952 N N . ILE B 1 143 ? 36.316 50.525 109.301 1.00 31.56 160 ILE B N 1
ATOM 4953 C CA . ILE B 1 143 ? 37.258 51.349 108.544 1.00 32.00 160 ILE B CA 1
ATOM 4954 C C . ILE B 1 143 ? 37.886 52.405 109.436 1.00 33.30 160 ILE B C 1
ATOM 4955 O O . ILE B 1 143 ? 39.093 52.660 109.343 1.00 33.08 160 ILE B O 1
ATOM 4960 N N . LYS B 1 144 ? 37.064 52.994 110.298 1.00 34.68 161 LYS B N 1
ATOM 4961 C CA . LYS B 1 144 ? 37.518 53.972 111.268 1.00 35.92 161 LYS B CA 1
ATOM 4962 C C . LYS B 1 144 ? 38.556 53.354 112.181 1.00 36.78 161 LYS B C 1
ATOM 4963 O O . LYS B 1 144 ? 39.619 53.913 112.354 1.00 37.76 161 LYS B O 1
ATOM 4969 N N . GLU B 1 145 ? 38.253 52.200 112.759 1.00 37.78 162 GLU B N 1
ATOM 4970 C CA . GLU B 1 145 ? 39.195 51.522 113.637 1.00 38.44 162 GLU B CA 1
ATOM 4971 C C . GLU B 1 145 ? 40.420 50.970 112.919 1.00 39.10 162 GLU B C 1
ATOM 4972 O O . GLU B 1 145 ? 41.432 50.778 113.573 1.00 39.78 162 GLU B O 1
ATOM 4978 N N . THR B 1 146 ? 40.336 50.695 111.613 1.00 39.84 163 THR B N 1
ATOM 4979 C CA . THR B 1 146 ? 41.438 50.032 110.872 1.00 40.33 163 THR B CA 1
ATOM 4980 C C . THR B 1 146 ? 42.463 50.987 110.298 1.00 41.47 163 THR B C 1
ATOM 4981 O O . THR B 1 146 ? 43.618 50.604 110.090 1.00 41.50 163 THR B O 1
ATOM 4985 N N . PHE B 1 147 ? 42.036 52.208 110.006 1.00 42.74 164 PHE B N 1
ATOM 4986 C CA . PHE B 1 147 ? 42.878 53.143 109.297 1.00 43.63 164 PHE B CA 1
ATOM 4987 C C . PHE B 1 147 ? 43.046 54.394 110.143 1.00 45.99 164 PHE B C 1
ATOM 4988 O O . PHE B 1 147 ? 42.067 54.918 110.690 1.00 46.10 164 PHE B O 1
ATOM 4996 N N . VAL B 1 148 ? 44.302 54.841 110.260 1.00 48.50 165 VAL B N 1
ATOM 4997 C CA . VAL B 1 148 ? 44.659 55.976 111.094 1.00 50.55 165 VAL B CA 1
ATOM 4998 C C . VAL B 1 148 ? 43.592 57.053 110.996 1.00 52.77 165 VAL B C 1
ATOM 4999 O O . VAL B 1 148 ? 43.192 57.443 109.882 1.00 53.03 165 VAL B O 1
ATOM 5003 N N . HIS B 1 149 ? 43.106 57.482 112.170 1.00 55.20 166 HIS B N 1
ATOM 5004 C CA . HIS B 1 149 ? 42.262 58.684 112.289 1.00 56.92 166 HIS B CA 1
ATOM 5005 C C . HIS B 1 149 ? 42.888 59.760 111.403 1.00 57.31 166 HIS B C 1
ATOM 5006 O O . HIS B 1 149 ? 44.128 59.849 111.256 1.00 57.47 166 HIS B O 1
ATOM 5013 N N . ASN B 1 150 ? 42.007 60.566 110.818 1.00 57.62 167 ASN B N 1
ATOM 5014 C CA . ASN B 1 150 ? 42.412 61.554 109.860 1.00 57.41 167 ASN B CA 1
ATOM 5015 C C . ASN B 1 150 ? 41.426 62.719 109.837 1.00 57.43 167 ASN B C 1
ATOM 5016 O O . ASN B 1 150 ? 40.224 62.567 110.087 1.00 57.14 167 ASN B O 1
ATOM 5021 N N . THR B 1 151 ? 41.996 63.894 109.594 1.00 57.67 168 THR B N 1
ATOM 5022 C CA . THR B 1 151 ? 41.251 65.128 109.369 1.00 57.61 168 THR B CA 1
ATOM 5023 C C . THR B 1 151 ? 40.637 65.079 107.945 1.00 57.29 168 THR B C 1
ATOM 5024 O O . THR B 1 151 ? 39.753 65.882 107.591 1.00 57.29 168 THR B O 1
ATOM 5028 N N . ASP B 1 152 ? 41.103 64.081 107.178 1.00 56.54 169 ASP B N 1
ATOM 5029 C CA . ASP B 1 152 ? 40.819 63.869 105.746 1.00 55.77 169 ASP B CA 1
ATOM 5030 C C . ASP B 1 152 ? 39.533 64.407 105.133 1.00 54.54 169 ASP B C 1
ATOM 5031 O O . ASP B 1 152 ? 38.429 64.185 105.635 1.00 54.53 169 ASP B O 1
ATOM 5036 N N . ASP B 1 153 ? 39.719 65.070 103.996 1.00 53.20 170 ASP B N 1
ATOM 5037 C CA . ASP B 1 153 ? 38.630 65.572 103.191 1.00 51.91 170 ASP B CA 1
ATOM 5038 C C . ASP B 1 153 ? 37.924 64.380 102.559 1.00 50.19 170 ASP B C 1
ATOM 5039 O O . ASP B 1 153 ? 38.499 63.682 101.722 1.00 50.01 170 ASP B O 1
ATOM 5044 N N . SER B 1 154 ? 36.678 64.164 102.973 1.00 48.13 171 SER B N 1
ATOM 5045 C CA . SER B 1 154 ? 35.860 63.059 102.478 1.00 46.98 171 SER B CA 1
ATOM 5046 C C . SER B 1 154 ? 35.637 63.095 100.987 1.00 45.56 171 SER B C 1
ATOM 5047 O O . SER B 1 154 ? 35.347 62.060 100.385 1.00 44.97 171 SER B O 1
ATOM 5050 N N . GLU B 1 155 ? 35.723 64.288 100.396 1.00 44.00 172 GLU B N 1
ATOM 5051 C CA . GLU B 1 155 ? 35.467 64.441 98.964 1.00 42.79 172 GLU B CA 1
ATOM 5052 C C . GLU B 1 155 ? 36.479 63.579 98.185 1.00 40.47 172 GLU B C 1
ATOM 5053 O O . GLU B 1 155 ? 36.155 62.962 97.168 1.00 39.90 172 GLU B O 1
ATOM 5059 N N . LYS B 1 156 ? 37.699 63.526 98.701 1.00 38.04 173 LYS B N 1
ATOM 5060 C CA . LYS B 1 156 ? 38.782 62.817 98.048 1.00 36.53 173 LYS B CA 1
ATOM 5061 C C . LYS B 1 156 ? 38.852 61.337 98.417 1.00 34.57 173 LYS B C 1
ATOM 5062 O O . LYS B 1 156 ? 39.474 60.570 97.689 1.00 34.28 173 LYS B O 1
ATOM 5068 N N . VAL B 1 157 ? 38.203 60.940 99.513 1.00 32.41 174 VAL B N 1
ATOM 5069 C CA . VAL B 1 157 ? 38.358 59.594 100.057 1.00 30.87 174 VAL B CA 1
ATOM 5070 C C . VAL B 1 157 ? 37.616 58.571 99.229 1.00 29.71 174 VAL B C 1
ATOM 5071 O O . VAL B 1 157 ? 36.521 58.844 98.743 1.00 29.72 174 VAL B O 1
ATOM 5075 N N . VAL B 1 158 ? 38.253 57.417 99.022 1.00 28.11 175 VAL B N 1
ATOM 5076 C CA . VAL B 1 158 ? 37.598 56.263 98.409 1.00 26.96 175 VAL B CA 1
ATOM 5077 C C . VAL B 1 158 ? 38.099 54.984 99.080 1.00 26.34 175 VAL B C 1
ATOM 5078 O O . VAL B 1 158 ? 39.270 54.887 99.427 1.00 25.51 175 VAL B O 1
ATOM 5082 N N . HIS B 1 159 ? 37.180 54.031 99.255 1.00 25.81 176 HIS B N 1
ATOM 5083 C CA . HIS B 1 159 ? 37.434 52.761 99.928 1.00 26.11 176 HIS B CA 1
ATOM 5084 C C . HIS B 1 159 ? 37.474 51.592 98.962 1.00 26.54 176 HIS B C 1
ATOM 5085 O O . HIS B 1 159 ? 36.885 51.628 97.870 1.00 26.65 176 HIS B O 1
ATOM 5092 N N . GLY B 1 160 ? 38.139 50.526 99.402 1.00 26.92 177 GLY B N 1
ATOM 5093 C CA . GLY B 1 160 ? 38.306 49.336 98.573 1.00 26.80 177 GLY B CA 1
ATOM 5094 C C . GLY B 1 160 ? 38.288 48.038 99.350 1.00 26.39 177 GLY B C 1
ATOM 5095 O O . GLY B 1 160 ? 38.620 47.994 100.542 1.00 25.83 177 GLY B O 1
ATOM 5096 N N . GLU B 1 161 ? 37.903 46.978 98.646 1.00 26.26 178 GLU B N 1
ATOM 5097 C CA . GLU B 1 161 ? 37.939 45.637 99.191 1.00 26.07 178 GLU B CA 1
ATOM 5098 C C . GLU B 1 161 ? 38.262 44.606 98.121 1.00 25.87 178 GLU B C 1
ATOM 5099 O O . GLU B 1 161 ? 37.787 44.704 96.976 1.00 25.38 178 GLU B O 1
ATOM 5105 N N . LEU B 1 162 ? 39.062 43.621 98.538 1.00 25.67 179 LEU B N 1
ATOM 5106 C CA . LEU B 1 162 ? 39.496 42.509 97.713 1.00 25.62 179 LEU B CA 1
ATOM 5107 C C . LEU B 1 162 ? 39.164 41.197 98.449 1.00 25.90 179 LEU B C 1
ATOM 5108 O O . LEU B 1 162 ? 39.321 41.100 99.674 1.00 25.76 179 LEU B O 1
ATOM 5113 N N . SER B 1 163 ? 38.678 40.208 97.706 1.00 25.74 180 SER B N 1
ATOM 5114 C CA . SER B 1 163 ? 38.491 38.885 98.243 1.00 26.09 180 SER B CA 1
ATOM 5115 C C . SER B 1 163 ? 39.203 37.909 97.334 1.00 26.05 180 SER B C 1
ATOM 5116 O O . SER B 1 163 ? 38.992 37.908 96.106 1.00 25.94 180 SER B O 1
ATOM 5119 N N . ILE B 1 164 ? 40.073 37.113 97.946 1.00 26.18 181 ILE B N 1
ATOM 5120 C CA . ILE B 1 164 ? 40.809 36.062 97.261 1.00 26.69 181 ILE B CA 1
ATOM 5121 C C . ILE B 1 164 ? 40.380 34.777 97.943 1.00 27.15 181 ILE B C 1
ATOM 5122 O O . ILE B 1 164 ? 40.613 34.622 99.141 1.00 27.38 181 ILE B O 1
ATOM 5127 N N . GLU B 1 165 ? 39.723 33.885 97.199 1.00 27.86 182 GLU B N 1
ATOM 5128 C CA . GLU B 1 165 ? 39.109 32.685 97.780 1.00 28.56 182 GLU B CA 1
ATOM 5129 C C . GLU B 1 165 ? 39.537 31.380 97.105 1.00 28.77 182 GLU B C 1
ATOM 5130 O O . GLU B 1 165 ? 39.478 31.231 95.887 1.00 28.85 182 GLU B O 1
ATOM 5136 N N . VAL B 1 166 ? 40.001 30.449 97.927 1.00 29.13 183 VAL B N 1
ATOM 5137 C CA . VAL B 1 166 ? 40.153 29.075 97.540 1.00 29.31 183 VAL B CA 1
ATOM 5138 C C . VAL B 1 166 ? 38.884 28.415 98.073 1.00 29.81 183 VAL B C 1
ATOM 5139 O O . VAL B 1 166 ? 38.749 28.229 99.282 1.00 29.93 183 VAL B O 1
ATOM 5143 N N . VAL B 1 167 ? 37.943 28.103 97.185 1.00 30.09 184 VAL B N 1
ATOM 5144 C CA . VAL B 1 167 ? 36.639 27.576 97.598 1.00 30.49 184 VAL B CA 1
ATOM 5145 C C . VAL B 1 167 ? 36.663 26.069 97.494 1.00 31.28 184 VAL B C 1
ATOM 5146 O O . VAL B 1 167 ? 36.828 25.524 96.395 1.00 30.79 184 VAL B O 1
ATOM 5150 N N . ASN B 1 168 ? 36.474 25.387 98.615 1.00 32.11 185 ASN B N 1
ATOM 5151 C CA . ASN B 1 168 ? 36.554 23.940 98.590 1.00 32.97 185 ASN B CA 1
ATOM 5152 C C . ASN B 1 168 ? 35.275 23.214 98.923 1.00 32.92 185 ASN B C 1
ATOM 5153 O O . ASN B 1 168 ? 35.095 22.072 98.534 1.00 33.62 185 ASN B O 1
ATOM 5158 N N . GLY B 1 169 ? 34.398 23.865 99.661 1.00 33.05 186 GLY B N 1
ATOM 5159 C CA . GLY B 1 169 ? 33.103 23.299 99.975 1.00 32.71 186 GLY B CA 1
ATOM 5160 C C . GLY B 1 169 ? 31.970 24.307 100.037 1.00 32.41 186 GLY B C 1
ATOM 5161 O O . GLY B 1 169 ? 32.160 25.522 100.002 1.00 32.30 186 GLY B O 1
ATOM 5170 N N . LEU B 1 171 ? 27.927 24.419 102.000 1.00 29.37 188 LEU B N 1
ATOM 5171 C CA . LEU B 1 171 ? 27.095 23.801 103.025 1.00 28.99 188 LEU B CA 1
ATOM 5172 C C . LEU B 1 171 ? 25.749 24.506 103.072 1.00 27.70 188 LEU B C 1
ATOM 5173 O O . LEU B 1 171 ? 25.697 25.725 102.989 1.00 28.43 188 LEU B O 1
ATOM 5178 N N . ASN B 1 172 ? 24.678 23.723 103.156 1.00 26.30 189 ASN B N 1
ATOM 5179 C CA . ASN B 1 172 ? 23.307 24.227 103.225 1.00 25.39 189 ASN B CA 1
ATOM 5180 C C . ASN B 1 172 ? 22.444 23.469 104.257 1.00 24.89 189 ASN B C 1
ATOM 5181 O O . ASN B 1 172 ? 22.540 22.232 104.386 1.00 24.47 189 ASN B O 1
ATOM 5186 N N . LEU B 1 173 ? 21.639 24.232 104.998 1.00 23.77 190 LEU B N 1
ATOM 5187 C CA . LEU B 1 173 ? 20.591 23.696 105.858 1.00 23.24 190 LEU B CA 1
ATOM 5188 C C . LEU B 1 173 ? 19.277 23.586 105.074 1.00 23.61 190 LEU B C 1
ATOM 5189 O O . LEU B 1 173 ? 18.971 24.445 104.249 1.00 25.16 190 LEU B O 1
ATOM 5194 N N . GLN B 1 174 ? 18.486 22.554 105.325 1.00 23.37 191 GLN B N 1
ATOM 5195 C CA . GLN B 1 174 ? 17.168 22.482 104.699 1.00 23.13 191 GLN B CA 1
ATOM 5196 C C . GLN B 1 174 ? 16.300 23.630 105.235 1.00 22.93 191 GLN B C 1
ATOM 5197 O O . GLN B 1 174 ? 16.081 23.718 106.427 1.00 22.38 191 GLN B O 1
ATOM 5203 N N . THR B 1 175 ? 15.800 24.482 104.342 1.00 23.30 192 THR B N 1
ATOM 5204 C CA . THR B 1 175 ? 14.983 25.664 104.719 1.00 23.22 192 THR B CA 1
ATOM 5205 C C . THR B 1 175 ? 13.510 25.666 104.216 1.00 23.63 192 THR B C 1
ATOM 5206 O O . THR B 1 175 ? 12.820 26.702 104.322 1.00 24.70 192 THR B O 1
ATOM 5210 N N . ALA B 1 176 ? 13.009 24.536 103.702 1.00 23.28 193 ALA B N 1
ATOM 5211 C CA . ALA B 1 176 ? 11.591 24.456 103.351 1.00 23.25 193 ALA B CA 1
ATOM 5212 C C . ALA B 1 176 ? 10.783 24.849 104.583 1.00 23.48 193 ALA B C 1
ATOM 5213 O O . ALA B 1 176 ? 11.111 24.472 105.703 1.00 22.54 193 ALA B O 1
ATOM 5215 N N . PRO B 1 177 ? 9.742 25.651 104.373 1.00 24.17 194 PRO B N 1
ATOM 5216 C CA . PRO B 1 177 ? 8.914 26.143 105.449 1.00 24.60 194 PRO B CA 1
ATOM 5217 C C . PRO B 1 177 ? 8.558 25.135 106.505 1.00 24.59 194 PRO B C 1
ATOM 5218 O O . PRO B 1 177 ? 8.610 25.475 107.682 1.00 24.33 194 PRO B O 1
ATOM 5222 N N . SER B 1 178 ? 8.178 23.925 106.094 1.00 24.42 195 SER B N 1
ATOM 5223 C CA . SER B 1 178 ? 7.739 22.913 107.069 1.00 24.54 195 SER B CA 1
ATOM 5224 C C . SER B 1 178 ? 8.930 22.242 107.826 1.00 23.90 195 SER B C 1
ATOM 5225 O O . SER B 1 178 ? 8.773 21.737 108.916 1.00 23.87 195 SER B O 1
ATOM 5228 N N . ALA B 1 179 ? 10.113 22.253 107.225 1.00 23.68 196 ALA B N 1
ATOM 5229 C CA . ALA B 1 179 ? 11.350 21.904 107.908 1.00 23.19 196 ALA B CA 1
ATOM 5230 C C . ALA B 1 179 ? 11.656 22.962 108.958 1.00 22.66 196 ALA B C 1
ATOM 5231 O O . ALA B 1 179 ? 12.026 22.624 110.093 1.00 22.81 196 ALA B O 1
ATOM 5233 N N . LEU B 1 180 ? 11.492 24.237 108.593 1.00 21.59 197 LEU B N 1
ATOM 5234 C CA . LEU B 1 180 ? 11.683 25.324 109.569 1.00 21.20 197 LEU B CA 1
ATOM 5235 C C . LEU B 1 180 ? 10.728 25.182 110.756 1.00 21.04 197 LEU B C 1
ATOM 5236 O O . LEU B 1 180 ? 11.116 25.400 111.904 1.00 20.99 197 LEU B O 1
ATOM 5241 N N . ARG B 1 181 ? 9.482 24.822 110.494 1.00 21.44 198 ARG B N 1
ATOM 5242 C CA A ARG B 1 181 ? 8.521 24.633 111.573 0.50 21.65 198 ARG B CA 1
ATOM 5243 C CA B ARG B 1 181 ? 8.505 24.649 111.566 0.50 21.65 198 ARG B CA 1
ATOM 5244 C C . ARG B 1 181 ? 9.007 23.510 112.484 1.00 21.71 198 ARG B C 1
ATOM 5245 O O . ARG B 1 181 ? 9.033 23.654 113.714 1.00 20.79 198 ARG B O 1
ATOM 5260 N N . LYS B 1 182 ? 9.447 22.410 111.878 1.00 21.36 199 LYS B N 1
ATOM 5261 C CA . LYS B 1 182 ? 9.972 21.276 112.647 1.00 21.62 199 LYS B CA 1
ATOM 5262 C C . LYS B 1 182 ? 11.192 21.628 113.477 1.00 21.49 199 LYS B C 1
ATOM 5263 O O . LYS B 1 182 ? 11.284 21.214 114.651 1.00 21.57 199 LYS B O 1
ATOM 5269 N N . ILE B 1 183 ? 12.111 22.411 112.894 1.00 20.70 200 ILE B N 1
ATOM 5270 C CA . ILE B 1 183 ? 13.280 22.847 113.626 1.00 20.22 200 ILE B CA 1
ATOM 5271 C C . ILE B 1 183 ? 12.861 23.710 114.803 1.00 20.77 200 ILE B C 1
ATOM 5272 O O . ILE B 1 183 ? 13.260 23.477 115.950 1.00 19.82 200 ILE B O 1
ATOM 5277 N N . ALA B 1 184 ? 12.040 24.710 114.500 1.00 21.33 201 ALA B N 1
ATOM 5278 C CA . ALA B 1 184 ? 11.501 25.622 115.503 1.00 21.62 201 ALA B CA 1
ATOM 5279 C C . ALA B 1 184 ? 10.876 24.906 116.690 1.00 21.95 201 ALA B C 1
ATOM 5280 O O . ALA B 1 184 ? 11.081 25.302 117.816 1.00 23.44 201 ALA B O 1
ATOM 5282 N N . ALA B 1 185 ? 10.132 23.847 116.421 1.00 21.91 202 ALA B N 1
ATOM 5283 C CA . ALA B 1 185 ? 9.366 23.172 117.423 1.00 21.88 202 ALA B CA 1
ATOM 5284 C C . ALA B 1 185 ? 10.214 22.335 118.414 1.00 22.30 202 ALA B C 1
ATOM 5285 O O . ALA B 1 185 ? 9.863 22.265 119.589 1.00 23.34 202 ALA B O 1
ATOM 5287 N N . ASP B 1 186 ? 11.311 21.712 117.962 1.00 22.15 203 ASP B N 1
ATOM 5288 C CA . ASP B 1 186 ? 11.994 20.673 118.768 1.00 21.81 203 ASP B CA 1
ATOM 5289 C C . ASP B 1 186 ? 13.529 20.673 118.846 1.00 21.78 203 ASP B C 1
ATOM 5290 O O . ASP B 1 186 ? 14.131 19.976 119.669 1.00 21.12 203 ASP B O 1
ATOM 5295 N N . TYR B 1 187 ? 14.152 21.496 118.018 1.00 22.20 204 TYR B N 1
ATOM 5296 C CA . TYR B 1 187 ? 15.568 21.396 117.753 1.00 22.61 204 TYR B CA 1
ATOM 5297 C C . TYR B 1 187 ? 16.355 22.672 117.992 1.00 22.14 204 TYR B C 1
ATOM 5298 O O . TYR B 1 187 ? 17.454 22.787 117.514 1.00 23.76 204 TYR B O 1
ATOM 5307 N N . LEU B 1 188 ? 15.822 23.613 118.748 1.00 21.72 205 LEU B N 1
ATOM 5308 C CA . LEU B 1 188 ? 16.575 24.812 119.104 1.00 21.42 205 LEU B CA 1
ATOM 5309 C C . LEU B 1 188 ? 17.546 24.523 120.248 1.00 21.92 205 LEU B C 1
ATOM 5310 O O . LEU B 1 188 ? 17.265 23.760 121.184 1.00 21.25 205 LEU B O 1
ATOM 5315 N N . ASP B 1 189 ? 18.706 25.148 120.152 1.00 22.56 206 ASP B N 1
ATOM 5316 C CA . ASP B 1 189 ? 19.690 25.139 121.217 1.00 22.74 206 ASP B CA 1
ATOM 5317 C C . ASP B 1 189 ? 19.073 25.682 122.529 1.00 23.28 206 ASP B C 1
ATOM 5318 O O . ASP B 1 189 ? 18.348 26.670 122.542 1.00 23.29 206 ASP B O 1
ATOM 5323 N N . GLU B 1 190 ? 19.380 24.995 123.611 1.00 24.04 207 GLU B N 1
ATOM 5324 C CA . GLU B 1 190 ? 18.929 25.301 124.953 1.00 24.78 207 GLU B CA 1
ATOM 5325 C C . GLU B 1 190 ? 19.152 26.764 125.362 1.00 24.11 207 GLU B C 1
ATOM 5326 O O . GLU B 1 190 ? 18.287 27.370 125.990 1.00 23.02 207 GLU B O 1
ATOM 5332 N N . LEU B 1 191 ? 20.338 27.293 125.050 1.00 23.47 208 LEU B N 1
ATOM 5333 C CA . LEU B 1 191 ? 20.704 28.616 125.504 1.00 23.18 208 LEU B CA 1
ATOM 5334 C C . LEU B 1 191 ? 20.039 29.675 124.651 1.00 23.28 208 LEU B C 1
ATOM 5335 O O . LEU B 1 191 ? 19.844 30.801 125.104 1.00 23.09 208 LEU B O 1
ATOM 5340 N N . PHE B 1 192 ? 19.710 29.311 123.415 1.00 23.68 209 PHE B N 1
ATOM 5341 C CA . PHE B 1 192 ? 18.873 30.142 122.577 1.00 24.22 209 PHE B CA 1
ATOM 5342 C C . PHE B 1 192 ? 17.432 30.265 123.134 1.00 24.84 209 PHE B C 1
ATOM 5343 O O . PHE B 1 192 ? 16.892 31.369 123.179 1.00 24.48 209 PHE B O 1
ATOM 5351 N N . VAL B 1 193 ? 16.829 29.143 123.563 1.00 25.22 210 VAL B N 1
ATOM 5352 C CA . VAL B 1 193 ? 15.478 29.146 124.124 1.00 25.18 210 VAL B CA 1
ATOM 5353 C C . VAL B 1 193 ? 15.475 30.055 125.357 1.00 25.50 210 VAL B C 1
ATOM 5354 O O . VAL B 1 193 ? 14.626 30.959 125.502 1.00 26.29 210 VAL B O 1
ATOM 5358 N N . ASP B 1 194 ? 16.459 29.834 126.209 1.00 25.11 211 ASP B N 1
ATOM 5359 C CA . ASP B 1 194 ? 16.724 30.682 127.344 1.00 24.98 211 ASP B CA 1
ATOM 5360 C C . ASP B 1 194 ? 16.784 32.157 126.981 1.00 24.56 211 ASP B C 1
ATOM 5361 O O . ASP B 1 194 ? 16.144 32.977 127.611 1.00 24.42 211 ASP B O 1
ATOM 5366 N N . ALA B 1 195 ? 17.587 32.496 125.983 1.00 24.40 212 ALA B N 1
ATOM 5367 C CA . ALA B 1 195 ? 17.731 33.873 125.574 1.00 24.46 212 ALA B CA 1
ATOM 5368 C C . ALA B 1 195 ? 16.359 34.413 125.120 1.00 24.51 212 ALA B C 1
ATOM 5369 O O . ALA B 1 195 ? 15.982 35.561 125.409 1.00 24.65 212 ALA B O 1
ATOM 5371 N N . LEU B 1 196 ? 15.618 33.557 124.437 1.00 23.86 213 LEU B N 1
ATOM 5372 C CA . LEU B 1 196 ? 14.318 33.907 123.907 1.00 23.90 213 LEU B CA 1
ATOM 5373 C C . LEU B 1 196 ? 13.317 34.224 125.021 1.00 23.52 213 LEU B C 1
ATOM 5374 O O . LEU B 1 196 ? 12.506 35.141 124.868 1.00 22.76 213 LEU B O 1
ATOM 5379 N N . TYR B 1 197 ? 13.368 33.495 126.138 1.00 22.83 214 TYR B N 1
ATOM 5380 C CA . TYR B 1 197 ? 12.392 33.732 127.208 1.00 22.83 214 TYR B CA 1
ATOM 5381 C C . TYR B 1 197 ? 12.894 34.499 128.411 1.00 22.85 214 TYR B C 1
ATOM 5382 O O . TYR B 1 197 ? 12.074 34.912 129.264 1.00 22.71 214 TYR B O 1
ATOM 5391 N N . ASN B 1 198 ? 14.204 34.698 128.499 1.00 23.07 215 ASN B N 1
ATOM 5392 C CA . ASN B 1 198 ? 14.792 35.344 129.694 1.00 23.35 215 ASN B CA 1
ATOM 5393 C C . ASN B 1 198 ? 15.499 36.635 129.434 1.00 23.22 215 ASN B C 1
ATOM 5394 O O . ASN B 1 198 ? 16.064 37.233 130.361 1.00 23.32 215 ASN B O 1
ATOM 5399 N N . SER B 1 199 ? 15.417 37.105 128.187 1.00 23.44 216 SER B N 1
ATOM 5400 C CA . SER B 1 199 ? 15.876 38.453 127.859 1.00 23.46 216 SER B CA 1
ATOM 5401 C C . SER B 1 199 ? 14.963 39.076 126.822 1.00 23.21 216 SER B C 1
ATOM 5402 O O . SER B 1 199 ? 14.068 38.424 126.296 1.00 23.12 216 SER B O 1
ATOM 5405 N N . SER B 1 200 ? 15.209 40.342 126.530 1.00 23.26 217 SER B N 1
ATOM 5406 C CA . SER B 1 200 ? 14.479 41.040 125.496 1.00 23.62 217 SER B CA 1
ATOM 5407 C C . SER B 1 200 ? 15.062 40.701 124.135 1.00 24.27 217 SER B C 1
ATOM 5408 O O . SER B 1 200 ? 16.240 40.305 124.027 1.00 24.02 217 SER B O 1
ATOM 5419 N N . VAL B 1 202 ? 15.888 42.710 121.850 1.00 23.84 219 VAL B N 1
ATOM 5420 C CA . VAL B 1 202 ? 17.072 43.584 121.755 1.00 24.00 219 VAL B CA 1
ATOM 5421 C C . VAL B 1 202 ? 18.301 42.917 122.384 1.00 24.52 219 VAL B C 1
ATOM 5422 O O . VAL B 1 202 ? 19.338 42.774 121.729 1.00 24.73 219 VAL B O 1
ATOM 5426 N N . GLU B 1 203 ? 18.176 42.474 123.629 1.00 24.36 220 GLU B N 1
ATOM 5427 C CA . GLU B 1 203 ? 19.298 41.813 124.317 1.00 24.79 220 GLU B CA 1
ATOM 5428 C C . GLU B 1 203 ? 19.804 40.594 123.530 1.00 24.85 220 GLU B C 1
ATOM 5429 O O . GLU B 1 203 ? 21.014 40.422 123.288 1.00 24.54 220 GLU B O 1
ATOM 5435 N N . LEU B 1 204 ? 18.853 39.779 123.101 1.00 25.30 221 LEU B N 1
ATOM 5436 C CA . LEU B 1 204 ? 19.131 38.573 122.310 1.00 25.18 221 LEU B CA 1
ATOM 5437 C C . LEU B 1 204 ? 19.934 38.922 121.051 1.00 25.22 221 LEU B C 1
ATOM 5438 O O . LEU B 1 204 ? 20.949 38.280 120.736 1.00 24.91 221 LEU B O 1
ATOM 5451 N N . GLN B 1 206 ? 21.767 41.708 120.479 1.00 27.25 223 GLN B N 1
ATOM 5452 C CA . GLN B 1 206 ? 23.108 42.178 120.877 1.00 28.30 223 GLN B CA 1
ATOM 5453 C C . GLN B 1 206 ? 24.011 40.992 121.250 1.00 27.81 223 GLN B C 1
ATOM 5454 O O . GLN B 1 206 ? 25.216 41.052 121.048 1.00 28.06 223 GLN B O 1
ATOM 5460 N N . SER B 1 207 ? 23.429 39.921 121.778 1.00 26.63 224 SER B N 1
ATOM 5461 C CA . SER B 1 207 ? 24.200 38.764 122.153 1.00 25.89 224 SER B CA 1
ATOM 5462 C C . SER B 1 207 ? 24.479 37.802 120.975 1.00 25.71 224 SER B C 1
ATOM 5463 O O . SER B 1 207 ? 25.607 37.393 120.753 1.00 25.88 224 SER B O 1
ATOM 5466 N N . TYR B 1 208 ? 23.447 37.450 120.216 1.00 25.48 225 TYR B N 1
ATOM 5467 C CA . TYR B 1 208 ? 23.578 36.443 119.153 1.00 24.54 225 TYR B CA 1
ATOM 5468 C C . TYR B 1 208 ? 23.945 36.988 117.805 1.00 24.33 225 TYR B C 1
ATOM 5469 O O . TYR B 1 208 ? 24.544 36.268 117.006 1.00 24.49 225 TYR B O 1
ATOM 5478 N N . GLY B 1 209 ? 23.591 38.247 117.545 1.00 24.01 226 GLY B N 1
ATOM 5479 C CA . GLY B 1 209 ? 23.613 38.778 116.191 1.00 23.93 226 GLY B CA 1
ATOM 5480 C C . GLY B 1 209 ? 22.196 38.706 115.628 1.00 24.27 226 GLY B C 1
ATOM 5481 O O . GLY B 1 209 ? 21.235 38.413 116.347 1.00 24.00 226 GLY B O 1
ATOM 5482 N N . GLU B 1 210 ? 22.069 38.934 114.330 1.00 24.75 227 GLU B N 1
ATOM 5483 C CA . GLU B 1 210 ? 20.777 39.177 113.695 1.00 25.02 227 GLU B CA 1
ATOM 5484 C C . GLU B 1 210 ? 20.220 38.094 112.809 1.00 24.78 227 GLU B C 1
ATOM 5485 O O . GLU B 1 210 ? 19.038 38.074 112.568 1.00 25.13 227 GLU B O 1
ATOM 5491 N N . PHE B 1 211 ? 21.067 37.211 112.290 1.00 24.89 228 PHE B N 1
ATOM 5492 C CA . PHE B 1 211 ? 20.630 36.173 111.385 1.00 24.00 228 PHE B CA 1
ATOM 5493 C C . PHE B 1 211 ? 21.141 34.800 111.771 1.00 24.45 228 PHE B C 1
ATOM 5494 O O . PHE B 1 211 ? 22.011 34.650 112.643 1.00 25.44 228 PHE B O 1
ATOM 5502 N N . VAL B 1 212 ? 20.596 33.784 111.111 1.00 23.57 229 VAL B N 1
ATOM 5503 C CA . VAL B 1 212 ? 20.987 32.412 111.319 1.00 22.32 229 VAL B CA 1
ATOM 5504 C C . VAL B 1 212 ? 21.603 31.927 110.002 1.00 22.39 229 VAL B C 1
ATOM 5505 O O . VAL B 1 212 ? 21.077 32.220 108.922 1.00 22.80 229 VAL B O 1
ATOM 5509 N N . LEU B 1 213 ? 22.686 31.152 110.086 1.00 22.18 230 LEU B N 1
ATOM 5510 C CA . LEU B 1 213 ? 23.400 30.686 108.890 1.00 21.48 230 LEU B CA 1
ATOM 5511 C C . LEU B 1 213 ? 22.734 29.468 108.252 1.00 20.96 230 LEU B C 1
ATOM 5512 O O . LEU B 1 213 ? 22.632 28.414 108.861 1.00 21.04 230 LEU B O 1
ATOM 5517 N N . THR B 1 214 ? 22.277 29.608 107.019 1.00 20.95 231 THR B N 1
ATOM 5518 C CA . THR B 1 214 ? 21.692 28.469 106.302 1.00 21.24 231 THR B CA 1
ATOM 5519 C C . THR B 1 214 ? 22.449 28.026 105.020 1.00 21.56 231 THR B C 1
ATOM 5520 O O . THR B 1 214 ? 22.278 26.892 104.578 1.00 21.79 231 THR B O 1
ATOM 5524 N N . GLY B 1 215 ? 23.271 28.902 104.438 1.00 22.42 232 GLY B N 1
ATOM 5525 C CA . GLY B 1 215 ? 24.040 28.600 103.211 1.00 23.04 232 GLY B CA 1
ATOM 5526 C C . GLY B 1 215 ? 25.416 29.297 103.161 1.00 23.81 232 GLY B C 1
ATOM 5527 O O . GLY B 1 215 ? 25.486 30.521 103.173 1.00 24.25 232 GLY B O 1
ATOM 5528 N N . TYR B 1 216 ? 26.514 28.534 103.116 1.00 23.84 233 TYR B N 1
ATOM 5529 C CA . TYR B 1 216 ? 27.839 29.150 103.082 1.00 23.89 233 TYR B CA 1
ATOM 5530 C C . TYR B 1 216 ? 28.891 28.304 102.383 1.00 24.01 233 TYR B C 1
ATOM 5531 O O . TYR B 1 216 ? 28.661 27.149 102.048 1.00 24.31 233 TYR B O 1
ATOM 5540 N N . TYR B 1 217 ? 30.035 28.926 102.160 1.00 24.35 234 TYR B N 1
ATOM 5541 C CA . TYR B 1 217 ? 31.159 28.332 101.474 1.00 24.72 234 TYR B CA 1
ATOM 5542 C C . TYR B 1 217 ? 32.297 28.139 102.438 1.00 24.95 234 TYR B C 1
ATOM 5543 O O . TYR B 1 217 ? 32.423 28.899 103.395 1.00 25.02 234 TYR B O 1
ATOM 5552 N N . THR B 1 218 ? 33.138 27.141 102.168 1.00 25.54 235 THR B N 1
ATOM 5553 C CA . THR B 1 218 ? 34.298 26.842 103.016 1.00 25.57 235 THR B CA 1
ATOM 5554 C C . THR B 1 218 ? 35.577 26.737 102.179 1.00 25.82 235 THR B C 1
ATOM 5555 O O . THR B 1 218 ? 35.575 26.376 100.997 1.00 26.26 235 THR B O 1
ATOM 5559 N N . GLY B 1 219 ? 36.688 27.054 102.812 1.00 26.01 236 GLY B N 1
ATOM 5560 C CA . GLY B 1 219 ? 37.957 27.103 102.127 1.00 25.40 236 GLY B CA 1
ATOM 5561 C C . GLY B 1 219 ? 38.871 28.034 102.878 1.00 25.33 236 GLY B C 1
ATOM 5562 O O . GLY B 1 219 ? 38.918 28.013 104.117 1.00 24.73 236 GLY B O 1
ATOM 5563 N N . GLY B 1 220 ? 39.597 28.857 102.121 1.00 25.53 237 GLY B N 1
ATOM 5564 C CA . GLY B 1 220 ? 40.496 29.853 102.689 1.00 25.20 237 GLY B CA 1
ATOM 5565 C C . GLY B 1 220 ? 40.234 31.147 101.975 1.00 25.51 237 GLY B C 1
ATOM 5566 O O . GLY B 1 220 ? 39.921 31.170 100.783 1.00 26.04 237 GLY B O 1
ATOM 5567 N N . ARG B 1 221 ? 40.360 32.239 102.696 1.00 25.56 238 ARG B N 1
ATOM 5568 C CA . ARG B 1 221 ? 40.156 33.537 102.100 1.00 25.50 238 ARG B CA 1
ATOM 5569 C C . ARG B 1 221 ? 41.212 34.539 102.583 1.00 25.47 238 ARG B C 1
ATOM 5570 O O . ARG B 1 221 ? 41.590 34.550 103.751 1.00 25.40 238 ARG B O 1
ATOM 5578 N N . ALA B 1 222 ? 41.709 35.355 101.662 1.00 25.46 239 ALA B N 1
ATOM 5579 C CA . ALA B 1 222 ? 42.521 36.508 102.024 1.00 25.17 239 ALA B CA 1
ATOM 5580 C C . ALA B 1 222 ? 41.597 37.674 101.747 1.00 24.66 239 ALA B C 1
ATOM 5581 O O . ALA B 1 222 ? 41.022 37.745 100.657 1.00 25.05 239 ALA B O 1
ATOM 5583 N N . SER B 1 223 ? 41.389 38.520 102.756 1.00 24.08 240 SER B N 1
ATOM 5584 C CA . SER B 1 223 ? 40.556 39.717 102.641 1.00 23.82 240 SER B CA 1
ATOM 5585 C C . SER B 1 223 ? 41.477 40.894 102.822 1.00 23.60 240 SER B C 1
ATOM 5586 O O . SER B 1 223 ? 42.361 40.829 103.680 1.00 23.91 240 SER B O 1
ATOM 5589 N N . ALA B 1 224 ? 41.298 41.932 101.990 1.00 22.92 241 ALA B N 1
ATOM 5590 C CA . ALA B 1 224 ? 42.107 43.151 102.021 1.00 22.41 241 ALA B CA 1
ATOM 5591 C C . ALA B 1 224 ? 41.160 44.316 101.931 1.00 22.62 241 ALA B C 1
ATOM 5592 O O . ALA B 1 224 ? 40.273 44.306 101.098 1.00 21.64 241 ALA B O 1
ATOM 5594 N N . LEU B 1 225 ? 41.353 45.300 102.806 1.00 23.56 242 LEU B N 1
ATOM 5595 C CA . LEU B 1 225 ? 40.627 46.559 102.774 1.00 24.36 242 LEU B CA 1
ATOM 5596 C C . LEU B 1 225 ? 41.632 47.679 102.397 1.00 25.22 242 LEU B C 1
ATOM 5597 O O . LEU B 1 225 ? 42.810 47.636 102.775 1.00 24.50 242 LEU B O 1
ATOM 5602 N N . PHE B 1 226 ? 41.140 48.661 101.637 1.00 25.76 243 PHE B N 1
ATOM 5603 C CA . PHE B 1 226 ? 41.942 49.738 101.122 1.00 26.17 243 PHE B CA 1
ATOM 5604 C C . PHE B 1 226 ? 41.309 51.078 101.489 1.00 26.93 243 PHE B C 1
ATOM 5605 O O . PHE B 1 226 ? 40.082 51.225 101.557 1.00 27.25 243 PHE B O 1
ATOM 5613 N N . TYR B 1 227 ? 42.169 52.054 101.750 1.00 27.57 244 TYR B N 1
ATOM 5614 C CA . TYR B 1 227 ? 41.759 53.411 102.086 1.00 28.09 244 TYR B CA 1
ATOM 5615 C C . TYR B 1 227 ? 42.614 54.365 101.230 1.00 28.30 244 TYR B C 1
ATOM 5616 O O . TYR B 1 227 ? 43.838 54.426 101.385 1.00 27.09 244 TYR B O 1
ATOM 5625 N N . GLY B 1 228 ? 41.954 55.100 100.330 1.00 28.79 245 GLY B N 1
ATOM 5626 C CA . GLY B 1 228 ? 42.638 55.930 99.349 1.00 29.03 245 GLY B CA 1
ATOM 5627 C C . GLY B 1 228 ? 42.234 57.392 99.404 1.00 29.71 245 GLY B C 1
ATOM 5628 O O . GLY B 1 228 ? 41.048 57.714 99.605 1.00 30.08 245 GLY B O 1
ATOM 5629 N N . VAL B 1 229 ? 43.226 58.280 99.240 1.00 29.63 246 VAL B N 1
ATOM 5630 C CA . VAL B 1 229 ? 42.972 59.696 99.060 1.00 29.14 246 VAL B CA 1
ATOM 5631 C C . VAL B 1 229 ? 43.269 59.977 97.586 1.00 29.47 246 VAL B C 1
ATOM 5632 O O . VAL B 1 229 ? 44.426 59.963 97.157 1.00 29.66 246 VAL B O 1
ATOM 5636 N N . ASP B 1 230 ? 42.211 60.198 96.813 1.00 29.40 247 ASP B N 1
ATOM 5637 C CA . ASP B 1 230 ? 42.328 60.426 95.385 1.00 29.40 247 ASP B CA 1
ATOM 5638 C C . ASP B 1 230 ? 42.812 61.854 95.164 1.00 29.54 247 ASP B C 1
ATOM 5639 O O . ASP B 1 230 ? 42.233 62.788 95.708 1.00 30.14 247 ASP B O 1
ATOM 5644 N N . THR B 1 231 ? 43.866 62.031 94.374 1.00 29.57 248 THR B N 1
ATOM 5645 C CA . THR B 1 231 ? 44.454 63.358 94.233 1.00 30.01 248 THR B CA 1
ATOM 5646 C C . THR B 1 231 ? 43.598 64.297 93.399 1.00 30.00 248 THR B C 1
ATOM 5647 O O . THR B 1 231 ? 43.421 65.447 93.789 1.00 30.33 248 THR B O 1
ATOM 5651 N N . ASN B 1 232 ? 43.066 63.824 92.272 1.00 29.98 249 ASN B N 1
ATOM 5652 C CA . ASN B 1 232 ? 42.467 64.748 91.302 1.00 30.22 249 ASN B CA 1
ATOM 5653 C C . ASN B 1 232 ? 40.962 64.676 91.056 1.00 30.21 249 ASN B C 1
ATOM 5654 O O . ASN B 1 232 ? 40.403 65.629 90.493 1.00 30.45 249 ASN B O 1
ATOM 5659 N N . SER B 1 233 ? 40.308 63.585 91.466 1.00 30.15 250 SER B N 1
ATOM 5660 C CA . SER B 1 233 ? 38.835 63.466 91.345 1.00 29.99 250 SER B CA 1
ATOM 5661 C C . SER B 1 233 ? 38.136 63.463 92.694 1.00 29.83 250 SER B C 1
ATOM 5662 O O . SER B 1 233 ? 38.666 62.938 93.680 1.00 29.72 250 SER B O 1
ATOM 5665 N N . ILE B 1 234 ? 36.934 64.041 92.720 1.00 29.77 251 ILE B N 1
ATOM 5666 C CA . ILE B 1 234 ? 36.039 63.895 93.860 1.00 29.50 251 ILE B CA 1
ATOM 5667 C C . ILE B 1 234 ? 34.717 63.207 93.505 1.00 29.75 251 ILE B C 1
ATOM 5668 O O . ILE B 1 234 ? 34.010 62.809 94.413 1.00 29.17 251 ILE B O 1
ATOM 5673 N N . GLN B 1 235 ? 34.395 63.054 92.211 1.00 30.35 252 GLN B N 1
ATOM 5674 C CA . GLN B 1 235 ? 33.150 62.369 91.776 1.00 30.75 252 GLN B CA 1
ATOM 5675 C C . GLN B 1 235 ? 33.294 60.873 91.964 1.00 30.84 252 GLN B C 1
ATOM 5676 O O . GLN B 1 235 ? 34.320 60.292 91.609 1.00 32.03 252 GLN B O 1
ATOM 5679 N N . PHE B 1 236 ? 32.264 60.248 92.517 1.00 30.96 253 PHE B N 1
ATOM 5680 C CA . PHE B 1 236 ? 32.374 58.870 93.017 1.00 30.63 253 PHE B CA 1
ATOM 5681 C C . PHE B 1 236 ? 32.754 57.857 91.930 1.00 30.72 253 PHE B C 1
ATOM 5682 O O . PHE B 1 236 ? 33.606 56.981 92.156 1.00 30.81 253 PHE B O 1
ATOM 5690 N N . ASP B 1 237 ? 32.137 57.988 90.759 1.00 30.56 254 ASP B N 1
ATOM 5691 C CA A ASP B 1 237 ? 32.425 57.058 89.662 0.50 30.42 254 ASP B CA 1
ATOM 5692 C CA B ASP B 1 237 ? 32.417 57.128 89.607 0.50 30.62 254 ASP B CA 1
ATOM 5693 C C . ASP B 1 237 ? 33.924 57.066 89.304 1.00 30.44 254 ASP B C 1
ATOM 5694 O O . ASP B 1 237 ? 34.537 56.003 89.239 1.00 30.45 254 ASP B O 1
ATOM 5703 N N . SER B 1 238 ? 34.505 58.250 89.111 1.00 30.27 255 SER B N 1
ATOM 5704 C CA . SER B 1 238 ? 35.915 58.411 88.764 1.00 29.72 255 SER B CA 1
ATOM 5705 C C . SER B 1 238 ? 36.808 57.877 89.866 1.00 29.09 255 SER B C 1
ATOM 5706 O O . SER B 1 238 ? 37.787 57.193 89.581 1.00 28.88 255 SER B O 1
ATOM 5709 N N . LYS B 1 239 ? 36.488 58.198 91.126 1.00 28.47 256 LYS B N 1
ATOM 5710 C CA . LYS B 1 239 ? 37.280 57.673 92.252 1.00 27.76 256 LYS B CA 1
ATOM 5711 C C . LYS B 1 239 ? 37.232 56.152 92.321 1.00 27.09 256 LYS B C 1
ATOM 5712 O O . LYS B 1 239 ? 38.238 55.502 92.587 1.00 26.50 256 LYS B O 1
ATOM 5718 N N . GLU B 1 240 ? 36.064 55.577 92.064 1.00 26.96 257 GLU B N 1
ATOM 5719 C CA . GLU B 1 240 ? 35.958 54.127 92.117 1.00 26.96 257 GLU B CA 1
ATOM 5720 C C . GLU B 1 240 ? 36.708 53.448 90.959 1.00 26.47 257 GLU B C 1
ATOM 5721 O O . GLU B 1 240 ? 37.281 52.369 91.153 1.00 26.57 257 GLU B O 1
ATOM 5727 N N . LYS B 1 241 ? 36.743 54.084 89.783 1.00 26.29 258 LYS B N 1
ATOM 5728 C CA . LYS B 1 241 ? 37.541 53.564 88.644 1.00 25.62 258 LYS B CA 1
ATOM 5729 C C . LYS B 1 241 ? 39.023 53.558 89.061 1.00 25.09 258 LYS B C 1
ATOM 5730 O O . LYS B 1 241 ? 39.743 52.596 88.793 1.00 24.78 258 LYS B O 1
ATOM 5732 N N . ASP B 1 242 ? 39.454 54.588 89.785 1.00 25.04 259 ASP B N 1
ATOM 5733 C CA . ASP B 1 242 ? 40.851 54.662 90.238 1.00 25.35 259 ASP B CA 1
ATOM 5734 C C . ASP B 1 242 ? 41.157 53.556 91.252 1.00 25.41 259 ASP B C 1
ATOM 5735 O O . ASP B 1 242 ? 42.213 52.922 91.200 1.00 24.74 259 ASP B O 1
ATOM 5748 N N . ASP B 1 244 ? 39.458 50.687 91.509 1.00 26.31 261 ASP B N 1
ATOM 5749 C CA . ASP B 1 244 ? 39.436 49.421 90.767 1.00 27.01 261 ASP B CA 1
ATOM 5750 C C . ASP B 1 244 ? 40.807 49.174 90.157 1.00 26.84 261 ASP B C 1
ATOM 5751 O O . ASP B 1 244 ? 41.416 48.142 90.404 1.00 27.25 261 ASP B O 1
ATOM 5756 N N . VAL B 1 245 ? 41.289 50.138 89.379 1.00 26.46 262 VAL B N 1
ATOM 5757 C CA . VAL B 1 245 ? 42.588 50.013 88.747 1.00 26.16 262 VAL B CA 1
ATOM 5758 C C . VAL B 1 245 ? 43.679 49.721 89.766 1.00 26.19 262 VAL B C 1
ATOM 5759 O O . VAL B 1 245 ? 44.527 48.867 89.517 1.00 27.17 262 VAL B O 1
ATOM 5763 N N . ALA B 1 246 ? 43.658 50.429 90.895 1.00 25.92 263 ALA B N 1
ATOM 5764 C CA . ALA B 1 246 ? 44.685 50.279 91.915 1.00 25.90 263 ALA B CA 1
ATOM 5765 C C . ALA B 1 246 ? 44.663 48.874 92.492 1.00 26.73 263 ALA B C 1
ATOM 5766 O O . ALA B 1 246 ? 45.719 48.243 92.587 1.00 26.66 263 ALA B O 1
ATOM 5768 N N . ILE B 1 247 ? 43.464 48.380 92.845 1.00 27.38 264 ILE B N 1
ATOM 5769 C CA . ILE B 1 247 ? 43.319 47.062 93.463 1.00 27.93 264 ILE B CA 1
ATOM 5770 C C . ILE B 1 247 ? 43.937 45.999 92.592 1.00 28.93 264 ILE B C 1
ATOM 5771 O O . ILE B 1 247 ? 44.683 45.162 93.085 1.00 29.42 264 ILE B O 1
ATOM 5776 N N . ASN B 1 248 ? 43.654 46.049 91.294 1.00 30.01 265 ASN B N 1
ATOM 5777 C CA . ASN B 1 248 ? 44.224 45.075 90.345 1.00 30.88 265 ASN B CA 1
ATOM 5778 C C . ASN B 1 248 ? 45.708 45.193 90.106 1.00 30.61 265 ASN B C 1
ATOM 5779 O O . ASN B 1 248 ? 46.325 44.234 89.679 1.00 30.51 265 ASN B O 1
ATOM 5784 N N . ALA B 1 249 ? 46.267 46.369 90.358 1.00 30.75 266 ALA B N 1
ATOM 5785 C CA . ALA B 1 249 ? 47.685 46.576 90.189 1.00 31.27 266 ALA B CA 1
ATOM 5786 C C . ALA B 1 249 ? 48.453 46.271 91.487 1.00 31.79 266 ALA B C 1
ATOM 5787 O O . ALA B 1 249 ? 49.666 46.511 91.560 1.00 32.33 266 ALA B O 1
ATOM 5789 N N . SER B 1 250 ? 47.768 45.735 92.498 1.00 32.10 267 SER B N 1
ATOM 5790 C CA . SER B 1 250 ? 48.356 45.595 93.832 1.00 32.56 267 SER B CA 1
ATOM 5791 C C . SER B 1 250 ? 48.260 44.197 94.483 1.00 32.85 267 SER B C 1
ATOM 5792 O O . SER B 1 250 ? 48.448 44.045 95.694 1.00 32.26 267 SER B O 1
ATOM 5795 N N . TYR B 1 251 ? 47.995 43.174 93.679 1.00 33.40 268 TYR B N 1
ATOM 5796 C CA . TYR B 1 251 ? 48.115 41.802 94.156 1.00 34.01 268 TYR B CA 1
ATOM 5797 C C . TYR B 1 251 ? 48.495 40.904 92.991 1.00 35.17 268 TYR B C 1
ATOM 5798 O O . TYR B 1 251 ? 48.254 41.240 91.830 1.00 34.89 268 TYR B O 1
ATOM 5807 N N . GLU B 1 252 ? 49.072 39.755 93.304 1.00 36.78 269 GLU B N 1
ATOM 5808 C CA . GLU B 1 252 ? 49.451 38.811 92.273 1.00 38.38 269 GLU B CA 1
ATOM 5809 C C . GLU B 1 252 ? 49.100 37.392 92.696 1.00 39.28 269 GLU B C 1
ATOM 5810 O O . GLU B 1 252 ? 49.500 36.935 93.763 1.00 39.16 269 GLU B O 1
ATOM 5816 N N . TRP B 1 253 ? 48.344 36.708 91.844 1.00 40.68 270 TRP B N 1
ATOM 5817 C CA . TRP B 1 253 ? 48.084 35.297 92.027 1.00 42.34 270 TRP B CA 1
ATOM 5818 C C . TRP B 1 253 ? 48.581 34.498 90.802 1.00 43.11 270 TRP B C 1
ATOM 5819 O O . TRP B 1 253 ? 47.829 34.339 89.827 1.00 43.36 270 TRP B O 1
ATOM 5830 N N . LYS B 1 254 ? 49.836 34.005 90.876 1.00 43.79 271 LYS B N 1
ATOM 5831 C CA . LYS B 1 254 ? 50.526 33.249 89.785 1.00 43.91 271 LYS B CA 1
ATOM 5832 C C . LYS B 1 254 ? 50.865 31.811 90.183 1.00 43.96 271 LYS B C 1
ATOM 5833 O O . LYS B 1 254 ? 50.001 31.049 90.623 1.00 44.32 271 LYS B O 1
ATOM 5835 N N . GLY B 1 270 ? 50.747 27.176 94.020 1.00 37.53 287 GLY B N 1
ATOM 5836 C CA . GLY B 1 270 ? 50.565 28.540 93.524 1.00 37.93 287 GLY B CA 1
ATOM 5837 C C . GLY B 1 270 ? 51.402 29.624 94.210 1.00 37.99 287 GLY B C 1
ATOM 5838 O O . GLY B 1 270 ? 52.251 29.344 95.058 1.00 37.96 287 GLY B O 1
ATOM 5839 N N . ASN B 1 271 ? 51.150 30.878 93.853 1.00 38.09 288 ASN B N 1
ATOM 5840 C CA . ASN B 1 271 ? 51.926 31.987 94.402 1.00 38.23 288 ASN B CA 1
ATOM 5841 C C . ASN B 1 271 ? 51.099 33.253 94.639 1.00 37.87 288 ASN B C 1
ATOM 5842 O O . ASN B 1 271 ? 50.416 33.715 93.722 1.00 38.01 288 ASN B O 1
ATOM 5847 N N . LEU B 1 272 ? 51.175 33.821 95.852 1.00 37.44 289 LEU B N 1
ATOM 5848 C CA . LEU B 1 272 ? 50.294 34.944 96.251 1.00 36.98 289 LEU B CA 1
ATOM 5849 C C . LEU B 1 272 ? 50.955 36.085 97.040 1.00 36.67 289 LEU B C 1
ATOM 5850 O O . LEU B 1 272 ? 51.644 35.845 98.041 1.00 36.45 289 LEU B O 1
ATOM 5855 N N . SER B 1 273 ? 50.694 37.321 96.604 1.00 36.36 290 SER B N 1
ATOM 5856 C CA . SER B 1 273 ? 51.145 38.522 97.316 1.00 36.21 290 SER B CA 1
ATOM 5857 C C . SER B 1 273 ? 50.220 39.732 97.107 1.00 36.11 290 SER B C 1
ATOM 5858 O O . SER B 1 273 ? 49.631 39.900 96.039 1.00 35.60 290 SER B O 1
ATOM 5861 N N . ILE B 1 274 ? 50.092 40.545 98.155 1.00 36.25 291 ILE B N 1
ATOM 5862 C CA . ILE B 1 274 ? 49.403 41.830 98.100 1.00 36.59 291 ILE B CA 1
ATOM 5863 C C . ILE B 1 274 ? 50.452 42.899 98.292 1.00 36.57 291 ILE B C 1
ATOM 5864 O O . ILE B 1 274 ? 51.346 42.745 99.109 1.00 36.80 291 ILE B O 1
ATOM 5869 N N . GLY B 1 275 ? 50.324 43.992 97.556 1.00 36.65 292 GLY B N 1
ATOM 5870 C CA . GLY B 1 275 ? 51.320 45.047 97.551 1.00 36.88 292 GLY B CA 1
ATOM 5871 C C . GLY B 1 275 ? 51.612 45.395 96.108 1.00 37.23 292 GLY B C 1
ATOM 5872 O O . GLY B 1 275 ? 51.645 44.517 95.247 1.00 36.99 292 GLY B O 1
ATOM 5873 N N . THR B 1 276 ? 51.791 46.680 95.827 1.00 38.00 293 THR B N 1
ATOM 5874 C CA . THR B 1 276 ? 52.159 47.102 94.482 1.00 38.44 293 THR B CA 1
ATOM 5875 C C . THR B 1 276 ? 53.610 46.754 94.237 1.00 38.89 293 THR B C 1
ATOM 5876 O O . THR B 1 276 ? 54.461 46.930 95.121 1.00 38.76 293 THR B O 1
ATOM 5880 N N . LYS B 1 277 ? 53.860 46.215 93.047 1.00 39.38 294 LYS B N 1
ATOM 5881 C CA . LYS B 1 277 ? 55.204 46.052 92.536 1.00 39.91 294 LYS B CA 1
ATOM 5882 C C . LYS B 1 277 ? 55.763 47.439 92.202 1.00 40.22 294 LYS B C 1
ATOM 5883 O O . LYS B 1 277 ? 55.032 48.299 91.676 1.00 40.06 294 LYS B O 1
ATOM 5889 N N . ARG B 1 278 ? 57.050 47.651 92.502 1.00 40.32 295 ARG B N 1
ATOM 5890 C CA . ARG B 1 278 ? 57.743 48.917 92.186 1.00 40.24 295 ARG B CA 1
ATOM 5891 C C . ARG B 1 278 ? 57.476 49.356 90.735 1.00 40.34 295 ARG B C 1
ATOM 5892 O O . ARG B 1 278 ? 57.429 50.551 90.461 1.00 40.46 295 ARG B O 1
ATOM 5894 N N . GLU B 1 279 ? 57.262 48.392 89.831 1.00 40.53 296 GLU B N 1
ATOM 5895 C CA . GLU B 1 279 ? 57.021 48.658 88.395 1.00 40.45 296 GLU B CA 1
ATOM 5896 C C . GLU B 1 279 ? 55.691 49.360 88.165 1.00 40.00 296 GLU B C 1
ATOM 5897 O O . GLU B 1 279 ? 55.661 50.482 87.675 1.00 40.48 296 GLU B O 1
ATOM 5903 N N . ASN B 1 280 ? 54.598 48.704 88.553 1.00 39.52 297 ASN B N 1
ATOM 5904 C CA . ASN B 1 280 ? 53.240 49.226 88.352 1.00 39.12 297 ASN B CA 1
ATOM 5905 C C . ASN B 1 280 ? 52.872 50.421 89.256 1.00 38.32 297 ASN B C 1
ATOM 5906 O O . ASN B 1 280 ? 51.765 50.963 89.142 1.00 38.31 297 ASN B O 1
ATOM 5911 N N . SER B 1 281 ? 53.775 50.815 90.158 1.00 37.13 298 SER B N 1
ATOM 5912 C CA . SER B 1 281 ? 53.475 51.825 91.183 1.00 36.28 298 SER B CA 1
ATOM 5913 C C . SER B 1 281 ? 53.035 53.200 90.622 1.00 35.67 298 SER B C 1
ATOM 5914 O O . SER B 1 281 ? 52.249 53.912 91.271 1.00 35.41 298 SER B O 1
ATOM 5917 N N . GLU B 1 282 ? 53.525 53.550 89.426 1.00 34.70 299 GLU B N 1
ATOM 5918 C CA . GLU B 1 282 ? 53.112 54.767 88.728 1.00 33.78 299 GLU B CA 1
ATOM 5919 C C . GLU B 1 282 ? 51.591 54.750 88.500 1.00 33.33 299 GLU B C 1
ATOM 5920 O O . GLU B 1 282 ? 50.919 55.784 88.626 1.00 32.99 299 GLU B O 1
ATOM 5926 N N . THR B 1 283 ? 51.035 53.573 88.210 1.00 32.49 300 THR B N 1
ATOM 5927 C CA . THR B 1 283 ? 49.581 53.442 88.041 1.00 31.88 300 THR B CA 1
ATOM 5928 C C . THR B 1 283 ? 48.800 53.842 89.293 1.00 31.02 300 THR B C 1
ATOM 5929 O O . THR B 1 283 ? 47.625 54.152 89.185 1.00 31.08 300 THR B O 1
ATOM 5933 N N . ILE B 1 284 ? 49.447 53.861 90.458 1.00 29.83 301 ILE B N 1
ATOM 5934 C CA . ILE B 1 284 ? 48.768 54.194 91.707 1.00 29.26 301 ILE B CA 1
ATOM 5935 C C . ILE B 1 284 ? 49.029 55.606 92.173 1.00 28.17 301 ILE B C 1
ATOM 5936 O O . ILE B 1 284 ? 48.080 56.326 92.488 1.00 28.44 301 ILE B O 1
ATOM 5941 N N . THR B 1 285 ? 50.296 56.016 92.212 1.00 26.91 302 THR B N 1
ATOM 5942 C CA . THR B 1 285 ? 50.658 57.347 92.740 1.00 25.76 302 THR B CA 1
ATOM 5943 C C . THR B 1 285 ? 50.146 58.491 91.836 1.00 25.46 302 THR B C 1
ATOM 5944 O O . THR B 1 285 ? 50.017 59.649 92.269 1.00 24.41 302 THR B O 1
ATOM 5948 N N . ASN B 1 286 ? 49.848 58.137 90.586 1.00 25.44 303 ASN B N 1
ATOM 5949 C CA . ASN B 1 286 ? 49.224 59.035 89.623 1.00 25.85 303 ASN B CA 1
ATOM 5950 C C . ASN B 1 286 ? 47.839 59.494 90.032 1.00 26.40 303 ASN B C 1
ATOM 5951 O O . ASN B 1 286 ? 47.423 60.619 89.723 1.00 26.72 303 ASN B O 1
ATOM 5956 N N . LYS B 1 287 ? 47.108 58.603 90.682 1.00 27.32 304 LYS B N 1
ATOM 5957 C CA . LYS B 1 287 ? 45.719 58.876 91.082 1.00 28.02 304 LYS B CA 1
ATOM 5958 C C . LYS B 1 287 ? 45.557 59.165 92.595 1.00 27.92 304 LYS B C 1
ATOM 5959 O O . LYS B 1 287 ? 44.646 59.915 92.985 1.00 28.27 304 LYS B O 1
ATOM 5965 N N . PHE B 1 288 ? 46.431 58.579 93.425 1.00 27.34 305 PHE B N 1
ATOM 5966 C CA . PHE B 1 288 ? 46.328 58.701 94.875 1.00 26.85 305 PHE B CA 1
ATOM 5967 C C . PHE B 1 288 ? 47.556 59.339 95.445 1.00 26.43 305 PHE B C 1
ATOM 5968 O O . PHE B 1 288 ? 48.668 58.971 95.088 1.00 26.07 305 PHE B O 1
ATOM 5976 N N . SER B 1 289 ? 47.326 60.292 96.344 1.00 26.37 306 SER B N 1
ATOM 5977 C CA . SER B 1 289 ? 48.360 60.849 97.182 1.00 26.05 306 SER B CA 1
ATOM 5978 C C . SER B 1 289 ? 48.618 59.863 98.327 1.00 25.68 306 SER B C 1
ATOM 5979 O O . SER B 1 289 ? 49.708 59.802 98.861 1.00 25.54 306 SER B O 1
ATOM 5982 N N . ALA B 1 290 ? 47.607 59.095 98.721 1.00 25.23 307 ALA B N 1
ATOM 5983 C CA . ALA B 1 290 ? 47.818 58.057 99.736 1.00 24.75 307 ALA B CA 1
ATOM 5984 C C . ALA B 1 290 ? 46.872 56.886 99.489 1.00 24.93 307 ALA B C 1
ATOM 5985 O O . ALA B 1 290 ? 45.703 57.077 99.112 1.00 24.92 307 ALA B O 1
ATOM 5987 N N . LEU B 1 291 ? 47.409 55.678 99.658 1.00 25.29 308 LEU B N 1
ATOM 5988 C CA . LEU B 1 291 ? 46.645 54.429 99.567 1.00 25.60 308 LEU B CA 1
ATOM 5989 C C . LEU B 1 291 ? 47.185 53.397 100.585 1.00 25.42 308 LEU B C 1
ATOM 5990 O O . LEU B 1 291 ? 48.286 52.853 100.427 1.00 24.56 308 LEU B O 1
ATOM 5995 N N . SER B 1 292 ? 46.398 53.159 101.632 1.00 25.55 309 SER B N 1
ATOM 5996 C CA . SER B 1 292 ? 46.741 52.221 102.686 1.00 25.71 309 SER B CA 1
ATOM 5997 C C . SER B 1 292 ? 45.890 50.948 102.613 1.00 26.19 309 SER B C 1
ATOM 5998 O O . SER B 1 292 ? 44.735 50.979 102.186 1.00 25.95 309 SER B O 1
ATOM 6001 N N . TYR B 1 293 ? 46.476 49.824 103.041 1.00 26.31 310 TYR B N 1
ATOM 6002 C CA . TYR B 1 293 ? 45.784 48.548 103.026 1.00 26.15 310 TYR B CA 1
ATOM 6003 C C . TYR B 1 293 ? 46.010 47.755 104.301 1.00 25.97 310 TYR B C 1
ATOM 6004 O O . TYR B 1 293 ? 47.012 47.941 104.998 1.00 26.25 310 TYR B O 1
ATOM 6013 N N . SER B 1 294 ? 45.049 46.879 104.594 1.00 25.42 311 SER B N 1
ATOM 6014 C CA . SER B 1 294 ? 45.123 45.958 105.719 1.00 25.04 311 SER B CA 1
ATOM 6015 C C . SER B 1 294 ? 44.582 44.614 105.250 1.00 25.12 311 SER B C 1
ATOM 6016 O O . SER B 1 294 ? 43.581 44.567 104.536 1.00 24.97 311 SER B O 1
ATOM 6019 N N . ILE B 1 295 ? 45.241 43.524 105.634 1.00 24.90 312 ILE B N 1
ATOM 6020 C CA . ILE B 1 295 ? 44.765 42.217 105.233 1.00 24.50 312 ILE B CA 1
ATOM 6021 C C . ILE B 1 295 ? 44.464 41.345 106.423 1.00 24.86 312 ILE B C 1
ATOM 6022 O O . ILE B 1 295 ? 44.975 41.578 107.527 1.00 24.90 312 ILE B O 1
ATOM 6027 N N . LYS B 1 296 ? 43.608 40.356 106.173 1.00 24.96 313 LYS B N 1
ATOM 6028 C CA . LYS B 1 296 ? 43.354 39.270 107.100 1.00 25.28 313 LYS B CA 1
ATOM 6029 C C . LYS B 1 296 ? 43.133 38.006 106.291 1.00 25.57 313 LYS B C 1
ATOM 6030 O O . LYS B 1 296 ? 42.528 38.064 105.217 1.00 25.37 313 LYS B O 1
ATOM 6036 N N . THR B 1 297 ? 43.630 36.876 106.804 1.00 25.70 314 THR B N 1
ATOM 6037 C CA . THR B 1 297 ? 43.407 35.558 106.190 1.00 25.69 314 THR B CA 1
ATOM 6038 C C . THR B 1 297 ? 42.378 34.736 106.996 1.00 26.09 314 THR B C 1
ATOM 6039 O O . THR B 1 297 ? 42.293 34.876 108.211 1.00 26.18 314 THR B O 1
ATOM 6043 N N . LEU B 1 298 ? 41.590 33.909 106.307 1.00 26.68 315 LEU B N 1
ATOM 6044 C CA . LEU B 1 298 ? 40.631 33.003 106.947 1.00 27.28 315 LEU B CA 1
ATOM 6045 C C . LEU B 1 298 ? 41.017 31.572 106.603 1.00 27.70 315 LEU B C 1
ATOM 6046 O O . LEU B 1 298 ? 41.071 31.215 105.427 1.00 27.97 315 LEU B O 1
ATOM 6051 N N . GLY B 1 299 ? 41.308 30.763 107.620 1.00 27.87 316 GLY B N 1
ATOM 6052 C CA . GLY B 1 299 ? 41.796 29.413 107.401 1.00 28.10 316 GLY B CA 1
ATOM 6053 C C . GLY B 1 299 ? 43.259 29.314 106.997 1.00 28.39 316 GLY B C 1
ATOM 6054 O O . GLY B 1 299 ? 43.945 30.320 106.842 1.00 28.44 316 GLY B O 1
ATOM 6055 N N . GLY B 1 300 ? 43.719 28.076 106.811 1.00 29.16 317 GLY B N 1
ATOM 6056 C CA . GLY B 1 300 ? 45.136 27.754 106.602 1.00 29.33 317 GLY B CA 1
ATOM 6057 C C . GLY B 1 300 ? 45.948 27.908 107.882 1.00 29.83 317 GLY B C 1
ATOM 6058 O O . GLY B 1 300 ? 45.435 27.740 109.002 1.00 29.54 317 GLY B O 1
ATOM 6059 N N . ALA B 1 301 ? 47.232 28.196 107.696 1.00 30.55 318 ALA B N 1
ATOM 6060 C CA . ALA B 1 301 ? 48.139 28.621 108.764 1.00 31.10 318 ALA B CA 1
ATOM 6061 C C . ALA B 1 301 ? 49.195 29.560 108.137 1.00 31.95 318 ALA B C 1
ATOM 6062 O O . ALA B 1 301 ? 49.167 29.818 106.931 1.00 31.55 318 ALA B O 1
ATOM 6064 N N . TYR B 1 302 ? 50.112 30.076 108.953 1.00 33.05 319 TYR B N 1
ATOM 6065 C CA . TYR B 1 302 ? 51.214 30.938 108.464 1.00 33.92 319 TYR B CA 1
ATOM 6066 C C . TYR B 1 302 ? 50.711 32.204 107.756 1.00 33.54 319 TYR B C 1
ATOM 6067 O O . TYR B 1 302 ? 51.422 32.818 106.958 1.00 32.98 319 TYR B O 1
ATOM 6076 N N . GLY B 1 303 ? 49.475 32.583 108.063 1.00 33.78 320 GLY B N 1
ATOM 6077 C CA . GLY B 1 303 ? 48.826 33.718 107.433 1.00 33.38 320 GLY B CA 1
ATOM 6078 C C . GLY B 1 303 ? 48.748 34.871 108.407 1.00 33.22 320 GLY B C 1
ATOM 6079 O O . GLY B 1 303 ? 49.717 35.172 109.111 1.00 33.14 320 GLY B O 1
ATOM 6080 N N . TYR B 1 304 ? 47.592 35.531 108.432 1.00 33.10 321 TYR B N 1
ATOM 6081 C CA . TYR B 1 304 ? 47.420 36.752 109.204 1.00 32.82 321 TYR B CA 1
ATOM 6082 C C . TYR B 1 304 ? 45.989 36.748 109.710 1.00 32.91 321 TYR B C 1
ATOM 6083 O O . TYR B 1 304 ? 45.123 37.431 109.163 1.00 33.47 321 TYR B O 1
ATOM 6092 N N . SER B 1 305 ? 45.741 35.959 110.752 1.00 32.60 322 SER B N 1
ATOM 6093 C CA . SER B 1 305 ? 44.376 35.715 111.208 1.00 32.49 322 SER B CA 1
ATOM 6094 C C . SER B 1 305 ? 43.796 36.839 112.065 1.00 32.59 322 SER B C 1
ATOM 6095 O O . SER B 1 305 ? 42.620 36.802 112.409 1.00 32.23 322 SER B O 1
ATOM 6098 N N . ILE B 1 306 ? 44.617 37.811 112.445 1.00 32.61 323 ILE B N 1
ATOM 6099 C CA . ILE B 1 306 ? 44.115 39.033 113.068 1.00 32.76 323 ILE B CA 1
ATOM 6100 C C . ILE B 1 306 ? 44.368 40.135 112.048 1.00 32.70 323 ILE B C 1
ATOM 6101 O O . ILE B 1 306 ? 45.446 40.184 111.474 1.00 33.30 323 ILE B O 1
ATOM 6106 N N . SER B 1 307 ? 43.388 40.999 111.798 1.00 32.39 324 SER B N 1
ATOM 6107 C CA . SER B 1 307 ? 43.577 42.095 110.834 1.00 32.33 324 SER B CA 1
ATOM 6108 C C . SER B 1 307 ? 44.911 42.800 111.119 1.00 31.86 324 SER B C 1
ATOM 6109 O O . SER B 1 307 ? 45.226 43.081 112.272 1.00 31.11 324 SER B O 1
ATOM 6112 N N . THR B 1 308 ? 45.694 43.040 110.069 1.00 31.87 325 THR B N 1
ATOM 6113 C CA . THR B 1 308 ? 46.990 43.706 110.205 1.00 32.19 325 THR B CA 1
ATOM 6114 C C . THR B 1 308 ? 46.818 45.197 110.455 1.00 32.70 325 THR B C 1
ATOM 6115 O O . THR B 1 308 ? 45.741 45.769 110.217 1.00 33.05 325 THR B O 1
ATOM 6119 N N . PRO B 1 309 ? 47.892 45.847 110.920 1.00 33.03 326 PRO B N 1
ATOM 6120 C CA . PRO B 1 309 ? 47.890 47.303 110.882 1.00 32.78 326 PRO B CA 1
ATOM 6121 C C . PRO B 1 309 ? 47.872 47.780 109.427 1.00 32.76 326 PRO B C 1
ATOM 6122 O O . PRO B 1 309 ? 48.191 47.013 108.511 1.00 32.33 326 PRO B O 1
ATOM 6126 N N . PRO B 1 310 ? 47.514 49.048 109.207 1.00 33.19 327 PRO B N 1
ATOM 6127 C CA . PRO B 1 310 ? 47.528 49.612 107.853 1.00 33.37 327 PRO B CA 1
ATOM 6128 C C . PRO B 1 310 ? 48.937 49.861 107.354 1.00 33.34 327 PRO B C 1
ATOM 6129 O O . PRO B 1 310 ? 49.729 50.432 108.089 1.00 33.15 327 PRO B O 1
ATOM 6133 N N . TYR B 1 311 ? 49.245 49.441 106.129 1.00 33.84 328 TYR B N 1
ATOM 6134 C CA . TYR B 1 311 ? 50.524 49.790 105.484 1.00 34.46 328 TYR B CA 1
ATOM 6135 C C . TYR B 1 311 ? 50.316 50.602 104.191 1.00 34.51 328 TYR B C 1
ATOM 6136 O O . TYR B 1 311 ? 49.218 50.654 103.670 1.00 35.02 328 TYR B O 1
ATOM 6145 N N . ASP B 1 312 ? 51.378 51.237 103.696 1.00 34.69 329 ASP B N 1
ATOM 6146 C CA . ASP B 1 312 ? 51.389 51.916 102.396 1.00 34.56 329 ASP B CA 1
ATOM 6147 C C . ASP B 1 312 ? 51.453 50.866 101.284 1.00 34.48 329 ASP B C 1
ATOM 6148 O O . ASP B 1 312 ? 52.406 50.101 101.194 1.00 34.21 329 ASP B O 1
ATOM 6153 N N . ILE B 1 313 ? 50.452 50.850 100.412 1.00 34.84 330 ILE B N 1
ATOM 6154 C CA . ILE B 1 313 ? 50.374 49.832 99.353 1.00 35.19 330 ILE B CA 1
ATOM 6155 C C . ILE B 1 313 ? 51.604 49.786 98.418 1.00 35.21 330 ILE B C 1
ATOM 6156 O O . ILE B 1 313 ? 51.897 48.749 97.836 1.00 35.16 330 ILE B O 1
ATOM 6161 N N . THR B 1 314 ? 52.305 50.902 98.258 1.00 35.42 331 THR B N 1
ATOM 6162 C CA . THR B 1 314 ? 53.379 50.987 97.261 1.00 35.70 331 THR B CA 1
ATOM 6163 C C . THR B 1 314 ? 54.782 50.710 97.828 1.00 35.80 331 THR 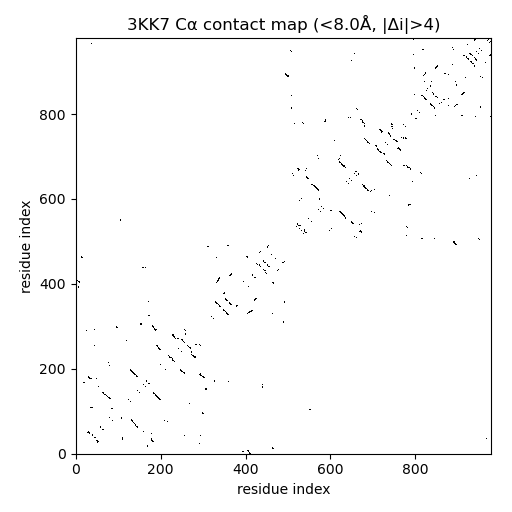B C 1
ATOM 6164 O O . THR B 1 314 ? 55.736 50.529 97.061 1.00 35.22 331 THR B O 1
ATOM 6168 N N . ASN B 1 315 ? 54.897 50.678 99.156 1.00 35.98 332 ASN B N 1
ATOM 6169 C CA . ASN B 1 315 ? 56.168 50.444 99.823 1.00 36.32 332 ASN B CA 1
ATOM 6170 C C . ASN B 1 315 ? 56.227 49.204 100.689 1.00 36.28 332 ASN B C 1
ATOM 6171 O O . ASN B 1 315 ? 57.294 48.611 100.815 1.00 36.47 332 ASN B O 1
ATOM 6176 N N . TYR B 1 316 ? 55.100 48.797 101.264 1.00 36.34 333 TYR B N 1
ATOM 6177 C CA . TYR B 1 316 ? 55.028 47.542 102.027 1.00 36.11 333 TYR B CA 1
ATOM 6178 C C . TYR B 1 316 ? 54.326 46.459 101.205 1.00 35.67 333 TYR B C 1
ATOM 6179 O O . TYR B 1 316 ? 53.295 46.697 100.583 1.00 36.06 333 TYR B O 1
ATOM 6188 N N . SER B 1 317 ? 54.892 45.266 101.198 1.00 35.17 334 SER B N 1
ATOM 6189 C CA . SER B 1 317 ? 54.309 44.160 100.473 1.00 34.89 334 SER B CA 1
ATOM 6190 C C . SER B 1 317 ? 54.249 42.942 101.400 1.00 34.53 334 SER B C 1
ATOM 6191 O O . SER B 1 317 ? 55.121 42.769 102.254 1.00 34.23 334 SER B O 1
ATOM 6194 N N . ILE B 1 318 ? 53.197 42.129 101.262 1.00 34.27 335 ILE B N 1
ATOM 6195 C CA . ILE B 1 318 ? 53.009 40.931 102.106 1.00 33.87 335 ILE B CA 1
ATOM 6196 C C . ILE B 1 318 ? 52.847 39.710 101.227 1.00 33.80 335 ILE B C 1
ATOM 6197 O O . ILE B 1 318 ? 51.997 39.694 100.339 1.00 33.67 335 ILE B O 1
ATOM 6202 N N . ASP B 1 319 ? 53.677 38.700 101.479 1.00 33.74 336 ASP B N 1
ATOM 6203 C CA . ASP B 1 319 ? 53.673 37.468 100.706 1.00 33.87 336 ASP B CA 1
ATOM 6204 C C . ASP B 1 319 ? 52.852 36.398 101.433 1.00 33.83 336 ASP B C 1
ATOM 6205 O O . ASP B 1 319 ? 53.197 35.977 102.547 1.00 34.08 336 ASP B O 1
ATOM 6210 N N . LEU B 1 320 ? 51.773 35.957 100.790 1.00 33.57 337 LEU B N 1
ATOM 6211 C CA . LEU B 1 320 ? 50.878 34.944 101.362 1.00 33.45 337 LEU B CA 1
ATOM 6212 C C . LEU B 1 320 ? 51.078 33.566 100.714 1.00 33.00 337 LEU B C 1
ATOM 6213 O O . LEU B 1 320 ? 50.149 32.768 100.627 1.00 32.55 337 LEU B O 1
ATOM 6218 N N . THR B 1 321 ? 52.287 33.278 100.257 1.00 33.01 338 THR B N 1
ATOM 6219 C CA . THR B 1 321 ? 52.552 31.979 99.615 1.00 32.86 338 THR B CA 1
ATOM 6220 C C . THR B 1 321 ? 52.523 30.801 100.598 1.00 32.58 338 THR B C 1
ATOM 6221 O O . THR B 1 321 ? 51.893 29.787 100.303 1.00 32.28 338 THR B O 1
ATOM 6225 N N . PRO B 1 322 ? 53.164 30.937 101.775 1.00 32.61 339 PRO B N 1
ATOM 6226 C CA . PRO B 1 322 ? 53.081 29.807 102.715 1.00 32.80 339 PRO B CA 1
ATOM 6227 C C . PRO B 1 322 ? 51.651 29.568 103.191 1.00 32.85 339 PRO B C 1
ATOM 6228 O O . PRO B 1 322 ? 51.250 28.428 103.408 1.00 33.05 339 PRO B O 1
ATOM 6232 N N . TRP B 1 323 ? 50.890 30.643 103.339 1.00 32.81 340 TRP B N 1
ATOM 6233 C CA . TRP B 1 323 ? 49.490 30.525 103.693 1.00 32.83 340 TRP B CA 1
ATOM 6234 C C . TRP B 1 323 ? 48.696 29.861 102.564 1.00 32.52 340 TRP B C 1
ATOM 6235 O O . TRP B 1 323 ? 47.994 28.889 102.806 1.00 32.71 340 TRP B O 1
ATOM 6246 N N . LEU B 1 324 ? 48.827 30.360 101.340 1.00 32.28 341 LEU B N 1
ATOM 6247 C CA . LEU B 1 324 ? 48.114 29.787 100.209 1.00 32.12 341 LEU B CA 1
ATOM 6248 C C . LEU B 1 324 ? 48.322 28.292 100.155 1.00 32.69 341 LEU B C 1
ATOM 6249 O O . LEU B 1 324 ? 47.359 27.542 100.026 1.00 33.24 341 LEU B O 1
ATOM 6254 N N . GLN B 1 325 ? 49.567 27.836 100.262 1.00 33.09 342 GLN B N 1
ATOM 6255 C CA . GLN B 1 325 ? 49.820 26.397 100.111 1.00 33.46 342 GLN B CA 1
ATOM 6256 C C . GLN B 1 325 ? 49.474 25.582 101.369 1.00 33.16 342 GLN B C 1
ATOM 6257 O O . GLN B 1 325 ? 49.438 24.356 101.303 1.00 32.84 342 GLN B O 1
ATOM 6263 N N . SER B 1 326 ? 49.203 26.259 102.494 1.00 32.91 343 SER B N 1
ATOM 6264 C CA . SER B 1 326 ? 48.708 25.594 103.707 1.00 32.63 343 SER B CA 1
ATOM 6265 C C . SER B 1 326 ? 47.263 25.154 103.511 1.00 33.07 343 SER B C 1
ATOM 6266 O O . SER B 1 326 ? 46.788 24.261 104.191 1.00 33.12 343 SER B O 1
ATOM 6269 N N . LEU B 1 327 ? 46.567 25.784 102.571 1.00 33.79 344 LEU B N 1
ATOM 6270 C CA . LEU B 1 327 ? 45.197 25.418 102.252 1.00 34.25 344 LEU B CA 1
ATOM 6271 C C . LEU B 1 327 ? 45.058 24.070 101.539 1.00 34.81 344 LEU B C 1
ATOM 6272 O O . LEU B 1 327 ? 43.935 23.618 101.301 1.00 35.03 344 LEU B O 1
ATOM 6277 N N . ASN B 1 328 ? 46.171 23.445 101.173 1.00 35.07 345 ASN B N 1
ATOM 6278 C CA . ASN B 1 328 ? 46.123 22.090 100.612 1.00 35.88 345 ASN B CA 1
ATOM 6279 C C . ASN B 1 328 ? 45.589 21.083 101.611 1.00 35.69 345 ASN B C 1
ATOM 6280 O O . ASN B 1 328 ? 44.971 20.107 101.216 1.00 36.13 345 ASN B O 1
ATOM 6285 N N . ASP B 1 329 ? 45.867 21.300 102.892 1.00 35.32 346 ASP B N 1
ATOM 6286 C CA . ASP B 1 329 ? 45.290 20.479 103.943 1.00 35.24 346 ASP B CA 1
ATOM 6287 C C . ASP B 1 329 ? 43.832 20.952 104.193 1.00 35.10 346 ASP B C 1
ATOM 6288 O O . ASP B 1 329 ? 43.611 21.997 104.829 1.00 34.99 346 ASP B O 1
ATOM 6293 N N . PRO B 1 330 ? 42.833 20.172 103.712 1.00 34.62 347 PRO B N 1
ATOM 6294 C CA . PRO B 1 330 ? 41.435 20.605 103.847 1.00 34.11 347 PRO B CA 1
ATOM 6295 C C . PRO B 1 330 ? 40.984 20.789 105.284 1.00 33.63 347 PRO B C 1
ATOM 6296 O O . PRO B 1 330 ? 39.988 21.456 105.518 1.00 33.60 347 PRO B O 1
ATOM 6300 N N . LYS B 1 331 ? 41.719 20.227 106.235 1.00 33.30 348 LYS B N 1
ATOM 6301 C CA . LYS B 1 331 ? 41.362 20.358 107.639 1.00 33.47 348 LYS B CA 1
ATOM 6302 C C . LYS B 1 331 ? 41.647 21.754 108.196 1.00 32.77 348 LYS B C 1
ATOM 6303 O O . LYS B 1 331 ? 41.187 22.077 109.278 1.00 32.76 348 LYS B O 1
ATOM 6309 N N . THR B 1 332 ? 42.404 22.578 107.480 1.00 32.37 349 THR B N 1
ATOM 6310 C CA . THR B 1 332 ? 42.609 23.970 107.893 1.00 31.89 349 THR B CA 1
ATOM 6311 C C . THR B 1 332 ? 41.522 24.899 107.342 1.00 31.35 349 THR B C 1
ATOM 6312 O O . THR B 1 332 ? 41.520 26.077 107.676 1.00 31.12 349 THR B O 1
ATOM 6316 N N . HIS B 1 333 ? 40.606 24.393 106.512 1.00 30.70 350 HIS B N 1
ATOM 6317 C CA . HIS B 1 333 ? 39.551 25.244 105.947 1.00 30.43 350 HIS B CA 1
ATOM 6318 C C . HIS B 1 333 ? 38.547 25.685 106.983 1.00 30.00 350 HIS B C 1
ATOM 6319 O O . HIS B 1 333 ? 38.419 25.070 108.036 1.00 30.40 350 HIS B O 1
ATOM 6326 N N . THR B 1 334 ? 37.837 26.759 106.675 1.00 28.97 351 THR B N 1
ATOM 6327 C CA . THR B 1 334 ? 36.832 27.278 107.566 1.00 28.51 351 THR B CA 1
ATOM 6328 C C . THR B 1 334 ? 35.757 27.929 106.720 1.00 28.43 351 THR B C 1
ATOM 6329 O O . THR B 1 334 ? 35.791 27.846 105.481 1.00 28.22 351 THR B O 1
ATOM 6341 N N . ILE B 1 336 ? 34.240 30.781 104.849 1.00 26.03 353 ILE B N 1
ATOM 6342 C CA . ILE B 1 336 ? 34.885 31.946 104.234 1.00 25.78 353 ILE B CA 1
ATOM 6343 C C . ILE B 1 336 ? 33.957 32.940 103.523 1.00 25.68 353 ILE B C 1
ATOM 6344 O O . ILE B 1 336 ? 34.383 34.049 103.204 1.00 26.62 353 ILE B O 1
ATOM 6349 N N . ASP B 1 337 ? 32.709 32.564 103.270 1.00 24.85 354 ASP B N 1
ATOM 6350 C CA . ASP B 1 337 ? 31.795 33.402 102.520 1.00 24.36 354 ASP B CA 1
ATOM 6351 C C . ASP B 1 337 ? 30.383 32.837 102.602 1.00 24.44 354 ASP B C 1
ATOM 6352 O O . ASP B 1 337 ? 30.186 31.641 102.858 1.00 24.41 354 ASP B O 1
ATOM 6357 N N . LEU B 1 338 ? 29.405 33.707 102.371 1.00 24.26 355 LEU B N 1
ATOM 6358 C CA . LEU B 1 338 ? 27.995 33.350 102.366 1.00 23.56 355 LEU B CA 1
ATOM 6359 C C . LEU B 1 338 ? 27.462 33.067 100.952 1.00 23.72 355 LEU B C 1
ATOM 6360 O O . LEU B 1 338 ? 27.969 33.610 99.979 1.00 23.74 355 LEU B O 1
ATOM 6365 N N . GLN B 1 339 ? 26.462 32.190 100.856 1.00 23.98 356 GLN B N 1
ATOM 6366 C CA . GLN B 1 339 ? 25.716 31.966 99.626 1.00 24.19 356 GLN B CA 1
ATOM 6367 C C . GLN B 1 339 ? 24.649 33.030 99.519 1.00 24.66 356 GLN B C 1
ATOM 6368 O O . GLN B 1 339 ? 24.319 33.717 100.506 1.00 24.63 356 GLN B O 1
ATOM 6374 N N . ASP B 1 340 ? 24.121 33.198 98.318 1.00 24.74 357 ASP B N 1
ATOM 6375 C CA . ASP B 1 340 ? 22.988 34.091 98.148 1.00 24.77 357 ASP B CA 1
ATOM 6376 C C . ASP B 1 340 ? 21.835 33.505 98.975 1.00 24.35 357 ASP B C 1
ATOM 6377 O O . ASP B 1 340 ? 21.507 32.335 98.830 1.00 23.79 357 ASP B O 1
ATOM 6382 N N . GLY B 1 341 ? 21.238 34.322 99.833 1.00 23.60 358 GLY B N 1
ATOM 6383 C CA . GLY B 1 341 ? 20.142 33.878 100.663 1.00 23.31 358 GLY B CA 1
ATOM 6384 C C . GLY B 1 341 ? 20.568 32.931 101.768 1.00 22.64 358 GLY B C 1
ATOM 6385 O O . GLY B 1 341 ? 19.725 32.261 102.359 1.00 22.68 358 GLY B O 1
ATOM 6386 N N . GLY B 1 342 ? 21.860 32.901 102.061 1.00 21.90 359 GLY B N 1
ATOM 6387 C CA . GLY B 1 342 ? 22.419 32.014 103.072 1.00 21.76 359 GLY B CA 1
ATOM 6388 C C . GLY B 1 342 ? 22.263 32.491 104.499 1.00 21.88 359 GLY B C 1
ATOM 6389 O O . GLY B 1 342 ? 22.633 31.761 105.422 1.00 21.87 359 GLY B O 1
ATOM 6390 N N . LEU B 1 343 ? 21.746 33.716 104.684 1.00 21.62 360 LEU B N 1
ATOM 6391 C CA . LEU B 1 343 ? 21.406 34.251 106.011 1.00 21.54 360 LEU B CA 1
ATOM 6392 C C . LEU B 1 343 ? 19.889 34.312 106.125 1.00 21.98 360 LEU B C 1
ATOM 6393 O O . LEU B 1 343 ? 19.252 35.025 105.330 1.00 23.00 360 LEU B O 1
ATOM 6398 N N . TYR B 1 344 ? 19.314 33.582 107.087 1.00 21.89 361 TYR B N 1
ATOM 6399 C CA . TYR B 1 344 ? 17.862 33.627 107.356 1.00 21.45 361 TYR B CA 1
ATOM 6400 C C . TYR B 1 344 ? 17.583 34.441 108.596 1.00 21.81 361 TYR B C 1
ATOM 6401 O O . TYR B 1 344 ? 18.402 34.486 109.513 1.00 21.58 361 TYR B O 1
ATOM 6410 N N . PRO B 1 345 ? 16.397 35.072 108.649 1.00 22.08 362 PRO B N 1
ATOM 6411 C CA . PRO B 1 345 ? 16.012 35.778 109.870 1.00 21.68 362 PRO B CA 1
ATOM 6412 C C . PRO B 1 345 ? 15.726 34.832 111.024 1.00 21.48 362 PRO B C 1
ATOM 6413 O O . PRO B 1 345 ? 15.181 33.740 110.814 1.00 20.71 362 PRO B O 1
ATOM 6417 N N . ILE B 1 346 ? 16.021 35.296 112.240 1.00 21.66 363 ILE B N 1
ATOM 6418 C CA . ILE B 1 346 ? 15.740 34.545 113.466 1.00 20.59 363 ILE B CA 1
ATOM 6419 C C . ILE B 1 346 ? 14.263 34.181 113.541 1.00 21.43 363 ILE B C 1
ATOM 6420 O O . ILE B 1 346 ? 13.918 33.114 114.028 1.00 21.60 363 ILE B O 1
ATOM 6425 N N . SER B 1 347 ? 13.396 35.043 113.026 1.00 22.18 364 SER B N 1
ATOM 6426 C CA . SER B 1 347 ? 11.957 34.777 113.037 1.00 23.64 364 SER B CA 1
ATOM 6427 C C . SER B 1 347 ? 11.549 33.479 112.318 1.00 24.26 364 SER B C 1
ATOM 6428 O O . SER B 1 347 ? 10.517 32.889 112.634 1.00 24.88 364 SER B O 1
ATOM 6431 N N . ASP B 1 348 ? 12.347 33.028 111.360 1.00 24.92 365 ASP B N 1
ATOM 6432 C CA . ASP B 1 348 ? 12.045 31.784 110.663 1.00 25.40 365 ASP B CA 1
ATOM 6433 C C . ASP B 1 348 ? 12.283 30.535 111.511 1.00 25.59 365 ASP B C 1
ATOM 6434 O O . ASP B 1 348 ? 11.811 29.458 111.146 1.00 26.19 365 ASP B O 1
ATOM 6439 N N . PHE B 1 349 ? 12.976 30.678 112.642 1.00 25.44 366 PHE B N 1
ATOM 6440 C CA . PHE B 1 349 ? 13.327 29.545 113.486 1.00 24.99 366 PHE B CA 1
ATOM 6441 C C . PHE B 1 349 ? 12.582 29.465 114.811 1.00 25.53 366 PHE B C 1
ATOM 6442 O O . PHE B 1 349 ? 12.938 28.655 115.663 1.00 25.74 366 PHE B O 1
ATOM 6450 N N . ILE B 1 350 ? 11.538 30.277 114.979 1.00 25.53 367 ILE B N 1
ATOM 6451 C CA . ILE B 1 350 ? 10.730 30.236 116.186 1.00 25.21 367 ILE B CA 1
ATOM 6452 C C . ILE B 1 350 ? 9.213 30.213 115.884 1.00 25.33 367 ILE B C 1
ATOM 6453 O O . ILE B 1 350 ? 8.772 30.639 114.819 1.00 25.46 367 ILE B O 1
ATOM 6458 N N . LEU B 1 351 ? 8.425 29.695 116.828 1.00 25.21 368 LEU B N 1
ATOM 6459 C CA . LEU B 1 351 ? 6.986 29.516 116.631 1.00 24.78 368 LEU B CA 1
ATOM 6460 C C . LEU B 1 351 ? 6.116 30.675 117.162 1.00 24.98 368 LEU B C 1
ATOM 6461 O O . LEU B 1 351 ? 4.971 30.868 116.714 1.00 25.03 368 LEU B O 1
ATOM 6466 N N . GLU B 1 352 ? 6.642 31.415 118.134 1.00 24.40 369 GLU B N 1
ATOM 6467 C CA . GLU B 1 352 ? 5.863 32.419 118.828 1.00 24.50 369 GLU B CA 1
ATOM 6468 C C . GLU B 1 352 ? 5.601 33.599 117.871 1.00 24.78 369 GLU B C 1
ATOM 6469 O O . GLU B 1 352 ? 6.537 34.277 117.396 1.00 24.52 369 GLU B O 1
ATOM 6475 N N . GLU B 1 353 ? 4.331 33.830 117.578 1.00 24.61 370 GLU B N 1
ATOM 6476 C CA . GLU B 1 353 ? 3.951 34.886 116.643 1.00 24.94 370 GLU B CA 1
ATOM 6477 C C . GLU B 1 353 ? 4.512 36.261 117.034 1.00 23.43 370 GLU B C 1
ATOM 6478 O O . GLU B 1 353 ? 5.026 36.980 116.187 1.00 23.06 370 GLU B O 1
ATOM 6484 N N . ASN B 1 354 ? 4.409 36.598 118.316 1.00 22.42 371 ASN B N 1
ATOM 6485 C CA . ASN B 1 354 ? 4.858 37.895 118.830 1.00 21.93 371 ASN B CA 1
ATOM 6486 C C . ASN B 1 354 ? 6.363 38.045 118.856 1.00 21.48 371 ASN B C 1
ATOM 6487 O O . ASN B 1 354 ? 6.891 39.115 118.578 1.00 20.84 371 ASN B O 1
ATOM 6492 N N . PHE B 1 355 ? 7.062 36.967 119.168 1.00 21.38 372 PHE B N 1
ATOM 6493 C CA . PHE B 1 355 ? 8.521 37.005 119.124 1.00 21.00 372 PHE B CA 1
ATOM 6494 C C . PHE B 1 355 ? 8.991 37.196 117.687 1.00 20.71 372 PHE B C 1
ATOM 6495 O O . PHE B 1 355 ? 9.911 37.952 117.421 1.00 20.85 372 PHE B O 1
ATOM 6503 N N . LYS B 1 356 ? 8.351 36.512 116.759 1.00 20.86 373 LYS B N 1
ATOM 6504 C CA . LYS B 1 356 ? 8.689 36.667 115.358 1.00 21.35 373 LYS B CA 1
ATOM 6505 C C . LYS B 1 356 ? 8.538 38.090 114.926 1.00 21.58 373 LYS B C 1
ATOM 6506 O O . LYS B 1 356 ? 9.460 38.660 114.334 1.00 20.87 373 LYS B O 1
ATOM 6512 N N . GLN B 1 357 ? 7.375 38.676 115.224 1.00 22.10 374 GLN B N 1
ATOM 6513 C CA . GLN B 1 357 ? 7.148 40.047 114.804 1.00 23.15 374 GLN B CA 1
ATOM 6514 C C . GLN B 1 357 ? 8.053 41.022 115.511 1.00 22.25 374 GLN B C 1
ATOM 6515 O O . GLN B 1 357 ? 8.503 41.980 114.900 1.00 21.77 374 GLN B O 1
ATOM 6521 N N . ARG B 1 358 ? 8.377 40.762 116.770 1.00 21.87 375 ARG B N 1
ATOM 6522 C CA . ARG B 1 358 ? 9.217 41.698 117.465 1.00 21.52 375 ARG B CA 1
ATOM 6523 C C . ARG B 1 358 ? 10.599 41.661 116.868 1.00 21.92 375 ARG B C 1
ATOM 6524 O O . ARG B 1 358 ? 11.157 42.732 116.635 1.00 22.16 375 ARG B O 1
ATOM 6532 N N . TYR B 1 359 ? 11.136 40.453 116.603 1.00 21.77 376 TYR B N 1
ATOM 6533 C CA . TYR B 1 359 ? 12.382 40.340 115.865 1.00 22.47 376 TYR B CA 1
ATOM 6534 C C . TYR B 1 359 ? 12.351 41.183 114.560 1.00 23.20 376 TYR B C 1
ATOM 6535 O O . TYR B 1 359 ? 13.165 42.084 114.380 1.00 23.22 376 TYR B O 1
ATOM 6544 N N . ASN B 1 360 ? 11.404 40.894 113.671 1.00 24.06 377 ASN B N 1
ATOM 6545 C CA . ASN B 1 360 ? 11.298 41.610 112.400 1.00 24.73 377 ASN B CA 1
ATOM 6546 C C . ASN B 1 360 ? 11.292 43.136 112.597 1.00 24.70 377 ASN B C 1
ATOM 6547 O O . ASN B 1 360 ? 12.067 43.859 111.970 1.00 25.34 377 ASN B O 1
ATOM 6552 N N . ASP B 1 361 ? 10.448 43.626 113.485 1.00 24.19 378 ASP B N 1
ATOM 6553 C CA . ASP B 1 361 ? 10.277 45.075 113.620 1.00 24.35 378 ASP B CA 1
ATOM 6554 C C . ASP B 1 361 ? 11.373 45.753 114.440 1.00 24.41 378 ASP B C 1
ATOM 6555 O O . ASP B 1 361 ? 11.590 46.973 114.305 1.00 24.84 378 ASP B O 1
ATOM 6560 N N . THR B 1 362 ? 12.074 44.998 115.278 1.00 23.95 379 THR B N 1
ATOM 6561 C CA . THR B 1 362 ? 13.253 45.550 115.921 1.00 23.74 379 THR B CA 1
ATOM 6562 C C . THR B 1 362 ? 14.345 45.684 114.850 1.00 23.92 379 THR B C 1
ATOM 6563 O O . THR B 1 362 ? 15.090 46.665 114.841 1.00 23.95 379 THR B O 1
ATOM 6567 N N . HIS B 1 363 ? 14.387 44.739 113.912 1.00 23.66 380 HIS B N 1
ATOM 6568 C CA . HIS B 1 363 ? 15.388 44.766 112.874 1.00 23.73 380 HIS B CA 1
ATOM 6569 C C . HIS B 1 363 ? 15.157 45.966 111.965 1.00 23.72 380 HIS B C 1
ATOM 6570 O O . HIS B 1 363 ? 16.102 46.648 111.579 1.00 24.06 380 HIS B O 1
ATOM 6585 N N . ASP B 1 365 ? 13.751 48.716 112.847 1.00 23.42 382 ASP B N 1
ATOM 6586 C CA . ASP B 1 365 ? 13.809 49.931 113.669 1.00 23.32 382 ASP B CA 1
ATOM 6587 C C . ASP B 1 365 ? 12.440 50.516 113.994 1.00 23.12 382 ASP B C 1
ATOM 6588 O O . ASP B 1 365 ? 12.324 51.689 114.211 1.00 22.68 382 ASP B O 1
ATOM 6593 N N . PHE B 1 366 ? 11.401 49.698 114.037 1.00 23.66 383 PHE B N 1
ATOM 6594 C CA . PHE B 1 366 ? 10.091 50.162 114.467 1.00 23.61 383 PHE B CA 1
ATOM 6595 C C . PHE B 1 366 ? 9.871 49.946 115.949 1.00 24.21 383 PHE B C 1
ATOM 6596 O O . PHE B 1 366 ? 9.028 50.603 116.532 1.00 24.15 383 PHE B O 1
ATOM 6604 N N . GLN B 1 367 ? 10.604 49.012 116.555 1.00 25.07 384 GLN B N 1
ATOM 6605 C CA . GLN B 1 367 ? 10.425 48.667 117.978 1.00 25.60 384 GLN B CA 1
ATOM 6606 C C . GLN B 1 367 ? 11.744 48.575 118.649 1.00 25.78 384 GLN B C 1
ATOM 6607 O O . GLN B 1 367 ? 12.703 48.117 118.043 1.00 26.30 384 GLN B O 1
ATOM 6613 N N . TYR B 1 368 ? 11.808 48.977 119.912 1.00 26.27 385 TYR B N 1
ATOM 6614 C CA . TYR B 1 368 ? 13.052 48.849 120.655 1.00 26.68 385 TYR B CA 1
ATOM 6615 C C . TYR B 1 368 ? 12.865 48.797 122.169 1.00 26.30 385 TYR B C 1
ATOM 6616 O O . TYR B 1 368 ? 13.184 49.742 122.857 1.00 27.19 385 TYR B O 1
ATOM 6625 N N . GLN B 1 369 ? 12.375 47.693 122.706 1.00 26.08 386 GLN B N 1
ATOM 6626 C CA . GLN B 1 369 ? 12.289 47.570 124.156 1.00 25.80 386 GLN B CA 1
ATOM 6627 C C . GLN B 1 369 ? 13.624 47.037 124.635 1.00 24.98 386 GLN B C 1
ATOM 6628 O O . GLN B 1 369 ? 13.997 45.939 124.227 1.00 25.02 386 GLN B O 1
ATOM 6634 N N . GLU B 1 370 ? 14.327 47.822 125.474 1.00 24.46 387 GLU B N 1
ATOM 6635 C CA A GLU B 1 370 ? 15.660 47.435 125.992 0.50 24.03 387 GLU B CA 1
ATOM 6636 C CA B GLU B 1 370 ? 15.655 47.463 126.002 0.50 24.01 387 GLU B CA 1
ATOM 6637 C C . GLU B 1 370 ? 15.599 46.186 126.843 1.00 23.51 387 GLU B C 1
ATOM 6638 O O . GLU B 1 370 ? 16.390 45.274 126.626 1.00 23.73 387 GLU B O 1
ATOM 6649 N N . SER B 1 371 ? 14.652 46.137 127.785 1.00 22.61 388 SER B N 1
ATOM 6650 C CA . SER B 1 371 ? 14.507 45.001 128.726 1.00 21.83 388 SER B CA 1
ATOM 6651 C C . SER B 1 371 ? 13.070 44.554 128.854 1.00 21.11 388 SER B C 1
ATOM 6652 O O . SER B 1 371 ? 12.152 45.338 128.665 1.00 19.88 388 SER B O 1
ATOM 6655 N N . LEU B 1 372 ? 12.889 43.305 129.262 1.00 20.92 389 LEU B N 1
ATOM 6656 C CA . LEU B 1 372 ? 11.570 42.829 129.625 1.00 20.80 389 LEU B CA 1
ATOM 6657 C C . LEU B 1 372 ? 10.978 43.678 130.775 1.00 21.65 389 LEU B C 1
ATOM 6658 O O . LEU B 1 372 ? 11.712 44.250 131.586 1.00 21.34 389 LEU B O 1
ATOM 6663 N N . GLU B 1 373 ? 9.649 43.752 130.826 1.00 22.55 390 GLU B N 1
ATOM 6664 C CA . GLU B 1 373 ? 8.936 44.641 131.759 1.00 23.69 390 GLU B CA 1
ATOM 6665 C C . GLU B 1 373 ? 7.736 43.994 132.419 1.00 23.90 390 GLU B C 1
ATOM 6666 O O . GLU B 1 373 ? 7.338 42.888 132.063 1.00 24.48 390 GLU B O 1
ATOM 6672 N N . GLU B 1 374 ? 7.151 44.733 133.365 1.00 24.11 391 GLU B N 1
ATOM 6673 C CA . GLU B 1 374 ? 5.957 44.330 134.098 1.00 23.74 391 GLU B CA 1
ATOM 6674 C C . GLU B 1 374 ? 4.751 44.062 133.189 1.00 23.89 391 GLU B C 1
ATOM 6675 O O . GLU B 1 374 ? 4.191 44.981 132.582 1.00 23.39 391 GLU B O 1
ATOM 6681 N N . PRO B 1 375 ? 4.306 42.805 133.130 1.00 24.05 392 PRO B N 1
ATOM 6682 C CA . PRO B 1 375 ? 3.053 42.570 132.458 1.00 24.34 392 PRO B CA 1
ATOM 6683 C C . PRO B 1 375 ? 1.867 43.226 133.173 1.00 24.86 392 PRO B C 1
ATOM 6684 O O . PRO B 1 375 ? 1.931 43.484 134.387 1.00 25.34 392 PRO B O 1
ATOM 6688 N N . TYR B 1 376 ? 0.793 43.461 132.418 1.00 25.06 393 TYR B N 1
ATOM 6689 C CA . TYR B 1 376 ? -0.450 44.023 132.951 1.00 25.23 393 TYR B CA 1
ATOM 6690 C C . TYR B 1 376 ? -1.571 43.869 131.951 1.00 25.11 393 TYR B C 1
ATOM 6691 O O . TYR B 1 376 ? -1.311 43.675 130.767 1.00 25.49 393 TYR B O 1
ATOM 6700 N N . ILE B 1 377 ? -2.807 43.971 132.442 1.00 24.85 394 ILE B N 1
ATOM 6701 C CA . ILE B 1 377 ? -3.997 43.964 131.603 1.00 24.74 394 ILE B CA 1
ATOM 6702 C C . ILE B 1 377 ? -4.565 45.376 131.617 1.00 25.82 394 ILE B C 1
ATOM 6703 O O . ILE B 1 377 ? -4.757 45.964 132.706 1.00 25.99 394 ILE B O 1
ATOM 6708 N N . GLU B 1 378 ? -4.840 45.920 130.425 1.00 25.95 395 GLU B N 1
ATOM 6709 C CA . GLU B 1 378 ? -5.534 47.194 130.298 1.00 25.91 395 GLU B CA 1
ATOM 6710 C C . GLU B 1 378 ? -6.861 46.934 129.613 1.00 26.09 395 GLU B C 1
ATOM 6711 O O . GLU B 1 378 ? -6.934 46.202 128.619 1.00 25.77 395 GLU B O 1
ATOM 6717 N N . ILE B 1 379 ? -7.926 47.502 130.174 1.00 26.33 396 ILE B N 1
ATOM 6718 C CA . ILE B 1 379 ? -9.261 47.388 129.599 1.00 25.56 396 ILE B CA 1
ATOM 6719 C C . ILE B 1 379 ? -9.496 48.676 128.856 1.00 25.79 396 ILE B C 1
ATOM 6720 O O . ILE B 1 379 ? -9.608 49.730 129.469 1.00 26.03 396 ILE B O 1
ATOM 6725 N N . ILE B 1 380 ? -9.520 48.598 127.531 1.00 26.13 397 ILE B N 1
ATOM 6726 C CA . ILE B 1 380 ? -9.656 49.796 126.691 1.00 26.40 397 ILE B CA 1
ATOM 6727 C C . ILE B 1 380 ? -10.724 49.596 125.595 1.00 27.25 397 ILE B C 1
ATOM 6728 O O . ILE B 1 380 ? -11.473 48.599 125.621 1.00 27.89 397 ILE B O 1
ATOM 6733 N N . LYS B 1 381 ? -10.809 50.531 124.650 1.00 28.03 398 LYS B N 1
ATOM 6734 C CA . LYS B 1 381 ? -11.859 50.507 123.623 1.00 28.58 398 LYS B CA 1
ATOM 6735 C C . LYS B 1 381 ? -11.371 49.948 122.298 1.00 29.38 398 LYS B C 1
ATOM 6736 O O . LYS B 1 381 ? -10.197 50.074 121.951 1.00 29.21 398 LYS B O 1
ATOM 6750 N N . TYR B 1 383 ? -12.528 49.860 118.150 1.00 31.89 400 TYR B N 1
ATOM 6751 C CA . TYR B 1 383 ? -13.440 50.333 117.121 1.00 32.83 400 TYR B CA 1
ATOM 6752 C C . TYR B 1 383 ? -14.165 49.147 116.496 1.00 33.33 400 TYR B C 1
ATOM 6753 O O . TYR B 1 383 ? -13.537 48.148 116.175 1.00 34.25 400 TYR B O 1
ATOM 6762 N N . ILE B 1 384 ? -15.483 49.226 116.386 1.00 33.86 401 ILE B N 1
ATOM 6763 C CA . ILE B 1 384 ? -16.230 48.220 115.652 1.00 34.26 401 ILE B CA 1
ATOM 6764 C C . ILE B 1 384 ? -16.670 48.818 114.313 1.00 34.71 401 ILE B C 1
ATOM 6765 O O . ILE B 1 384 ? -16.361 48.264 113.266 1.00 34.99 401 ILE B O 1
ATOM 6770 N N . ARG B 1 385 ? -17.379 49.941 114.341 1.00 35.10 402 ARG B N 1
ATOM 6771 C CA . ARG B 1 385 ? -17.920 50.542 113.114 1.00 35.63 402 ARG B CA 1
ATOM 6772 C C . ARG B 1 385 ? -18.470 51.913 113.440 1.00 36.42 402 ARG B C 1
ATOM 6773 O O . ARG B 1 385 ? -18.411 52.333 114.599 1.00 36.92 402 ARG B O 1
ATOM 6781 N N . LYS B 1 386 ? -19.020 52.600 112.435 1.00 36.93 403 LYS B N 1
ATOM 6782 C CA . LYS B 1 386 ? -19.695 53.868 112.676 1.00 37.38 403 LYS B CA 1
ATOM 6783 C C . LYS B 1 386 ? -21.195 53.677 112.695 1.00 37.29 403 LYS B C 1
ATOM 6784 O O . LYS B 1 386 ? -21.719 52.693 112.182 1.00 36.94 403 LYS B O 1
ATOM 6790 N N . SER B 1 387 ? -21.861 54.619 113.347 1.00 37.50 404 SER B N 1
ATOM 6791 C CA . SER B 1 387 ? -23.298 54.716 113.330 1.00 37.80 404 SER B CA 1
ATOM 6792 C C . SER B 1 387 ? -23.670 55.589 112.131 1.00 38.47 404 SER B C 1
ATOM 6793 O O . SER B 1 387 ? -22.830 56.322 111.599 1.00 38.76 404 SER B O 1
ATOM 6796 N N . ASN B 1 388 ? -24.930 55.524 111.715 1.00 38.92 405 ASN B N 1
ATOM 6797 C CA . ASN B 1 388 ? -25.405 56.287 110.541 1.00 39.05 405 ASN B CA 1
ATOM 6798 C C . ASN B 1 388 ? -25.050 57.801 110.542 1.00 38.98 405 ASN B C 1
ATOM 6799 O O . ASN B 1 388 ? -24.848 58.406 109.471 1.00 38.62 405 ASN B O 1
ATOM 6804 N N . SER B 1 389 ? -24.942 58.388 111.741 1.00 38.94 406 SER B N 1
ATOM 6805 C CA . SER B 1 389 ? -24.496 59.791 111.915 1.00 38.82 406 SER B CA 1
ATOM 6806 C C . SER B 1 389 ? -22.960 60.002 111.981 1.00 38.86 406 SER B C 1
ATOM 6807 O O . SER B 1 389 ? -22.504 61.102 112.299 1.00 38.75 406 SER B O 1
ATOM 6810 N N . GLY B 1 390 ? -22.173 58.959 111.702 1.00 39.06 407 GLY B N 1
ATOM 6811 C CA . GLY B 1 390 ? -20.706 59.045 111.719 1.00 38.98 407 GLY B CA 1
ATOM 6812 C C . GLY B 1 390 ? -20.070 58.875 113.092 1.00 39.12 407 GLY B C 1
ATOM 6813 O O . GLY B 1 390 ? -18.848 59.041 113.242 1.00 39.03 407 GLY B O 1
ATOM 6814 N N . GLU B 1 391 ? -20.884 58.533 114.094 1.00 38.90 408 GLU B N 1
ATOM 6815 C CA . GLU B 1 391 ? -20.377 58.345 115.447 1.00 38.91 408 GLU B CA 1
ATOM 6816 C C . GLU B 1 391 ? -19.602 57.030 115.513 1.00 37.92 408 GLU B C 1
ATOM 6817 O O . GLU B 1 391 ? -20.163 55.964 115.291 1.00 37.92 408 GLU B O 1
ATOM 6823 N N . LYS B 1 392 ? -18.307 57.112 115.790 1.00 37.05 409 LYS B N 1
ATOM 6824 C CA . LYS B 1 392 ? -17.510 55.906 116.018 1.00 36.33 409 LYS B CA 1
ATOM 6825 C C . LYS B 1 392 ? -18.050 55.150 117.245 1.00 34.87 409 LYS B C 1
ATOM 6826 O O . LYS B 1 392 ? -18.289 55.756 118.300 1.00 34.00 409 LYS B O 1
ATOM 6832 N N . LEU B 1 393 ? -18.277 53.844 117.072 1.00 33.53 410 LEU B N 1
ATOM 6833 C CA . LEU B 1 393 ? -18.800 52.961 118.119 1.00 32.71 410 LEU B CA 1
ATOM 6834 C C . LEU B 1 393 ? -17.738 51.930 118.566 1.00 32.23 410 LEU B C 1
ATOM 6835 O O . LEU B 1 393 ? -16.954 51.407 117.735 1.00 32.35 410 LEU B O 1
ATOM 6840 N N . TYR B 1 394 ? -17.727 51.625 119.868 1.00 30.98 411 TYR B N 1
ATOM 6841 C CA . TYR B 1 394 ? -16.666 50.819 120.455 1.00 30.12 411 TYR B CA 1
ATOM 6842 C C . TYR B 1 394 ? -17.147 49.656 121.310 1.00 29.36 411 TYR B C 1
ATOM 6843 O O . TYR B 1 394 ? -18.232 49.694 121.896 1.00 28.74 411 TYR B O 1
ATOM 6852 N N . ASP B 1 395 ? -16.309 48.613 121.348 1.00 28.50 412 ASP B N 1
ATOM 6853 C CA . ASP B 1 395 ? -16.466 47.473 122.236 1.00 27.70 412 ASP B CA 1
ATOM 6854 C C . ASP B 1 395 ? -15.473 47.790 123.339 1.00 27.30 412 ASP B C 1
ATOM 6855 O O . ASP B 1 395 ? -14.594 48.622 123.155 1.00 26.53 412 ASP B O 1
ATOM 6860 N N . ILE B 1 396 ? -15.605 47.121 124.479 1.00 27.62 413 ILE B N 1
ATOM 6861 C CA . ILE B 1 396 ? -14.633 47.214 125.589 1.00 27.54 413 ILE B CA 1
ATOM 6862 C C . ILE B 1 396 ? -13.890 45.885 125.675 1.00 27.40 413 ILE B C 1
ATOM 6863 O O . ILE B 1 396 ? -14.500 44.822 125.824 1.00 28.01 413 ILE B O 1
ATOM 6868 N N . VAL B 1 397 ? -12.573 45.930 125.553 1.00 27.22 414 VAL B N 1
ATOM 6869 C CA . VAL B 1 397 ? -11.790 44.701 125.505 1.00 26.36 414 VAL B CA 1
ATOM 6870 C C . VAL B 1 397 ? -10.610 44.810 126.434 1.00 26.99 414 VAL B C 1
ATOM 6871 O O . VAL B 1 397 ? -10.046 45.907 126.562 1.00 27.31 414 VAL B O 1
ATOM 6875 N N . PRO B 1 398 ? -10.250 43.697 127.109 1.00 26.72 415 PRO B N 1
ATOM 6876 C CA . PRO B 1 398 ? -9.044 43.639 127.917 1.00 26.70 415 PRO B CA 1
ATOM 6877 C C . PRO B 1 398 ? -7.896 43.263 127.026 1.00 26.68 415 PRO B C 1
ATOM 6878 O O . PRO B 1 398 ? -8.087 42.547 126.049 1.00 26.75 415 PRO B O 1
ATOM 6882 N N . VAL B 1 399 ? -6.710 43.740 127.368 1.00 26.51 416 VAL B N 1
ATOM 6883 C CA . VAL B 1 399 ? -5.552 43.565 126.528 1.00 26.21 416 VAL B CA 1
ATOM 6884 C C . VAL B 1 399 ? -4.397 43.237 127.445 1.00 26.20 416 VAL B C 1
ATOM 6885 O O . VAL B 1 399 ? -4.046 44.059 128.282 1.00 27.38 416 VAL B O 1
ATOM 6889 N N . LEU B 1 400 ? -3.819 42.045 127.297 1.00 25.16 417 LEU B N 1
ATOM 6890 C CA . LEU B 1 400 ? -2.720 41.615 128.129 1.00 24.26 417 LEU B CA 1
ATOM 6891 C C . LEU B 1 400 ? -1.473 42.173 127.487 1.00 24.85 417 LEU B C 1
ATOM 6892 O O . LEU B 1 400 ? -1.202 41.898 126.316 1.00 24.98 417 LEU B O 1
ATOM 6897 N N . ASN B 1 401 ? -0.742 42.993 128.241 1.00 24.99 418 ASN B N 1
ATOM 6898 C CA . ASN B 1 401 ? 0.530 43.515 127.795 1.00 24.96 418 ASN B CA 1
ATOM 6899 C C . ASN B 1 401 ? 1.572 42.556 128.332 1.00 24.64 418 ASN B C 1
ATOM 6900 O O . ASN B 1 401 ? 1.628 42.332 129.540 1.00 24.92 418 ASN B O 1
ATOM 6905 N N . THR B 1 402 ? 2.376 41.971 127.436 1.00 23.84 419 THR B N 1
ATOM 6906 C CA . THR B 1 402 ? 3.321 40.909 127.805 1.00 22.67 419 THR B CA 1
ATOM 6907 C C . THR B 1 402 ? 4.587 41.540 128.371 1.00 22.48 419 THR B C 1
ATOM 6908 O O . THR B 1 402 ? 4.792 42.738 128.222 1.00 21.52 419 THR B O 1
ATOM 6912 N N . ARG B 1 403 ? 5.451 40.725 128.970 1.00 22.47 420 ARG B N 1
ATOM 6913 C CA . ARG B 1 403 ? 6.779 41.171 129.374 1.00 23.04 420 ARG B CA 1
ATOM 6914 C C . ARG B 1 403 ? 7.559 41.900 128.256 1.00 23.17 420 ARG B C 1
ATOM 6915 O O . ARG B 1 403 ? 8.389 42.794 128.515 1.00 22.65 420 ARG B O 1
ATOM 6923 N N . GLN B 1 404 ? 7.294 41.510 127.016 1.00 23.26 421 GLN B N 1
ATOM 6924 C CA . GLN B 1 404 ? 8.037 42.036 125.887 1.00 23.61 421 GLN B CA 1
ATOM 6925 C C . GLN B 1 404 ? 7.460 43.366 125.384 1.00 23.52 421 GLN B C 1
ATOM 6926 O O . GLN B 1 404 ? 8.093 44.039 124.569 1.00 23.28 421 GLN B O 1
ATOM 6932 N N . GLY B 1 405 ? 6.284 43.739 125.907 1.00 23.72 422 GLY B N 1
ATOM 6933 C CA . GLY B 1 405 ? 5.565 44.969 125.537 1.00 23.53 422 GLY B CA 1
ATOM 6934 C C . GLY B 1 405 ? 4.496 44.784 124.469 1.00 23.76 422 GLY B C 1
ATOM 6935 O O . GLY B 1 405 ? 3.936 45.746 123.990 1.00 23.77 422 GLY B O 1
ATOM 6936 N N . ASP B 1 406 ? 4.225 43.530 124.108 1.00 24.15 423 ASP B N 1
ATOM 6937 C CA . ASP B 1 406 ? 3.246 43.173 123.087 1.00 23.70 423 ASP B CA 1
ATOM 6938 C C . ASP B 1 406 ? 1.834 43.293 123.666 1.00 24.29 423 ASP B C 1
ATOM 6939 O O . ASP B 1 406 ? 1.598 42.919 124.838 1.00 23.90 423 ASP B O 1
ATOM 6944 N N . LYS B 1 407 ? 0.888 43.746 122.832 1.00 24.51 424 LYS B N 1
ATOM 6945 C CA . LYS B 1 407 ? -0.511 43.821 123.233 1.00 24.72 424 LYS B CA 1
ATOM 6946 C C . LYS B 1 407 ? -1.264 42.630 122.701 1.00 24.40 424 LYS B C 1
ATOM 6947 O O . LYS B 1 407 ? -1.533 42.531 121.499 1.00 24.27 424 LYS B O 1
ATOM 6953 N N . LEU B 1 408 ? -1.640 41.727 123.596 1.00 24.49 425 LEU B N 1
ATOM 6954 C CA . LEU B 1 408 ? -2.487 40.630 123.196 1.00 24.01 425 LEU B CA 1
ATOM 6955 C C . LEU B 1 408 ? -3.938 41.069 123.454 1.00 24.32 425 LEU B C 1
ATOM 6956 O O . LEU B 1 408 ? -4.416 41.026 124.584 1.00 24.30 425 LEU B O 1
ATOM 6961 N N . ILE B 1 409 ? -4.617 41.539 122.399 1.00 24.89 426 ILE B N 1
ATOM 6962 C CA . ILE B 1 409 ? -5.997 42.075 122.502 1.00 25.11 426 ILE B CA 1
ATOM 6963 C C . ILE B 1 409 ? -6.980 40.919 122.532 1.00 25.54 426 ILE B C 1
ATOM 6964 O O . ILE B 1 409 ? -7.017 40.161 121.580 1.00 25.60 426 ILE B O 1
ATOM 6969 N N . PHE B 1 410 ? -7.765 40.782 123.600 1.00 26.34 427 PHE B N 1
ATOM 6970 C CA . PHE B 1 410 ? -8.743 39.687 123.723 1.00 27.63 427 PHE B CA 1
ATOM 6971 C C . PHE B 1 410 ? -10.062 40.171 123.162 1.00 28.39 427 PHE B C 1
ATOM 6972 O O . PHE B 1 410 ? -10.877 40.729 123.903 1.00 28.27 427 PHE B O 1
ATOM 6980 N N . SER B 1 411 ? -10.275 39.955 121.871 1.00 29.34 428 SER B N 1
ATOM 6981 C CA . SER B 1 411 ? -11.379 40.573 121.153 1.00 30.68 428 SER B CA 1
ATOM 6982 C C . SER B 1 411 ? -12.615 39.703 121.183 1.00 31.88 428 SER B C 1
ATOM 6983 O O . SER B 1 411 ? -12.516 38.512 121.417 1.00 32.53 428 SER B O 1
ATOM 6986 N N . ASN B 1 412 ? -13.779 40.306 120.935 1.00 33.77 429 ASN B N 1
ATOM 6987 C CA . ASN B 1 412 ? -15.080 39.603 120.953 1.00 35.20 429 ASN B CA 1
ATOM 6988 C C . ASN B 1 412 ? -15.688 39.684 119.558 1.00 36.00 429 ASN B C 1
ATOM 6989 O O . ASN B 1 412 ? -16.416 40.623 119.257 1.00 36.43 429 ASN B O 1
ATOM 6994 N N . PRO B 1 413 ? -15.383 38.707 118.685 1.00 37.18 430 PRO B N 1
ATOM 6995 C CA . PRO B 1 413 ? -15.820 38.832 117.288 1.00 37.83 430 PRO B CA 1
ATOM 6996 C C . PRO B 1 413 ? -17.307 39.110 117.136 1.00 38.63 430 PRO B C 1
ATOM 6997 O O . PRO B 1 413 ? -17.690 39.855 116.224 1.00 39.15 430 PRO B O 1
ATOM 7001 N N . ASP B 1 414 ? -18.122 38.553 118.043 1.00 39.12 431 ASP B N 1
ATOM 7002 C CA A ASP B 1 414 ? -19.573 38.761 117.989 0.50 39.01 431 ASP B CA 1
ATOM 7003 C CA B ASP B 1 414 ? -19.577 38.753 118.037 0.50 39.25 431 ASP B CA 1
ATOM 7004 C C . ASP B 1 414 ? -20.012 40.162 118.493 1.00 39.12 431 ASP B C 1
ATOM 7005 O O . ASP B 1 414 ? -21.215 40.459 118.555 1.00 39.40 431 ASP B O 1
ATOM 7014 N N . ALA B 1 415 ? -19.054 41.031 118.823 1.00 38.64 432 ALA B N 1
ATOM 7015 C CA . ALA B 1 415 ? -19.381 42.393 119.230 1.00 38.60 432 ALA B 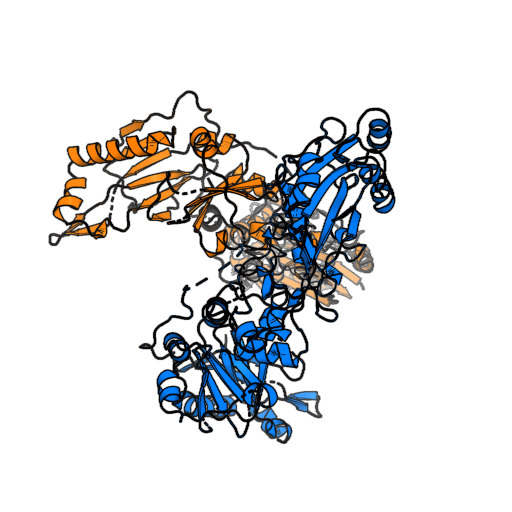CA 1
ATOM 7016 C C . ALA B 1 415 ? -20.061 43.147 118.107 1.00 38.69 432 ALA B C 1
ATOM 7017 O O . ALA B 1 415 ? -20.961 43.944 118.361 1.00 38.97 432 ALA B O 1
ATOM 7019 N N . ALA B 1 416 ? -19.621 42.890 116.873 1.00 38.70 433 ALA B N 1
ATOM 7020 C CA . ALA B 1 416 ? -20.160 43.557 115.685 1.00 38.60 433 ALA B CA 1
ATOM 7021 C C . ALA B 1 416 ? -21.648 43.318 115.544 1.00 38.58 433 ALA B C 1
ATOM 7022 O O . ALA B 1 416 ? -22.348 44.142 114.958 1.00 38.70 433 ALA B O 1
ATOM 7024 N N . SER B 1 417 ? -22.135 42.208 116.101 1.00 38.49 434 SER B N 1
ATOM 7025 C CA . SER B 1 417 ? -23.554 41.854 115.996 1.00 38.30 434 SER B CA 1
ATOM 7026 C C . SER B 1 417 ? -24.434 42.609 117.009 1.00 38.24 434 SER B C 1
A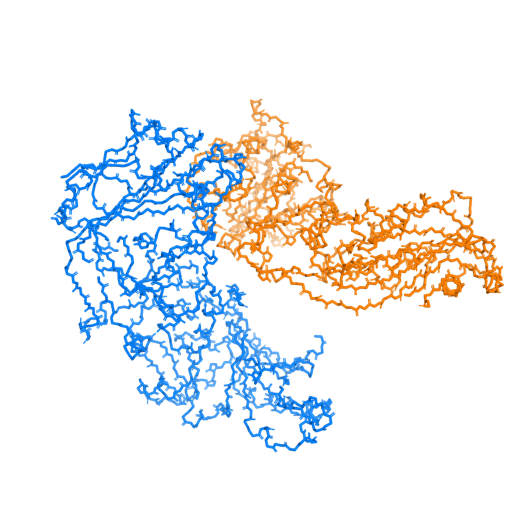TOM 7027 O O . SER B 1 417 ? -25.658 42.538 116.944 1.00 38.11 434 SER B O 1
ATOM 7030 N N . GLN B 1 418 ? -23.819 43.324 117.942 1.00 38.18 435 GLN B N 1
ATOM 7031 C CA . GLN B 1 418 ? -24.573 44.139 118.867 1.00 38.38 435 GLN B CA 1
ATOM 7032 C C . GLN B 1 418 ? -25.190 45.344 118.137 1.00 38.58 435 GLN B C 1
ATOM 7033 O O . GLN B 1 418 ? -24.681 45.758 117.100 1.00 38.73 435 GLN B O 1
ATOM 7039 N N . SER B 1 419 ? -26.269 45.906 118.685 1.00 38.74 436 SER B N 1
ATOM 7040 C CA . SER B 1 419 ? -26.911 47.093 118.092 1.00 39.16 436 SER B CA 1
ATOM 7041 C C . SER B 1 419 ? -26.102 48.366 118.320 1.00 39.49 436 SER B C 1
ATOM 7042 O O . SER B 1 419 ? -25.377 48.473 119.314 1.00 39.59 436 SER B O 1
ATOM 7045 N N . ASP B 1 420 ? -26.247 49.331 117.407 1.00 40.05 437 ASP B N 1
ATOM 7046 C CA . ASP B 1 420 ? -25.580 50.636 117.525 1.00 40.44 437 ASP B CA 1
ATOM 7047 C C . ASP B 1 420 ? -25.823 51.242 118.930 1.00 40.90 437 ASP B C 1
ATOM 7048 O O . ASP B 1 420 ? -24.878 51.766 119.556 1.00 40.85 437 ASP B O 1
ATOM 7053 N N . GLU B 1 421 ? -27.077 51.173 119.414 1.00 41.03 438 GLU B N 1
ATOM 7054 C CA . GLU B 1 421 ? -27.445 51.796 120.690 1.00 41.08 438 GLU B CA 1
ATOM 7055 C C . GLU B 1 421 ? -26.536 51.226 121.787 1.00 41.51 438 GLU B C 1
ATOM 7056 O O . GLU B 1 421 ? -25.849 51.986 122.473 1.00 42.45 438 GLU B O 1
ATOM 7058 N N . GLU B 1 422 ? -26.465 49.904 121.922 1.00 41.03 439 GLU B N 1
ATOM 7059 C CA . GLU B 1 422 ? -25.676 49.314 123.029 1.00 40.84 439 GLU B CA 1
ATOM 7060 C C . GLU B 1 422 ? -24.149 49.467 122.900 1.00 39.72 439 GLU B C 1
ATOM 7061 O O . GLU B 1 422 ? -23.453 49.605 123.922 1.00 39.41 439 GLU B O 1
ATOM 7067 N N . LEU B 1 423 ? -23.630 49.460 121.671 1.00 38.31 440 LEU B N 1
ATOM 7068 C CA . LEU B 1 423 ? -22.203 49.767 121.467 1.00 37.38 440 LEU B CA 1
ATOM 7069 C C . LEU B 1 423 ? -21.927 51.211 121.887 1.00 36.63 440 LEU B C 1
ATOM 7070 O O . LEU B 1 423 ? -20.922 51.479 122.551 1.00 36.29 440 LEU B O 1
ATOM 7075 N N . LYS B 1 424 ? -22.830 52.126 121.526 1.00 35.95 441 LYS B N 1
ATOM 7076 C CA . LYS B 1 424 ? -22.731 53.529 121.967 1.00 35.51 441 LYS B CA 1
ATOM 7077 C C . LYS B 1 424 ? -22.680 53.629 123.493 1.00 34.21 441 LYS B C 1
ATOM 7078 O O . LYS B 1 424 ? -21.862 54.362 124.045 1.00 33.52 441 LYS B O 1
ATOM 7084 N N . ALA B 1 425 ? -23.526 52.855 124.171 1.00 32.96 442 ALA B N 1
ATOM 7085 C CA . ALA B 1 425 ? -23.581 52.885 125.633 1.00 32.11 442 ALA B CA 1
ATOM 7086 C C . ALA B 1 425 ? -22.192 52.692 126.251 1.00 31.31 442 ALA B C 1
ATOM 7087 O O . ALA B 1 425 ? -21.908 53.237 127.323 1.00 31.25 442 ALA B O 1
ATOM 7089 N N . ASN B 1 426 ? -21.312 51.970 125.561 1.00 29.93 443 ASN B N 1
ATOM 7090 C CA . ASN B 1 426 ? -19.942 51.796 126.063 1.00 29.19 443 ASN B CA 1
ATOM 7091 C C . ASN B 1 426 ? -19.161 53.065 126.300 1.00 28.39 443 ASN B C 1
ATOM 7092 O O . ASN B 1 426 ? -18.166 53.051 127.018 1.00 28.53 443 ASN B O 1
ATOM 7097 N N . SER B 1 427 ? -19.570 54.160 125.693 1.00 27.65 444 SER B N 1
ATOM 7098 C CA . SER B 1 427 ? -18.834 55.396 125.897 1.00 27.37 444 SER B CA 1
ATOM 7099 C C . SER B 1 427 ? -19.466 56.351 126.928 1.00 25.93 444 SER B C 1
ATOM 7100 O O . SER B 1 427 ? -18.922 57.412 127.200 1.00 25.39 444 SER B O 1
ATOM 7103 N N . ILE B 1 428 ? -20.580 55.927 127.520 1.00 24.83 445 ILE B N 1
ATOM 7104 C CA . ILE B 1 428 ? -21.107 56.546 128.725 1.00 24.56 445 ILE B CA 1
ATOM 7105 C C . ILE B 1 428 ? -20.185 56.085 129.856 1.00 24.31 445 ILE B C 1
ATOM 7106 O O . ILE B 1 428 ? -20.106 54.896 130.106 1.00 24.02 445 ILE B O 1
ATOM 7111 N N . PRO B 1 429 ? -19.501 57.008 130.549 1.00 24.30 446 PRO B N 1
ATOM 7112 C CA . PRO B 1 429 ? -18.556 56.610 131.609 1.00 24.16 446 PRO B CA 1
ATOM 7113 C C . PRO B 1 429 ? -19.090 55.592 132.641 1.00 24.07 446 PRO B C 1
ATOM 7114 O O . PRO B 1 429 ? -18.425 54.585 132.889 1.00 23.62 446 PRO B O 1
ATOM 7118 N N . ALA B 1 430 ? -20.274 55.833 133.201 1.00 24.07 447 ALA B N 1
ATOM 7119 C CA . ALA B 1 430 ? -20.897 54.895 134.160 1.00 24.12 447 ALA B CA 1
ATOM 7120 C C . ALA B 1 430 ? -20.908 53.487 133.628 1.00 24.14 447 ALA B C 1
ATOM 7121 O O . ALA B 1 430 ? -20.676 52.550 134.365 1.00 24.70 447 ALA B O 1
ATOM 7123 N N . THR B 1 431 ? -21.181 53.336 132.340 1.00 24.37 448 THR B N 1
ATOM 7124 C CA . THR B 1 431 ? -21.274 52.025 131.729 1.00 24.39 448 THR B CA 1
ATOM 7125 C C . THR B 1 431 ? -19.862 51.478 131.476 1.00 24.67 448 THR B C 1
ATOM 7126 O O . THR B 1 431 ? -19.571 50.292 131.715 1.00 24.37 448 THR B O 1
ATOM 7130 N N . PHE B 1 432 ? -18.977 52.343 131.006 1.00 24.65 449 PHE B N 1
ATOM 7131 C CA . PHE B 1 432 ? -17.626 51.921 130.711 1.00 25.28 449 PHE B CA 1
ATOM 7132 C C . PHE B 1 432 ? -16.984 51.306 131.953 1.00 25.59 449 PHE B C 1
ATOM 7133 O O . PHE B 1 432 ? -16.461 50.190 131.908 1.00 25.34 449 PHE B O 1
ATOM 7141 N N . LEU B 1 433 ? -17.051 52.042 133.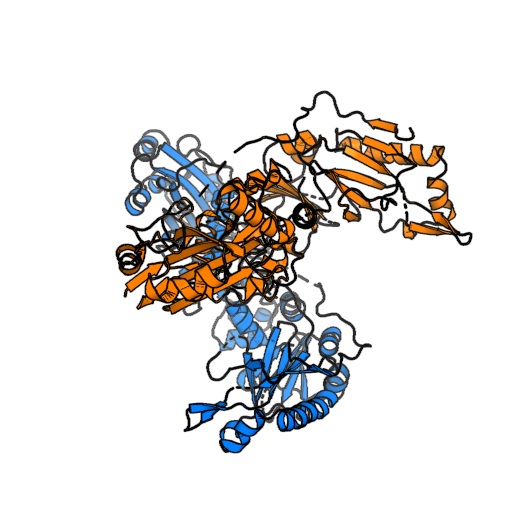054 1.00 25.92 450 LEU B N 1
ATOM 7142 C CA . LEU B 1 433 ? -16.490 51.580 134.306 1.00 26.53 450 LEU B CA 1
ATOM 7143 C C . LEU B 1 433 ? -17.196 50.312 134.807 1.00 26.79 450 LEU B C 1
ATOM 7144 O O . LEU B 1 433 ? -16.521 49.395 135.260 1.00 27.21 450 LEU B O 1
ATOM 7149 N N . THR B 1 434 ? -18.531 50.244 134.721 1.00 26.98 451 THR B N 1
ATOM 7150 C CA . THR B 1 434 ? -19.263 49.050 135.198 1.00 26.18 451 THR B CA 1
ATOM 7151 C C . THR B 1 434 ? -18.789 47.822 134.462 1.00 26.54 451 THR B C 1
ATOM 7152 O O . THR B 1 434 ? -18.461 46.821 135.085 1.00 26.17 451 THR B O 1
ATOM 7156 N N . LYS B 1 435 ? -18.721 47.923 133.135 1.00 27.06 452 LYS B N 1
ATOM 7157 C CA . LYS B 1 435 ? -18.300 46.788 132.280 1.00 27.30 452 LYS B CA 1
ATOM 7158 C C . LYS B 1 435 ? -16.856 46.426 132.508 1.00 26.64 452 LYS B C 1
ATOM 7159 O O . LYS B 1 435 ? -16.482 45.254 132.447 1.00 26.75 452 LYS B O 1
ATOM 7165 N N . SER B 1 436 ? -16.055 47.452 132.746 1.00 26.21 453 SER B N 1
ATOM 7166 C CA . SER B 1 436 ? -14.639 47.286 133.006 1.00 26.36 453 SER B CA 1
ATOM 7167 C C . SER B 1 436 ? -14.427 46.539 134.309 1.00 25.79 453 SER B C 1
ATOM 7168 O O . SER B 1 436 ? -13.758 45.520 134.330 1.00 25.48 453 SER B O 1
ATOM 7171 N N . ASN B 1 437 ? -15.020 47.053 135.377 1.00 26.05 454 ASN B N 1
ATOM 7172 C CA . ASN B 1 437 ? -15.110 46.338 136.640 1.00 26.30 454 ASN B CA 1
ATOM 7173 C C . ASN B 1 437 ? -15.521 44.893 136.463 1.00 25.72 454 ASN B C 1
ATOM 7174 O O . ASN B 1 437 ? -14.940 44.018 137.102 1.00 26.23 454 ASN B O 1
ATOM 7179 N N . ALA B 1 438 ? -16.506 44.631 135.611 1.00 25.11 455 ALA B N 1
ATOM 7180 C CA . ALA B 1 438 ? -16.938 43.253 135.364 1.00 25.35 455 ALA B CA 1
ATOM 7181 C C . ALA B 1 438 ? -15.785 42.455 134.779 1.00 25.63 455 ALA B C 1
ATOM 7182 O O . ALA B 1 438 ? -15.530 41.330 135.213 1.00 25.79 455 ALA B O 1
ATOM 7184 N N . ILE B 1 439 ? -15.084 43.038 133.808 1.00 25.54 456 ILE B N 1
ATOM 7185 C CA . ILE B 1 439 ? -13.972 42.345 133.180 1.00 25.71 456 ILE B CA 1
ATOM 7186 C C . ILE B 1 439 ? -12.842 42.095 134.191 1.00 26.24 456 ILE B C 1
ATOM 7187 O O . ILE B 1 439 ? -12.270 40.992 134.223 1.00 26.07 456 ILE B O 1
ATOM 7192 N N . LYS B 1 440 ? -12.530 43.088 135.023 1.00 26.20 457 LYS B N 1
ATOM 7193 C CA . LYS B 1 440 ? -11.528 42.888 136.089 1.00 27.04 457 LYS B CA 1
ATOM 7194 C C . LYS B 1 440 ? -11.884 41.720 137.038 1.00 27.20 457 LYS B C 1
ATOM 7195 O O . LYS B 1 440 ? -11.018 40.928 137.403 1.00 26.60 457 LYS B O 1
ATOM 7201 N N . ASP B 1 441 ? -13.148 41.642 137.441 1.00 27.26 458 ASP B N 1
ATOM 7202 C CA . ASP B 1 441 ? -13.603 40.572 138.336 1.00 27.90 458 ASP B CA 1
ATOM 7203 C C . ASP B 1 441 ? -13.475 39.209 137.701 1.00 27.48 458 ASP B C 1
ATOM 7204 O O . ASP B 1 441 ? -13.176 38.256 138.403 1.00 27.67 458 ASP B O 1
ATOM 7209 N N . GLU B 1 442 ? -13.710 39.094 136.398 1.00 27.24 459 GLU B N 1
ATOM 7210 C CA . GLU B 1 442 ? -13.558 37.800 135.762 1.00 27.84 459 GLU B CA 1
ATOM 7211 C C . GLU B 1 442 ? -12.060 37.453 135.687 1.00 27.42 459 GLU B C 1
ATOM 7212 O O . GLU B 1 442 ? -11.658 36.384 136.135 1.00 26.44 459 GLU B O 1
ATOM 7218 N N . LYS B 1 443 ? -11.239 38.390 135.211 1.00 27.44 460 LYS B N 1
ATOM 7219 C CA . LYS B 1 443 ? -9.809 38.114 135.013 1.00 27.64 460 LYS B CA 1
ATOM 7220 C C . LYS B 1 443 ? -8.987 38.056 136.307 1.00 27.66 460 LYS B C 1
ATOM 7221 O O . LYS B 1 443 ? -7.931 37.411 136.345 1.00 27.92 460 LYS B O 1
ATOM 7227 N N . SER B 1 444 ? -9.463 38.703 137.367 1.00 27.85 461 SER B N 1
ATOM 7228 C CA . SER B 1 444 ? -8.781 38.646 138.680 1.00 27.96 461 SER B CA 1
ATOM 7229 C C . SER B 1 444 ? -8.681 37.213 139.236 1.00 27.34 461 SER B C 1
ATOM 7230 O O . SER B 1 444 ? -7.812 36.926 140.023 1.00 27.42 461 SER B O 1
ATOM 7233 N N . LYS B 1 445 ? -9.567 36.331 138.798 1.00 27.19 462 LYS B N 1
ATOM 7234 C CA . LYS B 1 445 ? -9.579 34.940 139.209 1.00 27.23 462 LYS B CA 1
ATOM 7235 C C . LYS B 1 445 ? -8.387 34.133 138.720 1.00 27.51 462 LYS B C 1
ATOM 7236 O O . LYS B 1 445 ? -8.067 33.085 139.281 1.00 26.67 462 LYS B O 1
ATOM 7242 N N . TYR B 1 446 ? -7.789 34.598 137.615 1.00 28.23 463 TYR B N 1
ATOM 7243 C CA . TYR B 1 446 ? -6.662 33.945 136.958 1.00 27.96 463 TYR B CA 1
ATOM 7244 C C . TYR B 1 446 ? -5.378 34.788 137.035 1.00 28.05 463 TYR B C 1
ATOM 7245 O O . TYR B 1 446 ? -4.264 34.242 137.206 1.00 27.91 463 TYR B O 1
ATOM 7254 N N . TYR B 1 447 ? -5.543 36.114 136.957 1.00 28.16 464 TYR B N 1
ATOM 7255 C CA . TYR B 1 447 ? -4.423 37.086 136.923 1.00 27.97 464 TYR B CA 1
ATOM 7256 C C . TYR B 1 447 ? -4.312 38.016 138.162 1.00 28.01 464 TYR B C 1
ATOM 7257 O O . TYR B 1 447 ? -5.180 38.849 138.420 1.00 27.04 464 TYR B O 1
ATOM 7266 N N . GLN B 1 448 ? -3.219 37.914 138.899 1.00 28.21 465 GLN B N 1
ATOM 7267 C CA . GLN B 1 448 ? -3.022 38.810 140.031 1.00 28.73 465 GLN B CA 1
ATOM 7268 C C . GLN B 1 448 ? -2.086 39.954 139.667 1.00 28.41 465 GLN B C 1
ATOM 7269 O O . GLN B 1 448 ? -1.562 40.643 140.560 1.00 28.86 465 GLN B O 1
ATOM 7275 N N . LEU B 1 449 ? -1.877 40.156 138.365 1.00 27.88 466 LEU B N 1
ATOM 7276 C CA . LEU B 1 449 ? -1.130 41.307 137.871 1.00 27.21 466 LEU B CA 1
ATOM 7277 C C . LEU B 1 449 ? -1.970 42.593 137.899 1.00 26.74 466 LEU B C 1
ATOM 7278 O O . LEU B 1 449 ? -3.156 42.579 138.256 1.00 25.91 466 LEU B O 1
ATOM 7283 N N . LYS B 1 450 ? -1.330 43.704 137.535 1.00 26.58 467 LYS B N 1
ATOM 7284 C CA . LYS B 1 450 ? -1.997 44.999 137.474 1.00 26.62 467 LYS B CA 1
ATOM 7285 C C . LYS B 1 450 ? -3.066 45.003 136.381 1.00 26.31 467 LYS B C 1
ATOM 7286 O O . LYS B 1 450 ? -2.830 44.520 135.270 1.00 25.89 467 LYS B O 1
ATOM 7292 N N . ILE B 1 451 ? -4.248 45.495 136.741 1.00 25.97 468 ILE B N 1
ATOM 7293 C CA . ILE B 1 451 ? -5.359 45.614 135.818 1.00 25.84 468 ILE B CA 1
ATOM 7294 C C . ILE B 1 451 ? -5.845 47.041 135.910 1.00 26.55 468 ILE B C 1
ATOM 7295 O O . ILE B 1 451 ? -6.224 47.503 136.987 1.00 26.51 468 ILE B O 1
ATOM 7300 N N . LYS B 1 452 ? -5.833 47.731 134.773 1.00 27.35 469 LYS B N 1
ATOM 7301 C CA . LYS B 1 452 ? -6.225 49.125 134.705 1.00 27.52 469 LYS B CA 1
ATOM 7302 C C . LYS B 1 452 ? -7.179 49.290 133.568 1.00 27.06 469 LYS B C 1
ATOM 7303 O O . LYS B 1 452 ? -7.298 48.409 132.740 1.00 28.28 469 LYS B O 1
ATOM 7309 N N . ALA B 1 453 ? -7.921 50.378 133.577 1.00 26.97 470 ALA B N 1
ATOM 7310 C CA . ALA B 1 453 ? -8.881 50.659 132.520 1.00 26.87 470 ALA B CA 1
ATOM 7311 C C . ALA B 1 453 ? -8.691 52.088 132.101 1.00 27.01 470 ALA B C 1
ATOM 7312 O O . ALA B 1 453 ? -8.290 52.930 132.908 1.00 26.30 470 ALA B O 1
ATOM 7314 N N . ASP B 1 454 ? -8.957 52.372 130.834 1.00 27.77 471 ASP B N 1
ATOM 7315 C CA . ASP B 1 454 ? -8.770 53.738 130.343 1.00 28.57 471 ASP B CA 1
ATOM 7316 C C . ASP B 1 454 ? -9.706 53.977 129.192 1.00 28.77 471 ASP B C 1
ATOM 7317 O O . ASP B 1 454 ? -9.514 53.437 128.121 1.00 29.13 471 ASP B O 1
ATOM 7322 N N . PRO B 1 455 ? -10.719 54.807 129.404 1.00 29.24 472 PRO B N 1
ATOM 7323 C CA . PRO B 1 455 ? -11.703 54.993 128.361 1.00 29.14 472 PRO B CA 1
ATOM 7324 C C . PRO B 1 455 ? -11.225 55.864 127.210 1.00 29.31 472 PRO B C 1
ATOM 7325 O O . PRO B 1 455 ? -11.925 55.955 126.218 1.00 29.47 472 PRO B O 1
ATOM 7329 N N . ASN B 1 456 ? -10.083 56.532 127.347 1.00 29.83 473 ASN B N 1
ATOM 7330 C CA . ASN B 1 456 ? -9.519 57.318 126.245 1.00 30.42 473 ASN B CA 1
ATOM 7331 C C . ASN B 1 456 ? -8.429 56.601 125.431 1.00 30.94 473 ASN B C 1
ATOM 7332 O O . ASN B 1 456 ? -7.753 57.244 124.624 1.00 31.07 473 ASN B O 1
ATOM 7337 N N . LYS B 1 457 ? -8.252 55.295 125.629 1.00 31.10 474 LYS B N 1
ATOM 7338 C CA . LYS B 1 457 ? -7.351 54.526 124.771 1.00 31.91 474 LYS B CA 1
ATOM 7339 C C . LYS B 1 457 ? -8.096 53.563 123.837 1.00 31.85 474 LYS B C 1
ATOM 7340 O O . LYS B 1 457 ? -9.041 52.895 124.227 1.00 30.65 474 LYS B O 1
ATOM 7346 N N . THR B 1 458 ? -7.669 53.512 122.589 1.00 32.93 475 THR B N 1
ATOM 7347 C CA . THR B 1 458 ? -8.236 52.551 121.636 1.00 34.56 475 THR B CA 1
ATOM 7348 C C . THR B 1 458 ? -7.174 51.555 121.175 1.00 36.04 475 THR B C 1
ATOM 7349 O O . THR B 1 458 ? -5.976 51.823 121.284 1.00 36.25 475 THR B O 1
ATOM 7353 N N . ILE B 1 459 ? -7.598 50.405 120.664 1.00 38.06 476 ILE B N 1
ATOM 7354 C CA . ILE B 1 459 ? -6.641 49.378 120.258 1.00 39.34 476 ILE B CA 1
ATOM 7355 C C . ILE B 1 459 ? -5.900 49.723 118.967 1.00 40.93 476 ILE B C 1
ATOM 7356 O O . ILE B 1 459 ? -4.821 49.175 118.749 1.00 41.28 476 ILE B O 1
ATOM 7361 N N . ASN B 1 460 ? -6.478 50.590 118.124 1.00 42.16 477 ASN B N 1
ATOM 7362 C CA . ASN B 1 460 ? -5.800 51.151 116.955 1.00 43.84 477 ASN B CA 1
ATOM 7363 C C . ASN B 1 460 ? -5.509 52.643 117.198 1.00 44.30 477 ASN B C 1
ATOM 7364 O O . ASN B 1 460 ? -6.188 53.494 116.623 1.00 43.95 477 ASN B O 1
ATOM 7369 N N . PRO B 1 461 ? -4.510 52.974 118.057 1.00 45.51 478 PRO B N 1
ATOM 7370 C CA . PRO B 1 461 ? -4.269 54.407 118.351 1.00 45.90 478 PRO B CA 1
ATOM 7371 C C . PRO B 1 461 ? -3.627 55.158 117.182 1.00 46.41 478 PRO B C 1
ATOM 7372 O O . PRO B 1 461 ? -2.921 54.534 116.361 1.00 46.46 478 PRO B O 1
ATOM 7376 N N . ILE B 1 462 ? -3.884 56.474 117.107 1.00 46.57 479 ILE B N 1
ATOM 7377 C CA . ILE B 1 462 ? -3.298 57.311 116.055 1.00 46.60 479 ILE B CA 1
ATOM 7378 C C . ILE B 1 462 ? -1.786 57.019 115.991 1.00 46.39 479 ILE B C 1
ATOM 7379 O O . ILE B 1 462 ? -1.303 56.577 114.958 1.00 46.21 479 ILE B O 1
ATOM 7384 N N . ILE B 1 463 ? -1.069 57.218 117.101 1.00 46.33 480 ILE B N 1
ATOM 7385 C CA . ILE B 1 463 ? 0.353 56.853 117.193 1.00 46.27 480 ILE B CA 1
ATOM 7386 C C . ILE B 1 463 ? 0.519 55.468 117.871 1.00 46.22 480 ILE B C 1
ATOM 7387 O O . ILE B 1 463 ? 0.436 55.357 119.100 1.00 47.17 480 ILE B O 1
ATOM 7389 N N . GLN B 1 464 ? 0.746 54.420 117.067 1.00 45.63 481 GLN B N 1
ATOM 7390 C CA . GLN B 1 464 ? 0.941 53.030 117.555 1.00 45.08 481 GLN B CA 1
ATOM 7391 C C . GLN B 1 464 ? 2.438 52.767 117.849 1.00 44.03 481 GLN B C 1
ATOM 7392 O O . GLN B 1 464 ? 3.263 52.759 116.937 1.00 44.26 481 GLN B O 1
ATOM 7398 N N . THR B 1 465 ? 2.766 52.549 119.125 1.00 42.60 482 THR B N 1
ATOM 7399 C CA . THR B 1 465 ? 4.161 52.421 119.600 1.00 41.36 482 THR B CA 1
ATOM 7400 C C . THR B 1 465 ? 4.629 50.955 119.797 1.00 40.03 482 THR B C 1
ATOM 7401 O O . THR B 1 465 ? 5.803 50.690 120.117 1.00 39.29 482 THR B O 1
ATOM 7405 N N . THR B 1 466 ? 3.709 50.006 119.616 1.00 38.41 483 THR B N 1
ATOM 7406 C CA . THR B 1 466 ? 4.007 48.607 119.909 1.00 36.57 483 THR B CA 1
ATOM 7407 C C . THR B 1 466 ? 3.239 47.654 118.978 1.00 35.07 483 THR B C 1
ATOM 7408 O O . THR B 1 466 ? 2.376 48.057 118.176 1.00 34.15 483 THR B O 1
ATOM 7412 N N . LEU B 1 467 ? 3.614 46.386 119.087 1.00 33.11 484 LEU B N 1
ATOM 7413 C CA . LEU B 1 467 ? 3.004 45.308 118.333 1.00 31.74 484 LEU B CA 1
ATOM 7414 C C . LEU B 1 467 ? 1.733 44.915 119.049 1.00 29.58 484 LEU B C 1
ATOM 7415 O O . LEU B 1 467 ? 1.741 44.788 120.265 1.00 30.24 484 LEU B O 1
ATOM 7420 N N . SER B 1 468 ? 0.652 44.730 118.302 1.00 27.70 485 SER B N 1
ATOM 7421 C CA A SER B 1 468 ? -0.618 44.279 118.856 0.50 26.86 485 SER B CA 1
ATOM 7422 C CA B SER B 1 468 ? -0.604 44.264 118.871 0.50 27.06 485 SER B CA 1
ATOM 7423 C C . SER B 1 468 ? -1.117 43.073 118.084 1.00 26.33 485 SER B C 1
ATOM 7424 O O . SER B 1 468 ? -0.851 42.938 116.896 1.00 25.59 485 SER B O 1
ATOM 7429 N N . PHE B 1 469 ? -1.827 42.192 118.764 1.00 25.83 486 PHE B N 1
ATOM 7430 C CA . PHE B 1 469 ? -2.354 41.010 118.119 1.00 26.23 486 PHE B CA 1
ATOM 7431 C C . PHE B 1 469 ? -3.733 40.715 118.693 1.00 26.83 486 PHE B C 1
ATOM 7432 O O . PHE B 1 469 ? -3.957 40.816 119.901 1.00 27.74 486 PHE B O 1
ATOM 7440 N N . GLN B 1 470 ? -4.649 40.347 117.816 1.00 27.32 487 GLN B N 1
ATOM 7441 C CA . GLN B 1 470 ? -6.005 40.001 118.187 1.00 27.72 487 GLN B CA 1
ATOM 7442 C C . GLN B 1 470 ? -6.132 38.513 118.389 1.00 27.53 487 GLN B C 1
ATOM 7443 O O . GLN B 1 470 ? -5.674 37.740 117.557 1.00 28.22 487 GLN B O 1
ATOM 7449 N N . ILE B 1 471 ? -6.768 38.117 119.481 1.00 27.60 488 ILE B N 1
ATOM 7450 C CA . ILE B 1 471 ? -7.064 36.723 119.768 1.00 27.13 488 ILE B CA 1
ATOM 7451 C C . ILE B 1 471 ? -8.551 36.686 120.142 1.00 27.48 488 ILE B C 1
ATOM 7452 O O . ILE B 1 471 ? -8.960 37.154 121.217 1.00 27.63 488 ILE B O 1
ATOM 7457 N N . ASN B 1 472 ? -9.357 36.168 119.221 1.00 27.67 489 ASN B N 1
ATOM 7458 C CA . ASN B 1 472 ? -10.792 36.024 119.422 1.00 27.15 489 ASN B CA 1
ATOM 7459 C C . ASN B 1 472 ? -11.141 34.998 120.521 1.00 27.48 489 ASN B C 1
ATOM 7460 O O . ASN B 1 472 ? -10.444 33.995 120.698 1.00 26.94 489 ASN B O 1
ATOM 7465 N N . ASN B 1 473 ? -12.221 35.285 121.257 1.00 27.92 490 ASN B N 1
ATOM 7466 C CA . ASN B 1 473 ? -12.780 34.397 122.274 1.00 27.90 490 ASN B CA 1
ATOM 7467 C C . ASN B 1 473 ? -11.753 33.844 123.267 1.00 28.35 490 ASN B C 1
ATOM 7468 O O . ASN B 1 473 ? -11.748 32.659 123.570 1.00 28.17 490 ASN B O 1
ATOM 7473 N N . VAL B 1 474 ? -10.876 34.704 123.764 1.00 28.93 491 VAL B N 1
ATOM 7474 C CA . VAL B 1 474 ? -10.005 34.311 124.853 1.00 29.39 491 VAL B CA 1
ATOM 7475 C C . VAL B 1 474 ? -10.918 33.984 126.039 1.00 29.89 491 VAL B C 1
ATOM 7476 O O . VAL B 1 474 ? -11.805 34.768 126.363 1.00 29.87 491 VAL B O 1
ATOM 7480 N N . ASP B 1 475 ? -10.731 32.806 126.629 1.00 29.99 492 ASP B N 1
ATOM 7481 C CA . ASP B 1 475 ? -11.528 32.327 127.751 1.00 30.16 492 ASP B CA 1
ATOM 7482 C C . ASP B 1 475 ? -10.634 31.399 128.575 1.00 30.00 492 ASP B C 1
ATOM 7483 O O . ASP B 1 475 ? -10.280 30.298 128.136 1.00 29.39 492 ASP B O 1
ATOM 7488 N N . GLU B 1 476 ? -10.302 31.847 129.779 1.00 29.86 493 GLU B N 1
ATOM 7489 C CA . GLU B 1 476 ? -9.347 31.151 130.647 1.00 30.21 493 GLU B CA 1
ATOM 7490 C C . GLU B 1 476 ? -9.828 29.785 131.179 1.00 29.97 493 GLU B C 1
ATOM 7491 O O . GLU B 1 476 ? -9.015 28.965 131.559 1.00 29.58 493 GLU B O 1
ATOM 7497 N N . LYS B 1 477 ? -11.139 29.556 131.206 1.00 30.62 494 LYS B N 1
ATOM 7498 C CA . LYS B 1 477 ? -11.721 28.269 131.656 1.00 31.13 494 LYS B CA 1
ATOM 7499 C C . LYS B 1 477 ? -11.411 27.144 130.675 1.00 31.33 494 LYS B C 1
ATOM 7500 O O . LYS B 1 477 ? -11.251 26.004 131.083 1.00 31.32 494 LYS B O 1
ATOM 7506 N N . GLY B 1 478 ? -11.320 27.468 129.386 1.00 31.62 495 GLY B N 1
ATOM 7507 C CA . GLY B 1 478 ? -11.264 26.443 128.335 1.00 31.71 495 GLY B CA 1
ATOM 7508 C C . GLY B 1 478 ? -9.886 25.947 127.941 1.00 31.57 495 GLY B C 1
ATOM 7509 O O . GLY B 1 478 ? -9.646 25.645 126.778 1.00 31.15 495 GLY B O 1
ATOM 7518 N N . TYR B 1 480 ? -6.053 23.690 128.355 1.00 29.89 497 TYR B N 1
ATOM 7519 C CA . TYR B 1 480 ? -5.252 22.543 128.733 1.00 28.92 497 TYR B CA 1
ATOM 7520 C C . TYR B 1 480 ? -3.789 22.984 128.606 1.00 28.43 497 TYR B C 1
ATOM 7521 O O . TYR B 1 480 ? -3.499 24.085 128.112 1.00 27.20 497 TYR B O 1
ATOM 7530 N N . LYS B 1 481 ? -2.869 22.126 129.054 1.00 27.87 498 LYS B N 1
ATOM 7531 C CA . LYS B 1 481 ? -1.460 22.436 128.977 1.00 27.18 498 LYS B CA 1
ATOM 7532 C C . LYS B 1 481 ? -0.596 21.186 128.802 1.00 27.33 498 LYS B C 1
ATOM 7533 O O . LYS B 1 481 ? -1.006 20.077 129.162 1.00 26.45 498 LYS B O 1
ATOM 7539 N N . PHE B 1 482 ? 0.589 21.380 128.213 1.00 27.23 499 PHE B N 1
ATOM 7540 C CA . PHE B 1 482 ? 1.619 20.354 128.204 1.00 27.42 499 PHE B CA 1
ATOM 7541 C C . PHE B 1 482 ? 2.988 20.959 127.996 1.00 26.74 499 PHE B C 1
ATOM 7542 O O . PHE B 1 482 ? 3.131 22.047 127.433 1.00 27.24 499 PHE B O 1
ATOM 7550 N N . LYS B 1 483 ? 3.995 20.237 128.468 1.00 26.12 500 LYS B N 1
ATOM 7551 C CA . LYS B 1 483 ? 5.356 20.666 128.371 1.00 25.86 500 LYS B CA 1
ATOM 7552 C C . LYS B 1 483 ? 6.013 19.836 127.307 1.00 25.45 500 LYS B C 1
ATOM 7553 O O . LYS B 1 483 ? 5.944 18.615 127.377 1.00 26.31 500 LYS B O 1
ATOM 7559 N N . ASN B 1 484 ? 6.611 20.492 126.312 1.00 24.86 501 ASN B N 1
ATOM 7560 C CA . ASN B 1 484 ? 7.457 19.839 125.311 1.00 24.51 501 ASN B CA 1
ATOM 7561 C C . ASN B 1 484 ? 8.727 19.518 126.083 1.00 24.40 501 ASN B C 1
ATOM 7562 O O . ASN B 1 484 ? 9.429 20.426 126.557 1.00 24.42 501 ASN B O 1
ATOM 7567 N N . ALA B 1 485 ? 9.007 18.238 126.259 1.00 24.24 502 ALA B N 1
ATOM 7568 C CA . ALA B 1 485 ? 10.110 17.835 127.134 1.00 24.52 502 ALA B CA 1
ATOM 7569 C C . ALA B 1 485 ? 11.481 18.004 126.481 1.00 24.88 502 ALA B C 1
ATOM 7570 O O . ALA B 1 485 ? 12.492 17.945 127.182 1.00 25.07 502 ALA B O 1
ATOM 7572 N N . ASN B 1 486 ? 11.528 18.205 125.160 1.00 25.00 503 ASN B N 1
ATOM 7573 C CA . ASN B 1 486 ? 12.789 18.517 124.503 1.00 25.53 503 ASN B CA 1
ATOM 7574 C C . ASN B 1 486 ? 13.230 19.929 124.829 1.00 25.04 503 ASN B C 1
ATOM 7575 O O . ASN B 1 486 ? 14.412 20.180 125.035 1.00 26.19 503 ASN B O 1
ATOM 7580 N N . THR B 1 487 ? 12.288 20.853 124.848 1.00 23.84 504 THR B N 1
ATOM 7581 C CA . THR B 1 487 ? 12.620 22.261 124.945 1.00 23.29 504 THR B CA 1
ATOM 7582 C C . THR B 1 487 ? 12.346 22.836 126.363 1.00 23.43 504 THR B C 1
ATOM 7583 O O . THR B 1 487 ? 12.883 23.894 126.737 1.00 22.74 504 THR B O 1
ATOM 7587 N N . ASN B 1 488 ? 11.542 22.125 127.153 1.00 23.07 505 ASN B N 1
ATOM 7588 C CA . ASN B 1 488 ? 11.084 22.624 128.435 1.00 23.75 505 ASN B CA 1
ATOM 7589 C C . ASN B 1 488 ? 10.251 23.886 128.312 1.00 23.99 505 ASN B C 1
ATOM 7590 O O . ASN B 1 488 ? 10.371 24.803 129.133 1.00 24.50 505 ASN B O 1
ATOM 7595 N N . ILE B 1 489 ? 9.411 23.930 127.276 1.00 24.16 506 ILE B N 1
ATOM 7596 C CA . ILE B 1 489 ? 8.435 24.989 127.101 1.00 24.07 506 ILE B CA 1
ATOM 7597 C C . ILE B 1 489 ? 7.054 24.417 127.396 1.00 24.37 506 ILE B C 1
ATOM 7598 O O . ILE B 1 489 ? 6.677 23.355 126.899 1.00 24.15 506 ILE B O 1
ATOM 7603 N N . TRP B 1 490 ? 6.313 25.134 128.226 1.00 24.49 507 TRP B N 1
ATOM 7604 C CA . TRP B 1 490 ? 4.917 24.837 128.487 1.00 24.44 507 TRP B CA 1
ATOM 7605 C C . TRP B 1 490 ? 4.081 25.508 127.403 1.00 24.33 507 TRP B C 1
ATOM 7606 O O . TRP B 1 490 ? 4.323 26.664 127.072 1.00 23.13 507 TRP B O 1
ATOM 7617 N N . TYR B 1 491 ? 3.127 24.767 126.848 1.00 23.96 508 TYR B N 1
ATOM 7618 C CA . TYR B 1 491 ? 2.171 25.310 125.919 1.00 23.88 508 TYR B CA 1
ATOM 7619 C C . TYR B 1 491 ? 0.787 25.179 126.574 1.00 24.80 508 TYR B C 1
ATOM 7620 O O . TYR B 1 491 ? 0.283 24.058 126.780 1.00 24.77 508 TYR B O 1
ATOM 7629 N N . ILE B 1 492 ? 0.203 26.331 126.902 1.00 24.88 509 ILE B N 1
ATOM 7630 C CA . ILE B 1 492 ? -1.096 26.440 127.507 1.00 25.12 509 ILE B CA 1
ATOM 7631 C C . ILE B 1 492 ? -2.030 26.873 126.388 1.00 25.57 509 ILE B C 1
ATOM 7632 O O . ILE B 1 492 ? -2.003 28.042 125.986 1.00 25.50 509 ILE B O 1
ATOM 7637 N N . TYR B 1 493 ? -2.870 25.948 125.920 1.00 25.81 510 TYR B N 1
ATOM 7638 C CA . TYR B 1 493 ? -3.711 26.133 124.718 1.00 26.07 510 TYR B CA 1
ATOM 7639 C C . TYR B 1 493 ? -5.235 26.001 124.974 1.00 26.16 510 TYR B C 1
ATOM 7640 O O . TYR B 1 493 ? -5.652 25.312 125.901 1.00 26.73 510 TYR B O 1
ATOM 7649 N N . ASN B 1 494 ? -6.036 26.674 124.139 1.00 25.82 511 ASN B N 1
ATOM 7650 C CA . ASN B 1 494 ? -7.485 26.564 124.111 1.00 25.91 511 ASN B CA 1
ATOM 7651 C C . ASN B 1 494 ? -7.929 25.885 122.814 1.00 26.29 511 ASN B C 1
ATOM 7652 O O . ASN B 1 494 ? -7.876 26.489 121.732 1.00 26.59 511 ASN B O 1
ATOM 7657 N N . PRO B 1 495 ? -8.406 24.646 122.912 1.00 26.23 512 PRO B N 1
ATOM 7658 C CA . PRO B 1 495 ? -8.794 23.901 121.711 1.00 26.57 512 PRO B CA 1
ATOM 7659 C C . PRO B 1 495 ? -10.151 24.253 121.114 1.00 26.67 512 PRO B C 1
ATOM 7660 O O . PRO B 1 495 ? -10.589 23.566 120.194 1.00 26.33 512 PRO B O 1
ATOM 7664 N N . THR B 1 496 ? -10.826 25.272 121.637 1.00 27.06 513 THR B N 1
ATOM 7665 C CA . THR B 1 496 ? -12.075 25.754 121.039 1.00 27.26 513 THR B CA 1
ATOM 7666 C C . THR B 1 496 ? -11.759 26.979 120.201 1.00 26.92 513 THR B C 1
ATOM 7667 O O . THR B 1 496 ? -12.209 27.087 119.053 1.00 27.02 513 THR B O 1
ATOM 7671 N N . SER B 1 497 ? -10.999 27.900 120.796 1.00 26.26 514 SER B N 1
ATOM 7672 C CA . SER B 1 497 ? -10.674 29.177 120.157 1.00 25.68 514 SER B CA 1
ATOM 7673 C C . SER B 1 497 ? -9.406 29.150 119.335 1.00 24.88 514 SER B C 1
ATOM 7674 O O . SER B 1 497 ? -9.215 30.022 118.511 1.00 25.21 514 SER B O 1
ATOM 7685 N N . TYR B 1 499 ? -6.039 29.352 120.209 1.00 23.65 516 TYR B N 1
ATOM 7686 C CA . TYR B 1 499 ? -4.946 30.232 120.610 1.00 23.55 516 TYR B CA 1
ATOM 7687 C C . TYR B 1 499 ? -4.134 29.532 121.678 1.00 23.86 516 TYR B C 1
ATOM 7688 O O . TYR B 1 499 ? -4.590 28.580 122.270 1.00 23.16 516 TYR B O 1
ATOM 7697 N N . CYS B 1 500 ? -2.918 30.003 121.907 1.00 24.58 517 CYS B N 1
ATOM 7698 C CA . CYS B 1 500 ? -2.021 29.339 122.838 1.00 25.07 517 CYS B CA 1
ATOM 7699 C C . CYS B 1 500 ? -0.988 30.303 123.365 1.00 24.66 517 CYS B C 1
ATOM 7700 O O . CYS B 1 500 ? -0.478 31.155 122.625 1.00 24.90 517 CYS B O 1
ATOM 7703 N N . PHE B 1 501 ? -0.688 30.153 124.647 1.00 24.50 518 PHE B N 1
ATOM 7704 C CA . PHE B 1 501 ? 0.376 30.895 125.317 1.00 24.30 518 PHE B CA 1
ATOM 7705 C C . PHE B 1 501 ? 1.506 29.937 125.639 1.00 24.57 518 PHE B C 1
ATOM 7706 O O . PHE B 1 501 ? 1.250 28.836 126.132 1.00 24.82 518 PHE B O 1
ATOM 7714 N N . ALA B 1 502 ? 2.748 30.336 125.350 1.00 24.55 519 ALA B N 1
ATOM 7715 C CA . ALA B 1 502 ? 3.902 29.478 125.563 1.00 24.46 519 ALA B CA 1
ATOM 7716 C C . ALA B 1 502 ? 4.875 30.149 126.524 1.00 24.65 519 ALA B C 1
ATOM 7717 O O . ALA B 1 502 ? 4.993 31.360 126.537 1.00 24.65 519 ALA B O 1
ATOM 7719 N N . TYR B 1 503 ? 5.575 29.363 127.325 1.00 24.70 520 TYR B N 1
ATOM 7720 C CA . TYR B 1 503 ? 6.640 29.907 128.153 1.00 25.36 520 TYR B CA 1
ATOM 7721 C C . TYR B 1 503 ? 7.648 28.866 128.636 1.00 25.01 520 TYR B C 1
ATOM 7722 O O . TYR B 1 503 ? 7.300 27.735 128.954 1.00 24.29 520 TYR B O 1
ATOM 7731 N N . TYR B 1 504 ? 8.912 29.268 128.649 1.00 25.39 521 TYR B N 1
ATOM 7732 C CA . TYR B 1 504 ? 9.962 28.442 129.226 1.00 26.41 521 TYR B CA 1
ATOM 7733 C C . TYR B 1 504 ? 9.596 28.064 130.679 1.00 25.74 521 TYR B C 1
ATOM 7734 O O . TYR B 1 504 ? 9.107 28.895 131.440 1.00 24.85 521 TYR B O 1
ATOM 7743 N N . ASP B 1 505 ? 9.814 26.798 131.029 1.00 25.61 522 ASP B N 1
ATOM 7744 C CA . ASP B 1 505 ? 9.428 26.265 132.352 1.00 25.85 522 ASP B CA 1
ATOM 7745 C C . ASP B 1 505 ? 10.342 26.753 133.471 1.00 25.06 522 ASP B C 1
ATOM 7746 O O . ASP B 1 505 ? 11.212 26.026 133.943 1.00 25.02 522 ASP B O 1
ATOM 7751 N N . ASP B 1 506 ? 10.114 27.988 133.887 1.00 24.93 523 ASP B N 1
ATOM 7752 C CA . ASP B 1 506 ? 10.732 28.537 135.082 1.00 25.15 523 ASP B CA 1
ATOM 7753 C C . ASP B 1 506 ? 9.624 29.312 135.766 1.00 25.46 523 ASP B C 1
ATOM 7754 O O . ASP B 1 506 ? 9.089 30.243 135.189 1.00 26.46 523 ASP B O 1
ATOM 7759 N N . ASP B 1 507 ? 9.252 28.929 136.976 1.00 25.63 524 ASP B N 1
ATOM 7760 C CA . ASP B 1 507 ? 8.103 29.551 137.621 1.00 25.89 524 ASP B CA 1
ATOM 7761 C C . ASP B 1 507 ? 8.124 31.082 137.619 1.00 26.37 524 ASP B C 1
ATOM 7762 O O . ASP B 1 507 ? 7.052 31.692 137.722 1.00 27.81 524 ASP B O 1
ATOM 7767 N N . TYR B 1 508 ? 9.291 31.724 137.489 1.00 25.83 525 TYR B N 1
ATOM 7768 C CA . TYR B 1 508 ? 9.336 33.182 137.592 1.00 25.36 525 TYR B CA 1
ATOM 7769 C C . TYR B 1 508 ? 8.494 33.839 136.488 1.00 25.80 525 TYR B C 1
ATOM 7770 O O . TYR B 1 508 ? 7.952 34.930 136.677 1.00 25.94 525 TYR B O 1
ATOM 7779 N N . ILE B 1 509 ? 8.375 33.181 135.338 1.00 25.91 526 ILE B N 1
ATOM 7780 C CA . ILE B 1 509 ? 7.627 33.758 134.232 1.00 25.89 526 ILE B CA 1
ATOM 7781 C C . ILE B 1 509 ? 6.144 33.904 134.619 1.00 25.98 526 ILE B C 1
ATOM 7782 O O . ILE B 1 509 ? 5.633 35.028 134.639 1.00 25.96 526 ILE B O 1
ATOM 7787 N N . PRO B 1 510 ? 5.453 32.794 134.949 1.00 25.87 527 PRO B N 1
ATOM 7788 C CA . PRO B 1 510 ? 4.058 32.902 135.431 1.00 25.84 527 PRO B CA 1
ATOM 7789 C C . PRO B 1 510 ? 3.878 33.861 136.610 1.00 25.57 527 PRO B C 1
ATOM 7790 O O . PRO B 1 510 ? 2.891 34.609 136.643 1.00 25.37 527 PRO B O 1
ATOM 7794 N N . ASP B 1 511 ? 4.817 33.856 137.559 1.00 25.43 528 ASP B N 1
ATOM 7795 C CA . ASP B 1 511 ? 4.776 34.828 138.673 1.00 25.69 528 ASP B CA 1
ATOM 7796 C C . ASP B 1 511 ? 4.777 36.269 138.169 1.00 25.23 528 ASP B C 1
ATOM 7797 O O . ASP B 1 511 ? 4.120 37.136 138.778 1.00 25.66 528 ASP B O 1
ATOM 7802 N N . ALA B 1 512 ? 5.503 36.523 137.076 1.00 24.29 529 ALA B N 1
ATOM 7803 C CA . ALA B 1 512 ? 5.557 37.851 136.486 1.00 23.89 529 ALA B CA 1
ATOM 7804 C C . ALA B 1 512 ? 4.164 38.260 136.071 1.00 24.04 529 ALA B C 1
ATOM 7805 O O . ALA B 1 512 ? 3.802 39.424 136.229 1.00 24.36 529 ALA B O 1
ATOM 7807 N N . TYR B 1 513 ? 3.382 37.305 135.565 1.00 24.07 530 TYR B N 1
ATOM 7808 C CA . TYR B 1 513 ? 1.999 37.553 135.121 1.00 24.18 530 TYR B CA 1
ATOM 7809 C C . TYR B 1 513 ? 0.960 37.397 136.248 1.00 24.57 530 TYR B C 1
ATOM 7810 O O . TYR B 1 513 ? -0.219 37.712 136.054 1.00 23.76 530 TYR B O 1
ATOM 7819 N N . GLY B 1 514 ? 1.407 36.938 137.421 1.00 24.74 531 GLY B N 1
ATOM 7820 C CA . GLY B 1 514 ? 0.506 36.609 138.518 1.00 24.76 531 GLY B CA 1
ATOM 7821 C C . GLY B 1 514 ? -0.419 35.449 138.176 1.00 25.01 531 GLY B C 1
ATOM 7822 O O . GLY B 1 514 ? -1.564 35.466 138.606 1.00 24.88 531 GLY B O 1
ATOM 7823 N N . ILE B 1 515 ? 0.073 34.446 137.422 1.00 25.24 532 ILE B N 1
ATOM 7824 C CA . ILE B 1 515 ? -0.780 33.352 136.880 1.00 25.46 532 ILE B CA 1
ATOM 7825 C C . ILE B 1 515 ? -0.379 31.919 137.312 1.00 26.36 532 ILE B C 1
ATOM 7826 O O . ILE B 1 515 ? -1.007 30.923 136.871 1.00 25.42 532 ILE B O 1
ATOM 7831 N N . LEU B 1 516 ? 0.617 31.818 138.206 1.00 27.56 533 LEU B N 1
ATOM 7832 C CA . LEU B 1 516 ? 1.175 30.514 138.629 1.00 27.80 533 LEU B CA 1
ATOM 7833 C C . LEU B 1 516 ? 0.085 29.653 139.264 1.00 28.45 533 LEU B C 1
ATOM 7834 O O . LEU B 1 516 ? -0.033 28.459 138.972 1.00 29.19 533 LEU B O 1
ATOM 7839 N N . ASP B 1 517 ? -0.715 30.270 140.125 1.00 29.01 534 ASP B N 1
ATOM 7840 C CA . ASP B 1 517 ? -1.807 29.565 140.795 1.00 29.43 534 ASP B CA 1
ATOM 7841 C C . ASP B 1 517 ? -2.762 29.009 139.747 1.00 29.22 534 ASP B C 1
ATOM 7842 O O . ASP B 1 517 ? -3.156 27.847 139.802 1.00 29.39 534 ASP B O 1
ATOM 7847 N N . TRP B 1 518 ? -3.107 29.843 138.775 1.00 28.98 535 TRP B N 1
ATOM 7848 C CA . TRP B 1 518 ? -4.005 29.435 137.718 1.00 28.77 535 TRP B CA 1
ATOM 7849 C C . TRP B 1 518 ? -3.347 28.373 136.856 1.00 29.30 535 TRP B C 1
ATOM 7850 O O . TRP B 1 518 ? -3.883 27.278 136.688 1.00 29.40 535 TRP B O 1
ATOM 7861 N N . VAL B 1 519 ? -2.185 28.700 136.313 1.00 29.27 536 VAL B N 1
ATOM 7862 C CA . VAL B 1 519 ? -1.525 27.769 135.424 1.00 29.59 536 VAL B CA 1
ATOM 7863 C C . VAL B 1 519 ? -1.327 26.397 136.094 1.00 29.79 536 VAL B C 1
ATOM 7864 O O . VAL B 1 519 ? -1.584 25.373 135.456 1.00 30.46 536 VAL B O 1
ATOM 7868 N N . ASN B 1 520 ? -0.927 26.370 137.370 1.00 29.78 537 ASN B N 1
ATOM 7869 C CA . ASN B 1 520 ? -0.725 25.088 138.090 1.00 29.49 537 ASN B CA 1
ATOM 7870 C C . ASN B 1 520 ? -1.925 24.168 138.004 1.00 29.28 537 ASN B C 1
ATOM 7871 O O . ASN B 1 520 ? -1.769 22.996 137.719 1.00 30.20 537 ASN B O 1
ATOM 7876 N N . GLY B 1 521 ? -3.120 24.710 138.193 1.00 29.03 538 GLY B N 1
ATOM 7877 C CA . GLY B 1 521 ? -4.355 23.937 138.069 1.00 28.55 538 GLY B CA 1
ATOM 7878 C C . GLY B 1 521 ? -4.870 23.648 136.656 1.00 28.27 538 GLY B C 1
ATOM 7879 O O . GLY B 1 521 ? -5.894 22.993 136.503 1.00 28.55 538 GLY B O 1
ATOM 7880 N N . ILE B 1 522 ? -4.204 24.117 135.610 1.00 27.65 539 ILE B N 1
ATOM 7881 C CA . ILE B 1 522 ? -4.671 23.772 134.267 1.00 27.28 539 ILE B CA 1
ATOM 7882 C C . ILE B 1 522 ? -4.395 22.280 134.020 1.00 27.43 539 ILE B C 1
ATOM 7883 O O . ILE B 1 522 ? -3.287 21.801 134.283 1.00 27.09 539 ILE B O 1
ATOM 7888 N N . PRO B 1 523 ? -5.410 21.543 133.541 1.00 27.46 540 PRO B N 1
ATOM 7889 C CA . PRO B 1 523 ? -5.212 20.112 133.346 1.00 27.85 540 PRO B CA 1
ATOM 7890 C C . PRO B 1 523 ? -4.222 19.832 132.211 1.00 28.53 540 PRO B C 1
ATOM 7891 O O . PRO B 1 523 ? -4.173 20.586 131.240 1.00 29.18 540 PRO B O 1
ATOM 7895 N N . ILE B 1 524 ? -3.434 18.768 132.366 1.00 28.95 541 ILE B N 1
ATOM 7896 C CA . ILE B 1 524 ? -2.457 18.336 131.380 1.00 28.81 541 ILE B CA 1
ATOM 7897 C C . ILE B 1 524 ? -3.087 17.481 130.286 1.00 29.15 541 ILE B C 1
ATOM 7898 O O . ILE B 1 524 ? -3.699 16.458 130.550 1.00 29.26 541 ILE B O 1
ATOM 7903 N N . LYS B 1 525 ? -2.914 17.901 129.048 1.00 29.76 542 LYS B N 1
ATOM 7904 C CA . LYS B 1 525 ? -3.335 17.113 127.906 1.00 30.23 542 LYS B CA 1
ATOM 7905 C C . LYS B 1 525 ? -2.427 17.481 126.744 1.00 30.06 542 LYS B C 1
ATOM 7906 O O . LYS B 1 525 ? -2.367 18.652 126.349 1.00 30.87 542 LYS B O 1
ATOM 7912 N N . ALA B 1 526 ? -1.719 16.486 126.204 1.00 29.83 543 ALA B N 1
ATOM 7913 C CA . ALA B 1 526 ? -0.737 16.713 125.138 1.00 29.18 543 ALA B CA 1
ATOM 7914 C C . ALA B 1 526 ? -1.434 16.901 123.810 1.00 29.05 543 ALA B C 1
ATOM 7915 O O . ALA B 1 526 ? -2.515 16.403 123.601 1.00 29.22 543 ALA B O 1
ATOM 7917 N N . VAL B 1 527 ? -0.800 17.676 122.943 1.00 29.11 544 VAL B N 1
ATOM 7918 C CA . VAL B 1 527 ? -1.134 17.751 121.537 1.00 28.99 544 VAL B CA 1
ATOM 7919 C C . VAL B 1 527 ? 0.234 17.627 120.873 1.00 28.75 544 VAL B C 1
ATOM 7920 O O . VAL B 1 527 ? 1.271 17.863 121.533 1.00 29.06 544 VAL B O 1
ATOM 7924 N N . THR B 1 528 ? 0.268 17.177 119.617 1.00 28.02 545 THR B N 1
ATOM 7925 C CA . THR B 1 528 ? 1.539 17.063 118.902 1.00 26.95 545 THR B CA 1
ATOM 7926 C C . THR B 1 528 ? 2.007 18.496 118.623 1.00 26.71 545 THR B C 1
ATOM 7927 O O . THR B 1 528 ? 1.206 19.443 118.695 1.00 25.82 545 THR B O 1
ATOM 7939 N N . THR B 1 530 ? 3.215 19.461 115.819 1.00 25.80 547 THR B N 1
ATOM 7940 C CA . THR B 1 530 ? 2.729 19.752 114.501 1.00 26.30 547 THR B CA 1
ATOM 7941 C C . THR B 1 530 ? 1.318 20.302 114.585 1.00 26.67 547 THR B C 1
ATOM 7942 O O . THR B 1 530 ? 1.047 21.363 114.044 1.00 27.22 547 THR B O 1
ATOM 7946 N N . THR B 1 531 ? 0.439 19.616 115.295 1.00 26.69 548 THR B N 1
ATOM 7947 C CA . THR B 1 531 ? -0.946 20.056 115.430 1.00 26.79 548 THR B CA 1
ATOM 7948 C C . THR B 1 531 ? -1.027 21.446 116.043 1.00 26.89 548 THR B C 1
ATOM 7949 O O . THR B 1 531 ? -1.826 22.299 115.620 1.00 26.68 548 THR B O 1
ATOM 7953 N N . LEU B 1 532 ? -0.178 21.669 117.034 1.00 26.55 549 LEU B N 1
ATOM 7954 C CA . LEU B 1 532 ? -0.115 22.941 117.696 1.00 26.47 549 LEU B CA 1
ATOM 7955 C C . LEU B 1 532 ? 0.241 24.059 116.714 1.00 26.18 549 LEU B C 1
ATOM 7956 O O . LEU B 1 532 ? -0.495 25.019 116.598 1.00 26.79 549 LEU B O 1
ATOM 7961 N N . TYR B 1 533 ? 1.356 23.950 115.991 1.00 26.07 550 TYR B N 1
ATOM 7962 C CA . TYR B 1 533 ? 1.745 25.057 115.075 1.00 24.99 550 TYR B CA 1
ATOM 7963 C C . TYR B 1 533 ? 0.971 25.141 113.754 1.00 25.09 550 TYR B C 1
ATOM 7964 O O . TYR B 1 533 ? 1.005 26.171 113.096 1.00 24.88 550 TYR B O 1
ATOM 7973 N N . GLN B 1 534 ? 0.304 24.066 113.359 1.00 24.81 551 GLN B N 1
ATOM 7974 C CA . GLN B 1 534 ? -0.509 24.091 112.177 1.00 25.50 551 GLN B CA 1
ATOM 7975 C C . GLN B 1 534 ? -1.904 24.686 112.485 1.00 26.21 551 GLN B C 1
ATOM 7976 O O . GLN B 1 534 ? -2.540 25.272 111.611 1.00 24.89 551 GLN B O 1
ATOM 7982 N N . ARG B 1 535 ? -2.378 24.550 113.725 1.00 26.83 552 ARG B N 1
ATOM 7983 C CA . ARG B 1 535 ? -3.753 24.898 114.011 1.00 28.03 552 ARG B CA 1
ATOM 7984 C C . ARG B 1 535 ? -3.941 25.989 115.081 1.00 27.64 552 ARG B C 1
ATOM 7985 O O . ARG B 1 535 ? -5.065 26.392 115.358 1.00 28.10 552 ARG B O 1
ATOM 7993 N N . TYR B 1 536 ? -2.855 26.477 115.663 1.00 26.82 553 TYR B N 1
ATOM 7994 C CA . TYR B 1 536 ? -2.948 27.453 116.739 1.00 26.56 553 TYR B CA 1
ATOM 7995 C C . TYR B 1 536 ? -2.113 28.655 116.411 1.00 26.20 553 TYR B C 1
ATOM 7996 O O . TYR B 1 536 ? -1.188 28.579 115.638 1.00 26.98 553 TYR B O 1
ATOM 8005 N N . LYS B 1 537 ? -2.498 29.773 116.982 1.00 26.17 554 LYS B N 1
ATOM 8006 C CA . LYS B 1 537 ? -1.687 30.958 117.025 1.00 26.06 554 LYS B CA 1
ATOM 8007 C C . LYS B 1 537 ? -0.998 30.920 118.372 1.00 25.12 554 LYS B C 1
ATOM 8008 O O . LYS B 1 537 ? -1.679 30.866 119.410 1.00 25.93 554 LYS B O 1
ATOM 8014 N N . ILE B 1 538 ? 0.331 30.886 118.365 1.00 24.12 555 ILE B N 1
ATOM 8015 C CA . ILE B 1 538 ? 1.125 30.718 119.587 1.00 23.77 555 ILE B CA 1
ATOM 8016 C C . ILE B 1 538 ? 1.782 32.035 119.992 1.00 23.49 555 ILE B C 1
ATOM 8017 O O . ILE B 1 538 ? 2.429 32.687 119.170 1.00 24.37 555 ILE B O 1
ATOM 8022 N N . TYR B 1 539 ? 1.640 32.412 121.256 1.00 22.40 556 TYR B N 1
ATOM 8023 C CA . TYR B 1 539 ? 2.260 33.628 121.758 1.00 21.74 556 TYR B CA 1
ATOM 8024 C C . TYR B 1 539 ? 3.088 33.352 122.999 1.00 21.79 556 TYR B C 1
ATOM 8025 O O . TYR B 1 539 ? 2.658 32.667 123.908 1.00 21.62 556 TYR B O 1
ATOM 8034 N N . GLY B 1 540 ? 4.278 33.911 123.017 1.00 22.22 557 GLY B N 1
ATOM 8035 C CA . GLY B 1 540 ? 5.198 33.754 124.109 1.00 23.23 557 GLY B CA 1
ATOM 8036 C C . GLY B 1 540 ? 4.987 34.819 125.170 1.00 23.61 557 GLY B C 1
ATOM 8037 O O . GLY B 1 540 ? 4.901 36.010 124.870 1.00 24.23 557 GLY B O 1
ATOM 8038 N N . LEU B 1 541 ? 4.924 34.370 126.414 1.00 23.41 558 LEU B N 1
ATOM 8039 C CA . LEU B 1 541 ? 4.734 35.241 127.544 1.00 23.67 558 LEU B CA 1
ATOM 8040 C C . LEU B 1 541 ? 6.084 35.711 128.062 1.00 23.78 558 LEU B C 1
ATOM 8041 O O . LEU B 1 541 ? 7.096 35.072 127.763 1.00 24.16 558 LEU B O 1
#

Nearest PDB structures (foldseek):
  3kk7-assembly1_A  TM=1.002E+00  e=0.000E+00  Bacteroides thetaiotaomicron VPI-5482
  3kk7-assembly2_B  TM=9.779E-01  e=5.593E-97  Bacteroides thetaiotaomicron VPI-5482
  6fbm-assembly1_C  TM=5.232E-01  e=3.143E-11  Chromobacterium piscinae
  5oup-assembly1_A  TM=5.435E-01  e=1.984E-06  Toxoplasma gondii
  6u2l-assembly1_A  TM=4.879E-01  e=1.085E-06  Homo sapiens

Sequence (979 aa):
TSEIILQERNSSLPRVWSKKTFTDATDFLGCSYAVENGTSIIGDFANAKYPVVNKKLLERYPSYINPKKELRTTETKALSYSDFDRLEKNKTFTKTVKSGFSLNLGPFKFGRQKTIKETFVHNTDDSEKVVHGELSIEVVNGLNLQTAPSALRKIAADYLDELFVDALYNSSVELQSYGEFVLTGYYTGGRASALFYGVDTNSIQFDSKEKDDVAINASYEWKNKKPTGNLSIGTKRENSETITNKFSALSYSIKTLGGAYGYSSISTPPYDITNYSIDLTPWLQSLNDPKKTHTIDLQDGGLYPISDFILEENFKQRYNDTHDFQYQEESLEEPYIEIIKYIRKSNSGEKLYDIVPVLNTRQGDKLIFSNPDAASQSDEELKANSIPATFLTKSNAIKDEKSKYYQLKIKADPNKTINPIIQLSFQINNVDEKGYKFKNANTNIWYIYNPTSYCFAYYDDDYIPDAYGILDWVNGIPIKAVTTTLYQRYKIYGLTSEIILQERNSSLPRVWSKKTFTDATDFLGCSYAVENGTSIIGDFANAKYPVVNKKLLERYPSYINPKELRTTETKALSYSDFDRLEKNKTFTKTVKSGFSLNLGPFKFGRQKTIKETFVHNTDDSEKVVHGELSIEVVNGLNLQTAPSALRRKIAADYLDELFVDALYNSSVELQSYGEFVLTGYYTGGRASALFYGVDTNSIQFDDSKEKDDVAINASYEWKGNLSIGTKRENSETITNKFSALSYSIKTLGGAYGYSISTPPYDITNYSIDLTPWLQSLNDPKTHTIDLQDGGLYPISDFILEENFKQRYNDTHDFQYQEESLEEPYIEIIKYIRKSNSGEKLYDIVPVLNTRQGDKLIFSNPDDAASQSDEELKANSIPATFLTKSNAIKDEKSKYYQLKIKADPNKTINPIIQTTLSSFQINNVDEKGYKFKNANTNIWYIYNPTSYCFAYYDDDYIPDAYGILDWVNGIPIKAVTTTLYQRYKIYGL

CATH classification: 3.30.420.400 (+1 more: 3.30.160.840)

Organism: Bacteroides thetaiotaomicron (strain ATCC 29148 / DSM 2079 / JCM 5827 / CCUG 10774 / NCTC 10582 / VPI-5482 / E50) (NCBI:txid226186)

Radius of gyration: 34.14 Å; Cα contacts (8 Å, |Δi|>4): 2092; chains: 2; bounding box: 85×86×85 Å

Foldseek 3Di:
DLWFFPAAQPPVFDFAQFDPDQQFQAVLAQFFFAQLPALLAAQFLRRGAGHFFAVVVCVVPVVQKDKDWDWDKDKDKFKFLALVSVCVVPQVVQLAAPPADADCVSSSNSVVVNVCVQADDDPDDSLQKMKMKMKIWQFTMIFGHDDLVVLVVRQQFGTDQVLLRCLFRKALVNVRRHWWGFGFHTKFKMKMKMKMFGWPPGRDGVVSRVLCQLQVLFKDAAPPGHCGWIKGAHEDPSVCSNVVTTPFMKMWMAMHWFPPTHPDIDHIDTRHPDMDTCRNRVVSRPPVSRMHHHGDRNRIYGVLSNHLAPVSSVVSSCVSVNDDDRTFGFKEWEFEWAADADPVRHTFIDTWIWIQGRNRETETADAPCPNVDDPVVRVCCLPPVVVVVVLSVVCVVCVVAWSHTYMYGYPDYDDPVPHSYDYFYPDDLVAAWEADPSRQKIWADHVVGAIEIHHPDVSRCSSRRRSVSVVPHYHDDDDVCPSVPHRYHYD/DQKFWLAAQPPVFDFAQFDPDDLDQAPLAQFFFAQQQALLAAQFLRRGAGHFFAVVLCVPVVVQKDKDWDFDKDKDKFKFLALVSVCVVPQVVQLAAPPADADCCRSSNNVVVNVCVQADDDPDDSLQKMKMKIKIWGWTMIFGRQDLVVLVVRQPFGTDQVNQSCLFRKALVNCRRHWWGFGFWTKFKMKMKMKMFGFDPGRDTVVSRVLVQVQVQAWDVVVWIKGAHDLVCCCSNVVTTVFMWMWMAMQWFPPTHNDIDHIDTRHPDMDTCGNRVVSRVPVSRMHHHGDRNRIYGPLSNHQAPQSSVVSSCVSVLADDRTFGFKEKEWEWAQDADPVRHGFIDTWIWIQASNRETETADEVCPNVDDRVVSNVCLVVVNVVVVQSVVCVQCVVQFSHIYMYGHPDYPDDPDDRHHYDYFYPDDLVAAWDAPVSRQKIWADHPVGAIEIHRPDVSRCSSRRGSVVVVPGYHDDDDVCDSVPHNYHYD

Solvent-accessible surface area: 43883 Å² total

Secondary structure (DSSP, 8-state):
---EEEEPPPTTS----------SGGGGTTEEE-STTS-S-TT-GGGEEEESB--HHHHH-GGGEE-----EEEEEEEEESSTTGGGTT-TTGGGB-TTS----HHHHHHHHHHHHHHS------GGGEEEEEEEEEEE---EE---HHHHHHHHHH-B-HHHHHHHHH-------S-SEEE-BEE-EEEEEEEEEEEESS--SHHHHHH--HHHHHSEEEES-----EEEES--HHHHHHHHTTEEEEEEEEEEESSSSS-SSPPPPEETTT--EE-HHHHHHTTSGGG---EE-TT-EEEGGGG---HHHHHHHHHH------SS----EEEEE---EE-TTS-EE---EEEEE-TT--EEEEE-GGGTTS-HHHHHGGGSHHHHHHHHHHHHHHHTTT--SEEEE-TT----SS---EEEEET--TT--EEEETTTTEEEEE-S---EEEEES-THHHHHTT-HHHHHHSPB-----HHHHH--EEE-/---EEEEPPPTTS----------SGGGGTTEEE-STTS---TT-GGGEEEESB--HHHHH-GGGEE-----EEEEEEEEESSTTGGGTT-TTGGGB-TTS---SHHHHHHHHHHHHHHS------TTTEEEEEEEEEEE---EE---HHHHHHHHHH-B-HHHHHHHHH-------S-SEEE-BEE-EEEEEEEEEEEESS--SHHHHHH--HHHHTSEEE---EEES--TTTTHHHHTTEEEEEEEEEEESSSSS--SPPPPEETTT--EE-HHHHHHTTSGGG---EEPTT-EEEGGGG---HHHHHHHHHH-------S----EEEEE---EE-TTS-EE---EEEEEPTTS-EEEEE-GGGGGS-HHHHHHTTSHHHHHHHHHHHHHHHTTT--SEEEE-TT--SS-SS--S-EEEEET--TT--EEEETTTTEEEEE-S---EEEEES-THHHHHHT-HHHHHHSPB-----HHHHH--EEE-

B-factor: mean 29.99, std 7.58, range [11.09, 67.81]